Protein AF-A0A8H4VKR5-F1 (afdb_monomer)

Nearest PDB structures (foldseek):
  6ej5-assembly1_A  TM=6.603E-01  e=3.470E-23  Homo sapiens
  4b3g-assembly1_A  TM=6.548E-01  e=4.517E-21  Homo sapiens
  8ro2-assembly1_Q  TM=4.724E-01  e=8.525E-13  Homo sapiens

Sequence (1206 aa):
MDVHNTFGESHVYVLEVGKDEDSYPSRGYDHQWTFRREFHVSPFNDRSGFYKISVKRPTHSPSQIADRYEVPRPSVRVHLYTASADNTIGQLKLTALLRPSKSTPLTTSSLLWAILKAPSALLLTMPRILYVAWILHYKKRLDVYLRPEPLPASHAKPTPGGVKWLEETLLERFARQRVVSFLQKRAVQIGMKIVLAPADPIMPRTIFAPDRISSSAELTISYLSPRFFTILFLAPSAEHVLLLGSDTEHLFDASSRESFLRVFSRIGDKTSGGCWLQDLRASGISEQITIPIAPNHFLDDNEACLSGIIILIHRFLDGLEKWVFTITRARIVKGQEPWKQWERASNTAFTEWHAFACPPGLTGTQMNNEHFNQYSPFPQYFHVHPTPPMAQNQYNSYLGPPTATFPNTHAPPQTYPHYQHGAMLNQPVPPYPMTPIGTSQWYQVSQGIGGKVPAPQENSTSTYLMPPPGLATPVNVATASTAADDAAPYVDTMKIHDFWMGRLAPLPGYRSRQILLPKTDRKQTAPTSPQSQKSANQAENGAESFVPQYLWNIQKQLHPLKPLPAVHPFPSLSWIQSFLPTQMIEVASDSTDLSLLSAPPIFEQEILPPLSPHTYYSHWSAILRHELDAITNEKEEIIIWKIAAKVVSWKDSEFELSVPGIRENYPYLEIGDLVHLREVHELGRGRRGALEGRVSALRKREGYVHITSPPMKEHVQAFTPITSERVKVEDGFVAFSTGDVIPFTFNISFMTNARPMCSMERAVSTVAGFMNDKTTGVNVGRQWLFPEVDDFDRVLPVPLTNDQISEEQWADPGLNAEQRVAVSAVALYQSPTPHLISGPPGTGKTRTVVESVLQIFRTQPEACILLCAPSNPATDTLALRLQKHLLQREMLRLNDPNRTFAEVPDILRPYCFVENDKFSIPPWKELMRYRVIVCSCLDAGILARAHCTNAKLMALEEDIASSLHPHRTRNYVAQPHWTHLLIDEAAQGSEPELLIPISVVLPPVYEPKTESTRFMPQLTLCGDINQLGPHVVSEQARTAEFEVSLLERLFERPLYKQRSASELNYRSHPVILMPPSAIFYNDTLQPYAVNGVIPWKGLANPALPLKFIGTDAQEKSTDERASWFNPGQIDIVVDVIKSLLSDPRASNPPLRPEQIGVMAPWRKQVWTLRKRLRNEGLAAVDVGTVEVNMRCYFMVGDSIAYELLV

Structure (mmCIF, N/CA/C/O backbone):
data_AF-A0A8H4VKR5-F1
#
_entry.id   AF-A0A8H4VKR5-F1
#
loop_
_atom_site.group_PDB
_atom_site.id
_atom_site.type_symbol
_atom_site.label_atom_id
_atom_site.label_alt_id
_atom_site.label_comp_id
_atom_site.label_asym_id
_atom_site.label_entity_id
_atom_site.label_seq_id
_atom_site.pdbx_PDB_ins_code
_atom_site.Cartn_x
_atom_site.Cartn_y
_atom_site.Cartn_z
_atom_site.occupancy
_atom_site.B_iso_or_equiv
_atom_site.auth_seq_id
_atom_site.auth_comp_id
_atom_site.auth_asym_id
_atom_site.auth_atom_id
_atom_site.pdbx_PDB_model_num
ATOM 1 N N . MET A 1 1 ? 31.842 8.217 15.281 1.00 68.31 1 MET A N 1
ATOM 2 C CA . MET A 1 1 ? 31.969 7.165 14.253 1.00 68.31 1 MET A CA 1
ATOM 3 C C . MET A 1 1 ? 33.392 7.205 13.732 1.00 68.31 1 MET A C 1
ATOM 5 O O . MET A 1 1 ? 33.817 8.279 13.337 1.00 68.31 1 MET A O 1
ATOM 9 N N . ASP A 1 2 ? 34.117 6.088 13.745 1.00 69.62 2 ASP A N 1
ATOM 10 C CA . ASP A 1 2 ? 35.375 5.969 12.994 1.00 69.62 2 ASP A CA 1
ATOM 11 C C . ASP A 1 2 ? 35.067 5.369 11.615 1.00 69.62 2 ASP A C 1
ATOM 13 O O . ASP A 1 2 ? 34.227 4.469 11.498 1.00 69.62 2 ASP A O 1
ATOM 17 N N . VAL A 1 3 ? 35.695 5.905 10.575 1.00 69.31 3 VAL A N 1
ATOM 18 C CA . VAL A 1 3 ? 35.558 5.462 9.190 1.00 69.31 3 VAL A CA 1
ATOM 19 C C . VAL A 1 3 ? 36.952 5.232 8.629 1.00 69.31 3 VAL A C 1
ATOM 21 O O . VAL A 1 3 ? 37.714 6.173 8.419 1.00 69.31 3 VAL A O 1
ATOM 24 N N . HIS A 1 4 ? 37.268 3.971 8.350 1.00 66.12 4 HIS A N 1
ATOM 25 C CA . HIS A 1 4 ? 38.504 3.583 7.677 1.00 66.12 4 HIS A CA 1
ATOM 26 C C . HIS A 1 4 ? 38.310 3.514 6.161 1.00 66.12 4 HIS A C 1
ATOM 28 O O . HIS A 1 4 ? 37.216 3.194 5.686 1.00 66.12 4 HIS A O 1
ATOM 34 N N . ASN A 1 5 ? 39.383 3.724 5.398 1.00 67.44 5 ASN A N 1
ATOM 35 C CA . ASN A 1 5 ? 39.394 3.457 3.962 1.00 67.44 5 ASN A CA 1
ATOM 36 C C . ASN A 1 5 ? 40.413 2.395 3.530 1.00 67.44 5 ASN A C 1
ATOM 38 O O . ASN A 1 5 ? 41.280 1.948 4.280 1.00 67.44 5 ASN A O 1
ATOM 42 N N . THR A 1 6 ? 40.322 2.020 2.257 1.00 64.25 6 THR A N 1
ATOM 43 C CA . THR A 1 6 ? 41.229 1.083 1.575 1.00 64.25 6 THR A CA 1
ATOM 44 C C . THR A 1 6 ? 42.676 1.572 1.438 1.00 64.25 6 THR A C 1
ATOM 46 O O . THR A 1 6 ? 43.517 0.803 0.984 1.00 64.25 6 THR A O 1
ATOM 49 N N . PHE A 1 7 ? 42.972 2.826 1.792 1.00 61.66 7 PHE A N 1
ATOM 50 C CA . PHE A 1 7 ? 44.301 3.441 1.704 1.00 61.66 7 PHE A CA 1
ATOM 51 C C . PHE A 1 7 ? 44.999 3.574 3.073 1.00 61.66 7 PHE A C 1
ATOM 53 O O . PHE A 1 7 ? 46.100 4.113 3.142 1.00 61.66 7 PHE A O 1
ATOM 60 N N . GLY A 1 8 ? 44.395 3.060 4.154 1.00 58.38 8 GLY A N 1
ATOM 61 C CA . GLY A 1 8 ? 44.965 3.116 5.507 1.00 58.38 8 GLY A CA 1
ATOM 62 C C . GLY A 1 8 ? 44.722 4.440 6.241 1.00 58.38 8 GLY A C 1
ATOM 63 O O . GLY A 1 8 ? 45.431 4.751 7.197 1.00 58.38 8 GLY A O 1
ATOM 64 N N . GLU A 1 9 ? 43.738 5.219 5.795 1.00 64.94 9 GLU A N 1
ATOM 65 C CA . GLU A 1 9 ? 43.280 6.450 6.442 1.00 64.94 9 GLU A CA 1
ATOM 66 C C . GLU A 1 9 ? 42.086 6.154 7.359 1.00 64.94 9 GLU A C 1
ATOM 68 O O . GLU A 1 9 ? 41.293 5.245 7.095 1.00 64.94 9 GLU A O 1
ATOM 73 N N . SER A 1 10 ? 41.953 6.940 8.426 1.00 62.22 10 SER A N 1
ATOM 74 C CA . SER A 1 10 ? 40.893 6.847 9.435 1.00 62.22 10 SER A CA 1
ATOM 75 C C . SER A 1 10 ? 40.401 8.246 9.792 1.00 62.22 10 SER A C 1
ATOM 77 O O . SER A 1 10 ? 41.224 9.109 10.104 1.00 62.22 10 SER A O 1
ATOM 79 N N . HIS A 1 11 ? 39.088 8.463 9.786 1.00 64.69 11 HIS A N 1
ATOM 80 C CA . HIS A 1 11 ? 38.468 9.723 10.198 1.00 64.69 11 HIS A CA 1
ATOM 81 C C . HIS A 1 11 ? 37.470 9.475 11.329 1.00 64.69 11 HIS A C 1
ATOM 83 O O . HIS A 1 11 ? 36.552 8.664 11.185 1.00 64.69 11 HIS A O 1
ATOM 89 N N . VAL A 1 12 ? 37.598 10.230 12.423 1.00 68.75 12 VAL A N 1
ATOM 90 C CA . VAL A 1 12 ? 36.699 10.136 13.579 1.00 68.75 12 VAL A CA 1
ATOM 91 C C . VAL A 1 12 ? 35.693 11.284 13.559 1.00 68.75 12 VAL A C 1
ATOM 93 O O . VAL A 1 12 ? 35.942 12.366 14.084 1.00 68.75 12 VAL A O 1
ATOM 96 N N . TYR A 1 13 ? 34.514 11.016 12.999 1.00 72.38 13 TYR A N 1
ATOM 97 C CA . TYR A 1 13 ? 33.358 11.902 13.097 1.00 72.38 13 TYR A CA 1
ATOM 98 C C . TYR A 1 13 ? 32.828 11.855 14.534 1.00 72.38 13 TYR A C 1
ATOM 100 O O . TYR A 1 13 ? 32.184 10.875 14.934 1.00 72.38 13 TYR A O 1
ATOM 108 N N . VAL A 1 14 ? 33.139 12.868 15.342 1.00 79.31 14 VAL A N 1
ATOM 109 C CA . VAL A 1 14 ? 32.641 12.978 16.721 1.00 79.31 14 VAL A CA 1
ATOM 110 C C . VAL A 1 14 ? 31.184 13.440 16.668 1.00 79.31 14 VAL A C 1
ATOM 112 O O . VAL A 1 14 ? 30.892 14.506 16.140 1.00 79.31 14 VAL A O 1
ATOM 115 N N . LEU A 1 15 ? 30.268 12.608 17.167 1.00 81.88 15 LEU A N 1
ATOM 116 C CA . LEU A 1 15 ? 28.828 12.870 17.141 1.00 81.88 15 LEU A CA 1
ATOM 117 C C . LEU A 1 15 ? 28.412 13.401 18.517 1.00 81.88 15 LEU A C 1
ATOM 119 O O . LEU A 1 15 ? 28.188 12.621 19.445 1.00 81.88 15 LEU A O 1
ATOM 123 N N . GLU A 1 16 ? 28.401 14.724 18.664 1.00 80.75 16 GLU A N 1
ATOM 124 C CA . GLU A 1 16 ? 28.031 15.413 19.904 1.00 80.75 16 GLU A CA 1
ATOM 125 C C . GLU A 1 16 ? 26.546 15.798 19.856 1.00 80.75 16 GLU A C 1
ATOM 127 O O . GLU A 1 16 ? 26.070 16.373 18.881 1.00 80.75 16 GLU A O 1
ATOM 132 N N . VAL A 1 17 ? 25.793 15.444 20.901 1.00 79.50 17 VAL A N 1
ATOM 133 C CA . VAL A 1 17 ? 24.359 15.763 21.001 1.00 79.50 17 VAL A CA 1
ATOM 134 C C . VAL A 1 17 ? 24.185 17.260 21.265 1.00 79.50 17 VAL A C 1
ATOM 136 O O . VAL A 1 17 ? 24.850 17.815 22.139 1.00 79.50 17 VAL A O 1
ATOM 139 N N . GLY A 1 18 ? 23.280 17.904 20.529 1.00 75.69 18 GLY A N 1
ATOM 140 C CA . GLY A 1 18 ? 23.009 19.341 20.596 1.00 75.69 18 GLY A CA 1
ATOM 141 C C . GLY A 1 18 ? 24.006 20.223 19.837 1.00 75.69 18 GLY A C 1
ATOM 142 O O . GLY A 1 18 ? 23.974 21.442 20.003 1.00 75.69 18 GLY A O 1
ATOM 143 N N . LYS A 1 19 ? 24.893 19.643 19.017 1.00 77.50 19 LYS A N 1
ATOM 144 C CA . LYS A 1 19 ? 25.909 20.369 18.244 1.00 77.50 19 LYS A CA 1
ATOM 145 C C . LYS A 1 19 ? 26.087 19.733 16.870 1.00 77.50 19 LYS A C 1
ATOM 147 O O . LYS A 1 19 ? 26.353 18.539 16.771 1.00 77.50 19 LYS A O 1
ATOM 152 N N . ASP A 1 20 ? 25.937 20.549 15.827 1.00 75.94 20 ASP A N 1
ATOM 153 C CA . ASP A 1 20 ? 25.956 20.121 14.419 1.00 75.94 20 ASP A CA 1
ATOM 154 C C . ASP A 1 20 ? 24.985 18.943 14.132 1.00 75.94 20 ASP A C 1
ATOM 156 O O . ASP A 1 20 ? 25.179 18.161 13.203 1.00 75.94 20 ASP A O 1
ATOM 160 N N . GLU A 1 21 ? 23.943 18.815 14.964 1.00 84.75 21 GLU A N 1
ATOM 161 C CA . GLU A 1 21 ? 22.910 17.777 14.928 1.00 84.75 21 GLU A CA 1
ATOM 162 C C . GLU A 1 21 ? 21.735 18.237 14.046 1.00 84.75 21 GLU A C 1
ATOM 164 O O . GLU A 1 21 ? 21.304 19.392 14.114 1.00 84.75 21 GLU A O 1
ATOM 169 N N . ASP A 1 22 ? 21.210 17.337 13.214 1.00 83.19 22 ASP A N 1
ATOM 170 C CA . ASP A 1 22 ? 20.060 17.595 12.350 1.00 83.19 22 ASP A CA 1
ATOM 171 C C . ASP A 1 22 ? 18.830 17.898 13.218 1.00 83.19 22 ASP A C 1
ATOM 173 O O . ASP A 1 22 ? 18.424 17.075 14.038 1.00 83.19 22 ASP A O 1
ATOM 177 N N . SER A 1 23 ? 18.171 19.038 12.986 1.00 78.56 23 SER A N 1
ATOM 178 C CA . SER A 1 23 ? 17.025 19.490 13.797 1.00 78.56 23 SER A CA 1
ATOM 179 C C . SER A 1 23 ? 15.824 18.530 13.805 1.00 78.56 23 SER A C 1
ATOM 181 O O . SER A 1 23 ? 14.963 18.645 14.673 1.00 78.56 23 SER A O 1
ATOM 183 N N . TYR A 1 24 ? 15.772 17.588 12.855 1.00 76.25 24 TYR A N 1
ATOM 184 C CA . TYR A 1 24 ? 14.729 16.572 12.719 1.00 76.25 24 TYR A CA 1
ATOM 185 C C . TYR A 1 24 ? 15.362 15.193 12.413 1.00 76.25 24 TYR A C 1
ATOM 187 O O . TYR A 1 24 ? 15.788 14.944 11.276 1.00 76.25 24 TYR A O 1
ATOM 195 N N . PRO A 1 25 ? 15.464 14.280 13.400 1.00 78.62 25 PRO A N 1
ATOM 196 C CA . PRO A 1 25 ? 15.970 12.928 13.180 1.00 78.62 25 PRO A CA 1
ATOM 197 C C . PRO A 1 25 ? 14.936 12.030 12.476 1.00 78.62 25 PRO A C 1
ATOM 199 O O . PRO A 1 25 ? 13.732 12.145 12.687 1.00 78.62 25 PRO A O 1
ATOM 202 N N . SER A 1 26 ? 15.416 11.094 11.651 1.00 68.69 26 SER A N 1
ATOM 203 C CA . SER A 1 26 ? 14.572 10.099 10.965 1.00 68.69 26 SER A CA 1
ATOM 204 C C . SER A 1 26 ? 13.862 9.170 11.964 1.00 68.69 26 SER A C 1
ATOM 206 O O . SER A 1 26 ? 14.459 8.787 12.975 1.00 68.69 26 SER A O 1
ATOM 208 N N . ARG A 1 27 ? 12.626 8.739 11.656 1.00 50.44 27 ARG A N 1
ATOM 209 C CA . ARG A 1 27 ? 11.766 7.950 12.564 1.00 50.44 27 ARG A CA 1
ATOM 210 C C . ARG A 1 27 ? 12.484 6.761 13.199 1.00 50.44 27 ARG A C 1
ATOM 212 O O . ARG A 1 27 ? 13.158 5.967 12.538 1.00 50.44 27 ARG A O 1
ATOM 219 N N . GLY A 1 28 ? 12.290 6.618 14.507 1.00 68.81 28 GLY A N 1
ATOM 220 C CA . GLY A 1 28 ? 12.807 5.500 15.289 1.00 68.81 28 GLY A CA 1
ATOM 221 C C . GLY A 1 28 ? 14.251 5.659 15.771 1.00 68.81 28 GLY A C 1
ATOM 222 O O . GLY A 1 28 ? 14.743 4.725 16.407 1.00 68.81 28 GLY A O 1
ATOM 223 N N . TYR A 1 29 ? 14.889 6.809 15.538 1.00 77.94 29 TYR A N 1
ATOM 224 C CA . TYR A 1 29 ? 16.204 7.190 16.058 1.00 77.94 29 TYR A CA 1
ATOM 225 C C . TYR A 1 29 ? 16.066 8.501 16.840 1.00 77.94 29 TYR A C 1
ATOM 227 O O . TYR A 1 29 ? 15.297 9.373 16.452 1.00 77.94 29 TYR A O 1
ATOM 235 N N . ASP A 1 30 ? 16.791 8.625 17.946 1.00 83.38 30 ASP A N 1
ATOM 236 C CA . ASP A 1 30 ? 16.665 9.743 18.889 1.00 83.38 30 ASP A CA 1
ATOM 237 C C . ASP A 1 30 ? 17.600 10.912 18.542 1.00 83.38 30 ASP A C 1
ATOM 239 O O . ASP A 1 30 ? 17.403 12.019 19.031 1.00 83.38 30 ASP A O 1
ATOM 243 N N . HIS A 1 31 ? 18.619 10.647 17.716 1.00 86.94 31 HIS A N 1
ATOM 244 C CA . HIS A 1 31 ? 19.667 11.588 17.318 1.00 86.94 31 HIS A CA 1
ATOM 245 C C . HIS A 1 31 ? 20.043 11.405 15.846 1.00 86.94 31 HIS A C 1
ATOM 247 O O . HIS A 1 31 ? 20.022 10.272 15.343 1.00 86.94 31 HIS A O 1
ATOM 253 N N . GLN A 1 32 ? 20.431 12.481 15.155 1.00 89.00 32 GLN A N 1
ATOM 254 C CA . GLN A 1 32 ? 20.885 12.404 13.763 1.00 89.00 32 GLN A CA 1
ATOM 255 C C . GLN A 1 32 ? 21.881 13.503 13.383 1.00 89.00 32 GLN A C 1
ATOM 257 O O . GLN A 1 32 ? 21.697 14.649 13.754 1.00 89.00 32 GLN A O 1
ATOM 262 N N . TRP A 1 33 ? 22.883 13.177 12.566 1.00 91.19 33 TRP A N 1
ATOM 263 C CA . TRP A 1 33 ? 23.844 14.147 12.024 1.00 91.19 33 TRP A CA 1
ATOM 264 C C . TRP A 1 33 ? 24.053 13.924 10.524 1.00 91.19 33 TRP A C 1
ATOM 266 O O . TRP A 1 33 ? 24.308 12.789 10.104 1.00 91.19 33 TRP A O 1
ATOM 276 N N . THR A 1 34 ? 24.007 14.992 9.726 1.00 87.56 34 THR A N 1
ATOM 277 C CA . THR A 1 34 ? 24.356 14.993 8.299 1.00 87.56 34 THR A CA 1
ATOM 278 C C . THR A 1 34 ? 25.606 15.824 8.038 1.00 87.56 34 THR A C 1
ATOM 280 O O . THR A 1 34 ? 25.645 17.021 8.301 1.00 87.56 34 THR A O 1
ATOM 283 N N . PHE A 1 35 ? 26.631 15.205 7.454 1.00 84.19 35 PHE A N 1
ATOM 284 C CA . PHE A 1 35 ? 27.912 15.850 7.169 1.00 84.19 35 PHE A CA 1
ATOM 285 C C . PHE A 1 35 ? 28.494 15.419 5.820 1.00 84.19 35 PHE A C 1
ATOM 287 O O . PHE A 1 35 ? 28.183 14.359 5.271 1.00 84.19 35 PHE A O 1
ATOM 294 N N . ARG A 1 36 ? 29.336 16.281 5.243 1.00 79.38 36 ARG A N 1
ATOM 295 C CA . ARG A 1 36 ? 29.937 16.059 3.921 1.00 79.38 36 ARG A CA 1
ATOM 296 C C . ARG A 1 36 ? 30.964 14.925 3.976 1.00 79.38 36 ARG A C 1
ATOM 298 O O . ARG A 1 36 ? 31.638 14.716 4.983 1.00 79.38 36 ARG A O 1
ATOM 305 N N . ARG A 1 37 ? 31.111 14.194 2.872 1.00 78.31 37 ARG A N 1
ATOM 306 C CA . ARG A 1 37 ? 32.157 13.176 2.725 1.00 78.31 37 ARG A CA 1
ATOM 307 C C . ARG A 1 37 ? 33.511 13.869 2.542 1.00 78.31 37 ARG A C 1
ATOM 309 O O . ARG A 1 37 ? 33.728 14.538 1.539 1.00 78.31 37 ARG A O 1
ATOM 316 N N . GLU A 1 38 ? 34.417 13.727 3.511 1.00 65.62 38 GLU A N 1
ATOM 317 C CA . GLU A 1 38 ? 35.709 14.445 3.488 1.00 65.62 38 GLU A CA 1
ATOM 318 C C . GLU A 1 38 ? 36.820 13.686 2.737 1.00 65.62 38 GLU A C 1
ATOM 320 O O . GLU A 1 38 ? 37.781 14.290 2.268 1.00 65.62 38 GLU A O 1
ATOM 325 N N . PHE A 1 39 ? 36.685 12.365 2.573 1.00 63.94 39 PHE A N 1
ATOM 326 C CA . PHE A 1 39 ? 37.716 11.494 1.998 1.00 63.94 39 PHE A CA 1
ATOM 327 C C . PHE A 1 39 ? 37.120 10.270 1.275 1.00 63.94 39 PHE A C 1
ATOM 329 O O . PHE A 1 39 ? 35.952 9.899 1.453 1.00 63.94 39 PHE A O 1
ATOM 336 N N . HIS A 1 40 ? 37.927 9.631 0.422 1.00 62.59 40 HIS A N 1
ATOM 337 C CA . HIS A 1 40 ? 37.527 8.430 -0.316 1.00 62.59 40 HIS A CA 1
ATOM 338 C C . HIS A 1 40 ? 37.531 7.209 0.608 1.00 62.59 40 HIS A C 1
ATOM 340 O O . HIS A 1 40 ? 38.586 6.819 1.090 1.00 62.59 40 HIS A O 1
ATOM 346 N N . VAL A 1 41 ? 36.390 6.541 0.794 1.00 63.22 41 VAL A N 1
ATOM 347 C CA . VAL A 1 41 ? 36.319 5.269 1.553 1.00 63.22 41 VAL A CA 1
ATOM 348 C C . VAL A 1 41 ? 36.775 4.066 0.710 1.00 63.22 41 VAL A C 1
ATOM 350 O O . VAL A 1 41 ? 37.211 3.048 1.244 1.00 63.22 41 VAL A O 1
ATOM 353 N N . SER A 1 42 ? 36.702 4.176 -0.619 1.00 69.00 42 SER A N 1
ATOM 354 C CA . SER A 1 42 ? 37.046 3.113 -1.566 1.00 69.00 42 SER A CA 1
ATOM 355 C C . SER A 1 42 ? 37.414 3.704 -2.933 1.00 69.00 42 SER A C 1
ATOM 357 O O . SER A 1 42 ? 36.780 4.686 -3.318 1.00 69.00 42 SER A O 1
ATOM 359 N N . PRO A 1 43 ? 38.330 3.100 -3.719 1.00 70.00 43 PRO A N 1
ATOM 360 C CA . PRO A 1 43 ? 38.619 3.506 -5.099 1.00 70.00 43 PRO A CA 1
ATOM 361 C C . PRO A 1 43 ? 37.435 3.375 -6.071 1.00 70.00 43 PRO A C 1
ATOM 363 O O . PRO A 1 43 ? 37.550 3.835 -7.197 1.00 70.00 43 PRO A O 1
ATOM 366 N N . PHE A 1 44 ? 36.308 2.769 -5.677 1.00 73.62 44 PHE A N 1
ATOM 367 C CA . PHE A 1 44 ? 35.084 2.699 -6.498 1.00 73.62 44 PHE A CA 1
ATOM 368 C C . PHE A 1 44 ? 34.053 3.788 -6.157 1.00 73.62 44 PHE A C 1
ATOM 370 O O . PHE A 1 44 ? 32.955 3.796 -6.710 1.00 73.62 44 PHE A O 1
ATOM 377 N N . ASN A 1 45 ? 34.377 4.685 -5.221 1.00 70.56 45 ASN A N 1
ATOM 378 C CA . ASN A 1 45 ? 33.580 5.861 -4.896 1.00 70.56 45 ASN A CA 1
ATOM 379 C C . ASN A 1 45 ? 34.467 7.107 -4.928 1.00 70.56 45 ASN A C 1
ATOM 381 O O . ASN A 1 45 ? 35.573 7.135 -4.391 1.00 70.56 45 ASN A O 1
ATOM 385 N N . ASP A 1 46 ? 33.927 8.163 -5.508 1.00 68.25 46 ASP A N 1
ATOM 386 C CA . ASP A 1 46 ? 34.466 9.512 -5.486 1.00 68.25 46 ASP A CA 1
ATOM 387 C C . ASP A 1 46 ? 34.344 10.157 -4.086 1.00 68.25 46 ASP A C 1
ATOM 389 O O . ASP A 1 46 ? 33.795 9.560 -3.150 1.00 68.25 46 ASP A O 1
ATOM 393 N N . ARG A 1 47 ? 34.838 11.393 -3.930 1.00 68.31 47 ARG A N 1
ATOM 394 C CA . ARG A 1 47 ? 34.735 12.174 -2.680 1.00 68.31 47 ARG A CA 1
ATOM 395 C C . ARG A 1 47 ? 33.439 12.986 -2.518 1.00 68.31 47 ARG A C 1
ATOM 397 O O . ARG A 1 47 ? 33.268 13.587 -1.468 1.00 68.31 47 ARG A O 1
ATOM 404 N N . SER A 1 48 ? 32.543 13.050 -3.508 1.00 71.44 48 SER A N 1
ATOM 405 C CA . SER A 1 48 ? 31.343 13.899 -3.415 1.00 71.44 48 SER A CA 1
ATOM 406 C C . SER A 1 48 ? 30.242 13.302 -2.530 1.00 71.44 48 SER A C 1
ATOM 408 O O . SER A 1 48 ? 30.229 12.106 -2.223 1.00 71.44 48 SER A O 1
ATOM 410 N N . GLY A 1 49 ? 29.291 14.148 -2.135 1.00 80.19 49 GLY A N 1
ATOM 411 C CA . GLY A 1 49 ? 28.100 13.751 -1.392 1.00 80.19 49 GLY A CA 1
ATOM 412 C C . GLY A 1 49 ? 28.254 13.776 0.127 1.00 80.19 49 GLY A C 1
ATOM 413 O O . GLY A 1 49 ? 29.163 14.405 0.676 1.00 80.19 49 GLY A O 1
ATOM 414 N N . PHE A 1 50 ? 27.323 13.104 0.807 1.00 85.31 50 PHE A N 1
ATOM 415 C CA . PHE A 1 50 ? 27.071 13.273 2.242 1.00 85.31 50 PHE A CA 1
ATOM 416 C C . PHE A 1 50 ? 26.866 11.934 2.955 1.00 85.31 50 PHE A C 1
ATOM 418 O O . PHE A 1 50 ? 26.314 10.992 2.381 1.00 85.31 50 PHE A O 1
ATOM 425 N N . TYR A 1 51 ? 27.274 11.872 4.222 1.00 85.81 51 TYR A N 1
ATOM 426 C CA . TYR A 1 51 ? 26.823 10.865 5.179 1.00 85.81 51 TYR A CA 1
ATOM 427 C C . TYR A 1 51 ? 25.703 11.467 6.034 1.00 85.81 51 TYR A C 1
ATOM 429 O O . TYR A 1 51 ? 25.846 12.582 6.524 1.00 85.81 51 TYR A O 1
ATOM 437 N N . LYS A 1 52 ? 24.618 10.721 6.251 1.00 88.88 52 LYS A N 1
ATOM 438 C CA . LYS A 1 52 ? 23.602 11.006 7.279 1.00 88.88 52 LYS A CA 1
ATOM 439 C C . LYS A 1 52 ? 23.552 9.819 8.226 1.00 88.88 52 LYS A C 1
ATOM 441 O O . LYS A 1 52 ? 23.390 8.685 7.772 1.00 88.88 52 LYS A O 1
ATOM 446 N N . ILE A 1 53 ? 23.710 10.060 9.521 1.00 88.75 53 ILE A N 1
ATOM 447 C CA . ILE A 1 53 ? 23.773 9.013 10.543 1.00 88.75 53 ILE A CA 1
ATOM 448 C C . ILE A 1 53 ? 22.668 9.239 11.554 1.00 88.75 53 ILE A C 1
ATOM 450 O O . ILE A 1 53 ? 22.683 10.257 12.232 1.00 88.75 53 ILE A O 1
ATOM 454 N N . SER A 1 54 ? 21.767 8.271 11.694 1.00 89.12 54 SER A N 1
ATOM 455 C CA . SER A 1 54 ? 20.701 8.270 12.700 1.00 89.12 54 SER A CA 1
ATOM 456 C C . SER A 1 54 ? 21.022 7.224 13.777 1.00 89.12 54 SER A C 1
ATOM 458 O O . SER A 1 54 ? 21.370 6.082 13.457 1.00 89.12 54 SER A O 1
ATOM 460 N N . VAL A 1 55 ? 20.922 7.589 15.057 1.00 86.81 55 VAL A N 1
ATOM 461 C CA . VAL A 1 55 ? 21.286 6.743 16.209 1.00 86.81 55 VAL A CA 1
ATOM 462 C C . VAL A 1 55 ? 20.112 6.623 17.178 1.00 86.81 55 VAL A C 1
ATOM 464 O O . VAL A 1 55 ? 19.569 7.627 17.630 1.00 86.81 55 VAL A O 1
ATOM 467 N N . LYS A 1 56 ? 19.736 5.385 17.526 1.00 83.62 56 LYS A N 1
ATOM 468 C CA . LYS A 1 56 ? 18.728 5.109 18.556 1.00 83.62 56 LYS A CA 1
ATOM 469 C C . LYS A 1 56 ? 19.393 4.905 19.916 1.00 83.62 56 LYS A C 1
ATOM 471 O O . LYS A 1 56 ? 20.315 4.092 20.042 1.00 83.62 56 LYS A O 1
ATOM 476 N N . ARG A 1 57 ? 18.907 5.622 20.924 1.00 70.44 57 ARG A N 1
ATOM 477 C CA . ARG A 1 57 ? 19.325 5.549 22.324 1.00 70.44 57 ARG A CA 1
ATOM 478 C C . ARG A 1 57 ? 18.899 4.196 22.931 1.00 70.44 57 ARG A C 1
ATOM 480 O O . ARG A 1 57 ? 17.823 3.691 22.605 1.00 70.44 57 ARG A O 1
ATOM 487 N N . PRO A 1 58 ? 19.710 3.572 23.807 1.00 64.06 58 PRO A N 1
ATOM 488 C CA . PRO A 1 58 ? 19.260 2.424 24.597 1.00 64.06 58 PRO A CA 1
ATOM 489 C C . PRO A 1 58 ? 18.067 2.801 25.493 1.00 64.06 58 PRO A C 1
ATOM 491 O O . PRO A 1 58 ? 18.034 3.893 26.054 1.00 64.06 58 PRO A O 1
ATOM 494 N N . THR A 1 59 ? 17.102 1.890 25.657 1.00 58.62 59 THR A N 1
ATOM 495 C CA . THR A 1 59 ? 15.822 2.166 26.344 1.00 58.62 59 THR A CA 1
ATOM 496 C C . THR A 1 59 ? 15.930 2.366 27.859 1.00 58.62 59 THR A C 1
ATOM 498 O O . THR A 1 59 ? 15.016 2.928 28.456 1.00 58.62 59 THR A O 1
ATOM 501 N N . HIS A 1 60 ? 17.026 1.928 28.487 1.00 55.72 60 HIS A N 1
ATOM 502 C CA . HIS A 1 60 ? 17.262 2.034 29.932 1.00 55.72 60 HIS A CA 1
ATOM 503 C C . HIS A 1 60 ? 18.725 2.385 30.230 1.00 55.72 60 HIS A C 1
ATOM 505 O O . HIS A 1 60 ? 19.612 2.143 29.405 1.00 55.72 60 HIS A O 1
ATOM 511 N N . SER A 1 61 ? 18.987 2.928 31.423 1.00 50.34 61 SER A N 1
ATOM 512 C CA . SER A 1 61 ? 20.351 3.229 31.868 1.00 50.34 61 SER A CA 1
ATOM 513 C C . SER A 1 61 ? 21.151 1.942 32.132 1.00 50.34 61 SER A C 1
ATOM 515 O O . SER A 1 61 ? 20.628 1.042 32.796 1.00 50.34 61 SER A O 1
ATOM 517 N N . PRO A 1 62 ? 22.440 1.860 31.738 1.00 50.94 62 PRO A N 1
ATOM 518 C CA . PRO A 1 62 ? 23.315 0.741 32.101 1.00 50.94 62 PRO A CA 1
ATOM 519 C C . PRO A 1 62 ? 23.416 0.486 33.614 1.00 50.94 62 PRO A C 1
ATOM 521 O O . PRO A 1 62 ? 23.701 -0.632 34.026 1.00 50.94 62 PRO A O 1
ATOM 524 N N . SER A 1 63 ? 23.165 1.504 34.446 1.00 52.19 63 SER A N 1
ATOM 525 C CA . SER A 1 63 ? 23.231 1.419 35.912 1.00 52.19 63 SER A CA 1
ATOM 526 C C . SER A 1 63 ? 22.023 0.753 36.589 1.00 52.19 63 SER A C 1
ATOM 528 O O . SER A 1 63 ? 22.025 0.624 37.810 1.00 52.19 63 SER A O 1
ATOM 530 N N . GLN A 1 64 ? 20.989 0.350 35.840 1.00 50.41 64 GLN A N 1
ATOM 531 C CA . GLN A 1 64 ? 19.737 -0.201 36.392 1.00 50.41 64 GLN A CA 1
ATOM 532 C C . GLN A 1 64 ? 19.550 -1.710 36.143 1.00 50.41 64 GLN A C 1
ATOM 534 O O . GLN A 1 64 ? 18.512 -2.265 36.498 1.00 50.41 64 GLN A O 1
ATOM 539 N N . ILE A 1 65 ? 20.527 -2.385 35.530 1.00 50.78 65 ILE A N 1
ATOM 540 C CA . ILE A 1 65 ? 20.383 -3.770 35.059 1.00 50.78 65 ILE A CA 1
ATOM 541 C C . ILE A 1 65 ? 21.124 -4.731 35.995 1.00 50.78 65 ILE A C 1
ATOM 543 O O . ILE A 1 65 ? 22.346 -4.837 35.951 1.00 50.78 65 ILE A O 1
ATOM 547 N N . ALA A 1 66 ? 20.366 -5.462 36.815 1.00 46.72 66 ALA A N 1
ATOM 548 C CA . ALA A 1 66 ? 20.843 -6.680 37.472 1.00 46.72 66 ALA A CA 1
ATOM 549 C C . ALA A 1 66 ? 20.910 -7.853 36.468 1.00 46.72 66 ALA A C 1
ATOM 551 O O . ALA A 1 66 ? 20.204 -7.838 35.457 1.00 46.72 66 ALA A O 1
ATOM 552 N N . ASP A 1 67 ? 21.707 -8.888 36.770 1.00 49.47 67 ASP A N 1
ATOM 553 C CA . ASP A 1 67 ? 22.212 -9.945 35.859 1.00 49.47 67 ASP A CA 1
ATOM 554 C C . ASP A 1 67 ? 21.184 -10.878 35.158 1.00 49.47 67 ASP A C 1
ATOM 556 O O . ASP A 1 67 ? 21.530 -11.983 34.739 1.00 49.47 67 ASP A O 1
ATOM 560 N N . ARG A 1 68 ? 19.906 -10.496 35.036 1.00 47.59 68 ARG A N 1
ATOM 561 C CA . ARG A 1 68 ? 18.832 -11.325 34.449 1.00 47.59 68 ARG A CA 1
ATOM 562 C C . ARG A 1 68 ? 18.097 -10.719 33.248 1.00 47.59 68 ARG A C 1
ATOM 564 O O . ARG A 1 68 ? 17.252 -11.407 32.682 1.00 47.59 68 ARG A O 1
ATOM 571 N N . TYR A 1 69 ? 18.409 -9.490 32.837 1.00 48.03 69 TYR A N 1
ATOM 572 C CA . TYR A 1 69 ? 17.765 -8.835 31.689 1.00 48.03 69 TYR A CA 1
ATOM 573 C C . TYR A 1 69 ? 18.752 -8.532 30.558 1.00 48.03 69 TYR A C 1
ATOM 575 O O . TYR A 1 69 ? 19.941 -8.316 30.791 1.00 48.03 69 TYR A O 1
ATOM 583 N N . GLU A 1 70 ? 18.263 -8.527 29.313 1.00 52.72 70 GLU A N 1
ATOM 584 C CA . GLU A 1 70 ? 19.100 -8.199 28.159 1.00 52.72 70 GLU A CA 1
ATOM 585 C C . GLU A 1 70 ? 19.559 -6.735 28.191 1.00 52.72 70 GLU A C 1
ATOM 587 O O . GLU A 1 70 ? 18.761 -5.815 28.376 1.00 52.72 70 GLU A O 1
ATOM 592 N N . VAL A 1 71 ? 20.852 -6.517 27.942 1.00 54.34 71 VAL A N 1
ATOM 593 C CA . VAL A 1 71 ? 21.432 -5.175 27.812 1.00 54.34 71 VAL A CA 1
ATOM 594 C C . VAL A 1 71 ? 20.805 -4.463 26.598 1.00 54.34 71 VAL A C 1
ATOM 596 O O . VAL A 1 71 ? 20.762 -5.050 25.511 1.00 54.34 71 VAL A O 1
ATOM 599 N N . PRO A 1 72 ? 20.325 -3.210 26.737 1.00 56.09 72 PRO A N 1
ATOM 600 C CA . PRO A 1 72 ? 19.625 -2.507 25.671 1.00 56.09 72 PRO A CA 1
ATOM 601 C C . PRO A 1 72 ? 20.538 -2.245 24.469 1.00 56.09 72 PRO A C 1
ATOM 603 O O . PRO A 1 72 ? 21.705 -1.871 24.598 1.00 56.09 72 PRO A O 1
ATOM 606 N N . ARG A 1 73 ? 19.981 -2.456 23.275 1.00 66.06 73 ARG A N 1
ATOM 607 C CA . ARG A 1 73 ? 20.732 -2.599 22.025 1.00 66.06 73 ARG A CA 1
ATOM 608 C C . ARG A 1 73 ? 20.593 -1.336 21.159 1.00 66.06 73 ARG A C 1
ATOM 610 O O . ARG A 1 73 ? 19.531 -1.152 20.566 1.00 66.06 73 ARG A O 1
ATOM 617 N N . PRO A 1 74 ? 21.618 -0.468 21.052 1.00 71.38 74 PRO A N 1
ATOM 618 C CA . PRO A 1 74 ? 21.544 0.708 20.188 1.00 71.38 74 PRO A CA 1
ATOM 619 C C . PRO A 1 74 ? 21.522 0.288 18.714 1.00 71.38 74 PRO A C 1
ATOM 621 O O . PRO A 1 74 ? 22.246 -0.624 18.313 1.00 71.38 74 PRO A O 1
ATOM 624 N N . SER A 1 75 ? 20.722 0.969 17.894 1.00 78.50 75 SER A N 1
ATOM 625 C CA . SER A 1 75 ? 20.705 0.772 16.43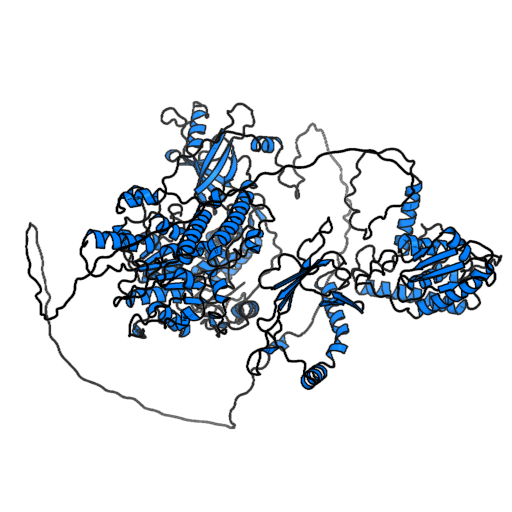9 1.00 78.50 75 SER A CA 1
ATOM 626 C C . SER A 1 75 ? 21.221 2.010 15.722 1.00 78.50 75 SER A C 1
ATOM 628 O O . SER A 1 75 ? 20.755 3.116 16.000 1.00 78.50 75 SER A O 1
ATOM 630 N N . VAL A 1 76 ? 22.131 1.820 14.765 1.00 83.69 76 VAL A N 1
ATOM 631 C CA . VAL A 1 76 ? 22.713 2.905 13.961 1.00 83.69 76 VAL A CA 1
ATOM 632 C C . VAL A 1 76 ? 22.340 2.705 12.495 1.00 83.69 76 VAL A C 1
ATOM 634 O O . VAL A 1 76 ? 22.533 1.623 11.944 1.00 83.69 76 VAL A O 1
ATOM 637 N N . ARG A 1 77 ? 21.808 3.747 11.859 1.00 86.62 77 ARG A N 1
ATOM 638 C CA . ARG A 1 77 ? 21.494 3.812 10.427 1.00 86.62 77 ARG A CA 1
ATOM 639 C C . ARG A 1 77 ? 22.458 4.799 9.776 1.00 86.62 77 ARG A C 1
ATOM 641 O O . ARG A 1 77 ? 22.649 5.889 10.300 1.00 86.62 77 ARG A O 1
ATOM 648 N N . VAL A 1 78 ? 23.065 4.422 8.655 1.00 86.19 78 VAL A N 1
ATOM 649 C CA . VAL A 1 78 ? 23.992 5.265 7.886 1.00 86.19 78 VAL A CA 1
ATOM 650 C C . VAL A 1 78 ? 23.495 5.331 6.447 1.00 86.19 78 VAL A C 1
ATOM 652 O O . VAL A 1 78 ? 23.492 4.321 5.747 1.00 86.19 78 VAL A O 1
ATOM 655 N N . HIS A 1 79 ? 23.058 6.508 6.014 1.00 85.50 79 HIS A N 1
ATOM 656 C CA . HIS A 1 79 ? 22.724 6.813 4.624 1.00 85.50 79 HIS A CA 1
ATOM 657 C C . HIS A 1 79 ? 23.908 7.522 3.958 1.00 85.50 79 HIS A C 1
ATOM 659 O O . HIS A 1 79 ? 24.601 8.327 4.584 1.00 85.50 79 HIS A O 1
ATOM 665 N N . LEU A 1 80 ? 24.126 7.228 2.680 1.00 82.75 80 LEU A N 1
ATOM 666 C CA . LEU A 1 80 ? 25.186 7.787 1.849 1.00 82.75 80 LEU A CA 1
ATOM 667 C C . LEU A 1 80 ? 24.537 8.361 0.586 1.00 82.75 80 LEU A C 1
ATOM 669 O O . LEU A 1 80 ? 24.013 7.607 -0.232 1.00 82.75 80 LEU A O 1
ATOM 673 N N . TYR A 1 81 ? 24.563 9.684 0.441 1.00 82.06 81 TYR A N 1
ATOM 674 C CA . TYR A 1 81 ? 23.967 10.418 -0.682 1.00 82.06 81 TYR A CA 1
ATOM 675 C C . TYR A 1 81 ? 25.041 10.866 -1.679 1.00 82.06 81 TYR A C 1
ATOM 677 O O . TYR A 1 81 ? 26.196 11.067 -1.293 1.00 82.06 81 TYR A O 1
ATOM 685 N N . THR A 1 82 ? 24.673 11.064 -2.947 1.00 81.62 82 THR A N 1
ATOM 686 C CA . THR A 1 82 ? 25.507 11.803 -3.912 1.00 81.62 82 THR A CA 1
ATOM 687 C C . THR A 1 82 ? 25.511 13.304 -3.594 1.00 81.62 82 THR A C 1
ATOM 689 O O . THR A 1 82 ? 24.763 13.775 -2.735 1.00 81.62 82 THR A O 1
ATOM 692 N N . ALA A 1 83 ? 26.359 14.077 -4.275 1.00 77.75 83 ALA A N 1
ATOM 693 C CA . ALA A 1 83 ? 26.145 15.518 -4.395 1.00 77.75 83 ALA A CA 1
ATOM 694 C C . ALA A 1 83 ? 25.145 15.806 -5.528 1.00 77.75 83 ALA A C 1
ATOM 696 O O . ALA A 1 83 ? 25.142 15.098 -6.539 1.00 77.75 83 ALA A O 1
ATOM 697 N N . SER A 1 84 ? 24.321 16.839 -5.359 1.00 74.69 84 SER A N 1
ATOM 698 C CA . SER A 1 84 ? 23.611 17.502 -6.459 1.00 74.69 84 SER A CA 1
ATOM 699 C C . SER A 1 84 ? 24.547 18.464 -7.213 1.00 74.69 84 SER A C 1
ATOM 701 O O . SER A 1 84 ? 25.673 18.708 -6.770 1.00 74.69 84 SER A O 1
ATOM 703 N N . ALA A 1 85 ? 24.083 19.040 -8.327 1.00 68.31 85 ALA A N 1
ATOM 704 C CA . ALA A 1 85 ? 24.824 20.039 -9.106 1.00 68.31 85 ALA A CA 1
ATOM 705 C C . ALA A 1 85 ? 25.232 21.254 -8.248 1.00 68.31 85 ALA A C 1
ATOM 707 O O . ALA A 1 85 ? 26.391 21.663 -8.269 1.00 68.31 85 ALA A O 1
ATOM 708 N N . ASP A 1 86 ? 24.324 21.731 -7.392 1.00 69.00 86 ASP A N 1
ATOM 709 C CA . ASP A 1 86 ? 24.556 22.837 -6.448 1.00 69.00 86 ASP A CA 1
ATOM 710 C C . ASP A 1 86 ? 25.332 22.409 -5.185 1.00 69.00 86 ASP A C 1
ATOM 712 O O . ASP A 1 86 ? 25.361 23.114 -4.176 1.00 69.00 86 ASP A O 1
ATOM 716 N N . ASN A 1 87 ? 25.952 21.221 -5.206 1.00 67.06 87 ASN A N 1
ATOM 717 C CA . ASN A 1 87 ? 26.692 20.619 -4.092 1.00 67.06 87 ASN A CA 1
ATOM 718 C C . ASN A 1 87 ? 25.849 20.409 -2.804 1.00 67.06 87 ASN A C 1
ATOM 720 O O . ASN A 1 87 ? 26.389 20.205 -1.715 1.00 67.06 87 ASN A O 1
ATOM 724 N N . THR A 1 88 ? 24.522 20.393 -2.935 1.00 77.06 88 THR A N 1
ATOM 725 C CA . THR A 1 88 ? 23.549 19.980 -1.910 1.00 77.06 88 THR A CA 1
ATOM 726 C C . THR A 1 88 ? 23.388 18.451 -1.861 1.00 77.06 88 THR A C 1
ATOM 728 O O . THR A 1 88 ? 24.028 17.719 -2.625 1.00 77.06 88 THR A O 1
ATOM 731 N N . ILE A 1 89 ? 22.565 17.944 -0.935 1.00 78.81 89 ILE A N 1
ATOM 732 C CA . ILE A 1 89 ? 22.262 16.510 -0.800 1.00 78.81 89 ILE A CA 1
ATOM 733 C C . ILE A 1 89 ? 21.554 16.025 -2.075 1.00 78.81 89 ILE A C 1
ATOM 735 O O . ILE A 1 89 ? 20.467 16.494 -2.394 1.00 78.81 89 ILE A O 1
ATOM 739 N N . GLY A 1 90 ? 22.185 15.102 -2.803 1.00 76.62 90 GLY A N 1
ATOM 740 C CA . GLY A 1 90 ? 21.621 14.464 -3.992 1.00 76.62 90 GLY A CA 1
ATOM 741 C C . GLY A 1 90 ? 20.906 13.145 -3.681 1.00 76.62 90 GLY A C 1
ATOM 742 O O . GLY A 1 90 ? 20.445 12.904 -2.568 1.00 76.62 90 GLY A O 1
ATOM 743 N N . GLN A 1 91 ? 20.844 12.255 -4.672 1.00 80.44 91 GLN A N 1
ATOM 744 C CA . GLN A 1 91 ? 20.160 10.964 -4.575 1.00 80.44 91 GLN A CA 1
ATOM 745 C C . GLN A 1 91 ? 20.790 10.041 -3.514 1.00 80.44 91 GLN A C 1
ATOM 747 O O . GLN A 1 91 ? 22.015 9.977 -3.359 1.00 80.44 91 GLN A O 1
ATOM 752 N N . LEU A 1 92 ? 19.955 9.271 -2.807 1.00 79.88 92 LEU A N 1
ATOM 753 C CA . LEU A 1 92 ? 20.405 8.216 -1.897 1.00 79.88 92 LEU A CA 1
ATOM 754 C C . LEU A 1 92 ? 21.112 7.099 -2.685 1.00 79.88 92 LEU A C 1
ATOM 756 O O . LEU A 1 92 ? 20.506 6.437 -3.523 1.00 79.88 92 LEU A O 1
ATOM 760 N N . LYS A 1 93 ? 22.401 6.880 -2.404 1.00 74.06 93 LYS A N 1
ATOM 761 C CA . LYS A 1 93 ? 23.265 5.911 -3.100 1.00 74.06 93 LYS A CA 1
ATOM 762 C C . LYS A 1 93 ? 23.382 4.579 -2.354 1.00 74.06 93 LYS A C 1
ATOM 764 O O . LYS A 1 93 ? 23.552 3.540 -2.987 1.00 74.06 93 LYS A O 1
ATOM 769 N N . LEU A 1 94 ? 23.347 4.602 -1.017 1.00 76.62 94 LEU A N 1
ATOM 770 C CA . LEU A 1 94 ? 23.427 3.407 -0.167 1.00 76.62 94 LEU A CA 1
ATOM 771 C C . LEU A 1 94 ? 22.877 3.673 1.242 1.00 76.62 94 LEU A C 1
ATOM 773 O O . LEU A 1 94 ? 23.163 4.714 1.829 1.00 76.62 94 LEU A O 1
ATOM 777 N N . THR A 1 95 ? 22.199 2.677 1.816 1.00 78.75 95 THR A N 1
ATOM 778 C CA . THR A 1 95 ? 21.847 2.618 3.244 1.00 78.75 95 THR A CA 1
ATOM 779 C C . THR A 1 95 ? 22.495 1.399 3.894 1.00 78.75 95 THR A C 1
ATOM 781 O O . THR A 1 95 ? 22.404 0.286 3.379 1.00 78.75 95 THR A O 1
ATOM 784 N N . ALA A 1 96 ? 23.131 1.600 5.047 1.00 78.12 96 ALA A N 1
ATOM 785 C CA . ALA A 1 96 ? 23.634 0.548 5.923 1.00 78.12 96 ALA A CA 1
ATOM 786 C C . ALA A 1 96 ? 22.937 0.626 7.289 1.00 78.12 96 ALA A C 1
ATOM 788 O O . ALA A 1 96 ? 22.802 1.705 7.868 1.00 78.12 96 ALA A O 1
ATOM 789 N N . LEU A 1 97 ? 22.506 -0.522 7.816 1.00 80.19 97 LEU A N 1
ATOM 790 C CA . LEU A 1 97 ? 21.785 -0.617 9.084 1.00 80.19 97 LEU A CA 1
ATOM 791 C C . LEU A 1 97 ? 22.507 -1.574 10.037 1.00 80.19 97 LEU A C 1
ATOM 793 O O . LEU A 1 97 ? 22.627 -2.768 9.775 1.00 80.19 97 LEU A O 1
ATOM 797 N N . LEU A 1 98 ? 22.974 -1.038 11.160 1.00 77.88 98 LEU A N 1
ATOM 798 C CA . LEU A 1 98 ? 23.706 -1.758 12.193 1.00 77.88 98 LEU A CA 1
ATOM 799 C C . LEU A 1 98 ? 22.763 -2.049 13.368 1.00 77.88 98 LEU A C 1
ATOM 801 O O . LEU A 1 98 ? 22.445 -1.167 14.168 1.00 77.88 98 LEU A O 1
ATOM 805 N N . ARG A 1 99 ? 22.314 -3.306 13.459 1.00 74.38 99 ARG A N 1
ATOM 806 C CA . ARG A 1 99 ? 21.549 -3.866 14.586 1.00 74.38 99 ARG A CA 1
ATOM 807 C C . ARG A 1 99 ? 22.428 -4.912 15.298 1.00 74.38 99 ARG A C 1
ATOM 809 O O . ARG A 1 99 ? 22.701 -5.949 14.694 1.00 74.38 99 ARG A O 1
ATOM 816 N N . PRO A 1 100 ? 22.905 -4.687 16.538 1.00 66.81 100 PRO A N 1
ATOM 817 C CA . PRO A 1 100 ? 23.754 -5.658 17.224 1.00 66.81 100 PRO A CA 1
ATOM 818 C C . PRO A 1 100 ? 22.944 -6.885 17.677 1.00 66.81 100 PRO A C 1
ATOM 820 O O . PRO A 1 100 ? 21.955 -6.784 18.405 1.00 66.81 100 PRO A O 1
ATOM 823 N N . SER A 1 101 ? 23.377 -8.073 17.253 1.00 59.31 101 SER A N 1
ATOM 824 C CA . SER A 1 101 ? 22.698 -9.347 17.536 1.00 59.31 101 SER A CA 1
ATOM 825 C C . SER A 1 101 ? 23.030 -9.938 18.911 1.00 59.31 101 SER A C 1
ATOM 827 O O . SER A 1 101 ? 22.229 -10.703 19.448 1.00 59.31 101 SER A O 1
ATOM 829 N N . LYS A 1 102 ? 24.177 -9.568 19.496 1.00 62.44 102 LYS A N 1
ATOM 830 C CA . LYS A 1 102 ? 24.588 -9.868 20.878 1.00 62.44 102 LYS A CA 1
ATOM 831 C C . LYS A 1 102 ? 25.419 -8.708 21.430 1.00 62.44 102 LYS A C 1
ATOM 833 O O . LYS A 1 102 ? 26.152 -8.069 20.679 1.00 62.44 102 LYS A O 1
ATOM 838 N N . SER A 1 103 ? 25.341 -8.485 22.736 1.00 64.56 103 SER A N 1
ATOM 839 C CA . SER A 1 103 ? 26.133 -7.500 23.479 1.00 64.56 103 SER A CA 1
ATOM 840 C C . SER A 1 103 ? 26.723 -8.157 24.724 1.00 64.56 103 SER A C 1
ATOM 842 O O . SER A 1 103 ? 25.995 -8.780 25.492 1.00 64.56 103 SER A O 1
ATOM 844 N N . THR A 1 104 ? 28.030 -8.016 24.929 1.00 65.75 104 THR A N 1
ATOM 845 C CA . THR A 1 104 ? 28.748 -8.521 26.109 1.00 65.75 104 THR A CA 1
ATOM 846 C C . THR A 1 104 ? 29.360 -7.350 26.879 1.00 65.75 104 THR A C 1
ATOM 848 O O . THR A 1 104 ? 29.945 -6.478 26.232 1.00 65.75 104 THR A O 1
ATOM 851 N N . PRO A 1 105 ? 29.271 -7.306 28.221 1.00 68.38 105 PRO A N 1
ATOM 852 C CA . PRO A 1 105 ? 29.933 -6.267 29.008 1.00 68.38 105 PRO A CA 1
ATOM 853 C C . PRO A 1 105 ? 31.454 -6.361 28.831 1.00 68.38 105 PRO A C 1
ATOM 855 O O . PRO A 1 105 ? 31.996 -7.463 28.802 1.00 68.38 105 PRO A O 1
ATOM 858 N N . LEU A 1 106 ? 32.141 -5.219 28.728 1.00 62.84 106 LEU A N 1
ATOM 859 C CA . LEU A 1 106 ? 33.595 -5.134 28.525 1.00 62.84 106 LEU A CA 1
ATOM 860 C C . LEU A 1 106 ? 34.371 -5.448 29.817 1.00 62.84 106 LEU A C 1
ATOM 862 O O . LEU A 1 106 ? 34.946 -4.577 30.464 1.00 62.84 106 LEU A O 1
ATOM 866 N N . THR A 1 107 ? 34.371 -6.723 30.198 1.00 80.31 107 THR A N 1
ATOM 867 C CA . THR A 1 107 ? 35.176 -7.265 31.300 1.00 80.31 107 THR A CA 1
ATOM 868 C C . THR A 1 107 ? 36.530 -7.764 30.796 1.00 80.31 107 THR A C 1
ATOM 870 O O . THR A 1 107 ? 36.666 -8.177 29.645 1.00 80.31 107 THR A O 1
ATOM 873 N N . THR A 1 108 ? 37.541 -7.814 31.666 1.00 84.62 108 THR A N 1
ATOM 874 C CA . THR A 1 108 ? 38.890 -8.295 31.310 1.00 84.62 108 THR A CA 1
ATOM 875 C C . THR A 1 108 ? 38.875 -9.713 30.726 1.00 84.62 108 THR A C 1
ATOM 877 O O . THR A 1 108 ? 39.613 -10.010 29.790 1.00 84.62 108 THR A O 1
ATOM 880 N N . SER A 1 109 ? 37.997 -10.584 31.237 1.00 78.50 109 SER A N 1
ATOM 881 C CA . SER A 1 109 ? 37.830 -11.964 30.768 1.00 78.50 109 SER A CA 1
ATOM 882 C C . SER A 1 109 ? 37.139 -12.061 29.405 1.00 78.50 109 SER A C 1
ATOM 884 O O . SER A 1 109 ? 37.585 -12.827 28.553 1.00 78.50 109 SER A O 1
ATOM 886 N N . SER A 1 110 ? 36.084 -11.277 29.160 1.00 78.31 110 SER A N 1
ATOM 887 C CA . SER A 1 110 ? 35.381 -11.274 27.867 1.00 78.31 110 SER A CA 1
ATOM 888 C C . SER A 1 110 ? 36.200 -10.608 26.759 1.00 78.31 110 SER A C 1
ATOM 890 O O . SER A 1 110 ? 36.205 -11.108 25.635 1.00 78.31 110 SER A O 1
ATOM 892 N N . LEU A 1 111 ? 36.959 -9.553 27.079 1.00 77.94 111 LEU A N 1
ATOM 893 C CA . LEU A 1 111 ? 37.917 -8.926 26.168 1.00 77.94 111 LEU A CA 1
ATOM 894 C C . LEU A 1 111 ? 39.007 -9.922 25.744 1.00 77.94 111 LEU A C 1
ATOM 896 O O . LEU A 1 111 ? 39.251 -10.092 24.549 1.00 77.94 111 LEU A O 1
ATOM 900 N N . LEU A 1 112 ? 39.605 -10.639 26.704 1.00 80.50 112 LEU A N 1
ATOM 901 C CA . LEU A 1 112 ? 40.589 -11.687 26.418 1.00 80.50 112 LEU A CA 1
ATOM 902 C C . LEU A 1 112 ? 39.988 -12.793 25.533 1.00 80.50 112 LEU A C 1
ATOM 904 O O . LEU A 1 112 ? 40.611 -13.213 24.560 1.00 80.50 112 LEU A O 1
ATOM 908 N N . TRP A 1 113 ? 38.757 -13.226 25.820 1.00 78.81 113 TRP A N 1
ATOM 909 C CA . TRP A 1 113 ? 38.070 -14.258 25.037 1.00 78.81 113 TRP A CA 1
ATOM 910 C C . TRP A 1 113 ? 37.716 -13.794 23.614 1.00 78.81 113 TRP A C 1
ATOM 912 O O . TRP A 1 113 ? 37.819 -14.575 22.670 1.00 78.81 113 TRP A O 1
ATOM 922 N N . ALA A 1 114 ? 37.358 -12.520 23.428 1.00 71.69 114 ALA A N 1
ATOM 923 C CA . ALA A 1 114 ? 37.124 -11.932 22.110 1.00 71.69 114 ALA A CA 1
ATOM 924 C C . ALA A 1 114 ? 38.410 -11.884 21.264 1.00 71.69 114 ALA A C 1
ATOM 926 O O . ALA A 1 114 ? 38.384 -12.266 20.093 1.00 71.69 114 ALA A O 1
ATOM 927 N N . ILE A 1 115 ? 39.539 -11.496 21.871 1.00 74.19 115 ILE A N 1
ATOM 928 C CA . ILE A 1 115 ? 40.866 -11.502 21.232 1.00 74.19 115 ILE A CA 1
ATOM 929 C C . ILE A 1 115 ? 41.266 -12.934 20.839 1.00 74.19 115 ILE A C 1
ATOM 931 O O . ILE A 1 115 ? 41.627 -13.179 19.688 1.00 74.19 115 ILE A O 1
ATOM 935 N N . LEU A 1 116 ? 41.122 -13.899 21.756 1.00 75.81 116 LEU A N 1
ATOM 936 C CA . LEU A 1 116 ? 41.422 -15.319 21.516 1.00 75.81 116 LEU A CA 1
ATOM 937 C C . LEU A 1 116 ? 40.531 -15.964 20.441 1.00 75.81 116 LEU A C 1
ATOM 939 O O . LEU A 1 116 ? 40.957 -16.910 19.781 1.00 75.81 116 LEU A O 1
ATOM 943 N N . LYS A 1 117 ? 39.309 -15.459 20.235 1.00 71.12 117 LYS A N 1
ATOM 944 C CA . LYS A 1 117 ? 38.367 -15.982 19.235 1.00 71.12 117 LYS A CA 1
ATOM 945 C C . LYS A 1 117 ? 38.619 -15.468 17.813 1.00 71.12 117 LYS A C 1
ATOM 947 O O . LYS A 1 117 ? 38.186 -16.114 16.860 1.00 71.12 117 LYS A O 1
ATOM 952 N N . ALA A 1 118 ? 39.290 -14.326 17.651 1.00 65.06 118 ALA A N 1
ATOM 953 C CA . ALA A 1 118 ? 39.468 -13.662 16.356 1.00 65.06 118 ALA A CA 1
ATOM 954 C C . ALA A 1 118 ? 40.932 -13.345 15.938 1.00 65.06 118 ALA A C 1
ATOM 956 O O . ALA A 1 118 ? 41.128 -12.381 15.192 1.00 65.06 118 ALA A O 1
ATOM 957 N N . PRO A 1 119 ? 41.973 -14.120 16.320 1.00 59.88 119 PRO A N 1
ATOM 958 C CA . PRO A 1 119 ? 43.373 -13.737 16.084 1.00 59.88 119 PRO A CA 1
ATOM 959 C C . PRO A 1 119 ? 43.732 -13.619 14.592 1.00 59.88 119 PRO A C 1
ATOM 961 O O . PRO A 1 119 ? 44.530 -12.770 14.203 1.00 59.88 119 PRO A O 1
ATOM 964 N N . SER A 1 120 ? 43.108 -14.427 13.731 1.00 62.47 120 SER A N 1
ATOM 965 C CA . SER A 1 120 ? 43.300 -14.388 12.276 1.00 62.47 120 SER A CA 1
ATOM 966 C C . SER A 1 120 ? 42.432 -13.349 11.556 1.00 62.47 120 SER A C 1
ATOM 968 O O . SER A 1 120 ? 42.683 -13.069 10.385 1.00 62.47 120 SER A O 1
ATOM 970 N N . ALA A 1 121 ? 41.438 -12.745 12.219 1.00 58.47 121 ALA A N 1
ATOM 971 C CA . ALA A 1 121 ? 40.537 -11.784 11.578 1.00 58.47 121 ALA A CA 1
ATOM 972 C C . ALA A 1 121 ? 41.285 -10.517 11.132 1.00 58.47 121 ALA A C 1
ATOM 974 O O . ALA A 1 121 ? 41.069 -10.045 10.018 1.00 58.47 121 ALA A O 1
ATOM 975 N N . LEU A 1 122 ? 42.223 -10.035 11.958 1.00 57.69 122 LEU A N 1
ATOM 976 C CA . LEU A 1 122 ? 43.128 -8.931 11.622 1.00 57.69 122 LEU A CA 1
ATOM 977 C C . LEU A 1 122 ? 43.989 -9.262 10.391 1.00 57.69 122 LEU A C 1
ATOM 979 O O . LEU A 1 122 ? 44.005 -8.488 9.433 1.00 57.69 122 LEU A O 1
ATOM 983 N N . LEU A 1 123 ? 44.622 -10.440 10.369 1.00 61.69 123 LEU A N 1
ATOM 984 C CA . LEU A 1 123 ? 45.473 -10.905 9.262 1.00 61.69 123 LEU A CA 1
ATOM 985 C C . LEU A 1 123 ? 44.706 -11.068 7.935 1.00 61.69 123 LEU A C 1
ATOM 987 O O . LEU A 1 123 ? 45.248 -10.798 6.865 1.00 61.69 123 LEU A O 1
ATOM 991 N N . LEU A 1 124 ? 43.433 -11.469 7.990 1.00 65.06 124 LEU A N 1
ATOM 992 C CA . LEU A 1 124 ? 42.587 -11.676 6.808 1.00 65.06 124 LEU A CA 1
ATOM 993 C C . LEU A 1 124 ? 41.929 -10.389 6.272 1.00 65.06 124 LEU A C 1
ATOM 995 O O . LEU A 1 124 ? 41.256 -10.440 5.240 1.00 65.06 124 LEU A O 1
ATOM 999 N N . THR A 1 125 ? 42.145 -9.233 6.912 1.00 67.12 125 THR A N 1
ATOM 1000 C CA . THR A 1 125 ? 41.528 -7.949 6.527 1.00 67.12 125 THR A CA 1
ATOM 1001 C C . THR A 1 125 ? 41.869 -7.547 5.089 1.00 67.12 125 THR A C 1
ATOM 1003 O O . THR A 1 125 ? 40.964 -7.350 4.278 1.00 67.12 125 THR A O 1
ATOM 1006 N N . MET A 1 126 ? 43.158 -7.483 4.733 1.00 69.06 126 MET A N 1
ATOM 1007 C CA . MET A 1 126 ? 43.584 -7.092 3.380 1.00 69.06 126 MET A CA 1
ATOM 1008 C C . MET A 1 126 ? 43.181 -8.109 2.294 1.00 69.06 126 MET A C 1
ATOM 1010 O O . MET A 1 126 ? 42.585 -7.683 1.303 1.00 69.06 126 MET A O 1
ATOM 1014 N N . PRO A 1 127 ? 43.383 -9.436 2.460 1.00 74.62 127 PRO A N 1
ATOM 1015 C CA . PRO A 1 127 ? 42.848 -10.434 1.527 1.00 74.62 127 PRO A CA 1
ATOM 1016 C C . PRO A 1 127 ? 41.336 -10.300 1.281 1.00 74.62 127 PRO A C 1
ATOM 1018 O O . PRO A 1 127 ? 40.882 -10.390 0.140 1.00 74.62 127 PRO A O 1
ATOM 1021 N N . ARG A 1 128 ? 40.550 -10.017 2.331 1.00 72.62 128 ARG A N 1
ATOM 1022 C CA . ARG A 1 128 ? 39.100 -9.791 2.224 1.00 72.62 128 ARG A CA 1
ATOM 1023 C C . ARG A 1 128 ? 38.766 -8.509 1.456 1.00 72.62 128 ARG A C 1
ATOM 1025 O O . ARG A 1 128 ? 37.867 -8.538 0.617 1.00 72.62 128 ARG A O 1
ATOM 1032 N N . ILE A 1 129 ? 39.480 -7.410 1.709 1.00 73.81 129 ILE A N 1
ATOM 1033 C CA . ILE A 1 129 ? 39.318 -6.143 0.974 1.00 73.81 129 ILE A CA 1
ATOM 1034 C C . ILE A 1 129 ? 39.619 -6.345 -0.516 1.00 73.81 129 ILE A C 1
ATOM 1036 O O . ILE A 1 129 ? 38.809 -5.957 -1.356 1.00 73.81 129 ILE A O 1
ATOM 1040 N N . LEU A 1 130 ? 40.729 -7.010 -0.850 1.00 74.81 130 LEU A N 1
ATOM 1041 C CA . LEU A 1 130 ? 41.128 -7.292 -2.234 1.00 74.81 130 LEU A CA 1
ATOM 1042 C C . LEU A 1 130 ? 40.112 -8.188 -2.961 1.00 74.81 130 LEU A C 1
ATOM 1044 O O . LEU A 1 130 ? 39.760 -7.910 -4.107 1.00 74.81 130 LEU A O 1
ATOM 1048 N N . TYR A 1 131 ? 39.575 -9.212 -2.292 1.00 78.94 131 TYR A N 1
ATOM 1049 C CA . TYR A 1 131 ? 38.518 -10.064 -2.847 1.00 78.94 131 TYR A CA 1
ATOM 1050 C C . TYR A 1 131 ? 37.221 -9.285 -3.137 1.00 78.94 131 TYR A C 1
ATOM 1052 O O . TYR A 1 131 ? 36.638 -9.421 -4.214 1.00 78.94 131 TYR A O 1
ATOM 1060 N N . VAL A 1 132 ? 36.787 -8.413 -2.220 1.00 77.06 132 VAL A N 1
ATOM 1061 C CA . VAL A 1 132 ? 35.608 -7.554 -2.439 1.00 77.06 132 VAL A CA 1
ATOM 1062 C C . VAL A 1 132 ? 35.864 -6.535 -3.555 1.00 77.06 132 VAL A C 1
ATOM 1064 O O . VAL A 1 132 ? 34.998 -6.343 -4.408 1.00 77.06 132 VAL A O 1
ATOM 1067 N N . ALA A 1 133 ? 37.058 -5.939 -3.616 1.00 76.00 133 ALA A N 1
ATOM 1068 C CA . ALA A 1 133 ? 37.448 -5.030 -4.692 1.00 76.00 133 ALA A CA 1
ATOM 1069 C C . ALA A 1 133 ? 37.439 -5.719 -6.068 1.00 76.00 133 ALA A C 1
ATOM 1071 O O . ALA A 1 133 ? 36.935 -5.151 -7.036 1.00 76.00 133 ALA A O 1
ATOM 1072 N N . TRP A 1 134 ? 37.902 -6.970 -6.150 1.00 81.44 134 TRP A N 1
ATOM 1073 C CA . TRP A 1 134 ? 37.820 -7.786 -7.364 1.00 81.44 134 TRP A CA 1
ATOM 1074 C C . TRP A 1 134 ? 36.362 -8.019 -7.805 1.00 81.44 134 TRP A C 1
ATOM 1076 O O . TRP A 1 134 ? 36.038 -7.843 -8.982 1.00 81.44 134 TRP A O 1
ATOM 1086 N N . ILE A 1 135 ? 35.446 -8.323 -6.874 1.00 79.31 135 ILE A N 1
ATOM 1087 C CA . ILE A 1 135 ? 34.008 -8.450 -7.181 1.00 79.31 135 ILE A CA 1
ATOM 1088 C C . ILE A 1 135 ? 33.435 -7.121 -7.699 1.00 79.31 135 ILE A C 1
ATOM 1090 O O . ILE A 1 135 ? 32.745 -7.109 -8.723 1.00 79.31 135 ILE A O 1
ATOM 1094 N N . LEU A 1 136 ? 33.709 -6.003 -7.022 1.00 77.94 136 LEU A N 1
ATOM 1095 C CA . LEU A 1 136 ? 33.200 -4.685 -7.417 1.00 77.94 136 LEU A CA 1
ATOM 1096 C C . LEU A 1 136 ? 33.704 -4.278 -8.809 1.00 77.94 136 LEU A C 1
ATOM 1098 O O . LEU A 1 136 ? 32.915 -3.861 -9.662 1.00 77.94 136 LEU A O 1
ATOM 1102 N N . HIS A 1 137 ? 34.992 -4.484 -9.074 1.00 79.94 137 HIS A N 1
ATOM 1103 C CA . HIS A 1 137 ? 35.589 -4.096 -10.339 1.00 79.94 137 HIS A CA 1
ATOM 1104 C C . HIS A 1 137 ? 35.159 -4.992 -11.507 1.00 79.94 137 HIS A C 1
ATOM 1106 O O . HIS A 1 137 ? 34.713 -4.492 -12.539 1.00 79.94 137 HIS A O 1
ATOM 1112 N N . TYR A 1 138 ? 35.247 -6.320 -11.363 1.00 82.00 138 TYR A N 1
ATOM 1113 C CA . TYR A 1 138 ? 35.026 -7.247 -12.479 1.00 82.00 138 TYR A CA 1
ATOM 1114 C C . TYR A 1 138 ? 33.571 -7.709 -12.610 1.00 82.00 138 TYR A C 1
ATOM 1116 O O . TYR A 1 138 ? 33.051 -7.736 -13.727 1.00 82.00 138 TYR A O 1
ATOM 1124 N N . LYS A 1 139 ? 32.884 -8.017 -11.498 1.00 78.81 139 LYS A N 1
ATOM 1125 C CA . LYS A 1 139 ? 31.488 -8.501 -11.513 1.00 78.81 139 LYS A CA 1
ATOM 1126 C C . LYS A 1 139 ? 30.467 -7.359 -11.558 1.00 78.81 139 LYS A C 1
ATOM 1128 O O . LYS A 1 139 ? 29.454 -7.499 -12.236 1.00 78.81 139 LYS A O 1
ATOM 1133 N N . LYS A 1 140 ? 30.717 -6.239 -10.866 1.00 73.50 140 LYS A N 1
ATOM 1134 C CA . LYS A 1 140 ? 29.821 -5.057 -10.856 1.00 73.50 140 LYS A CA 1
ATOM 1135 C C . LYS A 1 140 ? 30.226 -3.936 -11.824 1.00 73.50 140 LYS A C 1
ATOM 1137 O O . LYS A 1 140 ? 29.457 -3.000 -11.992 1.00 73.50 140 LYS A O 1
ATOM 1142 N N . ARG A 1 141 ? 31.364 -4.073 -12.518 1.00 81.38 141 ARG A N 1
ATOM 1143 C CA . ARG A 1 141 ? 31.860 -3.152 -13.561 1.00 81.38 141 ARG A CA 1
ATOM 1144 C C . ARG A 1 141 ? 32.097 -1.699 -13.112 1.00 81.38 141 ARG A C 1
ATOM 1146 O O . ARG A 1 141 ? 32.026 -0.806 -13.946 1.00 81.38 141 ARG A O 1
ATOM 1153 N N . LEU A 1 142 ? 32.412 -1.467 -11.838 1.00 77.75 142 LEU A N 1
ATOM 1154 C CA . LEU A 1 142 ? 32.756 -0.128 -11.343 1.00 77.75 142 LEU A CA 1
ATOM 1155 C C . LEU A 1 142 ? 34.181 0.270 -11.750 1.00 77.75 142 LEU A C 1
ATOM 1157 O O . LEU A 1 142 ? 35.089 -0.560 -11.669 1.00 77.75 142 LEU A O 1
ATOM 1161 N N . ASP A 1 143 ? 34.380 1.526 -12.142 1.00 81.38 143 ASP A N 1
ATOM 1162 C CA . ASP A 1 143 ? 35.692 2.078 -12.500 1.00 81.38 143 ASP A CA 1
ATOM 1163 C C . ASP A 1 143 ? 36.519 2.449 -11.256 1.00 81.38 143 ASP A C 1
ATOM 1165 O O . ASP A 1 143 ? 35.980 2.687 -10.174 1.00 81.38 143 ASP A O 1
ATOM 1169 N N . VAL A 1 144 ? 37.844 2.470 -11.414 1.00 80.81 144 VAL A N 1
ATOM 1170 C CA . VAL A 1 144 ? 38.818 2.811 -10.369 1.00 80.81 144 VAL A CA 1
ATOM 1171 C C . VAL A 1 144 ? 39.190 4.290 -10.458 1.00 80.81 144 VAL A C 1
ATOM 1173 O O . VAL A 1 144 ? 39.767 4.733 -11.453 1.00 80.81 144 VAL A O 1
ATOM 1176 N N . TYR A 1 145 ? 38.907 5.031 -9.390 1.00 76.38 145 TYR A N 1
ATOM 1177 C CA . TYR A 1 145 ? 39.487 6.341 -9.102 1.00 76.38 145 TYR A CA 1
ATOM 1178 C C . TYR A 1 145 ? 40.868 6.164 -8.458 1.00 76.38 145 TYR A C 1
ATOM 1180 O O . TYR A 1 145 ? 41.051 5.288 -7.604 1.00 76.38 145 TYR A O 1
ATOM 1188 N N . LEU A 1 146 ? 41.831 7.014 -8.821 1.00 72.88 146 LEU A N 1
ATOM 1189 C CA . LEU A 1 146 ? 43.098 7.093 -8.089 1.00 72.88 146 LEU A CA 1
ATOM 1190 C C . LEU A 1 146 ? 42.909 7.783 -6.727 1.00 72.88 146 LEU A C 1
ATOM 1192 O O . LEU A 1 146 ? 41.973 8.559 -6.524 1.00 72.88 146 LEU A O 1
ATOM 1196 N N . ARG A 1 147 ? 43.826 7.516 -5.790 1.00 72.38 147 ARG A N 1
ATOM 1197 C CA . ARG A 1 147 ? 43.906 8.246 -4.519 1.00 72.38 147 ARG A CA 1
ATOM 1198 C C . ARG A 1 147 ? 44.324 9.702 -4.801 1.00 72.38 147 ARG A C 1
ATOM 1200 O O . ARG A 1 147 ? 45.346 9.886 -5.461 1.00 72.38 147 ARG A O 1
ATOM 1207 N N . PRO A 1 148 ? 43.585 10.721 -4.323 1.00 68.12 148 PRO A N 1
ATOM 1208 C CA . PRO A 1 148 ? 44.018 12.111 -4.425 1.00 68.12 148 PRO A CA 1
ATOM 1209 C C . PRO A 1 148 ? 45.155 12.410 -3.440 1.00 68.12 148 PRO A C 1
ATOM 1211 O O . PRO A 1 148 ? 45.257 11.779 -2.389 1.00 68.12 148 PRO A O 1
ATOM 1214 N N . GLU A 1 149 ? 45.971 13.406 -3.770 1.00 70.81 149 GLU A N 1
ATOM 1215 C CA . GLU A 1 149 ? 47.039 13.931 -2.909 1.00 70.81 149 GLU A CA 1
ATOM 1216 C C . GLU A 1 149 ? 46.469 14.914 -1.854 1.00 70.81 149 GLU A C 1
ATOM 1218 O O . GLU A 1 149 ? 45.355 15.430 -2.033 1.00 70.81 149 GLU A O 1
ATOM 1223 N N . PRO A 1 150 ? 47.168 15.165 -0.727 1.00 65.19 150 PRO A N 1
ATOM 1224 C CA . PRO A 1 150 ? 46.671 16.032 0.344 1.00 65.19 150 PRO A CA 1
ATOM 1225 C C . PRO A 1 150 ? 46.626 17.514 -0.051 1.00 65.19 150 PRO A C 1
ATOM 1227 O O . PRO A 1 150 ? 47.410 17.987 -0.867 1.00 65.19 150 PRO A O 1
ATOM 1230 N N . LEU A 1 151 ? 45.707 18.268 0.560 1.00 57.75 151 LEU A N 1
ATOM 1231 C CA . LEU A 1 151 ? 45.561 19.708 0.319 1.00 57.75 151 LEU A CA 1
ATOM 1232 C C . LEU A 1 151 ? 46.644 20.530 1.053 1.00 57.75 151 LEU A C 1
ATOM 1234 O O . LEU A 1 151 ? 47.069 20.132 2.139 1.00 57.75 151 LEU A O 1
ATOM 1238 N N . PRO A 1 152 ? 47.054 21.703 0.526 1.00 55.84 152 PRO A N 1
ATOM 1239 C CA . PRO A 1 152 ? 48.031 22.560 1.191 1.00 55.84 152 PRO A CA 1
ATOM 1240 C C . PRO A 1 152 ? 47.524 23.101 2.536 1.00 55.84 152 PRO A C 1
ATOM 1242 O O . PRO A 1 152 ? 46.396 23.595 2.643 1.00 55.84 152 PRO A O 1
ATOM 1245 N N . ALA A 1 153 ? 48.404 23.129 3.540 1.00 48.34 153 ALA A N 1
ATOM 1246 C CA . ALA A 1 153 ? 48.108 23.640 4.882 1.00 48.34 153 ALA A CA 1
ATOM 1247 C C . ALA A 1 153 ? 47.681 25.128 4.935 1.00 48.34 153 ALA A C 1
ATOM 1249 O O . ALA A 1 153 ? 47.151 25.569 5.949 1.00 48.34 153 ALA A O 1
ATOM 1250 N N . SER A 1 154 ? 47.867 25.907 3.861 1.00 45.81 154 SER A N 1
ATOM 1251 C CA . SER A 1 154 ? 47.358 27.284 3.736 1.00 45.81 154 SER A CA 1
ATOM 1252 C C . SER A 1 154 ? 45.836 27.377 3.563 1.00 45.81 154 SER A C 1
ATOM 1254 O O . SER A 1 154 ? 45.262 28.425 3.850 1.00 45.81 154 SER A O 1
ATOM 1256 N N . HIS A 1 155 ? 45.179 26.305 3.105 1.00 43.25 155 HIS A N 1
ATOM 1257 C CA . HIS A 1 155 ? 43.726 26.260 2.877 1.00 43.25 155 HIS A CA 1
ATOM 1258 C C . HIS A 1 155 ? 42.991 25.325 3.846 1.00 43.25 155 HIS A C 1
ATOM 1260 O O . HIS A 1 155 ? 41.761 25.351 3.924 1.00 43.25 155 HIS A O 1
ATOM 1266 N N . ALA A 1 156 ? 43.727 24.522 4.616 1.00 41.72 156 ALA A N 1
ATOM 1267 C CA . ALA A 1 156 ? 43.164 23.675 5.653 1.00 41.72 156 ALA A CA 1
ATOM 1268 C C . ALA A 1 156 ? 42.801 24.499 6.903 1.00 41.72 156 ALA A C 1
ATOM 1270 O O . ALA A 1 156 ? 43.661 24.856 7.709 1.00 41.72 156 ALA A O 1
ATOM 1271 N N . LYS A 1 157 ? 41.498 24.709 7.138 1.00 42.47 157 LYS A N 1
ATOM 1272 C CA . LYS A 1 157 ? 41.017 24.724 8.529 1.00 42.47 157 LYS A CA 1
ATOM 1273 C C . LYS A 1 157 ? 41.360 23.358 9.150 1.00 42.47 157 LYS A C 1
ATOM 1275 O O . LYS A 1 157 ? 41.276 22.363 8.432 1.00 42.47 157 LYS A O 1
ATOM 1280 N N . PRO A 1 158 ? 41.694 23.272 10.448 1.00 43.16 158 PRO A N 1
ATOM 1281 C CA . PRO A 1 158 ? 41.959 21.996 11.108 1.00 43.16 158 PRO A CA 1
ATOM 1282 C C . PRO A 1 158 ? 40.652 21.218 11.354 1.00 43.16 158 PRO A C 1
ATOM 1284 O O . PRO A 1 158 ? 40.183 21.106 12.485 1.00 43.16 158 PRO A O 1
ATOM 1287 N N . THR A 1 159 ? 40.045 20.688 10.289 1.00 45.88 159 THR A N 1
ATOM 1288 C CA . THR A 1 159 ? 39.084 19.584 10.397 1.00 45.88 159 THR A CA 1
ATOM 1289 C C . THR A 1 159 ? 39.845 18.295 10.740 1.00 45.88 159 THR A C 1
ATOM 1291 O O . THR A 1 159 ? 41.007 18.146 10.349 1.00 45.88 159 THR A O 1
ATOM 1294 N N . PRO A 1 160 ? 39.241 17.337 11.467 1.00 42.34 160 PRO A N 1
ATOM 1295 C CA . PRO A 1 160 ? 39.909 16.103 11.896 1.00 42.34 160 PRO A CA 1
ATOM 1296 C C . PRO A 1 160 ? 40.048 15.063 10.758 1.00 42.34 160 PRO A C 1
ATOM 1298 O O . PRO A 1 160 ? 39.876 13.865 10.973 1.00 42.34 160 PRO A O 1
ATOM 1301 N N . GLY A 1 161 ? 40.338 15.515 9.531 1.00 47.34 161 GLY A N 1
ATOM 1302 C CA . GLY A 1 161 ? 40.236 14.733 8.298 1.00 47.34 161 GLY A CA 1
ATOM 1303 C C . GLY A 1 161 ? 41.147 15.210 7.172 1.00 47.34 161 GLY A C 1
ATOM 1304 O O . GLY A 1 161 ? 40.692 15.863 6.239 1.00 47.34 161 GLY A O 1
ATOM 1305 N N . GLY A 1 162 ? 42.426 14.839 7.228 1.00 53.06 162 GLY A N 1
ATOM 1306 C CA . GLY A 1 162 ? 43.360 14.996 6.110 1.00 53.06 162 GLY A CA 1
ATOM 1307 C C . GLY A 1 162 ? 43.600 13.678 5.370 1.00 53.06 162 GLY A C 1
ATOM 1308 O O . GLY A 1 162 ? 43.627 12.613 5.988 1.00 53.06 162 GLY A O 1
ATOM 1309 N N . VAL A 1 163 ? 43.850 13.754 4.057 1.00 55.81 163 VAL A N 1
ATOM 1310 C CA . VAL A 1 163 ? 44.536 12.674 3.326 1.00 55.81 163 VAL A CA 1
ATOM 1311 C C . VAL A 1 163 ? 45.894 12.463 3.996 1.00 55.81 163 VAL A C 1
ATOM 1313 O O . VAL A 1 163 ? 46.655 13.416 4.167 1.00 55.81 163 VAL A O 1
ATOM 1316 N N . LYS A 1 164 ? 46.202 11.235 4.418 1.00 59.28 164 LYS A N 1
ATOM 1317 C CA . LYS A 1 164 ? 47.414 10.962 5.202 1.00 59.28 164 LYS A CA 1
ATOM 1318 C C . LYS A 1 164 ? 48.657 11.081 4.316 1.00 59.28 164 LYS A C 1
ATOM 1320 O O . LYS A 1 164 ? 48.704 10.462 3.251 1.00 59.28 164 LYS A O 1
ATOM 1325 N N . TRP A 1 165 ? 49.684 11.803 4.764 1.00 67.69 165 TRP A N 1
ATOM 1326 C CA . TRP A 1 165 ? 50.967 11.864 4.057 1.00 67.69 165 TRP A CA 1
ATOM 1327 C C . TRP A 1 165 ? 51.497 10.449 3.768 1.00 67.69 165 TRP A C 1
ATOM 1329 O O . TRP A 1 165 ? 51.490 9.580 4.647 1.00 67.69 165 TRP A O 1
ATOM 1339 N N . LEU A 1 166 ? 51.892 10.190 2.518 1.00 67.88 166 LEU A N 1
ATOM 1340 C CA . LEU A 1 166 ? 52.388 8.876 2.110 1.00 67.88 166 LEU A CA 1
ATOM 1341 C C . LEU A 1 166 ? 53.813 8.677 2.644 1.00 67.88 166 LEU A C 1
ATOM 1343 O O . LEU A 1 166 ? 54.662 9.557 2.509 1.00 67.88 166 LEU A O 1
ATOM 1347 N N . GLU A 1 167 ? 54.095 7.513 3.232 1.00 71.94 167 GLU A N 1
ATOM 1348 C CA . GLU A 1 167 ? 55.466 7.169 3.607 1.00 71.94 167 GLU A CA 1
ATOM 1349 C C . GLU A 1 167 ? 56.347 7.031 2.364 1.00 71.94 167 GLU A C 1
ATOM 1351 O O . GLU A 1 167 ? 56.008 6.317 1.422 1.00 71.94 167 GLU A O 1
ATOM 1356 N N . GLU A 1 168 ? 57.506 7.688 2.388 1.00 79.25 168 GLU A N 1
ATOM 1357 C CA . GLU A 1 168 ? 58.436 7.714 1.260 1.00 79.25 168 GLU A CA 1
ATOM 1358 C C . GLU A 1 168 ? 58.862 6.294 0.866 1.00 79.25 168 GLU A C 1
ATOM 1360 O O . GLU A 1 168 ? 59.376 5.534 1.696 1.00 79.25 168 GLU A O 1
ATOM 1365 N N . THR A 1 169 ? 58.722 5.945 -0.409 1.00 82.12 169 THR A N 1
ATOM 1366 C CA . THR A 1 169 ? 59.303 4.727 -0.987 1.00 82.12 169 THR A CA 1
ATOM 1367 C C . THR A 1 169 ? 60.833 4.803 -1.020 1.00 82.12 169 THR A C 1
ATOM 1369 O O . THR A 1 169 ? 61.432 5.866 -0.853 1.00 82.12 169 THR A O 1
ATOM 1372 N N . LEU A 1 170 ? 61.511 3.677 -1.274 1.00 79.94 170 LEU A N 1
ATOM 1373 C CA . LEU A 1 170 ? 62.976 3.658 -1.409 1.00 79.94 170 LEU A CA 1
ATOM 1374 C C . LEU A 1 170 ? 63.481 4.585 -2.536 1.00 79.94 170 LEU A C 1
ATOM 1376 O O . LEU A 1 170 ? 64.538 5.197 -2.390 1.00 79.94 170 LEU A O 1
ATOM 1380 N N . LEU A 1 171 ? 62.703 4.729 -3.617 1.00 82.56 171 LEU A N 1
ATOM 1381 C CA . LEU A 1 171 ? 62.990 5.644 -4.725 1.00 82.56 171 LEU A CA 1
ATOM 1382 C C . LEU A 1 171 ? 62.885 7.112 -4.285 1.00 82.56 171 LEU A C 1
ATOM 1384 O O . LEU A 1 171 ? 63.810 7.886 -4.516 1.00 82.56 171 LEU A O 1
ATOM 1388 N N . GLU A 1 172 ? 61.802 7.481 -3.598 1.00 85.12 172 GLU A N 1
ATOM 1389 C CA . GLU A 1 172 ? 61.587 8.851 -3.110 1.00 85.12 172 GLU A CA 1
ATOM 1390 C C . GLU A 1 172 ? 62.600 9.237 -2.027 1.00 85.12 172 GLU A C 1
ATOM 1392 O O . GLU A 1 172 ? 63.112 10.354 -2.050 1.00 85.12 172 GLU A O 1
ATOM 1397 N N . ARG A 1 173 ? 62.978 8.308 -1.133 1.00 85.31 173 ARG A N 1
ATOM 1398 C CA . ARG A 1 173 ? 64.059 8.516 -0.147 1.00 85.31 173 ARG A CA 1
ATOM 1399 C C . ARG A 1 173 ? 65.387 8.833 -0.836 1.00 85.31 173 ARG A C 1
ATOM 1401 O O . ARG A 1 173 ? 66.057 9.791 -0.451 1.00 85.31 173 ARG A O 1
ATOM 1408 N N . PHE A 1 174 ? 65.755 8.064 -1.864 1.00 84.88 174 PHE A N 1
ATOM 1409 C CA . PHE A 1 174 ? 66.974 8.297 -2.645 1.00 84.88 174 PHE A CA 1
ATOM 1410 C C . PHE A 1 174 ? 66.923 9.631 -3.403 1.00 84.88 174 PHE A C 1
ATOM 1412 O O . PHE A 1 174 ? 67.858 10.432 -3.322 1.00 84.88 174 PHE A O 1
ATOM 1419 N N . ALA A 1 175 ? 65.814 9.907 -4.096 1.00 85.50 175 ALA A N 1
ATOM 1420 C CA . ALA A 1 175 ? 65.622 11.150 -4.834 1.00 85.50 175 ALA A CA 1
ATOM 1421 C C . ALA A 1 175 ? 65.666 12.370 -3.898 1.00 85.50 175 ALA A C 1
ATOM 1423 O O . ALA A 1 175 ? 66.394 13.327 -4.167 1.00 85.50 175 ALA A O 1
ATOM 1424 N N . ARG A 1 176 ? 64.994 12.316 -2.739 1.00 88.06 176 ARG A N 1
ATOM 1425 C CA . ARG A 1 176 ? 65.054 13.375 -1.724 1.00 88.06 176 ARG A CA 1
ATOM 1426 C C . ARG A 1 176 ? 66.470 13.579 -1.197 1.00 88.06 176 ARG A C 1
ATOM 1428 O O . ARG A 1 176 ? 66.893 14.724 -1.086 1.00 88.06 176 ARG A O 1
ATOM 1435 N N . GLN A 1 177 ? 67.226 12.518 -0.906 1.00 86.31 177 GLN A N 1
ATOM 1436 C CA . GLN A 1 177 ? 68.626 12.644 -0.472 1.00 86.31 177 GLN A CA 1
ATOM 1437 C C . GLN A 1 177 ? 69.486 13.381 -1.516 1.00 86.31 177 GLN A C 1
ATOM 1439 O O . GLN A 1 177 ? 70.251 14.276 -1.149 1.00 86.31 177 GLN A O 1
ATOM 1444 N N . ARG A 1 178 ? 69.310 13.081 -2.814 1.00 84.62 178 ARG A N 1
ATOM 1445 C CA . ARG A 1 178 ? 69.969 13.807 -3.918 1.00 84.62 178 ARG A CA 1
ATOM 1446 C C . ARG A 1 178 ? 69.560 15.277 -3.963 1.00 84.62 178 ARG A C 1
ATOM 1448 O O . ARG A 1 178 ? 70.430 16.144 -3.976 1.00 84.62 178 ARG A O 1
ATOM 1455 N N . VAL A 1 179 ? 68.258 15.563 -3.944 1.00 86.94 179 VAL A N 1
ATOM 1456 C CA . VAL A 1 179 ? 67.722 16.933 -4.026 1.00 86.94 179 VAL A CA 1
ATOM 1457 C C . VAL A 1 179 ? 68.141 17.775 -2.819 1.00 86.94 179 VAL A C 1
ATOM 1459 O O . VAL A 1 179 ? 68.574 18.907 -2.997 1.00 86.94 179 VAL A O 1
ATOM 1462 N N . VAL A 1 180 ? 68.096 17.224 -1.604 1.00 87.12 180 VAL A N 1
ATOM 1463 C CA . VAL A 1 180 ? 68.553 17.895 -0.373 1.00 87.12 180 VAL A CA 1
ATOM 1464 C C . VAL A 1 180 ? 70.051 18.206 -0.437 1.00 87.12 180 VAL A C 1
ATOM 1466 O O . VAL A 1 180 ? 70.445 19.339 -0.163 1.00 87.12 180 VAL A O 1
ATOM 1469 N N . SER A 1 181 ? 70.887 17.248 -0.858 1.00 85.06 181 SER A N 1
ATOM 1470 C CA . SER A 1 181 ? 72.334 17.470 -1.005 1.00 85.06 181 SER A CA 1
ATOM 1471 C C . SER A 1 181 ? 72.655 18.516 -2.081 1.00 85.06 181 SER A C 1
ATOM 1473 O O . SER A 1 181 ? 73.491 19.395 -1.861 1.00 85.06 181 SER A O 1
ATOM 1475 N N . PHE A 1 182 ? 71.951 18.480 -3.218 1.00 86.50 182 PHE A N 1
ATOM 1476 C CA . PHE A 1 182 ? 72.053 19.498 -4.264 1.00 86.50 182 PHE A CA 1
ATOM 1477 C C . PHE A 1 182 ? 71.658 20.882 -3.736 1.00 86.50 182 PHE A C 1
ATOM 1479 O O . PHE A 1 182 ? 72.452 21.815 -3.833 1.00 86.50 182 PHE A O 1
ATOM 1486 N N . LEU A 1 183 ? 70.476 21.024 -3.127 1.00 87.38 183 LEU A N 1
ATOM 1487 C CA . LEU A 1 183 ? 69.965 22.304 -2.626 1.00 87.38 183 LEU A CA 1
ATOM 1488 C C . LEU A 1 183 ? 70.859 22.916 -1.544 1.00 87.38 183 LEU A C 1
ATOM 1490 O O . LEU A 1 183 ? 71.071 24.128 -1.556 1.00 87.38 183 LEU A O 1
ATOM 1494 N N . GLN A 1 184 ? 71.451 22.097 -0.670 1.00 85.06 184 GLN A N 1
ATOM 1495 C CA . GLN A 1 184 ? 72.407 22.563 0.333 1.00 85.06 184 GLN A CA 1
ATOM 1496 C C . GLN A 1 184 ? 73.664 23.177 -0.310 1.00 85.06 184 GLN A C 1
ATOM 1498 O O . GLN A 1 184 ? 74.081 24.262 0.093 1.00 85.06 184 GLN A O 1
ATOM 1503 N N . LYS A 1 185 ? 74.227 22.556 -1.361 1.00 82.44 185 LYS A N 1
ATOM 1504 C CA . LYS A 1 185 ? 75.307 23.168 -2.165 1.00 82.44 185 LYS A CA 1
ATOM 1505 C C . LYS A 1 185 ? 74.816 24.430 -2.893 1.00 82.44 185 LYS A C 1
ATOM 1507 O O . LYS A 1 185 ? 75.523 25.435 -2.964 1.00 82.44 185 LYS A O 1
ATOM 1512 N N . ARG A 1 186 ? 73.606 24.377 -3.462 1.00 82.44 186 ARG A N 1
ATOM 1513 C CA . ARG A 1 186 ? 73.069 25.381 -4.394 1.00 82.44 186 ARG A CA 1
ATOM 1514 C C . ARG A 1 186 ? 72.675 26.694 -3.715 1.00 82.44 186 ARG A C 1
ATOM 1516 O O . ARG A 1 186 ? 72.949 27.754 -4.273 1.00 82.44 186 ARG A O 1
ATOM 1523 N N . ALA A 1 187 ? 72.109 26.640 -2.508 1.00 82.31 187 ALA A N 1
ATOM 1524 C CA . ALA A 1 187 ? 71.780 27.823 -1.707 1.00 82.31 187 ALA A CA 1
ATOM 1525 C C . ALA A 1 187 ? 73.026 28.685 -1.428 1.00 82.31 187 ALA A C 1
ATOM 1527 O O . ALA A 1 187 ? 72.991 29.906 -1.599 1.00 82.31 187 ALA A O 1
ATOM 1528 N N . VAL A 1 188 ? 74.153 28.038 -1.099 1.00 80.88 188 VAL A N 1
ATOM 1529 C CA . VAL A 1 188 ? 75.454 28.698 -0.891 1.00 80.88 188 VAL A CA 1
ATOM 1530 C C . VAL A 1 188 ? 76.007 29.275 -2.200 1.00 80.88 188 VAL A C 1
ATOM 1532 O O . VAL A 1 188 ? 76.446 30.420 -2.216 1.00 80.88 188 VAL A O 1
ATOM 1535 N N . GLN A 1 189 ? 75.941 28.529 -3.310 1.00 78.94 189 GLN A N 1
ATOM 1536 C CA . GLN A 1 189 ? 76.429 28.990 -4.622 1.00 78.94 189 GLN A CA 1
ATOM 1537 C C . GLN A 1 189 ? 75.663 30.194 -5.194 1.00 78.94 189 GLN A C 1
ATOM 1539 O O . GLN A 1 189 ? 76.257 31.011 -5.893 1.00 78.94 189 GLN A O 1
ATOM 1544 N N . ILE A 1 190 ? 74.349 30.283 -4.962 1.00 78.50 190 ILE A N 1
ATOM 1545 C CA . ILE A 1 190 ? 73.495 31.349 -5.518 1.00 78.50 190 ILE A CA 1
ATOM 1546 C C . ILE A 1 190 ? 73.348 32.533 -4.545 1.00 78.50 190 ILE A C 1
ATOM 1548 O O . ILE A 1 190 ? 73.030 33.639 -4.982 1.00 78.50 190 ILE A O 1
ATOM 1552 N N . GLY A 1 191 ? 73.583 32.330 -3.243 1.00 76.44 191 GLY A N 1
ATOM 1553 C CA . GLY A 1 191 ? 73.357 33.349 -2.212 1.00 76.44 191 GLY A CA 1
ATOM 1554 C C . GLY A 1 191 ? 71.869 33.595 -1.925 1.00 76.44 191 GLY A C 1
ATOM 1555 O O . GLY A 1 191 ? 71.474 34.722 -1.622 1.00 76.44 191 GLY A O 1
ATOM 1556 N N . MET A 1 192 ? 71.042 32.553 -2.069 1.00 82.12 192 MET A N 1
ATOM 1557 C CA . MET A 1 192 ? 69.577 32.588 -1.967 1.00 82.12 192 MET A CA 1
ATOM 1558 C C . MET A 1 192 ? 69.102 31.672 -0.834 1.00 82.12 192 MET A C 1
ATOM 1560 O O . MET A 1 192 ? 69.622 30.567 -0.669 1.00 82.12 192 MET A O 1
ATOM 1564 N N . LYS A 1 193 ? 68.088 32.107 -0.079 1.00 84.94 193 LYS A N 1
ATOM 1565 C CA . LYS A 1 193 ? 67.404 31.267 0.913 1.00 84.94 193 LYS A CA 1
ATOM 1566 C C . LYS A 1 193 ? 66.400 30.358 0.200 1.00 84.94 193 LYS A C 1
ATOM 1568 O O . LYS A 1 193 ? 65.567 30.845 -0.560 1.00 84.94 193 LYS A O 1
ATOM 1573 N N . ILE A 1 194 ? 66.462 29.053 0.452 1.00 87.94 194 ILE A N 1
ATOM 1574 C CA . ILE A 1 194 ? 65.562 28.059 -0.148 1.00 87.94 194 ILE A CA 1
ATOM 1575 C C . ILE A 1 194 ? 64.833 27.316 0.972 1.00 87.94 194 ILE A C 1
ATOM 1577 O O . ILE A 1 194 ? 65.467 26.800 1.892 1.00 87.94 194 ILE A O 1
ATOM 1581 N N . VAL A 1 195 ? 63.506 27.248 0.897 1.00 87.25 195 VAL A N 1
ATOM 1582 C CA . VAL A 1 195 ? 62.648 26.583 1.886 1.00 87.25 195 VAL A CA 1
ATOM 1583 C C . VAL A 1 195 ? 61.827 25.497 1.202 1.00 87.25 195 VAL A C 1
ATOM 1585 O O . VAL A 1 195 ? 61.063 25.781 0.283 1.00 87.25 195 VAL A O 1
ATOM 1588 N N . LEU A 1 196 ? 61.949 24.256 1.674 1.00 87.56 196 LEU A N 1
ATOM 1589 C CA . LEU A 1 196 ? 61.037 23.168 1.329 1.00 87.56 196 LEU A CA 1
ATOM 1590 C C . LEU A 1 196 ? 59.960 23.062 2.412 1.00 87.56 196 LEU A C 1
ATOM 1592 O O . LEU A 1 196 ? 60.264 22.751 3.568 1.00 87.56 196 LEU A O 1
ATOM 1596 N N . ALA A 1 197 ? 58.709 23.303 2.034 1.00 84.06 197 ALA A N 1
ATOM 1597 C CA . ALA A 1 197 ? 57.544 23.184 2.898 1.00 84.06 197 ALA A CA 1
ATOM 1598 C C . ALA A 1 197 ? 56.700 21.962 2.477 1.00 84.06 197 ALA A C 1
ATOM 1600 O O . ALA A 1 197 ? 56.071 22.005 1.420 1.00 84.06 197 ALA A O 1
ATOM 1601 N N . PRO A 1 198 ? 56.677 20.867 3.258 1.00 83.38 198 PRO A N 1
ATOM 1602 C CA . PRO A 1 198 ? 55.705 19.799 3.039 1.00 83.38 198 PRO A CA 1
ATOM 1603 C C . PRO A 1 198 ? 54.288 20.305 3.353 1.00 83.38 198 PRO A C 1
ATOM 1605 O O . PRO A 1 198 ? 54.112 21.213 4.169 1.00 83.38 198 PRO A O 1
ATOM 1608 N N . ALA A 1 199 ? 53.274 19.707 2.726 1.00 73.38 199 ALA A N 1
ATOM 1609 C CA . ALA A 1 199 ? 51.874 19.969 3.068 1.00 73.38 199 ALA A CA 1
ATOM 1610 C C . ALA A 1 199 ? 51.447 19.347 4.413 1.00 73.38 199 ALA A C 1
ATOM 1612 O O . ALA A 1 199 ? 50.485 19.824 5.012 1.00 73.38 199 ALA A O 1
ATOM 1613 N N . ASP A 1 200 ? 52.158 18.322 4.902 1.00 72.44 200 ASP A N 1
ATOM 1614 C CA . ASP A 1 200 ? 51.940 17.745 6.235 1.00 72.44 200 ASP A CA 1
ATOM 1615 C C . ASP A 1 200 ? 52.354 18.746 7.341 1.00 72.44 200 ASP A C 1
ATOM 1617 O O . ASP A 1 200 ? 53.541 19.071 7.446 1.00 72.44 200 ASP A O 1
ATOM 1621 N N . PRO A 1 201 ? 51.423 19.222 8.195 1.00 62.88 201 PRO A N 1
ATOM 1622 C CA . PRO A 1 201 ? 51.730 20.171 9.266 1.00 62.88 201 PRO A CA 1
ATOM 1623 C C . PRO A 1 201 ? 52.578 19.578 10.406 1.00 62.88 201 PRO A C 1
ATOM 1625 O O . PRO A 1 201 ? 53.083 20.336 11.233 1.00 62.88 201 PRO A O 1
ATOM 1628 N N . ILE A 1 202 ? 52.737 18.251 10.474 1.00 68.94 202 ILE A N 1
ATOM 1629 C CA . ILE A 1 202 ? 53.587 17.559 11.454 1.00 68.94 202 ILE A CA 1
ATOM 1630 C C . ILE A 1 202 ? 55.059 17.584 11.004 1.00 68.94 202 ILE A C 1
ATOM 1632 O O . ILE A 1 202 ? 55.969 17.562 11.836 1.00 68.94 202 ILE A O 1
ATOM 1636 N N . MET A 1 203 ? 55.321 17.650 9.693 1.00 71.25 203 MET A N 1
ATOM 1637 C CA . MET A 1 203 ? 56.672 17.567 9.141 1.00 71.25 203 MET A CA 1
ATOM 1638 C C . MET A 1 203 ? 57.345 18.957 9.087 1.00 71.25 203 MET A C 1
ATOM 1640 O O . MET A 1 203 ? 56.813 19.888 8.479 1.00 71.25 203 MET A O 1
ATOM 1644 N N . PRO A 1 204 ? 58.536 19.146 9.691 1.00 75.62 204 PRO A N 1
ATOM 1645 C CA . PRO A 1 204 ? 59.170 20.460 9.761 1.00 75.62 204 PRO A CA 1
ATOM 1646 C C . PRO A 1 204 ? 59.662 20.947 8.390 1.00 75.62 204 PRO A C 1
ATOM 1648 O O . PRO A 1 204 ? 60.245 20.196 7.603 1.00 75.62 204 PRO A O 1
ATOM 1651 N N . ARG A 1 205 ? 59.492 22.250 8.130 1.00 82.69 205 ARG A N 1
ATOM 1652 C CA . ARG A 1 205 ? 60.025 22.914 6.929 1.00 82.69 205 ARG A CA 1
ATOM 1653 C C . ARG A 1 205 ? 61.551 22.834 6.919 1.00 82.69 205 ARG A C 1
ATOM 1655 O O . ARG A 1 205 ? 62.198 23.210 7.895 1.00 82.69 205 ARG A O 1
ATOM 1662 N N . THR A 1 206 ? 62.131 22.388 5.809 1.00 85.62 206 THR A N 1
ATOM 1663 C CA . THR A 1 206 ? 63.592 22.302 5.652 1.00 85.62 206 THR A CA 1
ATOM 1664 C C . THR A 1 206 ? 64.112 23.592 5.025 1.00 85.62 206 THR A C 1
ATOM 1666 O O . THR A 1 206 ? 63.626 23.998 3.971 1.00 85.62 206 THR A O 1
ATOM 1669 N N . ILE A 1 207 ? 65.083 24.245 5.666 1.00 85.69 207 ILE A N 1
ATOM 1670 C CA . ILE A 1 207 ? 65.617 25.551 5.253 1.00 85.69 207 ILE A CA 1
ATOM 1671 C C . ILE A 1 207 ? 67.091 25.401 4.869 1.00 85.69 207 ILE A C 1
ATOM 1673 O O . ILE A 1 207 ? 67.888 24.884 5.648 1.00 85.69 207 ILE A O 1
ATOM 1677 N N . PHE A 1 208 ? 67.454 25.909 3.693 1.00 85.75 208 PHE A N 1
ATOM 1678 C CA . PHE A 1 208 ? 68.826 26.028 3.207 1.00 85.75 208 PHE A CA 1
ATOM 1679 C C . PHE A 1 208 ? 69.163 27.514 3.046 1.00 85.75 208 PHE A C 1
ATOM 1681 O O . PHE A 1 208 ? 68.435 28.250 2.379 1.00 85.75 208 PHE A O 1
ATOM 1688 N N . ALA A 1 209 ? 70.254 27.968 3.659 1.00 76.56 209 ALA A N 1
ATOM 1689 C CA . ALA A 1 209 ? 70.685 29.364 3.626 1.00 76.56 209 ALA A CA 1
ATOM 1690 C C . ALA A 1 209 ? 72.224 29.463 3.631 1.00 76.56 209 ALA A C 1
ATOM 1692 O O . ALA A 1 209 ? 72.875 28.575 4.182 1.00 76.56 209 ALA A O 1
ATOM 1693 N N . PRO A 1 210 ? 72.814 30.513 3.032 1.00 73.25 210 PRO A N 1
ATOM 1694 C CA . PRO A 1 210 ? 74.248 30.784 3.120 1.00 73.25 210 PRO A CA 1
ATOM 1695 C C . PRO A 1 210 ? 74.646 31.359 4.492 1.00 73.25 210 PRO A C 1
ATOM 1697 O O . PRO A 1 210 ? 73.919 32.174 5.057 1.00 73.25 210 PRO A O 1
ATOM 1700 N N . ASP A 1 211 ? 75.852 31.032 4.973 1.00 63.16 211 ASP A N 1
ATOM 1701 C CA . ASP A 1 211 ? 76.397 31.490 6.273 1.00 63.16 211 ASP A CA 1
ATOM 1702 C C . ASP A 1 211 ? 76.595 33.017 6.390 1.00 63.16 211 ASP A C 1
ATOM 1704 O O . ASP A 1 211 ? 76.899 33.543 7.462 1.00 63.16 211 ASP A O 1
ATOM 1708 N N . ARG A 1 212 ? 76.448 33.755 5.283 1.00 59.19 212 ARG A N 1
ATOM 1709 C CA . ARG A 1 212 ? 76.419 35.221 5.252 1.00 59.19 212 ARG A CA 1
ATOM 1710 C C . ARG A 1 212 ? 75.195 35.682 4.472 1.00 59.19 212 ARG A C 1
ATOM 1712 O O . ARG A 1 212 ? 75.059 35.397 3.284 1.00 59.19 212 ARG A O 1
ATOM 1719 N N . ILE A 1 213 ? 74.310 36.409 5.150 1.00 57.00 213 ILE A N 1
ATOM 1720 C CA . ILE A 1 213 ? 73.056 36.910 4.581 1.00 57.00 213 ILE A CA 1
ATOM 1721 C C . ILE A 1 213 ? 73.362 38.123 3.697 1.00 57.00 213 ILE A C 1
ATOM 1723 O O . ILE A 1 213 ? 73.589 39.222 4.200 1.00 57.00 213 ILE A O 1
ATOM 1727 N N . SER A 1 214 ? 73.375 37.927 2.376 1.00 51.00 214 SER A N 1
ATOM 1728 C CA . SER A 1 214 ? 73.637 39.001 1.408 1.00 51.00 214 SER A CA 1
ATOM 1729 C C . SER A 1 214 ? 72.806 38.908 0.118 1.00 51.00 214 SER A C 1
ATOM 1731 O O . SER A 1 214 ? 73.328 39.128 -0.972 1.00 51.00 214 SER A O 1
ATOM 1733 N N . SER A 1 215 ? 71.511 38.597 0.225 1.00 50.50 215 SER A N 1
ATOM 1734 C CA . SER A 1 215 ? 70.481 39.070 -0.716 1.00 50.50 215 SER A CA 1
ATOM 1735 C C . SER A 1 215 ? 69.083 38.913 -0.101 1.00 50.50 215 SER A C 1
ATOM 1737 O O . SER A 1 215 ? 68.901 38.135 0.835 1.00 50.50 215 SER A O 1
ATOM 1739 N N . SER A 1 216 ? 68.091 39.642 -0.615 1.00 57.12 216 SER A N 1
ATOM 1740 C CA . SER A 1 216 ? 66.681 39.554 -0.198 1.00 57.12 216 SER A CA 1
ATOM 1741 C C . SER A 1 216 ? 65.880 38.469 -0.941 1.00 57.12 216 SER A C 1
ATOM 1743 O O . SER A 1 216 ? 64.652 38.478 -0.903 1.00 57.12 216 SER A O 1
ATOM 1745 N N . ALA A 1 217 ? 66.550 37.547 -1.642 1.00 70.12 217 ALA A N 1
ATOM 1746 C CA . ALA A 1 217 ? 65.896 36.522 -2.450 1.00 70.12 217 ALA A CA 1
ATOM 1747 C C . ALA A 1 217 ? 65.587 35.253 -1.635 1.00 70.12 217 ALA A C 1
ATOM 1749 O O . ALA A 1 217 ? 66.494 34.564 -1.155 1.00 70.12 217 ALA A O 1
ATOM 1750 N N . GLU A 1 218 ? 64.299 34.914 -1.545 1.00 84.12 218 GLU A N 1
ATOM 1751 C CA . GLU A 1 218 ? 63.795 33.677 -0.948 1.00 84.12 218 GLU A CA 1
ATOM 1752 C C . GLU A 1 218 ? 62.931 32.899 -1.951 1.00 84.12 218 GLU A C 1
ATOM 1754 O O . GLU A 1 218 ? 62.039 33.459 -2.590 1.00 84.12 218 GLU A O 1
ATOM 1759 N N . LEU A 1 219 ? 63.192 31.597 -2.073 1.00 86.81 219 LEU A N 1
ATOM 1760 C CA . LEU A 1 219 ? 62.356 30.642 -2.796 1.00 86.81 219 LEU A CA 1
ATOM 1761 C C . LEU A 1 219 ? 61.727 29.676 -1.790 1.00 86.81 219 LEU A C 1
ATOM 1763 O O . LEU A 1 219 ? 62.437 28.903 -1.150 1.00 86.81 219 LEU A O 1
ATOM 1767 N N . THR A 1 220 ? 60.400 29.679 -1.686 1.00 85.56 220 THR A N 1
ATOM 1768 C CA . THR A 1 220 ? 59.647 28.633 -0.983 1.00 85.56 220 THR A CA 1
ATOM 1769 C C . THR A 1 220 ? 59.025 27.689 -2.005 1.00 85.56 220 THR A C 1
ATOM 1771 O O . THR A 1 220 ? 58.349 28.139 -2.927 1.00 85.56 220 THR A O 1
ATOM 1774 N N . ILE A 1 221 ? 59.249 26.388 -1.833 1.00 88.56 221 ILE A N 1
ATOM 1775 C CA . ILE A 1 221 ? 58.619 25.318 -2.611 1.00 88.56 221 ILE A CA 1
ATOM 1776 C C . ILE A 1 221 ? 57.693 24.556 -1.664 1.00 88.56 221 ILE A C 1
ATOM 1778 O O . ILE A 1 221 ? 58.158 23.944 -0.698 1.00 88.56 221 ILE A O 1
ATOM 1782 N N . SER A 1 222 ? 56.393 24.609 -1.939 1.00 86.00 222 SER A N 1
ATOM 1783 C CA . SER A 1 222 ? 55.349 23.925 -1.175 1.00 86.00 222 SER A CA 1
ATOM 1784 C C . SER A 1 222 ? 54.958 22.650 -1.914 1.00 86.00 222 SER A C 1
ATOM 1786 O O . SER A 1 222 ? 54.486 22.738 -3.042 1.00 86.00 222 SER A O 1
ATOM 1788 N N . TYR A 1 223 ? 55.160 21.469 -1.328 1.00 86.81 223 TYR A N 1
ATOM 1789 C CA . TYR A 1 223 ? 54.953 20.190 -2.023 1.00 86.81 223 TYR A CA 1
ATOM 1790 C C . TYR A 1 223 ? 53.977 19.270 -1.280 1.00 86.81 223 TYR A C 1
ATOM 1792 O O . TYR A 1 223 ? 54.036 19.124 -0.057 1.00 86.81 223 TYR A O 1
ATOM 1800 N N . LEU A 1 224 ? 53.062 18.655 -2.034 1.00 80.62 224 LEU A N 1
ATOM 1801 C CA . LEU A 1 224 ? 51.956 17.851 -1.500 1.00 80.62 224 LEU A CA 1
ATOM 1802 C C . LEU A 1 224 ? 52.345 16.390 -1.244 1.00 80.62 224 LEU A C 1
ATOM 1804 O O . LEU A 1 224 ? 51.680 15.704 -0.478 1.00 80.62 224 LEU A O 1
ATOM 1808 N N . SER A 1 225 ? 53.394 15.903 -1.908 1.00 82.06 225 SER A N 1
ATOM 1809 C CA . SER A 1 225 ? 53.701 14.473 -1.993 1.00 82.06 225 SER A CA 1
ATOM 1810 C C . SER A 1 225 ? 55.202 14.235 -2.205 1.00 82.06 225 SER A C 1
ATOM 1812 O O . SER A 1 225 ? 55.817 14.972 -2.987 1.00 82.06 225 SER A O 1
ATOM 1814 N N . PRO A 1 226 ? 55.822 13.202 -1.592 1.00 84.56 226 PRO A N 1
ATOM 1815 C CA . PRO A 1 226 ? 57.224 12.836 -1.840 1.00 84.56 226 PRO A CA 1
ATOM 1816 C C . PRO A 1 226 ? 57.557 12.588 -3.321 1.00 84.56 226 PRO A C 1
ATOM 1818 O O . PRO A 1 226 ? 58.708 12.765 -3.731 1.00 84.56 226 PRO A O 1
ATOM 1821 N N . ARG A 1 227 ? 56.543 12.284 -4.145 1.00 85.00 227 ARG A N 1
ATOM 1822 C CA . ARG A 1 227 ? 56.636 12.161 -5.609 1.00 85.00 227 ARG A CA 1
ATOM 1823 C C . ARG A 1 227 ? 57.248 13.390 -6.289 1.00 85.00 227 ARG A C 1
ATOM 1825 O O . ARG A 1 227 ? 57.856 13.234 -7.346 1.00 85.00 227 ARG A O 1
ATOM 1832 N N . PHE A 1 228 ? 57.171 14.573 -5.669 1.00 88.50 228 PHE A N 1
ATOM 1833 C CA . PHE A 1 228 ? 57.903 15.779 -6.079 1.00 88.50 228 PHE A CA 1
ATOM 1834 C C . PHE A 1 228 ? 59.396 15.504 -6.319 1.00 88.50 228 PHE A C 1
ATOM 1836 O O . PHE A 1 228 ? 59.921 15.837 -7.381 1.00 88.50 228 PHE A O 1
ATOM 1843 N N . PHE A 1 229 ? 60.077 14.843 -5.375 1.00 88.88 229 PHE A N 1
ATOM 1844 C CA . PHE A 1 229 ? 61.509 14.551 -5.495 1.00 88.88 229 PHE A CA 1
ATOM 1845 C C . PHE A 1 229 ? 61.799 13.577 -6.639 1.00 88.88 229 PHE A C 1
ATOM 1847 O O . PHE A 1 229 ? 62.791 13.733 -7.347 1.00 88.88 229 PHE A O 1
ATOM 1854 N N . THR A 1 230 ? 60.913 12.602 -6.845 1.00 87.75 230 THR A N 1
ATOM 1855 C CA . THR A 1 230 ? 61.007 11.620 -7.930 1.00 87.75 230 THR A CA 1
ATOM 1856 C C . THR A 1 230 ? 60.808 12.281 -9.298 1.00 87.75 230 THR A C 1
ATOM 1858 O O . THR A 1 230 ? 61.632 12.073 -10.184 1.00 87.75 230 THR A O 1
ATOM 1861 N N . ILE A 1 231 ? 59.823 13.173 -9.468 1.00 87.75 231 ILE A N 1
ATOM 1862 C CA . ILE A 1 231 ? 59.673 13.979 -10.698 1.00 87.75 231 ILE A CA 1
ATOM 1863 C C . ILE A 1 231 ? 60.921 14.836 -10.943 1.00 87.75 231 ILE A C 1
ATOM 1865 O O . ILE A 1 231 ? 61.464 14.825 -12.048 1.00 87.75 231 ILE A O 1
ATOM 1869 N N . LEU A 1 232 ? 61.431 15.506 -9.906 1.00 87.81 232 LEU A N 1
ATOM 1870 C CA . LEU A 1 232 ? 62.621 16.364 -9.972 1.00 87.81 232 LEU A CA 1
ATOM 1871 C C . LEU A 1 232 ? 63.934 15.579 -10.218 1.00 87.81 232 LEU A C 1
ATOM 1873 O O . LEU A 1 232 ? 64.965 16.174 -10.518 1.00 87.81 232 LEU A O 1
ATOM 1877 N N . PHE A 1 233 ? 63.896 14.243 -10.141 1.00 86.75 233 PHE A N 1
ATOM 1878 C CA . PHE A 1 233 ? 64.991 13.334 -10.494 1.00 86.75 233 PHE A CA 1
ATOM 1879 C C . PHE A 1 233 ? 64.844 12.683 -11.886 1.00 86.75 233 PHE A C 1
ATOM 1881 O O . PHE A 1 233 ? 65.843 12.226 -12.452 1.00 86.75 233 PHE A O 1
ATOM 1888 N N . LEU A 1 234 ? 63.628 12.637 -12.444 1.00 85.50 234 LEU A N 1
ATOM 1889 C CA . LEU A 1 234 ? 63.286 11.899 -13.670 1.00 85.50 234 LEU A CA 1
ATOM 1890 C C . LEU A 1 234 ? 62.974 12.777 -14.884 1.00 85.50 234 LEU A C 1
ATOM 1892 O O . LEU A 1 234 ? 63.228 12.348 -16.008 1.00 85.50 234 LEU A O 1
ATOM 1896 N N . ALA A 1 235 ? 62.415 13.973 -14.689 1.00 86.38 235 ALA A N 1
ATOM 1897 C CA . ALA A 1 235 ? 62.194 14.917 -15.781 1.00 86.38 235 ALA A CA 1
ATOM 1898 C C . ALA A 1 235 ? 63.541 15.483 -16.283 1.00 86.38 235 ALA A C 1
ATOM 1900 O O . ALA A 1 235 ? 64.446 15.714 -15.484 1.00 86.38 235 ALA A O 1
ATOM 1901 N N . PRO A 1 236 ? 63.717 15.722 -17.596 1.00 84.31 236 PRO A N 1
ATOM 1902 C CA . PRO A 1 236 ? 65.036 16.026 -18.158 1.00 84.31 236 PRO A CA 1
ATOM 1903 C C . PRO A 1 236 ? 65.518 17.473 -17.935 1.00 84.31 236 PRO A C 1
ATOM 1905 O O . PRO A 1 236 ? 66.711 17.738 -18.106 1.00 84.31 236 PRO A O 1
ATOM 1908 N N . SER A 1 237 ? 64.641 18.416 -17.566 1.00 85.75 237 SER A N 1
ATOM 1909 C CA . SER A 1 237 ? 65.011 19.794 -17.195 1.00 85.75 237 SER A CA 1
ATOM 1910 C C . SER A 1 237 ? 64.028 20.411 -16.188 1.00 85.75 237 SER A C 1
ATOM 1912 O O . SER A 1 237 ? 62.915 19.921 -16.011 1.00 85.75 237 SER A O 1
ATOM 1914 N N . ALA A 1 238 ? 64.421 21.509 -15.534 1.00 84.81 238 ALA A N 1
ATOM 1915 C CA . ALA A 1 238 ? 63.589 22.195 -14.539 1.00 84.81 238 ALA A CA 1
ATOM 1916 C C . ALA A 1 238 ? 62.270 22.765 -15.112 1.00 84.81 238 ALA A C 1
ATOM 1918 O O . ALA A 1 238 ? 61.276 22.852 -14.396 1.00 84.81 238 ALA A O 1
ATOM 1919 N N . GLU A 1 239 ? 62.237 23.098 -16.404 1.00 85.25 239 GLU A N 1
ATOM 1920 C CA . GLU A 1 239 ? 61.020 23.532 -17.108 1.00 85.25 239 GLU A CA 1
ATOM 1921 C C . GLU A 1 239 ? 60.039 22.364 -17.295 1.00 85.25 239 GLU A C 1
ATOM 1923 O O . GLU A 1 239 ? 58.843 22.518 -17.057 1.00 85.25 239 GLU A O 1
ATOM 1928 N N . HIS A 1 240 ? 60.548 21.163 -17.598 1.00 87.50 240 HIS A N 1
ATOM 1929 C CA . HIS A 1 240 ? 59.744 19.938 -17.609 1.00 87.50 240 HIS A CA 1
ATOM 1930 C C . HIS A 1 240 ? 59.214 19.574 -16.210 1.00 87.50 240 HIS A C 1
ATOM 1932 O O . HIS A 1 240 ? 58.104 19.059 -16.098 1.00 87.50 240 HIS A O 1
ATOM 1938 N N . VAL A 1 241 ? 59.978 19.846 -15.141 1.00 88.06 241 VAL A N 1
ATOM 1939 C CA . VAL A 1 241 ? 59.528 19.640 -13.749 1.00 88.06 241 VAL A CA 1
ATOM 1940 C C . VAL A 1 241 ? 58.359 20.563 -13.399 1.00 88.06 241 VAL A C 1
ATOM 1942 O O . VAL A 1 241 ? 57.422 20.112 -12.745 1.00 88.06 241 VAL A O 1
ATOM 1945 N N . LEU A 1 242 ? 58.379 21.821 -13.850 1.00 88.00 242 LEU A N 1
ATOM 1946 C CA . LEU A 1 242 ? 57.258 22.751 -13.671 1.00 88.00 242 LEU A CA 1
ATOM 1947 C C . LEU A 1 242 ? 56.028 22.299 -14.468 1.00 88.00 242 LEU A C 1
ATOM 1949 O O . LEU A 1 242 ? 54.977 22.090 -13.865 1.00 88.00 242 LEU A O 1
ATOM 1953 N N . LEU A 1 243 ? 56.175 22.035 -15.773 1.00 87.69 243 LEU A N 1
ATOM 1954 C CA . LEU A 1 243 ? 55.059 21.595 -16.618 1.00 87.69 243 LEU A CA 1
ATOM 1955 C C . LEU A 1 243 ? 54.394 20.318 -16.075 1.00 87.69 243 LEU A C 1
ATOM 1957 O O . LEU A 1 243 ? 53.172 20.254 -15.967 1.00 87.69 243 LEU A O 1
ATOM 1961 N N . LEU A 1 244 ? 55.185 19.304 -15.706 1.00 87.06 244 LEU A N 1
ATOM 1962 C CA . LEU A 1 244 ? 54.662 18.020 -15.232 1.00 87.06 244 LEU A CA 1
ATOM 1963 C C . LEU A 1 244 ? 54.170 18.073 -13.775 1.00 87.06 244 LEU A C 1
ATOM 1965 O O . LEU A 1 244 ? 53.149 17.484 -13.438 1.00 87.06 244 LEU A O 1
ATOM 1969 N N . GLY A 1 245 ? 54.917 18.734 -12.889 1.00 85.12 245 GLY A N 1
ATOM 1970 C CA . GLY A 1 245 ? 54.688 18.666 -11.445 1.00 85.12 245 GLY A CA 1
ATOM 1971 C C . GLY A 1 245 ? 53.846 19.801 -10.866 1.00 85.12 245 GLY A C 1
ATOM 1972 O O . GLY A 1 245 ? 53.101 19.553 -9.925 1.00 85.12 245 GLY A O 1
ATOM 1973 N N . SER A 1 246 ? 53.941 21.014 -11.411 1.00 85.56 246 SER A N 1
ATOM 1974 C CA . SER A 1 246 ? 53.165 22.189 -10.981 1.00 85.56 246 SER A CA 1
ATOM 1975 C C . SER A 1 246 ? 51.934 22.364 -11.864 1.00 85.56 246 SER A C 1
ATOM 1977 O O . SER A 1 246 ? 50.804 22.362 -11.378 1.00 85.56 246 SER A O 1
ATOM 1979 N N . ASP A 1 247 ? 52.139 22.435 -13.178 1.00 84.06 247 ASP A N 1
ATOM 1980 C CA . ASP A 1 247 ? 51.139 23.002 -14.086 1.00 84.06 247 ASP A CA 1
ATOM 1981 C C . ASP A 1 247 ? 50.081 21.971 -14.534 1.00 84.06 247 ASP A C 1
ATOM 1983 O O . ASP A 1 247 ? 49.001 22.352 -14.981 1.00 84.06 247 ASP A O 1
ATOM 1987 N N . THR A 1 248 ? 50.361 20.665 -14.394 1.00 83.81 248 THR A N 1
ATOM 1988 C CA . THR A 1 248 ? 49.466 19.576 -14.849 1.00 83.81 248 THR A CA 1
ATOM 1989 C C . THR A 1 248 ? 49.048 18.577 -13.769 1.00 83.81 248 THR A C 1
ATOM 1991 O O . THR A 1 248 ? 47.861 18.282 -13.661 1.00 83.81 248 THR A O 1
ATOM 1994 N N . GLU A 1 249 ? 49.973 18.051 -12.957 1.00 83.19 249 GLU A N 1
ATOM 1995 C CA . GLU A 1 249 ? 49.630 17.120 -11.862 1.00 83.19 249 GLU A CA 1
ATOM 1996 C C . GLU A 1 249 ? 49.429 17.831 -10.501 1.00 83.19 249 GLU A C 1
ATOM 1998 O O . GLU A 1 249 ? 48.991 17.195 -9.544 1.00 83.19 249 GLU A O 1
ATOM 2003 N N . HIS A 1 250 ? 49.730 19.137 -10.406 1.00 83.94 250 HIS A N 1
ATOM 2004 C CA . HIS A 1 250 ? 49.551 20.000 -9.220 1.00 83.94 250 HIS A CA 1
ATOM 2005 C C . HIS A 1 250 ? 50.164 19.460 -7.905 1.00 83.94 250 HIS A C 1
ATOM 2007 O O . HIS A 1 250 ? 49.634 19.667 -6.815 1.00 83.94 250 HIS A O 1
ATOM 2013 N N . LEU A 1 251 ? 51.300 18.764 -7.997 1.00 81.38 251 LEU A N 1
ATOM 2014 C CA . LEU A 1 251 ? 52.007 18.103 -6.891 1.00 81.38 251 LEU A CA 1
ATOM 2015 C C . LEU A 1 251 ? 52.882 19.051 -6.055 1.00 81.38 251 LEU A C 1
ATOM 2017 O O . LEU A 1 251 ? 53.235 18.716 -4.919 1.00 81.38 251 LEU A O 1
ATOM 2021 N N . PHE A 1 252 ? 53.257 20.209 -6.602 1.00 87.31 252 PHE A N 1
ATOM 2022 C CA . PHE A 1 252 ? 53.958 21.268 -5.878 1.00 87.31 252 PHE A CA 1
ATOM 2023 C C . PHE A 1 252 ? 53.653 22.655 -6.458 1.00 87.31 252 PHE A C 1
ATOM 2025 O O . PHE A 1 252 ? 53.277 22.778 -7.618 1.00 87.31 252 PHE A O 1
ATOM 2032 N N . ASP A 1 253 ? 53.885 23.685 -5.649 1.00 84.31 253 ASP A N 1
ATOM 2033 C CA . ASP A 1 253 ? 53.856 25.103 -6.015 1.00 84.31 253 ASP A CA 1
ATOM 2034 C C . ASP A 1 253 ? 55.175 25.777 -5.578 1.00 84.31 253 ASP A C 1
ATOM 2036 O O . ASP A 1 253 ? 55.842 25.325 -4.638 1.00 84.31 253 ASP A O 1
ATOM 2040 N N . ALA A 1 254 ? 55.588 26.842 -6.264 1.00 84.88 254 ALA A N 1
ATOM 2041 C CA . ALA A 1 254 ? 56.859 27.528 -6.049 1.00 84.88 254 ALA A CA 1
ATOM 2042 C C . ALA A 1 254 ? 56.687 29.054 -6.075 1.00 84.88 254 ALA A C 1
ATOM 2044 O O . ALA A 1 254 ? 56.258 29.626 -7.073 1.00 84.88 254 ALA A O 1
ATOM 2045 N N . SER A 1 255 ? 57.137 29.733 -5.012 1.00 84.88 255 SER A N 1
ATOM 2046 C CA . SER A 1 255 ? 56.890 31.169 -4.773 1.00 84.88 255 SER A CA 1
ATOM 2047 C C . SER A 1 255 ? 57.432 32.130 -5.843 1.00 84.88 255 SER A C 1
ATOM 2049 O O . SER A 1 255 ? 57.120 33.318 -5.816 1.00 84.88 255 SER A O 1
ATOM 2051 N N . SER A 1 256 ? 58.269 31.646 -6.764 1.00 85.94 256 SER A N 1
ATOM 2052 C CA . SER A 1 256 ? 58.535 32.282 -8.055 1.00 85.94 256 SER A CA 1
ATOM 2053 C C . SER A 1 256 ? 59.066 31.245 -9.047 1.00 85.94 256 SER A C 1
ATOM 2055 O O . SER A 1 256 ? 60.057 30.559 -8.772 1.00 85.94 256 SER A O 1
ATOM 2057 N N . ARG A 1 257 ? 58.437 31.177 -10.229 1.00 86.50 257 ARG A N 1
ATOM 2058 C CA . ARG A 1 257 ? 58.847 30.321 -11.357 1.00 86.50 257 ARG A CA 1
ATOM 2059 C C . ARG A 1 257 ? 60.269 30.655 -11.827 1.00 86.50 257 ARG A C 1
ATOM 2061 O O . ARG A 1 257 ? 61.070 29.754 -12.062 1.00 86.50 257 ARG A O 1
ATOM 2068 N N . GLU A 1 258 ? 60.619 31.941 -11.869 1.00 84.25 258 GLU A N 1
ATOM 2069 C CA . GLU A 1 258 ? 61.967 32.413 -12.217 1.00 84.25 258 GLU A CA 1
ATOM 2070 C C . GLU A 1 258 ? 63.010 31.998 -11.172 1.00 84.25 258 GLU A C 1
ATOM 2072 O O . GLU A 1 258 ? 64.084 31.508 -11.524 1.00 84.25 258 GLU A O 1
ATOM 2077 N N . SER A 1 259 ? 62.697 32.141 -9.879 1.00 83.62 259 SER A N 1
ATOM 2078 C CA . SER A 1 259 ? 63.599 31.720 -8.799 1.00 83.62 259 SER A CA 1
ATOM 2079 C C . SER A 1 259 ? 63.817 30.205 -8.802 1.00 83.62 259 SER A C 1
ATOM 2081 O O . SER A 1 259 ? 64.945 29.753 -8.605 1.00 83.62 259 SER A O 1
ATOM 2083 N N . PHE A 1 260 ? 62.775 29.417 -9.089 1.00 88.50 260 PHE A N 1
ATOM 2084 C CA . PHE A 1 260 ? 62.870 27.964 -9.256 1.00 88.50 260 PHE A CA 1
ATOM 2085 C C . PHE A 1 260 ? 63.812 27.588 -10.412 1.00 88.50 260 PHE A C 1
ATOM 2087 O O . PHE A 1 260 ? 64.768 26.831 -10.215 1.00 88.50 260 PHE A O 1
ATOM 2094 N N . LEU A 1 261 ? 63.621 28.181 -11.596 1.00 86.94 261 LEU A N 1
ATOM 2095 C CA . LEU A 1 261 ? 64.504 27.964 -12.748 1.00 86.94 261 LEU A CA 1
ATOM 2096 C C . LEU A 1 261 ? 65.942 28.437 -12.481 1.00 86.94 261 LEU A C 1
ATOM 2098 O O . LEU A 1 261 ? 66.898 27.770 -12.882 1.00 86.94 261 LEU A O 1
ATOM 2102 N N . ARG A 1 262 ? 66.138 29.532 -11.739 1.00 83.19 262 ARG A N 1
ATOM 2103 C CA . ARG A 1 262 ? 67.470 30.013 -11.334 1.00 83.19 262 ARG A CA 1
ATOM 2104 C C . ARG A 1 262 ? 68.185 29.054 -10.374 1.00 83.19 262 ARG A C 1
ATOM 2106 O O . ARG A 1 262 ? 69.407 28.944 -10.442 1.00 83.19 262 ARG A O 1
ATOM 2113 N N . VAL A 1 263 ? 67.453 28.348 -9.510 1.00 83.75 263 VAL A N 1
ATOM 2114 C CA . VAL A 1 263 ? 68.015 27.327 -8.610 1.00 83.75 263 VAL A CA 1
ATOM 2115 C C . VAL A 1 263 ? 68.424 26.065 -9.375 1.00 83.75 263 VAL A C 1
ATOM 2117 O O . VAL A 1 263 ? 69.564 25.615 -9.232 1.00 83.75 263 VAL A O 1
ATOM 2120 N N . PHE A 1 264 ? 67.534 25.516 -10.206 1.00 84.25 264 PHE A N 1
ATOM 2121 C CA . PHE A 1 264 ? 67.738 24.215 -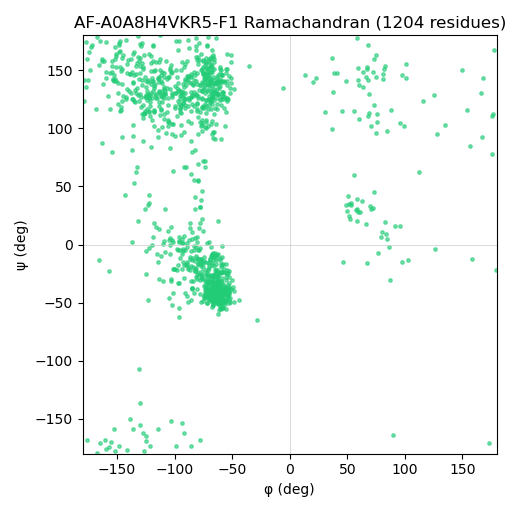10.864 1.00 84.25 264 PHE A CA 1
ATOM 2122 C C . PHE A 1 264 ? 68.412 24.275 -12.250 1.00 84.25 264 PHE A C 1
ATOM 2124 O O . PHE A 1 264 ? 68.770 23.238 -12.806 1.00 84.25 264 PHE A O 1
ATOM 2131 N N . SER A 1 265 ? 68.669 25.465 -12.801 1.00 77.62 265 SER A N 1
ATOM 2132 C CA . SER A 1 265 ? 69.596 25.639 -13.932 1.00 77.62 265 SER A CA 1
ATOM 2133 C C . SER A 1 265 ? 71.058 25.454 -13.500 1.00 77.62 265 SER A C 1
ATOM 2135 O O . SER A 1 265 ? 71.430 25.713 -12.352 1.00 77.62 265 SER A O 1
ATOM 2137 N N . ARG A 1 266 ? 71.919 25.011 -14.427 1.00 66.12 266 ARG A N 1
ATOM 2138 C CA . ARG A 1 266 ? 73.358 24.791 -14.194 1.00 66.12 266 ARG A CA 1
ATOM 2139 C C . ARG A 1 266 ? 74.159 26.046 -14.553 1.00 66.12 266 ARG A C 1
ATOM 2141 O O . ARG A 1 266 ? 74.097 26.517 -15.683 1.00 66.12 266 ARG A O 1
ATOM 2148 N N . ILE A 1 267 ? 74.950 26.560 -13.609 1.00 56.19 267 ILE A N 1
ATOM 2149 C CA . ILE A 1 267 ? 75.892 27.666 -13.853 1.00 56.19 267 ILE A CA 1
ATOM 2150 C C . ILE A 1 267 ? 77.269 27.062 -14.138 1.00 56.19 267 ILE A C 1
ATOM 2152 O O . ILE A 1 267 ? 77.856 26.467 -13.242 1.00 56.19 267 ILE A O 1
ATOM 2156 N N . GLY A 1 268 ? 77.763 27.237 -15.367 1.00 55.53 268 GLY A N 1
ATOM 2157 C CA . GLY A 1 268 ? 79.112 26.840 -15.784 1.00 55.53 268 GLY A CA 1
ATOM 2158 C C . GLY A 1 268 ? 79.314 25.333 -15.990 1.00 55.53 268 GLY A C 1
ATOM 2159 O O . GLY A 1 268 ? 79.600 24.609 -15.047 1.00 55.53 268 GLY A O 1
ATOM 2160 N N . ASP A 1 269 ? 79.187 24.861 -17.236 1.00 43.31 269 ASP A N 1
ATOM 2161 C CA . ASP A 1 269 ? 80.296 24.187 -17.943 1.00 43.31 269 ASP A CA 1
ATOM 2162 C C . ASP A 1 269 ? 79.903 23.772 -19.368 1.00 43.31 269 ASP A C 1
ATOM 2164 O O . ASP A 1 269 ? 78.796 23.287 -19.604 1.00 43.31 269 ASP A O 1
ATOM 2168 N N . LYS A 1 270 ? 80.830 23.898 -20.327 1.00 45.84 270 LYS A N 1
ATOM 2169 C CA . LYS A 1 270 ? 80.644 23.422 -21.713 1.00 45.84 270 LYS A CA 1
ATOM 2170 C C . LYS A 1 270 ? 81.115 21.971 -21.873 1.00 45.84 270 LYS A C 1
ATOM 2172 O O . LYS A 1 270 ? 82.071 21.696 -22.592 1.00 45.84 270 LYS A O 1
ATOM 2177 N N . THR A 1 271 ? 80.431 21.029 -21.229 1.00 49.22 271 THR A N 1
ATOM 2178 C CA . THR A 1 271 ? 80.649 19.589 -21.456 1.00 49.22 271 THR A CA 1
ATOM 2179 C C . THR A 1 271 ? 79.819 19.101 -22.646 1.00 49.22 271 THR A C 1
ATOM 2181 O O . THR A 1 271 ? 78.673 18.681 -22.509 1.00 49.22 271 THR A O 1
ATOM 2184 N N . SER A 1 272 ? 80.397 19.185 -23.848 1.00 47.50 272 SER A N 1
ATOM 2185 C CA . SER A 1 272 ? 79.761 18.778 -25.109 1.00 47.50 272 SER A CA 1
ATOM 2186 C C . SER A 1 272 ? 79.816 17.259 -25.324 1.00 47.50 272 SER A C 1
ATOM 2188 O O . SER A 1 272 ? 80.532 16.767 -26.194 1.00 47.50 272 SER A O 1
ATOM 2190 N N . GLY A 1 273 ? 79.060 16.520 -24.513 1.00 54.50 273 GLY A N 1
ATOM 2191 C CA . GLY A 1 273 ? 78.833 15.084 -24.660 1.00 54.50 273 GLY A CA 1
ATOM 2192 C C . GLY A 1 273 ? 77.416 14.736 -24.215 1.00 54.50 273 GLY A C 1
ATOM 2193 O O . GLY A 1 273 ? 77.036 15.062 -23.092 1.00 54.50 273 GLY A O 1
ATOM 2194 N N . GLY A 1 274 ? 76.633 14.116 -25.101 1.00 56.22 274 GLY A N 1
ATOM 2195 C CA . GLY A 1 274 ? 75.290 13.634 -24.777 1.00 56.22 274 GLY A CA 1
ATOM 2196 C C . GLY A 1 274 ? 75.367 12.468 -23.798 1.00 56.22 274 GLY A C 1
ATOM 2197 O O . GLY A 1 274 ? 76.068 11.488 -24.050 1.00 56.22 274 GLY A O 1
ATOM 2198 N N . CYS A 1 275 ? 74.681 12.585 -22.665 1.00 68.44 275 CYS A N 1
ATOM 2199 C CA . CYS A 1 275 ? 74.653 11.535 -21.663 1.00 68.44 275 CYS A CA 1
ATOM 2200 C C . CYS A 1 275 ? 73.454 10.610 -21.907 1.00 68.44 275 CYS A C 1
ATOM 2202 O O . CYS A 1 275 ? 72.316 11.065 -21.837 1.00 68.44 275 CYS A O 1
ATOM 2204 N N . TRP A 1 276 ? 73.695 9.309 -22.109 1.00 73.69 276 TRP A N 1
ATOM 2205 C CA . TRP A 1 276 ? 72.657 8.281 -22.339 1.00 73.69 276 TRP A CA 1
ATOM 2206 C C . TRP A 1 276 ? 71.550 8.255 -21.263 1.00 73.69 276 TRP A C 1
ATOM 2208 O O . TRP A 1 276 ? 70.425 7.820 -21.502 1.00 73.69 276 TRP A O 1
ATOM 2218 N N . LEU A 1 277 ? 71.861 8.765 -20.069 1.00 74.88 277 LEU A N 1
ATOM 2219 C CA . LEU A 1 277 ? 70.927 8.998 -18.968 1.00 74.88 277 LEU A CA 1
ATOM 2220 C C . LEU A 1 277 ? 69.842 10.034 -19.304 1.00 74.88 277 LEU A C 1
ATOM 2222 O O . LEU A 1 277 ? 68.695 9.864 -18.896 1.00 74.88 277 LEU A O 1
ATOM 2226 N N . GLN A 1 278 ? 70.179 11.090 -20.051 1.00 79.25 278 GLN A N 1
ATOM 2227 C CA . GLN A 1 278 ? 69.209 12.080 -20.525 1.00 79.25 278 GLN A CA 1
ATOM 2228 C C . GLN A 1 278 ? 68.340 11.528 -21.652 1.00 79.25 278 GLN A C 1
ATOM 2230 O O . GLN A 1 278 ? 67.146 11.807 -21.646 1.00 79.25 278 GLN A O 1
ATOM 2235 N N . ASP A 1 279 ? 68.871 10.680 -22.535 1.00 76.69 279 ASP A N 1
ATOM 2236 C CA . ASP A 1 279 ? 68.061 10.002 -23.559 1.00 76.69 279 ASP A CA 1
ATOM 2237 C C . ASP A 1 279 ? 67.000 9.089 -22.907 1.00 76.69 279 ASP A C 1
ATOM 2239 O O . ASP A 1 279 ? 65.833 9.076 -23.304 1.00 76.69 279 ASP A O 1
ATOM 2243 N N . LEU A 1 280 ? 67.363 8.395 -21.818 1.00 78.06 280 LEU A N 1
ATOM 2244 C CA . LEU A 1 280 ? 66.417 7.620 -21.006 1.00 78.06 280 LEU A CA 1
ATOM 2245 C C . LEU A 1 280 ? 65.395 8.497 -20.259 1.00 78.06 280 LEU A C 1
ATOM 2247 O O . LEU A 1 280 ? 64.227 8.109 -20.167 1.00 78.06 280 LEU A O 1
ATOM 2251 N N . ARG A 1 281 ? 65.775 9.679 -19.752 1.00 82.75 281 ARG A N 1
ATOM 2252 C CA . ARG A 1 281 ? 64.814 10.637 -19.163 1.00 82.75 281 ARG A CA 1
ATOM 2253 C C . ARG A 1 281 ? 63.870 11.228 -20.218 1.00 82.75 281 ARG A C 1
ATOM 2255 O O . ARG A 1 281 ? 62.672 11.301 -19.966 1.00 82.75 281 ARG A O 1
ATOM 2262 N N . ALA A 1 282 ? 64.377 11.557 -21.405 1.00 80.12 282 ALA A N 1
ATOM 2263 C CA . ALA A 1 282 ? 63.608 12.078 -22.536 1.00 80.12 282 ALA A CA 1
ATOM 2264 C C . ALA A 1 282 ? 62.641 11.046 -23.147 1.00 80.12 282 ALA A C 1
ATOM 2266 O O . ALA A 1 282 ? 61.614 11.416 -23.715 1.00 80.12 282 ALA A O 1
ATOM 2267 N N . SER A 1 283 ? 62.944 9.747 -23.029 1.00 74.50 283 SER A N 1
ATOM 2268 C CA . SER A 1 283 ? 62.119 8.687 -23.616 1.00 74.50 283 SER A CA 1
ATOM 2269 C C . SER A 1 283 ? 60.650 8.754 -23.152 1.00 74.50 283 SER A C 1
ATOM 2271 O O . SER A 1 283 ? 60.341 8.754 -21.958 1.00 74.50 283 SER A O 1
ATOM 2273 N N . GLY A 1 284 ? 59.713 8.815 -24.102 1.00 71.44 284 GLY A N 1
ATOM 2274 C CA . GLY A 1 284 ? 58.273 8.881 -23.819 1.00 71.44 284 GLY A CA 1
ATOM 2275 C C . GLY A 1 284 ? 57.702 10.272 -23.505 1.00 71.44 284 GLY A C 1
ATOM 2276 O O . GLY A 1 284 ? 56.533 10.351 -23.131 1.00 71.44 284 GLY A O 1
ATOM 2277 N N . ILE A 1 285 ? 58.473 11.351 -23.674 1.00 81.38 285 ILE A N 1
ATOM 2278 C CA . ILE A 1 285 ? 57.922 12.711 -23.796 1.00 81.38 285 ILE A CA 1
ATOM 2279 C C . ILE A 1 285 ? 57.270 12.855 -25.185 1.00 81.38 285 ILE A C 1
ATOM 2281 O O . ILE A 1 285 ? 57.765 12.296 -26.164 1.00 81.38 285 ILE A O 1
ATOM 2285 N N . SER A 1 286 ? 56.141 13.567 -25.274 1.00 77.69 286 SER A N 1
ATOM 2286 C CA . SER A 1 286 ? 55.444 13.823 -26.545 1.00 77.69 286 SER A CA 1
ATOM 2287 C C . SER A 1 286 ? 56.227 14.809 -27.420 1.00 77.69 286 SER A C 1
ATOM 2289 O O . SER A 1 286 ? 56.678 15.838 -26.922 1.00 77.69 286 SER A O 1
ATOM 2291 N N . GLU A 1 287 ? 56.306 14.556 -28.732 1.00 71.19 287 GLU A N 1
ATOM 2292 C CA . GLU A 1 287 ? 56.938 15.450 -29.727 1.00 71.19 287 GLU A CA 1
ATOM 2293 C C . GLU A 1 287 ? 56.319 16.864 -29.759 1.00 71.19 287 GLU A C 1
ATOM 2295 O O . GLU A 1 287 ? 56.922 17.804 -30.270 1.00 71.19 287 GLU A O 1
ATOM 2300 N N . GLN A 1 288 ? 55.124 17.030 -29.182 1.00 71.81 288 GLN A N 1
ATOM 2301 C CA . GLN A 1 288 ? 54.431 18.311 -29.030 1.00 71.81 288 GLN A CA 1
ATOM 2302 C C . GLN A 1 288 ? 55.040 19.222 -27.943 1.00 71.81 288 GLN A C 1
ATOM 2304 O O . GLN A 1 288 ? 54.722 20.408 -27.903 1.00 71.81 288 GLN A O 1
ATOM 2309 N N . ILE A 1 289 ? 55.889 18.699 -27.048 1.00 79.44 289 ILE A N 1
ATOM 2310 C CA . ILE A 1 289 ? 56.491 19.462 -25.943 1.00 79.44 289 ILE A CA 1
ATOM 2311 C C . ILE A 1 289 ? 57.861 19.991 -26.387 1.00 79.44 289 ILE A C 1
ATOM 2313 O O . ILE A 1 289 ? 58.881 19.315 -26.278 1.00 79.44 289 ILE A O 1
ATOM 2317 N N . THR A 1 290 ? 57.900 21.229 -26.883 1.00 76.38 290 THR A N 1
ATOM 2318 C CA . THR A 1 290 ? 59.094 21.845 -27.497 1.00 76.38 290 THR A CA 1
ATOM 2319 C C . THR A 1 290 ? 60.095 22.438 -26.488 1.00 76.38 290 THR A C 1
ATOM 2321 O O . THR A 1 290 ? 60.751 23.439 -26.780 1.00 76.38 290 THR A O 1
ATOM 2324 N N . ILE A 1 291 ? 60.192 21.876 -25.279 1.00 81.06 291 ILE A N 1
ATOM 2325 C CA . ILE A 1 291 ? 61.047 22.394 -24.197 1.00 81.06 291 ILE A CA 1
ATOM 2326 C C . ILE A 1 291 ? 62.493 21.890 -24.386 1.00 81.06 291 ILE A C 1
ATOM 2328 O O . ILE A 1 291 ? 62.700 20.688 -24.570 1.00 81.06 291 ILE A O 1
ATOM 2332 N N . PRO A 1 292 ? 63.525 22.755 -24.314 1.00 76.38 292 PRO A N 1
ATOM 2333 C CA . PRO A 1 292 ? 64.908 22.339 -24.528 1.00 76.38 292 PRO A CA 1
ATOM 2334 C C . PRO A 1 292 ? 65.413 21.385 -23.431 1.00 76.38 292 PRO A C 1
ATOM 2336 O O . PRO A 1 292 ? 65.308 21.645 -22.228 1.00 76.38 292 PRO A O 1
ATOM 2339 N N . ILE A 1 293 ? 66.025 20.279 -23.859 1.00 77.56 293 ILE A N 1
ATOM 2340 C CA . ILE A 1 293 ? 66.655 19.286 -22.982 1.00 77.56 293 ILE A CA 1
ATOM 2341 C C . ILE A 1 293 ? 68.155 19.579 -22.868 1.00 77.56 293 ILE A C 1
ATOM 2343 O O . ILE A 1 293 ? 68.871 19.659 -23.865 1.00 77.56 293 ILE A O 1
ATOM 2347 N N . ALA A 1 294 ? 68.646 19.729 -21.636 1.00 71.81 294 ALA A N 1
ATOM 2348 C CA . ALA A 1 294 ? 70.072 19.902 -21.367 1.00 71.81 294 ALA A CA 1
ATOM 2349 C C . ALA A 1 294 ? 70.829 18.566 -21.545 1.00 71.81 294 ALA A C 1
ATOM 2351 O O . ALA A 1 294 ? 70.309 17.528 -21.137 1.00 71.81 294 ALA A O 1
ATOM 2352 N N . PRO A 1 295 ? 72.074 18.552 -22.064 1.00 67.75 295 PRO A N 1
ATOM 2353 C CA . PRO A 1 295 ? 72.813 17.309 -22.339 1.00 67.75 295 PRO A CA 1
ATOM 2354 C C . PRO A 1 295 ? 73.213 16.519 -21.080 1.00 67.75 295 PRO A C 1
ATOM 2356 O O . PRO A 1 295 ? 73.550 15.341 -21.176 1.00 67.75 295 PRO A O 1
ATOM 2359 N N . ASN A 1 296 ? 73.159 17.154 -19.904 1.00 72.56 296 ASN A N 1
ATOM 2360 C CA . ASN A 1 296 ? 73.390 16.552 -18.592 1.00 72.56 296 ASN A CA 1
ATOM 2361 C C . ASN A 1 296 ? 72.329 17.056 -17.601 1.00 72.56 296 ASN A C 1
ATOM 2363 O O . ASN A 1 296 ? 72.019 18.249 -17.587 1.00 72.56 296 ASN A O 1
ATOM 2367 N N . HIS A 1 297 ? 71.807 16.167 -16.754 1.00 80.44 297 HIS A N 1
ATOM 2368 C CA . HIS A 1 297 ? 70.819 16.512 -15.728 1.00 80.44 297 HIS A CA 1
ATOM 2369 C C . HIS A 1 297 ? 71.466 17.235 -14.533 1.00 80.44 297 HIS A C 1
ATOM 2371 O O . HIS A 1 297 ? 72.630 17.002 -14.207 1.00 80.44 297 HIS A O 1
ATOM 2377 N N . PHE A 1 298 ? 70.717 18.102 -13.848 1.00 79.31 298 PHE A N 1
ATOM 2378 C CA . PHE A 1 298 ? 71.259 18.967 -12.789 1.00 79.31 298 PHE A CA 1
ATOM 2379 C C . PHE A 1 298 ? 71.503 18.254 -11.442 1.00 79.31 298 PHE A C 1
ATOM 2381 O O . PHE A 1 298 ? 72.206 18.806 -10.602 1.00 79.31 298 PHE A O 1
ATOM 2388 N N . LEU A 1 299 ? 70.985 17.032 -11.240 1.00 78.44 299 LEU A N 1
ATOM 2389 C CA . LEU A 1 299 ? 71.282 16.194 -10.059 1.00 78.44 299 LEU A CA 1
ATOM 2390 C C . LEU A 1 299 ? 72.388 15.139 -10.277 1.00 78.44 299 LEU A C 1
ATOM 2392 O O . LEU A 1 299 ? 72.742 14.436 -9.328 1.00 78.44 299 LEU A O 1
ATOM 2396 N N . ASP A 1 300 ? 72.917 14.986 -11.495 1.00 73.38 300 ASP A N 1
ATOM 2397 C CA . ASP A 1 300 ? 73.831 13.884 -11.845 1.00 73.38 300 ASP A CA 1
ATOM 2398 C C . ASP A 1 300 ? 75.308 14.210 -11.508 1.00 73.38 300 ASP A C 1
ATOM 2400 O O . ASP A 1 300 ? 76.184 14.223 -12.372 1.00 73.38 300 ASP A O 1
ATOM 2404 N N . ASP A 1 301 ? 75.589 14.453 -10.222 1.00 66.19 301 ASP A N 1
ATOM 2405 C CA . ASP A 1 301 ? 76.947 14.519 -9.650 1.00 66.19 301 ASP A CA 1
ATOM 2406 C C . ASP A 1 301 ? 77.543 13.102 -9.472 1.00 66.19 301 ASP A C 1
ATOM 2408 O O . ASP A 1 301 ? 76.949 12.282 -8.770 1.00 66.19 301 ASP A O 1
ATOM 2412 N N . ASN A 1 302 ? 78.741 12.860 -10.033 1.00 57.47 302 ASN A N 1
ATOM 2413 C CA . ASN A 1 302 ? 79.729 11.771 -9.809 1.00 57.47 302 ASN A CA 1
ATOM 2414 C C . ASN A 1 302 ? 79.302 10.280 -9.731 1.00 57.47 302 ASN A C 1
ATOM 2416 O O . ASN A 1 302 ? 80.162 9.415 -9.868 1.00 57.47 302 ASN A O 1
ATOM 2420 N N . GLU A 1 303 ? 78.028 9.935 -9.561 1.00 63.94 303 GLU A N 1
ATOM 2421 C CA . GLU A 1 303 ? 77.532 8.559 -9.371 1.00 63.94 303 GLU A CA 1
ATOM 2422 C C . GLU A 1 303 ? 76.505 8.167 -10.449 1.00 63.94 303 GLU A C 1
ATOM 2424 O O . GLU A 1 303 ? 75.542 7.436 -10.204 1.00 63.94 303 GLU A O 1
ATOM 2429 N N . ALA A 1 304 ? 76.721 8.662 -11.670 1.00 65.44 304 ALA A N 1
ATOM 2430 C CA . ALA A 1 304 ? 75.823 8.539 -12.820 1.00 65.44 304 ALA A CA 1
ATOM 2431 C C . ALA A 1 304 ? 75.320 7.099 -13.080 1.00 65.44 304 ALA A C 1
ATOM 2433 O O . ALA A 1 304 ? 74.151 6.898 -13.412 1.00 65.44 304 ALA A O 1
ATOM 2434 N N . CYS A 1 305 ? 76.163 6.083 -12.863 1.00 69.00 305 CYS A N 1
ATOM 2435 C CA . CYS A 1 305 ? 75.791 4.673 -13.022 1.00 69.00 305 CYS A CA 1
ATOM 2436 C C . CYS A 1 305 ? 74.675 4.226 -12.061 1.00 69.00 305 CYS A C 1
ATOM 2438 O O . CYS A 1 305 ? 73.792 3.469 -12.464 1.00 69.00 305 CYS A O 1
ATOM 2440 N N . LEU A 1 306 ? 74.683 4.703 -10.809 1.00 75.19 306 LEU A N 1
ATOM 2441 C CA . LEU A 1 306 ? 73.657 4.358 -9.822 1.00 75.19 306 LEU A CA 1
ATOM 2442 C C . LEU A 1 306 ? 72.320 5.015 -10.189 1.00 75.19 306 LEU A C 1
ATOM 2444 O O . LEU A 1 306 ? 71.287 4.345 -10.188 1.00 75.19 306 LEU A O 1
ATOM 2448 N N . SER A 1 307 ? 72.352 6.292 -10.592 1.00 77.50 307 SER A N 1
ATOM 2449 C CA . SER A 1 307 ? 71.176 6.988 -11.129 1.00 77.50 307 SER A CA 1
ATOM 2450 C C . SER A 1 307 ? 70.574 6.242 -12.324 1.00 77.50 307 SER A C 1
ATOM 2452 O O . SER A 1 307 ? 69.360 6.068 -12.382 1.00 77.50 307 SER A O 1
ATOM 2454 N N . GLY A 1 308 ? 71.405 5.739 -13.243 1.00 77.69 308 GLY A N 1
ATOM 2455 C CA . GLY A 1 308 ? 70.952 4.996 -14.423 1.00 77.69 308 GLY A CA 1
ATOM 2456 C C . GLY A 1 308 ? 70.252 3.683 -14.113 1.00 77.69 308 GLY A C 1
ATOM 2457 O O . GLY A 1 308 ? 69.190 3.415 -14.670 1.00 77.69 308 GLY A O 1
ATOM 2458 N N . ILE A 1 309 ? 70.796 2.895 -13.182 1.00 80.81 309 ILE A N 1
ATOM 2459 C CA . ILE A 1 309 ? 70.148 1.664 -12.707 1.00 80.81 309 ILE A CA 1
ATOM 2460 C C . ILE A 1 309 ? 68.768 1.989 -12.115 1.00 80.81 309 ILE A C 1
ATOM 2462 O O . ILE A 1 309 ? 67.792 1.307 -12.416 1.00 80.81 309 ILE A O 1
ATOM 2466 N N . ILE A 1 310 ? 68.662 3.064 -11.330 1.00 82.00 310 ILE A N 1
ATOM 2467 C CA . ILE A 1 310 ? 67.410 3.481 -10.685 1.00 82.00 310 ILE A CA 1
ATOM 2468 C C . ILE A 1 310 ? 66.378 3.987 -11.712 1.00 82.00 310 ILE A C 1
ATOM 2470 O O . ILE A 1 310 ? 65.209 3.611 -11.628 1.00 82.00 310 ILE A O 1
ATOM 2474 N N . ILE A 1 311 ? 66.796 4.762 -12.721 1.00 82.75 311 ILE A N 1
ATOM 2475 C CA . ILE A 1 311 ? 65.928 5.207 -13.828 1.00 82.75 311 ILE A CA 1
ATOM 2476 C C . ILE A 1 311 ? 65.420 4.004 -14.637 1.00 82.75 311 ILE A C 1
ATOM 2478 O O . ILE A 1 311 ? 64.227 3.922 -14.927 1.00 82.75 311 ILE A O 1
ATOM 2482 N N . LEU A 1 312 ? 66.292 3.043 -14.961 1.00 83.25 312 LEU A N 1
ATOM 2483 C CA . LEU A 1 312 ? 65.916 1.822 -15.683 1.00 83.25 312 LEU A CA 1
ATOM 2484 C C . LEU A 1 312 ? 64.941 0.948 -14.881 1.00 83.25 312 LEU A C 1
ATOM 2486 O O . LEU A 1 312 ? 63.961 0.465 -15.445 1.00 83.25 312 LEU A O 1
ATOM 2490 N N . ILE A 1 313 ? 65.162 0.787 -13.571 1.00 83.94 313 ILE A N 1
ATOM 2491 C CA . ILE A 1 313 ? 64.231 0.082 -12.677 1.00 83.94 313 ILE A CA 1
ATOM 2492 C C . ILE A 1 313 ? 62.872 0.785 -12.652 1.00 83.94 313 ILE A C 1
ATOM 2494 O O . ILE A 1 313 ? 61.849 0.115 -12.764 1.00 83.94 313 ILE A O 1
ATOM 2498 N N . HIS A 1 314 ? 62.835 2.116 -12.554 1.00 84.25 314 HIS A N 1
ATOM 2499 C CA . HIS A 1 314 ? 61.571 2.848 -12.544 1.00 84.25 314 HIS A CA 1
ATOM 2500 C C . HIS A 1 314 ? 60.802 2.693 -13.865 1.00 84.25 314 HIS A C 1
ATOM 2502 O O . HIS A 1 314 ? 59.649 2.275 -13.834 1.00 84.25 314 HIS A O 1
ATOM 2508 N N . ARG A 1 315 ? 61.454 2.882 -15.022 1.00 82.00 315 ARG A N 1
ATOM 2509 C CA . ARG A 1 315 ? 60.815 2.672 -16.336 1.00 82.00 315 ARG A CA 1
ATOM 2510 C C . ARG A 1 315 ? 60.353 1.226 -16.552 1.00 82.00 315 ARG A C 1
ATOM 2512 O O . ARG A 1 315 ? 59.332 1.001 -17.201 1.00 82.00 315 ARG A O 1
ATOM 2519 N N . PHE A 1 316 ? 61.075 0.245 -16.004 1.00 84.06 316 PHE A N 1
ATOM 2520 C CA . PHE A 1 316 ? 60.628 -1.149 -15.986 1.00 84.06 316 PHE A CA 1
ATOM 2521 C C . PHE A 1 316 ? 59.374 -1.335 -15.120 1.00 84.06 316 PHE A C 1
ATOM 2523 O O . PHE A 1 316 ? 58.456 -2.033 -15.543 1.00 84.06 316 PHE A O 1
ATOM 2530 N N . LEU A 1 317 ? 59.300 -0.693 -13.949 1.00 82.62 317 LEU A N 1
ATOM 2531 C CA . LEU A 1 317 ? 58.125 -0.735 -13.076 1.00 82.62 317 LEU A CA 1
ATOM 2532 C C . LEU A 1 317 ? 56.905 -0.045 -13.708 1.00 82.62 317 LEU A C 1
ATOM 2534 O O . LEU A 1 317 ? 55.832 -0.637 -13.682 1.00 82.62 317 LEU A O 1
ATOM 2538 N N . ASP A 1 318 ? 57.063 1.114 -14.356 1.00 80.00 318 ASP A N 1
ATOM 2539 C CA . ASP A 1 318 ? 55.976 1.790 -15.090 1.00 80.00 318 ASP A CA 1
ATOM 2540 C C . ASP A 1 318 ? 55.445 0.912 -16.239 1.00 80.00 318 ASP A C 1
ATOM 2542 O O . ASP A 1 318 ? 54.238 0.781 -16.464 1.00 80.00 318 ASP A O 1
ATOM 2546 N N . GLY A 1 319 ? 56.366 0.279 -16.976 1.00 82.38 319 GLY A N 1
ATOM 2547 C CA . GLY A 1 319 ? 56.045 -0.658 -18.050 1.00 82.38 319 GLY A CA 1
ATOM 2548 C C . GLY A 1 319 ? 55.335 -1.911 -17.536 1.00 82.38 319 GLY A C 1
ATOM 2549 O O . GLY A 1 319 ? 54.356 -2.353 -18.140 1.00 82.38 319 GLY A O 1
ATOM 2550 N N . LEU A 1 320 ? 55.787 -2.452 -16.401 1.00 83.38 320 LEU A N 1
ATOM 2551 C CA . LEU A 1 320 ? 55.177 -3.591 -15.719 1.00 83.38 320 LEU A CA 1
ATOM 2552 C C . LEU A 1 320 ? 53.785 -3.244 -15.178 1.00 83.38 320 LEU A C 1
ATOM 2554 O O . LEU A 1 320 ? 52.865 -4.037 -15.358 1.00 83.38 320 LEU A O 1
ATOM 2558 N N . GLU A 1 321 ? 53.597 -2.066 -14.580 1.00 81.94 321 GLU A N 1
ATOM 2559 C CA . GLU A 1 321 ? 52.292 -1.579 -14.124 1.00 81.94 321 GLU A CA 1
ATOM 2560 C C . GLU A 1 321 ? 51.324 -1.489 -15.308 1.00 81.94 321 GLU A C 1
ATOM 2562 O O . GLU A 1 321 ? 50.289 -2.161 -15.318 1.00 81.94 321 GLU A O 1
ATOM 2567 N N . LYS A 1 322 ? 51.695 -0.758 -16.366 1.00 83.06 322 LYS A N 1
ATOM 2568 C CA . LYS A 1 322 ? 50.889 -0.638 -17.590 1.00 83.06 322 LYS A CA 1
ATOM 2569 C C . LYS A 1 322 ? 50.548 -2.005 -18.194 1.00 83.06 322 LYS A C 1
ATOM 2571 O O . LYS A 1 322 ? 49.418 -2.218 -18.639 1.00 83.06 322 LYS A O 1
ATOM 2576 N N . TRP A 1 323 ? 51.489 -2.951 -18.184 1.00 83.75 323 TRP A N 1
ATOM 2577 C CA . TRP A 1 323 ? 51.290 -4.325 -18.655 1.00 83.75 323 TRP A CA 1
ATOM 2578 C C . TRP A 1 323 ? 50.308 -5.112 -17.771 1.00 83.75 323 TRP A C 1
ATOM 2580 O O . TRP A 1 323 ? 49.373 -5.719 -18.299 1.00 83.75 323 TRP A O 1
ATOM 2590 N N . VAL A 1 324 ? 50.439 -5.040 -16.440 1.00 81.44 324 VAL A N 1
ATOM 2591 C CA . VAL A 1 324 ? 49.519 -5.673 -15.476 1.00 81.44 324 VAL A CA 1
ATOM 2592 C C . VAL A 1 324 ? 48.104 -5.105 -15.609 1.00 81.44 324 VAL A C 1
ATOM 2594 O O . VAL A 1 324 ? 47.154 -5.880 -15.748 1.00 81.44 324 VAL A O 1
ATOM 2597 N N . PHE A 1 325 ? 47.935 -3.780 -15.632 1.00 80.31 325 PHE A N 1
ATOM 2598 C CA . PHE A 1 325 ? 46.624 -3.139 -15.812 1.00 80.31 325 PHE A CA 1
ATOM 2599 C C . PHE A 1 325 ? 45.992 -3.495 -17.173 1.00 80.31 325 PHE A C 1
ATOM 2601 O O . PHE A 1 325 ? 44.792 -3.769 -17.246 1.00 80.31 325 PHE A O 1
ATOM 2608 N N . THR A 1 326 ? 46.797 -3.596 -18.239 1.00 80.25 326 THR A N 1
ATOM 2609 C CA . THR A 1 326 ? 46.324 -4.006 -19.576 1.00 80.25 326 THR A CA 1
ATOM 2610 C C . THR A 1 326 ? 45.882 -5.473 -19.615 1.00 80.25 326 THR A C 1
ATOM 2612 O O . THR A 1 326 ? 44.805 -5.773 -20.132 1.00 80.25 326 THR A O 1
ATOM 2615 N N . ILE A 1 327 ? 46.669 -6.398 -19.050 1.00 81.75 327 ILE A N 1
ATOM 2616 C CA . ILE A 1 327 ? 46.336 -7.835 -19.021 1.00 81.75 327 ILE A CA 1
ATOM 2617 C C . ILE A 1 327 ? 45.112 -8.104 -18.149 1.00 81.75 327 ILE A C 1
ATOM 2619 O O . ILE A 1 327 ? 44.217 -8.848 -18.553 1.00 81.75 327 ILE A O 1
ATOM 2623 N N . THR A 1 328 ? 45.043 -7.473 -16.976 1.00 78.81 328 THR A N 1
ATOM 2624 C CA . THR A 1 328 ? 43.887 -7.597 -16.077 1.00 78.81 328 THR A CA 1
ATOM 2625 C C . THR A 1 328 ? 42.636 -6.902 -16.623 1.00 78.81 328 THR A C 1
ATOM 2627 O O . THR A 1 328 ? 41.534 -7.219 -16.185 1.00 78.81 328 THR A O 1
ATOM 2630 N N . ARG A 1 329 ? 42.777 -6.028 -17.635 1.00 80.56 329 ARG A N 1
ATOM 2631 C CA . ARG A 1 329 ? 41.713 -5.186 -18.216 1.00 80.56 329 ARG A CA 1
ATOM 2632 C C . ARG A 1 329 ? 41.062 -4.267 -17.181 1.00 80.56 329 ARG A C 1
ATOM 2634 O O . ARG A 1 329 ? 39.844 -4.070 -17.193 1.00 80.56 329 ARG A O 1
ATOM 2641 N N . ALA A 1 330 ? 41.878 -3.726 -16.284 1.00 78.75 330 ALA A N 1
ATOM 2642 C CA . ALA A 1 330 ? 41.416 -2.836 -15.236 1.00 78.75 330 ALA A CA 1
ATOM 2643 C C . ALA A 1 330 ? 40.927 -1.498 -15.827 1.00 78.75 330 ALA A C 1
ATOM 2645 O O . ALA A 1 330 ? 41.654 -0.821 -16.555 1.00 78.75 330 ALA A O 1
ATOM 2646 N N . ARG A 1 331 ? 39.685 -1.110 -15.516 1.00 82.25 331 ARG A N 1
ATOM 2647 C CA . ARG A 1 331 ? 39.112 0.193 -15.896 1.00 82.25 331 ARG A CA 1
ATOM 2648 C C . ARG A 1 331 ? 39.486 1.255 -14.865 1.00 82.25 331 ARG A C 1
ATOM 2650 O O . ARG A 1 331 ? 38.907 1.302 -13.782 1.00 82.25 331 ARG A O 1
ATOM 2657 N N . ILE A 1 332 ? 40.430 2.117 -15.214 1.00 81.31 332 ILE A N 1
ATOM 2658 C CA . ILE A 1 332 ? 40.654 3.386 -14.513 1.00 81.31 332 ILE A CA 1
ATOM 2659 C C . ILE A 1 332 ? 39.704 4.429 -15.117 1.00 81.31 332 ILE A C 1
ATOM 2661 O O . ILE A 1 332 ? 39.416 4.377 -16.316 1.00 81.31 332 ILE A O 1
ATOM 2665 N N . VAL A 1 333 ? 39.218 5.373 -14.308 1.00 80.88 333 VAL A N 1
ATOM 2666 C CA . VAL A 1 333 ? 38.454 6.530 -14.803 1.00 80.88 333 VAL A CA 1
ATOM 2667 C C . VAL A 1 333 ? 39.269 7.249 -15.885 1.00 80.88 333 VAL A C 1
ATOM 2669 O O . VAL A 1 333 ? 40.425 7.615 -15.660 1.00 80.88 333 VAL A O 1
ATOM 2672 N N . LYS A 1 334 ? 38.680 7.438 -17.077 1.00 74.00 334 LYS A N 1
ATOM 2673 C CA . LYS A 1 334 ? 39.375 8.034 -18.235 1.00 74.00 334 LYS A CA 1
ATOM 2674 C C . LYS A 1 334 ? 40.044 9.356 -17.844 1.00 74.00 334 LYS A C 1
ATOM 2676 O O . LYS A 1 334 ? 39.471 10.147 -17.100 1.00 74.00 334 LYS A O 1
ATOM 2681 N N . GLY A 1 335 ? 41.256 9.582 -18.342 1.00 72.00 335 GLY A N 1
ATOM 2682 C CA . GLY A 1 335 ? 42.078 10.741 -17.984 1.00 72.00 335 GLY A CA 1
ATOM 2683 C C . GLY A 1 335 ? 42.947 10.535 -16.737 1.00 72.00 335 GLY A C 1
ATOM 2684 O O . GLY A 1 335 ? 44.062 11.045 -16.721 1.00 72.00 335 GLY A O 1
ATOM 2685 N N . GLN A 1 336 ? 42.532 9.720 -15.756 1.00 74.81 336 GLN A N 1
ATOM 2686 C CA . GLN A 1 336 ? 43.316 9.420 -14.540 1.00 74.81 336 GLN A CA 1
ATOM 2687 C C . GLN A 1 336 ? 44.309 8.247 -14.703 1.00 74.81 336 GLN A C 1
ATOM 2689 O O . GLN A 1 336 ? 44.757 7.667 -13.722 1.00 74.81 336 GLN A O 1
ATOM 2694 N N . GLU A 1 337 ? 44.674 7.861 -15.928 1.00 82.75 337 GLU A N 1
ATOM 2695 C CA . GLU A 1 337 ? 45.642 6.777 -16.169 1.00 82.75 337 GLU A CA 1
ATOM 2696 C C . GLU A 1 337 ? 47.066 7.180 -15.702 1.00 82.75 337 GLU A C 1
ATOM 2698 O O . GLU A 1 337 ? 47.564 8.218 -16.157 1.00 82.75 337 GLU A O 1
ATOM 2703 N N . PRO A 1 338 ? 47.763 6.395 -14.848 1.00 76.44 338 PRO A N 1
ATOM 2704 C CA . PRO A 1 338 ? 49.103 6.741 -14.350 1.00 76.44 338 PRO A CA 1
ATOM 2705 C C . PRO A 1 338 ? 50.139 6.944 -15.463 1.00 76.44 338 PRO A C 1
ATOM 2707 O O . PRO A 1 338 ? 50.846 7.944 -15.493 1.00 76.44 338 PRO A O 1
ATOM 2710 N N . TRP A 1 339 ? 50.163 6.051 -16.454 1.00 77.94 339 TRP A N 1
ATOM 2711 C CA . TRP A 1 339 ? 51.110 6.064 -17.579 1.00 77.94 339 TRP A CA 1
ATOM 2712 C C . TRP A 1 339 ? 50.828 7.137 -18.654 1.00 77.94 339 TRP A C 1
ATOM 2714 O O . TRP A 1 339 ? 51.403 7.062 -19.742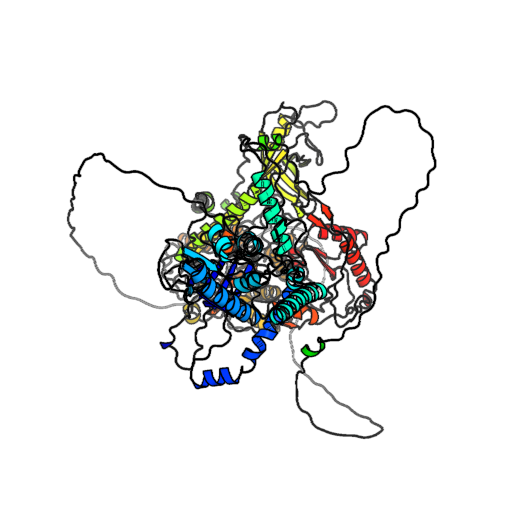 1.00 77.94 339 TRP A O 1
ATOM 2724 N N . LYS A 1 340 ? 49.927 8.098 -18.397 1.00 82.00 340 LYS A N 1
ATOM 2725 C CA . LYS A 1 340 ? 49.545 9.184 -19.325 1.00 82.00 340 LYS A CA 1
ATOM 2726 C C . LYS A 1 340 ? 49.943 10.590 -18.865 1.00 82.00 340 LYS A C 1
ATOM 2728 O O . LYS A 1 340 ? 49.493 11.568 -19.453 1.00 82.00 340 LYS A O 1
ATOM 2733 N N . GLN A 1 341 ? 50.806 10.718 -17.858 1.00 83.19 341 GLN A N 1
ATOM 2734 C CA . GLN A 1 341 ? 51.256 12.024 -17.350 1.00 83.19 341 GLN A CA 1
ATOM 2735 C C . GLN A 1 341 ? 51.793 12.953 -18.460 1.00 83.19 341 GLN A C 1
ATOM 2737 O O . GLN A 1 341 ? 51.352 14.092 -18.566 1.00 83.19 341 GLN A O 1
ATOM 2742 N N . TRP A 1 342 ? 52.640 12.454 -19.369 1.00 84.00 342 TRP A N 1
ATOM 2743 C CA . TRP A 1 342 ? 53.144 13.252 -20.500 1.00 84.00 342 TRP A CA 1
ATOM 2744 C C . TRP A 1 342 ? 52.095 13.567 -21.584 1.00 84.00 342 TRP A C 1
ATOM 2746 O O . TRP A 1 342 ? 52.221 14.585 -22.256 1.00 84.00 342 TRP A O 1
ATOM 2756 N N . GLU A 1 343 ? 51.052 12.741 -21.730 1.00 83.06 343 GLU A N 1
ATOM 2757 C CA . GLU A 1 343 ? 49.915 12.976 -22.643 1.00 83.06 343 GLU A CA 1
ATOM 2758 C C . GLU A 1 343 ? 48.986 14.072 -22.083 1.00 83.06 343 GLU A C 1
ATOM 2760 O O . GLU A 1 343 ? 48.483 14.912 -22.826 1.00 83.06 343 GLU A O 1
ATOM 2765 N N . ARG A 1 344 ? 48.819 14.131 -20.751 1.00 85.62 344 ARG A N 1
ATOM 2766 C CA . ARG A 1 344 ? 48.188 15.273 -20.066 1.00 85.62 344 ARG A CA 1
ATOM 2767 C C . ARG A 1 344 ? 49.040 16.538 -20.193 1.00 85.62 344 ARG A C 1
ATOM 2769 O O . ARG A 1 344 ? 48.505 17.580 -20.561 1.00 85.62 344 ARG A O 1
ATOM 2776 N N . ALA A 1 345 ? 50.354 16.436 -19.980 1.00 82.50 345 ALA A N 1
ATOM 2777 C CA . ALA A 1 345 ? 51.280 17.563 -20.093 1.00 82.50 345 ALA A CA 1
ATOM 2778 C C . ALA A 1 345 ? 51.289 18.208 -21.490 1.00 82.50 345 ALA A C 1
ATOM 2780 O O . ALA A 1 345 ? 51.269 19.435 -21.590 1.00 82.50 345 ALA A O 1
ATOM 2781 N N . SER A 1 346 ? 51.256 17.412 -22.568 1.00 81.19 346 SER A N 1
ATOM 2782 C CA . SER A 1 346 ? 51.160 17.956 -23.928 1.00 81.19 346 SER A CA 1
ATOM 2783 C C . SER A 1 346 ? 49.819 18.640 -24.195 1.00 81.19 346 SER A C 1
ATOM 2785 O O . SER A 1 346 ? 49.798 19.675 -24.855 1.00 81.19 346 SER A O 1
ATOM 2787 N N . ASN A 1 347 ? 48.714 18.122 -23.646 1.00 81.38 347 ASN A N 1
ATOM 2788 C CA . ASN A 1 347 ? 47.400 18.753 -23.789 1.00 81.38 347 ASN A CA 1
ATOM 2789 C C . ASN A 1 347 ? 47.337 20.120 -23.085 1.00 81.38 347 ASN A C 1
ATOM 2791 O O . ASN A 1 347 ? 46.882 21.082 -23.701 1.00 81.38 347 ASN A O 1
ATOM 2795 N N . THR A 1 348 ? 47.839 20.239 -21.847 1.00 79.31 348 THR A N 1
ATOM 2796 C CA . THR A 1 348 ? 47.869 21.530 -21.132 1.00 79.31 348 THR A CA 1
ATOM 2797 C C . THR A 1 348 ? 48.738 22.556 -21.861 1.00 79.31 348 THR A C 1
ATOM 2799 O O . THR A 1 348 ? 48.269 23.664 -22.130 1.00 79.31 348 THR A O 1
ATOM 2802 N N . ALA A 1 349 ? 49.953 22.172 -22.273 1.00 71.31 349 ALA A N 1
ATOM 2803 C CA . ALA A 1 349 ? 50.843 23.045 -23.040 1.00 71.31 349 ALA A CA 1
ATOM 2804 C C . ALA A 1 349 ? 50.200 23.522 -24.359 1.00 71.31 349 ALA A C 1
ATOM 2806 O O . ALA A 1 349 ? 50.328 24.688 -24.732 1.00 71.31 349 ALA A O 1
ATOM 2807 N N . PHE A 1 350 ? 49.449 22.649 -25.041 1.00 65.00 350 PHE A N 1
ATOM 2808 C CA . PHE A 1 350 ? 48.712 22.994 -26.258 1.00 65.00 350 PHE A CA 1
ATOM 2809 C C . PHE A 1 350 ? 47.576 24.001 -25.996 1.00 65.00 350 PHE A C 1
ATOM 2811 O O . PHE A 1 350 ? 47.401 24.944 -26.771 1.00 65.00 350 PHE A O 1
ATOM 2818 N N . THR A 1 351 ? 46.831 23.863 -24.889 1.00 64.19 351 THR A N 1
ATOM 2819 C CA . THR A 1 351 ? 45.802 24.849 -24.507 1.00 64.19 351 THR A CA 1
ATOM 2820 C C . THR A 1 351 ? 46.378 26.210 -24.121 1.00 64.19 351 THR A C 1
ATOM 2822 O O . THR A 1 351 ? 45.817 27.224 -24.534 1.00 64.19 351 THR A O 1
ATOM 2825 N N . GLU A 1 352 ? 47.502 26.268 -23.398 1.00 58.34 352 GLU A N 1
ATOM 2826 C CA . GLU A 1 352 ? 48.158 27.546 -23.078 1.00 58.34 352 GLU A CA 1
ATOM 2827 C C . GLU A 1 352 ? 48.644 28.257 -24.348 1.00 58.34 352 GLU A C 1
ATOM 2829 O O . GLU A 1 352 ? 48.393 29.450 -24.529 1.00 58.34 352 GLU A O 1
ATOM 2834 N N . TRP A 1 353 ? 49.264 27.520 -25.276 1.00 49.69 353 TRP A N 1
ATOM 2835 C CA . TRP A 1 353 ? 49.766 28.079 -26.535 1.00 49.69 353 TRP A CA 1
ATOM 2836 C C . TRP A 1 353 ? 48.647 28.692 -27.393 1.00 49.69 353 TRP A C 1
ATOM 2838 O O . TRP A 1 353 ? 48.819 29.765 -27.971 1.00 49.69 353 TRP A O 1
ATOM 2848 N N . HIS A 1 354 ? 47.466 28.064 -27.415 1.00 47.16 354 HIS A N 1
ATOM 2849 C CA . HIS A 1 354 ? 46.285 28.620 -28.080 1.00 47.16 354 HIS A CA 1
ATOM 2850 C C . HIS A 1 354 ? 45.639 29.796 -27.327 1.00 47.16 354 HIS A C 1
ATOM 2852 O O . HIS A 1 354 ? 45.116 30.704 -27.977 1.00 47.16 354 HIS A O 1
ATOM 2858 N N . ALA A 1 355 ? 45.701 29.833 -25.991 1.00 46.03 355 ALA A N 1
ATOM 2859 C CA . ALA A 1 355 ? 45.177 30.947 -25.197 1.00 46.03 355 ALA A CA 1
ATOM 2860 C C . ALA A 1 355 ? 45.943 32.261 -25.450 1.00 46.03 355 ALA A C 1
ATOM 2862 O O . ALA A 1 355 ? 45.328 33.324 -25.529 1.00 46.03 355 ALA A O 1
ATOM 2863 N N . PHE A 1 356 ? 47.262 32.193 -25.664 1.00 42.91 356 PHE A N 1
ATOM 2864 C CA . PHE A 1 356 ? 48.083 33.356 -26.035 1.00 42.91 356 PHE A CA 1
ATOM 2865 C C . PHE A 1 356 ? 47.916 33.817 -27.498 1.00 42.91 356 PHE A C 1
ATOM 2867 O O . PHE A 1 356 ? 48.394 34.894 -27.852 1.00 42.91 356 PHE A O 1
ATOM 2874 N N . ALA A 1 357 ? 47.244 33.040 -28.355 1.00 36.81 357 ALA A N 1
ATOM 2875 C CA . ALA A 1 357 ? 47.155 33.303 -29.795 1.00 36.81 357 ALA A CA 1
ATOM 2876 C C . ALA A 1 357 ? 45.928 34.135 -30.235 1.00 36.81 357 ALA A C 1
ATOM 2878 O O . ALA A 1 357 ? 45.812 34.460 -31.418 1.00 36.81 357 ALA A O 1
ATOM 2879 N N . CYS A 1 358 ? 45.009 34.483 -29.325 1.00 31.94 358 CYS A N 1
ATOM 2880 C CA . CYS A 1 358 ? 43.778 35.218 -29.649 1.00 31.94 358 CYS A CA 1
ATOM 2881 C C . CYS A 1 358 ? 43.811 36.677 -29.143 1.00 31.94 358 CYS A C 1
ATOM 2883 O O . CYS A 1 358 ? 44.056 36.898 -27.956 1.00 31.94 358 CYS A O 1
ATOM 2885 N N . PRO A 1 359 ? 43.515 37.690 -29.985 1.00 32.72 359 PRO A N 1
ATOM 2886 C CA . PRO A 1 359 ? 43.415 39.078 -29.538 1.00 32.72 359 PRO A CA 1
ATOM 2887 C C . PRO A 1 359 ? 42.119 39.326 -28.734 1.00 32.72 359 PRO A C 1
ATOM 2889 O O . PRO A 1 359 ? 41.078 38.738 -29.041 1.00 32.72 359 PRO A O 1
ATOM 2892 N N . PRO A 1 360 ? 42.134 40.221 -27.728 1.00 37.84 360 PRO A N 1
ATOM 2893 C CA . PRO A 1 360 ? 40.990 40.435 -26.845 1.00 37.84 360 PRO A CA 1
ATOM 2894 C C . PRO A 1 360 ? 39.921 41.329 -27.492 1.00 37.84 360 PRO A C 1
ATOM 2896 O O . PRO A 1 360 ? 39.978 42.554 -27.391 1.00 37.84 360 PRO A O 1
ATOM 2899 N N . GLY A 1 361 ? 38.908 40.726 -28.119 1.00 33.12 361 GLY A N 1
ATOM 2900 C CA . GLY A 1 361 ? 37.720 41.471 -28.540 1.00 33.12 361 GLY A CA 1
ATOM 2901 C C . GLY A 1 361 ? 36.784 40.749 -29.504 1.00 33.12 361 GLY A C 1
ATOM 2902 O O . GLY A 1 361 ? 36.949 40.886 -30.709 1.00 33.12 361 GLY A O 1
ATOM 2903 N N . LEU A 1 362 ? 35.776 40.053 -28.959 1.00 31.17 362 LEU A N 1
ATOM 2904 C CA . LEU A 1 362 ? 34.383 39.988 -29.447 1.00 31.17 362 LEU A CA 1
ATOM 2905 C C . LEU A 1 362 ? 33.585 38.995 -28.585 1.00 31.17 362 LEU A C 1
ATOM 2907 O O . LEU A 1 362 ? 33.805 37.787 -28.636 1.00 31.17 362 LEU A O 1
ATOM 2911 N N . THR A 1 363 ? 32.645 39.497 -27.785 1.00 37.28 363 THR A N 1
ATOM 2912 C CA . THR A 1 363 ? 31.676 38.674 -27.048 1.00 37.28 363 THR A CA 1
ATOM 2913 C C . THR A 1 363 ? 30.409 38.465 -27.879 1.00 37.28 363 THR A C 1
ATOM 2915 O O . THR A 1 363 ? 29.916 39.403 -28.499 1.00 37.28 363 THR A O 1
ATOM 2918 N N . GLY A 1 364 ? 29.836 37.254 -27.838 1.00 35.25 364 GLY A N 1
ATOM 2919 C CA . GLY A 1 364 ? 28.447 37.026 -28.263 1.00 35.25 364 GLY A CA 1
ATOM 2920 C C . GLY A 1 364 ? 28.212 36.185 -29.523 1.00 35.25 364 GLY A C 1
ATOM 2921 O O . GLY A 1 364 ? 27.560 36.651 -30.446 1.00 35.25 364 GLY A O 1
ATOM 2922 N N . THR A 1 365 ? 28.615 34.910 -29.515 1.00 30.05 365 THR A N 1
ATOM 2923 C CA . THR A 1 365 ? 27.826 33.837 -30.165 1.00 30.05 365 THR A CA 1
ATOM 2924 C C . THR A 1 365 ? 28.093 32.505 -29.464 1.00 30.05 365 THR A C 1
ATOM 2926 O O . THR A 1 365 ? 29.223 32.240 -29.064 1.00 30.05 365 THR A O 1
ATOM 2929 N N . GLN A 1 366 ? 27.063 31.676 -29.282 1.00 31.70 366 GLN A N 1
ATOM 2930 C CA . GLN A 1 366 ? 27.201 30.370 -28.629 1.00 31.70 366 GLN A CA 1
ATOM 2931 C C . GLN A 1 366 ? 27.763 29.332 -29.611 1.00 31.70 366 GLN A C 1
ATOM 2933 O O . GLN A 1 366 ? 27.180 29.100 -30.667 1.00 31.70 366 GLN A O 1
ATOM 2938 N N . MET A 1 367 ? 28.856 28.664 -29.235 1.00 26.39 367 MET A N 1
ATOM 2939 C CA . MET A 1 367 ? 29.186 27.330 -29.746 1.00 26.39 367 MET A CA 1
ATOM 2940 C C . MET A 1 367 ? 28.760 26.287 -28.710 1.00 26.39 367 MET A C 1
ATOM 2942 O O . MET A 1 367 ? 28.995 26.468 -27.514 1.00 26.39 367 MET A O 1
ATOM 2946 N N . ASN A 1 368 ? 28.134 25.201 -29.166 1.00 27.75 368 ASN A N 1
ATOM 2947 C CA . ASN A 1 368 ? 27.637 24.142 -28.289 1.00 27.75 368 ASN A CA 1
ATOM 2948 C C . ASN A 1 368 ? 28.804 23.406 -27.624 1.00 27.75 368 ASN A C 1
ATOM 2950 O O . ASN A 1 368 ? 29.627 22.803 -28.309 1.00 27.75 368 ASN A O 1
ATOM 2954 N N . ASN A 1 369 ? 28.840 23.419 -26.290 1.00 27.02 369 ASN A N 1
ATOM 2955 C CA . ASN A 1 369 ? 29.908 22.805 -25.493 1.00 27.02 369 ASN A CA 1
ATOM 2956 C C . ASN A 1 369 ? 29.442 21.530 -24.756 1.00 27.02 369 ASN A C 1
ATOM 2958 O O . ASN A 1 369 ? 29.937 21.181 -23.681 1.00 27.02 369 ASN A O 1
ATOM 2962 N N . GLU A 1 370 ? 28.483 20.814 -25.349 1.00 28.88 370 GLU A N 1
ATOM 2963 C CA . GLU A 1 370 ? 27.966 19.528 -24.867 1.00 28.88 370 GLU A CA 1
ATOM 2964 C C . GLU A 1 370 ? 28.961 18.381 -25.113 1.00 28.88 370 GLU A C 1
ATOM 2966 O O . GLU A 1 370 ? 28.701 17.480 -25.900 1.00 28.88 370 GLU A O 1
ATOM 2971 N N . HIS A 1 371 ? 30.116 18.414 -24.436 1.00 27.28 371 HIS A N 1
ATOM 2972 C CA . HIS A 1 371 ? 30.882 17.197 -24.114 1.00 27.28 371 HIS A CA 1
ATOM 2973 C C . HIS A 1 371 ? 31.991 17.368 -23.056 1.00 27.28 371 HIS A C 1
ATOM 2975 O O . HIS A 1 371 ? 32.475 16.357 -22.547 1.00 27.28 371 HIS A O 1
ATOM 2981 N N . PHE A 1 372 ? 32.397 18.592 -22.684 1.00 24.73 372 PHE A N 1
ATOM 2982 C CA . PHE A 1 372 ? 33.595 18.805 -21.845 1.00 24.73 372 PHE A CA 1
ATOM 2983 C C . PHE A 1 372 ? 33.366 18.943 -20.324 1.00 24.73 372 PHE A C 1
ATOM 2985 O O . PHE A 1 372 ? 34.316 18.815 -19.553 1.00 24.73 372 PHE A O 1
ATOM 2992 N N . ASN A 1 373 ? 32.125 19.105 -19.852 1.00 25.08 373 ASN A N 1
ATOM 2993 C CA . ASN A 1 373 ? 31.813 19.377 -18.434 1.00 25.08 373 ASN A CA 1
ATOM 2994 C C . ASN A 1 373 ? 31.899 18.167 -17.464 1.00 25.08 373 ASN A C 1
ATOM 2996 O O . ASN A 1 373 ? 31.309 18.202 -16.388 1.00 25.08 373 ASN A O 1
ATOM 3000 N N . GLN A 1 374 ? 32.633 17.098 -17.801 1.00 28.00 374 GLN A N 1
ATOM 3001 C CA . GLN A 1 374 ? 32.836 15.933 -16.912 1.00 28.00 374 GLN A CA 1
ATOM 3002 C C . GLN A 1 374 ? 34.263 15.784 -16.348 1.00 28.00 374 GLN A C 1
ATOM 3004 O O . GLN A 1 374 ? 34.508 14.858 -15.576 1.00 28.00 374 GLN A O 1
ATOM 3009 N N . TYR A 1 375 ? 35.194 16.692 -16.672 1.00 28.19 375 TYR A N 1
ATOM 3010 C CA . TYR A 1 375 ? 36.601 16.587 -16.251 1.00 28.19 375 TYR A CA 1
ATOM 3011 C C . TYR A 1 375 ? 37.187 17.884 -15.666 1.00 28.19 375 TYR A C 1
ATOM 3013 O O . TYR A 1 375 ? 38.131 18.451 -16.205 1.00 28.19 375 TYR A O 1
ATOM 3021 N N . SER A 1 376 ? 36.682 18.310 -14.502 1.00 23.67 376 SER A N 1
ATOM 3022 C CA . SER A 1 376 ? 37.439 19.172 -13.576 1.00 23.67 376 SER A CA 1
ATOM 3023 C C . SER A 1 376 ? 37.050 18.907 -12.110 1.00 23.67 376 SER A C 1
ATOM 3025 O O . SER A 1 376 ? 35.878 19.052 -11.765 1.00 23.67 376 SER A O 1
ATOM 3027 N N . PRO A 1 377 ? 37.994 18.513 -11.228 1.00 27.39 377 PRO A N 1
ATOM 3028 C CA . PRO A 1 377 ? 37.728 18.264 -9.810 1.00 27.39 377 PRO A CA 1
ATOM 3029 C C . PRO A 1 377 ? 38.209 19.389 -8.866 1.00 27.39 377 PRO A C 1
ATOM 3031 O O . PRO A 1 377 ? 38.293 19.149 -7.654 1.00 27.39 377 PRO A O 1
ATOM 3034 N N . PHE A 1 378 ? 38.524 20.585 -9.386 1.00 24.81 378 PHE A N 1
ATOM 3035 C CA . PHE A 1 378 ? 38.967 21.750 -8.605 1.00 24.81 378 PHE A CA 1
ATOM 3036 C C . PHE A 1 378 ? 38.227 23.042 -9.010 1.00 24.81 378 PHE A C 1
ATOM 3038 O O . PHE A 1 378 ? 38.105 23.318 -10.204 1.00 24.81 378 PHE A O 1
ATOM 3045 N N . PRO A 1 379 ? 37.747 23.853 -8.044 1.00 27.56 379 PRO A N 1
ATOM 3046 C CA . PRO A 1 379 ? 37.209 25.180 -8.327 1.00 27.56 379 PRO A CA 1
ATOM 3047 C C . PRO A 1 379 ? 38.338 26.172 -8.638 1.00 27.56 379 PRO A C 1
ATOM 3049 O O . PRO A 1 379 ? 39.414 26.112 -8.041 1.00 27.56 379 PRO A O 1
ATOM 3052 N N . GLN A 1 380 ? 38.074 27.118 -9.539 1.00 24.38 380 GLN A N 1
ATOM 3053 C CA . GLN A 1 380 ? 38.970 28.245 -9.799 1.00 24.38 380 GLN A CA 1
ATOM 3054 C C . GLN A 1 380 ? 38.968 29.199 -8.595 1.00 24.38 380 GLN A C 1
ATOM 3056 O O . GLN A 1 380 ? 37.912 29.681 -8.184 1.00 24.38 380 GLN A O 1
ATOM 3061 N N . TYR A 1 381 ? 40.146 29.493 -8.042 1.00 28.11 381 TYR A N 1
ATOM 3062 C CA . TYR A 1 381 ? 40.311 30.512 -7.004 1.00 28.11 381 TYR A CA 1
ATOM 3063 C C . TYR A 1 381 ? 40.710 31.848 -7.643 1.00 28.11 381 TYR A C 1
ATOM 3065 O O . TYR A 1 381 ? 41.594 31.900 -8.495 1.00 28.11 381 TYR A O 1
ATOM 3073 N N . PHE A 1 382 ? 40.041 32.931 -7.244 1.00 27.75 382 PHE A N 1
ATOM 3074 C CA . PHE A 1 382 ? 40.251 34.262 -7.818 1.00 27.75 382 PHE A CA 1
ATOM 3075 C C . PHE A 1 382 ? 41.614 34.860 -7.436 1.00 27.75 382 PHE A C 1
ATOM 3077 O O . PHE A 1 382 ? 42.007 34.841 -6.269 1.00 27.75 382 PHE A O 1
ATOM 3084 N N . HIS A 1 383 ? 42.281 35.490 -8.407 1.00 23.16 383 HIS A N 1
ATOM 3085 C CA . HIS A 1 383 ? 43.380 36.419 -8.139 1.00 23.16 383 HIS A CA 1
ATOM 3086 C C . HIS A 1 383 ? 42.879 37.638 -7.349 1.00 23.16 383 HIS A C 1
ATOM 3088 O O . HIS A 1 383 ? 41.815 38.184 -7.641 1.00 23.16 383 HIS A O 1
ATOM 3094 N N . VAL A 1 384 ? 43.688 38.108 -6.396 1.00 23.58 384 VAL A N 1
ATOM 3095 C CA . VAL A 1 384 ? 43.440 39.342 -5.637 1.00 23.58 384 VAL A CA 1
ATOM 3096 C C . VAL A 1 384 ? 44.420 40.428 -6.078 1.00 23.58 384 VAL A C 1
ATOM 3098 O O . VAL A 1 384 ? 45.631 40.217 -6.074 1.00 23.58 384 VAL A O 1
ATOM 3101 N N . HIS A 1 385 ? 43.893 41.609 -6.395 1.00 23.73 385 HIS A N 1
ATOM 3102 C CA . HIS A 1 385 ? 44.644 42.856 -6.577 1.00 23.73 385 HIS A CA 1
ATOM 3103 C C . HIS A 1 385 ? 43.906 44.022 -5.863 1.00 23.73 385 HIS A C 1
ATOM 3105 O O . HIS A 1 385 ? 42.808 43.800 -5.350 1.00 23.73 385 HIS A O 1
ATOM 3111 N N . PRO A 1 386 ? 44.548 45.188 -5.641 1.00 28.70 386 PRO A N 1
ATOM 3112 C CA . PRO A 1 386 ? 44.620 45.740 -4.280 1.00 28.70 386 PRO A CA 1
ATOM 3113 C C . PRO A 1 386 ? 43.612 46.849 -3.906 1.00 28.70 386 PRO A C 1
ATOM 3115 O O . PRO A 1 386 ? 42.858 47.366 -4.723 1.00 28.70 386 PRO A O 1
ATOM 3118 N N . THR A 1 387 ? 43.680 47.225 -2.622 1.00 29.20 387 THR A N 1
ATOM 3119 C CA . THR A 1 387 ? 43.176 48.459 -1.973 1.00 29.20 387 THR A CA 1
ATOM 3120 C C . THR A 1 387 ? 43.640 49.746 -2.693 1.00 29.20 387 THR A C 1
ATOM 3122 O O . THR A 1 387 ? 44.615 49.654 -3.446 1.00 29.20 387 THR A O 1
ATOM 3125 N N . PRO A 1 388 ? 43.045 50.957 -2.484 1.00 35.34 388 PRO A N 1
ATOM 3126 C CA . PRO A 1 388 ? 42.449 51.534 -1.246 1.00 35.34 388 PRO A CA 1
ATOM 3127 C C . PRO A 1 388 ? 41.104 52.299 -1.542 1.00 35.34 388 PRO A C 1
ATOM 3129 O O . PRO A 1 388 ? 40.460 51.883 -2.504 1.00 35.34 388 PRO A O 1
ATOM 3132 N N . PRO A 1 389 ? 40.612 53.369 -0.840 1.00 32.50 389 PRO A N 1
ATOM 3133 C CA . PRO A 1 389 ? 41.082 54.093 0.356 1.00 32.50 389 PRO A CA 1
ATOM 3134 C C . PRO A 1 389 ? 39.998 54.452 1.420 1.00 32.50 389 PRO A C 1
ATOM 3136 O O . PRO A 1 389 ? 38.961 53.813 1.548 1.00 32.50 389 PRO A O 1
ATOM 3139 N N . MET A 1 390 ? 40.321 55.455 2.247 1.00 23.98 390 MET A N 1
ATOM 3140 C CA . MET A 1 390 ? 39.704 55.870 3.515 1.00 23.98 390 MET A CA 1
ATOM 3141 C C . MET A 1 390 ? 38.426 56.744 3.405 1.00 23.98 390 MET A C 1
ATOM 3143 O O . MET A 1 390 ? 38.291 57.523 2.469 1.00 23.98 390 MET A O 1
ATOM 3147 N N . ALA A 1 391 ? 37.679 56.774 4.524 1.00 24.55 391 ALA A N 1
ATOM 3148 C CA . ALA A 1 391 ? 37.179 57.974 5.237 1.00 24.55 391 ALA A CA 1
ATOM 3149 C C . ALA A 1 391 ? 35.713 58.485 5.104 1.00 24.55 391 ALA A C 1
ATOM 3151 O O . ALA A 1 391 ? 35.133 58.574 4.034 1.00 24.55 391 ALA A O 1
ATOM 3152 N N . GLN A 1 392 ? 35.241 58.969 6.272 1.00 23.34 392 GLN A N 1
ATOM 3153 C CA . GLN A 1 392 ? 34.243 60.022 6.565 1.00 23.34 392 GLN A CA 1
ATOM 3154 C C . GLN A 1 392 ? 32.718 59.780 6.408 1.00 23.34 392 GLN A C 1
ATOM 3156 O O . GLN A 1 392 ? 32.143 59.866 5.335 1.00 23.34 392 GLN A O 1
ATOM 3161 N N . ASN A 1 393 ? 32.073 59.639 7.579 1.00 25.34 393 ASN A N 1
ATOM 3162 C CA . ASN A 1 393 ? 30.990 60.482 8.132 1.00 25.34 393 ASN A CA 1
ATOM 3163 C C . ASN A 1 393 ? 29.896 61.058 7.192 1.00 25.34 393 ASN A C 1
ATOM 3165 O O . ASN A 1 393 ? 30.207 61.898 6.356 1.00 25.34 393 ASN A O 1
ATOM 3169 N N . GLN A 1 394 ? 28.608 60.910 7.559 1.00 24.70 394 GLN A N 1
ATOM 3170 C CA . GLN A 1 394 ? 27.920 61.880 8.449 1.00 24.70 394 GLN A CA 1
ATOM 3171 C C . GLN A 1 394 ? 26.452 61.522 8.827 1.00 24.70 394 GLN A C 1
ATOM 3173 O O . GLN A 1 394 ? 25.633 61.221 7.974 1.00 24.70 394 GLN A O 1
ATOM 3178 N N . TYR A 1 395 ? 26.153 61.695 10.126 1.00 26.45 395 TYR A N 1
ATOM 3179 C CA . TYR A 1 395 ? 24.932 62.238 10.767 1.00 26.45 395 TYR A CA 1
ATOM 3180 C C . TYR A 1 395 ? 23.489 61.669 10.645 1.00 26.45 395 TYR A C 1
ATOM 3182 O O . TYR A 1 395 ? 22.914 61.547 9.574 1.00 26.45 395 TYR A O 1
ATOM 3190 N N . ASN A 1 396 ? 22.859 61.673 11.840 1.00 26.61 396 ASN A N 1
ATOM 3191 C CA . ASN A 1 396 ? 21.472 62.060 12.190 1.00 26.61 396 ASN A CA 1
ATOM 3192 C C . ASN A 1 396 ? 20.285 61.085 11.981 1.00 26.61 396 ASN A C 1
ATOM 3194 O O . ASN A 1 396 ? 20.240 60.363 10.997 1.00 26.61 396 ASN A O 1
ATOM 3198 N N . SER A 1 397 ? 19.241 61.096 12.836 1.00 26.14 397 SER A N 1
ATOM 3199 C CA . SER A 1 397 ? 19.095 61.548 14.253 1.00 26.14 397 SER A CA 1
ATOM 3200 C C . SER A 1 397 ? 17.692 61.213 14.818 1.00 26.14 397 SER A C 1
ATOM 3202 O O . SER A 1 397 ? 16.784 60.995 14.029 1.00 26.14 397 SER A O 1
ATOM 3204 N N . TYR A 1 398 ? 17.524 61.284 16.158 1.00 28.39 398 TYR A N 1
ATOM 3205 C CA . TYR A 1 398 ? 16.259 61.464 16.926 1.00 28.39 398 TYR A CA 1
ATOM 3206 C C . TYR A 1 398 ? 15.133 60.397 16.742 1.00 28.39 398 TYR A C 1
ATOM 3208 O O . TYR A 1 398 ? 14.902 59.897 15.656 1.00 28.39 398 TYR A O 1
ATOM 3216 N N . LEU A 1 399 ? 14.352 59.960 17.743 1.00 28.39 399 LEU A N 1
ATOM 3217 C CA . LEU A 1 399 ? 13.859 60.584 18.987 1.00 28.39 399 LEU A CA 1
ATOM 3218 C C . LEU A 1 399 ? 13.425 59.495 20.021 1.00 28.39 399 LEU A C 1
ATOM 3220 O O . LEU A 1 399 ? 13.611 58.306 19.778 1.00 28.39 399 LEU A O 1
ATOM 3224 N N . GLY A 1 400 ? 12.876 59.892 21.180 1.00 24.39 400 GLY A N 1
ATOM 3225 C CA . GLY A 1 400 ? 12.495 59.003 22.302 1.00 24.39 400 GLY A CA 1
ATOM 3226 C C . GLY A 1 400 ? 11.000 58.600 22.397 1.00 24.39 400 GLY A C 1
ATOM 3227 O O . GLY A 1 400 ? 10.226 58.913 21.495 1.00 24.39 400 GLY A O 1
ATOM 3228 N N . PRO A 1 401 ? 10.591 57.904 23.485 1.00 51.06 401 PRO A N 1
ATOM 3229 C CA . PRO A 1 401 ? 9.262 57.284 23.663 1.00 51.06 401 PRO A CA 1
ATOM 3230 C C . PRO A 1 401 ? 8.199 58.217 24.285 1.00 51.06 401 PRO A C 1
ATOM 3232 O O . PRO A 1 401 ? 8.529 59.316 24.734 1.00 51.06 401 PRO A O 1
ATOM 3235 N N . PRO A 1 402 ? 6.935 57.752 24.403 1.00 36.75 402 PRO A N 1
ATOM 3236 C CA . PRO A 1 402 ? 6.264 57.821 25.717 1.00 36.75 402 PRO A CA 1
ATOM 3237 C C . PRO A 1 402 ? 5.376 56.600 26.091 1.00 36.75 402 PRO A C 1
ATOM 3239 O O . PRO A 1 402 ? 5.313 55.597 25.384 1.00 36.75 402 PRO A O 1
ATOM 3242 N N . THR A 1 403 ? 4.722 56.693 27.257 1.00 27.34 403 THR A N 1
ATOM 3243 C CA . THR A 1 403 ? 4.057 55.639 28.058 1.00 27.34 403 THR A CA 1
ATOM 3244 C C . THR A 1 403 ? 2.519 55.751 28.153 1.00 27.34 403 THR A C 1
ATOM 3246 O O . THR A 1 403 ? 1.982 56.848 28.050 1.00 27.34 403 THR A O 1
ATOM 3249 N N . ALA A 1 404 ? 1.834 54.637 28.481 1.00 26.98 404 ALA A N 1
ATOM 3250 C CA . ALA A 1 404 ? 0.543 54.546 29.214 1.00 26.98 404 ALA A CA 1
ATOM 3251 C C . ALA A 1 404 ? 0.292 53.057 29.606 1.00 26.98 404 ALA A C 1
ATOM 3253 O O . ALA A 1 404 ? 0.372 52.212 28.723 1.00 26.98 404 ALA A O 1
ATOM 3254 N N . THR A 1 405 ? 0.211 52.558 30.855 1.00 26.98 405 THR A N 1
ATOM 3255 C CA . THR A 1 405 ? -0.616 52.817 32.071 1.00 26.98 405 THR A CA 1
ATOM 3256 C C . THR A 1 405 ? -1.988 52.109 32.137 1.00 26.98 405 THR A C 1
ATOM 3258 O O . THR A 1 405 ? -2.966 52.616 31.603 1.00 26.98 405 THR A O 1
ATOM 3261 N N . PHE A 1 406 ? -2.016 50.965 32.850 1.00 29.17 406 PHE A N 1
ATOM 3262 C CA . PHE A 1 406 ? -2.975 50.472 33.879 1.00 29.17 406 PHE A CA 1
ATOM 3263 C C . PHE A 1 406 ? -4.354 51.161 34.078 1.00 29.17 406 PHE A C 1
ATOM 3265 O O . PHE A 1 406 ? -4.419 52.389 34.044 1.00 29.17 406 PHE A O 1
ATOM 3272 N N . PRO A 1 407 ? -5.432 50.405 34.434 1.00 40.78 407 PRO A N 1
ATOM 3273 C CA . PRO A 1 407 ? -5.599 49.946 35.836 1.00 40.78 407 PRO A CA 1
ATOM 3274 C C . PRO A 1 407 ? -6.276 48.574 36.103 1.00 40.78 407 PRO A C 1
ATOM 3276 O O . PRO A 1 407 ? -6.943 47.991 35.255 1.00 40.78 407 PRO A O 1
ATOM 3279 N N . ASN A 1 408 ? -6.135 48.108 37.355 1.00 28.12 408 ASN A N 1
ATOM 3280 C CA . ASN A 1 408 ? -6.881 46.994 37.974 1.00 28.12 408 ASN A CA 1
ATOM 3281 C C . ASN A 1 408 ? -8.274 47.431 38.485 1.00 28.12 408 ASN A C 1
ATOM 3283 O O . ASN A 1 408 ? -8.504 48.614 38.730 1.00 28.12 408 ASN A O 1
ATOM 3287 N N . THR A 1 409 ? -9.142 46.469 38.824 1.00 27.91 409 THR A N 1
ATOM 3288 C CA . THR A 1 409 ? -10.194 46.629 39.859 1.00 27.91 409 THR A CA 1
ATOM 3289 C C . THR A 1 409 ? -10.429 45.315 40.632 1.00 27.91 409 THR A C 1
ATOM 3291 O O . THR A 1 409 ? -9.952 44.261 40.217 1.00 27.91 409 THR A O 1
ATOM 3294 N N . HIS A 1 410 ? -11.075 45.383 41.805 1.00 28.45 410 HIS A N 1
ATOM 3295 C CA . HIS A 1 410 ? -11.039 44.344 42.854 1.00 28.45 410 HIS A CA 1
ATOM 3296 C C . HIS A 1 410 ? -12.378 43.611 43.118 1.00 28.45 410 HIS A C 1
ATOM 3298 O O . HIS A 1 410 ? -13.409 44.259 43.234 1.00 28.45 410 HIS A O 1
ATOM 3304 N N . ALA A 1 411 ? -12.256 42.305 43.417 1.00 25.72 411 ALA A N 1
ATOM 3305 C CA . ALA A 1 411 ? -12.953 41.506 44.455 1.00 25.72 411 ALA A CA 1
ATOM 3306 C C . ALA A 1 411 ? -14.494 41.213 44.416 1.00 25.72 411 ALA A C 1
ATOM 3308 O O . ALA A 1 411 ? -15.290 42.081 44.072 1.00 25.72 411 ALA A O 1
ATOM 3309 N N . PRO A 1 412 ? -14.931 40.001 44.859 1.00 57.56 412 PRO A N 1
ATOM 3310 C CA . PRO A 1 412 ? -16.323 39.634 45.205 1.00 57.56 412 PRO A CA 1
ATOM 3311 C C . PRO A 1 412 ? -16.607 39.757 46.726 1.00 57.56 412 PRO A C 1
ATOM 3313 O O . PRO A 1 412 ? -15.666 39.997 47.491 1.00 57.56 412 PRO A O 1
ATOM 3316 N N . PRO A 1 413 ? -17.861 39.560 47.210 1.00 47.97 413 PRO A N 1
ATOM 3317 C CA . PRO A 1 413 ? -18.177 38.328 47.982 1.00 47.97 413 PRO A CA 1
ATOM 3318 C C . PRO A 1 413 ? -19.679 37.876 47.981 1.00 47.97 413 PRO A C 1
ATOM 3320 O O . PRO A 1 413 ? -20.503 38.465 47.295 1.00 47.97 413 PRO A O 1
ATOM 3323 N N . GLN A 1 414 ? -20.016 36.892 48.846 1.00 25.53 414 GLN A N 1
ATOM 3324 C CA . GLN A 1 414 ? -21.354 36.516 49.401 1.00 25.53 414 GLN A CA 1
ATOM 3325 C C . GLN A 1 414 ? -22.321 35.605 48.586 1.00 25.53 414 GLN A C 1
ATOM 3327 O O . GLN A 1 414 ? -22.342 35.671 47.365 1.00 25.53 414 GLN A O 1
ATOM 3332 N N . THR A 1 415 ? -23.254 34.824 49.186 1.00 25.14 415 THR A N 1
ATOM 3333 C CA . THR A 1 415 ? -23.155 33.699 50.179 1.00 25.14 415 THR A CA 1
ATOM 3334 C C . THR A 1 415 ? -24.544 33.106 50.544 1.00 25.14 415 THR A C 1
ATOM 3336 O O . THR A 1 415 ? -25.326 33.830 51.150 1.00 25.14 415 THR A O 1
ATOM 3339 N N . TYR A 1 416 ? -24.758 31.781 50.367 1.00 25.69 416 TYR A N 1
ATOM 3340 C CA . TYR A 1 416 ? -25.749 30.912 51.083 1.00 25.69 416 TYR A CA 1
ATOM 3341 C C . TYR A 1 416 ? -27.270 31.283 50.998 1.00 25.69 416 TYR A C 1
ATOM 3343 O O . TYR A 1 416 ? -27.582 32.294 50.375 1.00 25.69 416 TYR A O 1
ATOM 3351 N N . PRO A 1 417 ? -28.250 30.519 51.576 1.00 44.88 417 PRO A N 1
ATOM 3352 C CA . PRO A 1 417 ? -28.217 29.206 52.270 1.00 44.88 417 PRO A CA 1
ATOM 3353 C C . PRO A 1 417 ? -29.241 28.113 51.807 1.00 44.88 417 PRO A C 1
ATOM 3355 O O . PRO A 1 417 ? -30.166 28.369 51.052 1.00 44.88 417 PRO A O 1
ATOM 3358 N N . HIS A 1 418 ? -29.054 26.897 52.355 1.00 26.91 418 HIS A N 1
ATOM 3359 C CA . HIS A 1 418 ? -30.000 25.805 52.729 1.00 26.91 418 HIS A CA 1
ATOM 3360 C C . HIS A 1 418 ? -31.412 25.618 52.113 1.00 26.91 418 HIS A C 1
ATOM 3362 O O . HIS A 1 418 ? -32.231 26.526 52.123 1.00 26.91 418 HIS A O 1
ATOM 3368 N N . TYR A 1 419 ? -31.788 24.337 51.925 1.00 27.25 419 TYR A N 1
ATOM 3369 C CA . TYR A 1 419 ? -32.842 23.677 52.739 1.00 27.25 419 TYR A CA 1
ATOM 3370 C C . TYR A 1 419 ? -32.564 22.160 52.918 1.00 27.25 419 TYR A C 1
ATOM 3372 O O . TYR A 1 419 ? -31.598 21.649 52.352 1.00 27.25 419 TYR A O 1
ATOM 3380 N N . GLN A 1 420 ? -33.330 21.454 53.767 1.00 26.88 420 GLN A N 1
ATOM 3381 C CA . GLN A 1 420 ? -33.059 20.077 54.240 1.00 26.88 420 GLN A CA 1
ATOM 3382 C C . GLN A 1 420 ? -34.257 19.104 54.098 1.00 26.88 420 GLN A C 1
ATOM 3384 O O . GLN A 1 420 ? -35.397 19.536 53.971 1.00 26.88 420 GLN A O 1
ATOM 3389 N N . HIS A 1 421 ? -33.961 17.814 54.336 1.00 29.30 421 HIS A N 1
ATOM 3390 C CA . HIS A 1 421 ? -34.834 16.725 54.826 1.00 29.30 421 HIS A CA 1
ATOM 3391 C C . HIS A 1 421 ? -35.782 15.975 53.863 1.00 29.30 421 HIS A C 1
ATOM 3393 O O . HIS A 1 421 ? -36.423 16.535 52.984 1.00 29.30 421 HIS A O 1
ATOM 3399 N N . GLY A 1 422 ? -35.890 14.663 54.125 1.00 25.30 422 GLY A N 1
ATOM 3400 C CA . GLY A 1 422 ? -36.786 13.682 53.495 1.00 25.30 422 GLY A CA 1
ATOM 3401 C C . GLY A 1 422 ? -36.172 12.275 53.585 1.00 25.30 422 GLY A C 1
ATOM 3402 O O . GLY A 1 422 ? -35.081 12.068 53.063 1.00 25.30 422 GLY A O 1
ATOM 3403 N N . ALA A 1 423 ? -36.793 11.325 54.297 1.00 26.38 423 ALA A N 1
ATOM 3404 C CA . ALA A 1 423 ? -36.186 10.015 54.588 1.00 26.38 423 ALA A CA 1
ATOM 3405 C C . ALA A 1 423 ? -37.213 8.875 54.776 1.00 26.38 423 ALA A C 1
ATOM 3407 O O . ALA A 1 423 ? -38.392 9.137 54.985 1.00 26.38 423 ALA A O 1
ATOM 3408 N N . MET A 1 424 ? -36.684 7.641 54.826 1.00 27.84 424 MET A N 1
ATOM 3409 C CA . MET A 1 424 ? -37.276 6.371 55.306 1.00 27.84 424 MET A CA 1
ATOM 3410 C C . MET A 1 424 ? -38.096 5.466 54.350 1.00 27.84 424 MET A C 1
ATOM 3412 O O . MET A 1 424 ? -39.209 5.774 53.952 1.00 27.84 424 MET A O 1
ATOM 3416 N N . LEU A 1 425 ? -37.529 4.263 54.144 1.00 27.83 425 LEU A N 1
ATOM 3417 C CA . LEU A 1 425 ? -38.121 2.921 54.350 1.00 27.83 425 LEU A CA 1
ATOM 3418 C C . LEU A 1 425 ? -39.448 2.528 53.653 1.00 27.83 425 LEU A C 1
ATOM 3420 O O . LEU A 1 425 ? -40.524 2.902 54.106 1.00 27.83 425 LEU A O 1
ATOM 3424 N N . ASN A 1 426 ? -39.386 1.542 52.739 1.00 26.44 426 ASN A N 1
ATOM 3425 C CA . ASN A 1 426 ? -39.668 0.129 53.090 1.00 26.44 426 ASN A CA 1
ATOM 3426 C C . ASN A 1 426 ? -39.457 -0.877 51.926 1.00 26.44 426 ASN A C 1
ATOM 3428 O O . ASN A 1 426 ? -39.478 -0.522 50.752 1.00 26.44 426 ASN A O 1
ATOM 3432 N N . GLN A 1 427 ? -39.281 -2.152 52.291 1.00 26.94 427 GLN A N 1
ATOM 3433 C CA . GLN A 1 427 ? -39.446 -3.375 51.473 1.00 26.94 427 GLN A CA 1
ATOM 3434 C C . GLN A 1 427 ? -40.520 -4.265 52.171 1.00 26.94 427 GLN A C 1
ATOM 3436 O O . GLN A 1 427 ? -41.009 -3.827 53.217 1.00 26.94 427 GLN A O 1
ATOM 3441 N N . PRO A 1 428 ? -40.826 -5.528 51.772 1.00 53.62 428 PRO A N 1
ATOM 3442 C CA . PRO A 1 428 ? -40.628 -6.276 50.507 1.00 53.62 428 PRO A CA 1
ATOM 3443 C C . PRO A 1 428 ? -41.957 -6.917 49.977 1.00 53.62 428 PRO A C 1
ATOM 3445 O O . PRO A 1 428 ? -43.029 -6.584 50.467 1.00 53.62 428 PRO A O 1
ATOM 3448 N N . VAL A 1 429 ? -41.846 -7.908 49.061 1.00 28.05 429 VAL A N 1
ATOM 3449 C CA . VAL A 1 429 ? -42.661 -9.162 48.902 1.00 28.05 429 VAL A CA 1
ATOM 3450 C C . VAL A 1 429 ? -43.303 -9.397 47.491 1.00 28.05 429 VAL A C 1
ATOM 3452 O O . VAL A 1 429 ? -43.944 -8.493 46.963 1.00 28.05 429 VAL A O 1
ATOM 3455 N N . PRO A 1 430 ? -43.117 -10.593 46.861 1.00 54.06 430 PRO A N 1
ATOM 3456 C CA . PRO A 1 430 ? -43.687 -11.032 45.549 1.00 54.06 430 PRO A CA 1
ATOM 3457 C C . PRO A 1 430 ? -45.059 -11.789 45.731 1.00 54.06 430 PRO A C 1
ATOM 3459 O O . PRO A 1 430 ? -45.590 -11.641 46.832 1.00 54.06 430 PRO A O 1
ATOM 3462 N N . PRO A 1 431 ? -45.676 -12.607 44.808 1.00 42.69 431 PRO A N 1
ATOM 3463 C CA . PRO A 1 431 ? -45.146 -13.233 43.570 1.00 42.69 431 PRO A CA 1
ATOM 3464 C C . PRO A 1 431 ? -46.090 -13.569 42.362 1.00 42.69 431 PRO A C 1
ATOM 3466 O O . PRO A 1 431 ? -47.308 -13.449 42.418 1.00 42.69 431 PRO A O 1
ATOM 3469 N N . TYR A 1 432 ? -45.464 -14.178 41.335 1.00 27.48 432 TYR A N 1
ATOM 3470 C CA . TYR A 1 432 ? -45.989 -15.209 40.400 1.00 27.48 432 TYR A CA 1
ATOM 3471 C C . TYR A 1 432 ? -46.988 -14.825 39.262 1.00 27.48 432 TYR A C 1
ATOM 3473 O O . TYR A 1 432 ? -47.469 -13.696 39.230 1.00 27.48 432 TYR A O 1
ATOM 3481 N N . PRO A 1 433 ? -47.177 -15.688 38.220 1.00 57.00 433 PRO A N 1
ATOM 3482 C CA . PRO A 1 433 ? -47.417 -15.226 36.840 1.00 57.00 433 PRO A CA 1
ATOM 3483 C C . PRO A 1 433 ? -48.650 -15.841 36.139 1.00 57.00 433 PRO A C 1
ATOM 3485 O O . PRO A 1 433 ? -49.206 -16.834 36.601 1.00 57.00 433 PRO A O 1
ATOM 3488 N N . MET A 1 434 ? -48.988 -15.349 34.937 1.00 23.70 434 MET A N 1
ATOM 3489 C CA . MET A 1 434 ? -49.749 -16.112 33.929 1.00 23.70 434 MET A CA 1
ATOM 3490 C C . MET A 1 434 ? -49.357 -15.756 32.485 1.00 23.70 434 MET A C 1
ATOM 3492 O O . MET A 1 434 ? -48.930 -14.641 32.194 1.00 23.70 434 MET A O 1
ATOM 3496 N N . THR A 1 435 ? -49.541 -16.727 31.587 1.00 25.25 435 THR A N 1
ATOM 3497 C CA . THR A 1 435 ? -49.483 -16.605 30.116 1.00 25.25 435 THR A CA 1
ATOM 3498 C C . THR A 1 435 ? -50.822 -17.149 29.523 1.00 25.25 435 THR A C 1
ATOM 3500 O O . THR A 1 435 ? -51.793 -17.204 30.279 1.00 25.25 435 THR A O 1
ATOM 3503 N N . PRO A 1 436 ? -51.032 -17.381 28.206 1.00 63.97 436 PRO A N 1
ATOM 3504 C CA . PRO A 1 436 ? -51.875 -16.443 27.457 1.00 63.97 436 PRO A CA 1
ATOM 3505 C C . PRO A 1 436 ? -53.039 -17.057 26.642 1.00 63.97 436 PRO A C 1
ATOM 3507 O O . PRO A 1 436 ? -52.979 -18.184 26.158 1.00 63.97 436 PRO A O 1
ATOM 3510 N N . ILE A 1 437 ? -54.064 -16.239 26.384 1.00 24.45 437 ILE A N 1
ATOM 3511 C CA . ILE A 1 437 ? -55.144 -16.424 25.388 1.00 24.45 437 ILE A CA 1
ATOM 3512 C C . ILE A 1 437 ? -55.357 -15.012 24.789 1.00 24.45 437 ILE A C 1
ATOM 3514 O O . ILE A 1 437 ? -55.314 -14.047 25.544 1.00 24.45 437 ILE A O 1
ATOM 3518 N N . GLY A 1 438 ? -55.433 -14.744 23.478 1.00 26.31 438 GLY A N 1
ATOM 3519 C CA . GLY A 1 438 ? -56.232 -15.380 22.416 1.00 26.31 438 GLY A CA 1
ATOM 3520 C C . GLY A 1 438 ? -57.513 -14.537 22.195 1.00 26.31 438 GLY A C 1
ATOM 3521 O O . GLY A 1 438 ? -58.026 -13.974 23.150 1.00 26.31 438 GLY A O 1
ATOM 3522 N N . THR A 1 439 ? -58.109 -14.366 21.009 1.00 26.61 439 THR A N 1
ATOM 3523 C CA . THR A 1 439 ? -58.059 -15.123 19.740 1.00 26.61 439 THR A CA 1
ATOM 3524 C C . THR A 1 439 ? -58.708 -14.309 18.584 1.00 26.61 439 THR A C 1
ATOM 3526 O O . THR A 1 439 ? -59.335 -13.286 18.850 1.00 26.61 439 THR A O 1
ATOM 3529 N N . SER A 1 440 ? -58.712 -14.863 17.352 1.00 30.47 440 SER A N 1
ATOM 3530 C CA . SER A 1 440 ? -59.821 -14.749 16.357 1.00 30.47 440 SER A CA 1
ATOM 3531 C C . SER A 1 440 ? -59.909 -13.463 15.470 1.00 30.47 440 SER A C 1
ATOM 3533 O O . SER A 1 440 ? -59.481 -12.404 15.908 1.00 30.47 440 SER A O 1
ATOM 3535 N N . GLN A 1 441 ? -60.438 -13.457 14.222 1.00 30.16 441 GLN A N 1
ATOM 3536 C CA . GLN A 1 441 ? -60.855 -14.546 13.296 1.00 30.16 441 GLN A CA 1
ATOM 3537 C C . GLN A 1 441 ? -61.252 -14.060 11.863 1.00 30.16 441 GLN A C 1
ATOM 3539 O O . GLN A 1 441 ? -61.534 -12.880 11.691 1.00 30.16 441 GLN A O 1
ATOM 3544 N N . TRP A 1 442 ? -61.428 -15.021 10.920 1.00 29.08 442 TRP A N 1
ATOM 3545 C CA . TRP A 1 442 ? -62.216 -14.967 9.646 1.00 29.08 442 TRP A CA 1
ATOM 3546 C C . TRP A 1 442 ? -61.718 -14.016 8.517 1.00 29.08 442 TRP A C 1
ATOM 3548 O O . TRP A 1 442 ? -61.119 -12.992 8.808 1.00 29.08 442 TRP A O 1
ATOM 3558 N N . TYR A 1 443 ? -61.917 -14.222 7.196 1.00 29.31 443 TYR A N 1
ATOM 3559 C CA . TYR A 1 443 ? -62.428 -15.303 6.295 1.00 29.31 443 TYR A CA 1
ATOM 3560 C C . TYR A 1 443 ? -61.992 -14.943 4.821 1.00 29.31 443 TYR A C 1
ATOM 3562 O O . TYR A 1 443 ? -61.217 -14.001 4.701 1.00 29.31 443 TYR A O 1
ATOM 3570 N N . GLN A 1 444 ? -62.338 -15.497 3.631 1.00 28.50 444 GLN A N 1
ATOM 3571 C CA . GLN A 1 444 ? -63.138 -16.585 2.974 1.00 28.50 444 GLN A CA 1
ATOM 3572 C C . GLN A 1 444 ? -62.603 -16.690 1.485 1.00 28.50 444 GLN A C 1
ATOM 3574 O O . GLN A 1 444 ? -61.811 -15.829 1.119 1.00 28.50 444 GLN A O 1
ATOM 3579 N N . VAL A 1 445 ? -62.936 -17.573 0.510 1.00 29.78 445 VAL A N 1
ATOM 3580 C CA . VAL A 1 445 ? -63.642 -18.879 0.355 1.00 29.78 445 VAL A CA 1
ATOM 3581 C C . VAL A 1 445 ? -63.337 -19.487 -1.050 1.00 29.78 445 VAL A C 1
ATOM 3583 O O . VAL A 1 445 ? -63.168 -18.722 -1.992 1.00 29.78 445 VAL A O 1
ATOM 3586 N N . SER A 1 446 ? -63.422 -20.825 -1.227 1.00 30.59 446 SER A N 1
ATOM 3587 C CA . SER A 1 446 ? -63.654 -21.559 -2.517 1.00 30.59 446 SER A CA 1
ATOM 3588 C C . SER A 1 446 ? -62.527 -21.534 -3.600 1.00 30.59 446 SER A C 1
ATOM 3590 O O . SER A 1 446 ? -61.916 -20.496 -3.793 1.00 30.59 446 SER A O 1
ATOM 3592 N N . GLN A 1 447 ? -62.159 -22.566 -4.392 1.00 30.16 447 GLN A N 1
ATOM 3593 C CA . GLN A 1 447 ? -62.364 -24.042 -4.507 1.00 30.16 447 GLN A CA 1
ATOM 3594 C C . GLN A 1 447 ? -61.055 -24.656 -5.112 1.00 30.16 447 GLN A C 1
ATOM 3596 O O . GLN A 1 447 ? -60.187 -23.890 -5.515 1.00 30.16 447 GLN A O 1
ATOM 3601 N N . GLY A 1 448 ? -60.799 -25.967 -5.283 1.00 26.91 448 GLY A N 1
ATOM 3602 C CA . GLY A 1 448 ? -61.479 -27.219 -4.894 1.00 26.91 448 GLY A CA 1
ATOM 3603 C C . GLY A 1 448 ? -61.238 -28.371 -5.910 1.00 26.91 448 GLY A C 1
ATOM 3604 O O . GLY A 1 448 ? -61.127 -28.106 -7.099 1.00 26.91 448 GLY A O 1
ATOM 3605 N N . ILE A 1 449 ? -61.233 -29.637 -5.440 1.00 30.48 449 ILE A N 1
ATOM 3606 C CA . ILE A 1 449 ? -61.087 -30.921 -6.198 1.00 30.48 449 ILE A CA 1
ATOM 3607 C C . ILE A 1 449 ? -59.683 -31.181 -6.823 1.00 30.48 449 ILE A C 1
ATOM 3609 O O . ILE A 1 449 ? -59.165 -30.349 -7.550 1.00 30.48 449 ILE A O 1
ATOM 3613 N N . GLY A 1 450 ? -59.018 -32.339 -6.640 1.00 26.25 450 GLY A N 1
ATOM 3614 C CA . GLY A 1 450 ? -59.288 -33.474 -5.735 1.00 26.25 450 GLY A CA 1
ATOM 3615 C C . GLY A 1 450 ? -58.457 -34.751 -6.032 1.00 26.25 450 GLY A C 1
ATOM 3616 O O . GLY A 1 450 ? -58.249 -35.089 -7.190 1.00 26.25 450 GLY A O 1
ATOM 3617 N N . GLY A 1 451 ? -58.045 -35.487 -4.981 1.00 25.05 451 GLY A N 1
ATOM 3618 C CA . GLY A 1 451 ? -57.336 -36.792 -5.036 1.00 25.05 451 GLY A CA 1
ATOM 3619 C C . GLY A 1 451 ? -56.042 -36.803 -4.192 1.00 25.05 451 GLY A C 1
ATOM 3620 O O . GLY A 1 451 ? -55.070 -36.183 -4.593 1.00 25.05 451 GLY A O 1
ATOM 3621 N N . LYS A 1 452 ? -56.017 -37.267 -2.926 1.00 28.48 452 LYS A N 1
ATOM 3622 C CA . LYS A 1 452 ? -56.002 -38.670 -2.411 1.00 28.48 452 LYS A CA 1
ATOM 3623 C C . LYS A 1 452 ? -54.743 -39.472 -2.816 1.00 28.48 452 LYS A C 1
ATOM 3625 O O . LYS A 1 452 ? -54.454 -39.500 -4.000 1.00 28.48 452 LYS A O 1
ATOM 3630 N N . VAL A 1 453 ? -54.046 -40.258 -1.972 1.00 27.78 453 VAL A N 1
ATOM 3631 C CA . VAL A 1 453 ? -53.950 -40.532 -0.495 1.00 27.78 453 VAL A CA 1
ATOM 3632 C C . VAL A 1 453 ? -52.885 -41.677 -0.337 1.00 27.78 453 VAL A C 1
ATOM 3634 O O . VAL A 1 453 ? -52.619 -42.282 -1.378 1.00 27.78 453 VAL A O 1
ATOM 3637 N N . PRO A 1 454 ? -52.298 -42.092 0.826 1.00 39.78 454 PRO A N 1
ATOM 3638 C CA . PRO A 1 454 ? -52.326 -41.612 2.226 1.00 39.78 454 PRO A CA 1
ATOM 3639 C C . PRO A 1 454 ? -50.928 -41.355 2.877 1.00 39.78 454 PRO A C 1
ATOM 3641 O O . PRO A 1 454 ? -49.884 -41.592 2.282 1.00 39.78 454 PRO A O 1
ATOM 3644 N N . ALA A 1 455 ? -50.935 -40.972 4.162 1.00 29.25 455 ALA A N 1
ATOM 3645 C CA . ALA A 1 455 ? -49.984 -41.425 5.201 1.00 29.25 455 ALA A CA 1
ATOM 3646 C C . ALA A 1 455 ? -50.810 -42.118 6.319 1.00 29.25 455 ALA A C 1
ATOM 3648 O O . ALA A 1 455 ? -52.033 -41.914 6.315 1.00 29.25 455 ALA A O 1
ATOM 3649 N N . PRO A 1 456 ? -50.243 -42.942 7.237 1.00 46.78 456 PRO A N 1
ATOM 3650 C CA . PRO A 1 456 ? -49.830 -42.394 8.554 1.00 46.78 456 PRO A CA 1
ATOM 3651 C C . PRO A 1 456 ? -48.788 -43.240 9.363 1.00 46.78 456 PRO A C 1
ATOM 3653 O O . PRO A 1 456 ? -48.276 -44.234 8.860 1.00 46.78 456 PRO A O 1
ATOM 3656 N N . GLN A 1 457 ? -48.603 -42.880 10.653 1.00 27.02 457 GLN A N 1
ATOM 3657 C CA . GLN A 1 457 ? -48.119 -43.705 11.796 1.00 27.02 457 GLN A CA 1
ATOM 3658 C C . GLN A 1 457 ? -46.618 -44.087 11.879 1.00 27.02 457 GLN A C 1
ATOM 3660 O O . GLN A 1 457 ? -45.937 -44.135 10.864 1.00 27.02 457 GLN A O 1
ATOM 3665 N N . GLU A 1 458 ? -46.036 -44.459 13.038 1.00 27.42 458 GLU A N 1
ATOM 3666 C CA . GLU A 1 458 ? -46.125 -44.036 14.469 1.00 27.42 458 GLU A CA 1
ATOM 3667 C C . GLU A 1 458 ? -45.085 -44.865 15.293 1.00 27.42 458 GLU A C 1
ATOM 3669 O O . GLU A 1 458 ? -44.511 -45.811 14.764 1.00 27.42 458 GLU A O 1
ATOM 3674 N N . ASN A 1 459 ? -44.905 -44.568 16.592 1.00 26.97 459 ASN A N 1
ATOM 3675 C CA . ASN A 1 459 ? -44.354 -45.456 17.651 1.00 26.97 459 ASN A CA 1
ATOM 3676 C C . ASN A 1 459 ? -42.848 -45.857 17.685 1.00 26.97 459 ASN A C 1
ATOM 3678 O O . ASN A 1 459 ? -42.405 -46.807 17.055 1.00 26.97 459 ASN A O 1
ATOM 3682 N N . SER A 1 460 ? -42.118 -45.177 18.585 1.00 25.41 460 SER A N 1
ATOM 3683 C CA . SER A 1 460 ? -41.345 -45.700 19.747 1.00 25.41 460 SER A CA 1
ATOM 3684 C C . SER A 1 460 ? -40.532 -47.023 19.728 1.00 25.41 460 SER A C 1
ATOM 3686 O O . SER A 1 460 ? -41.024 -48.066 19.314 1.00 25.41 460 SER A O 1
ATOM 3688 N N . THR A 1 461 ? -39.422 -47.009 20.501 1.00 25.20 461 THR A N 1
ATOM 3689 C CA . THR A 1 461 ? -38.693 -48.151 21.149 1.00 25.20 461 THR A CA 1
ATOM 3690 C C . THR A 1 461 ? -37.963 -49.180 20.249 1.00 25.20 461 THR A C 1
ATOM 3692 O O . THR A 1 461 ? -38.387 -49.415 19.131 1.00 25.20 461 THR A O 1
ATOM 3695 N N . SER A 1 462 ? -36.883 -49.884 20.655 1.00 24.06 462 SER A N 1
ATOM 3696 C CA . SER A 1 462 ? -35.854 -49.664 21.709 1.00 24.06 462 SER A CA 1
ATOM 3697 C C . SER A 1 462 ? -34.733 -50.742 21.691 1.00 24.06 462 SER A C 1
ATOM 3699 O O . SER A 1 462 ? -35.056 -51.927 21.644 1.00 24.06 462 SER A O 1
ATOM 3701 N N . THR A 1 463 ? -33.472 -50.346 21.938 1.00 24.25 463 THR A N 1
ATOM 3702 C CA . THR A 1 463 ? -32.369 -51.172 22.523 1.00 24.25 463 THR A CA 1
ATOM 3703 C C . THR A 1 463 ? -31.782 -52.354 21.700 1.00 24.25 463 THR A C 1
ATOM 3705 O O . THR A 1 463 ? -32.310 -52.739 20.666 1.00 24.25 463 THR A O 1
ATOM 3708 N N . TYR A 1 464 ? -30.686 -52.934 22.230 1.00 26.55 464 TYR A N 1
ATOM 3709 C CA . TYR A 1 464 ? -29.857 -54.080 21.778 1.00 26.55 464 TYR A CA 1
ATOM 3710 C C . TYR A 1 464 ? -28.900 -53.777 20.598 1.00 26.55 464 TYR A C 1
ATOM 3712 O O . TYR A 1 464 ? -29.345 -53.366 19.537 1.00 26.55 464 TYR A O 1
ATOM 3720 N N . LEU A 1 465 ? -27.559 -53.770 20.726 1.00 23.70 465 LEU A N 1
ATOM 3721 C CA . LEU A 1 465 ? -26.532 -54.686 21.298 1.00 23.70 465 LEU A CA 1
ATOM 3722 C C . LEU A 1 465 ? -25.887 -55.616 20.239 1.00 23.70 465 LEU A C 1
ATOM 3724 O O . LEU A 1 465 ? -26.504 -56.586 19.825 1.00 23.70 465 LEU A O 1
ATOM 3728 N N . MET A 1 466 ? -24.639 -55.287 19.849 1.00 24.39 466 MET A N 1
ATOM 3729 C CA . MET A 1 466 ? -23.379 -56.070 19.996 1.00 24.39 466 MET A CA 1
ATOM 3730 C C . MET A 1 466 ? -23.350 -57.629 19.848 1.00 24.39 466 MET A C 1
ATOM 3732 O O . MET A 1 466 ? -24.328 -58.273 20.211 1.00 24.39 466 MET A O 1
ATOM 3736 N N . PRO A 1 467 ? -22.177 -58.288 19.585 1.00 39.62 467 PRO A N 1
ATOM 3737 C CA . PRO A 1 467 ? -20.856 -57.760 19.179 1.00 39.62 467 PRO A CA 1
ATOM 3738 C C . PRO A 1 467 ? -20.167 -58.461 17.931 1.00 39.62 467 PRO A C 1
ATOM 3740 O O . PRO A 1 467 ? -20.590 -58.106 16.836 1.00 39.62 467 PRO A O 1
ATOM 3743 N N . PRO A 1 468 ? -19.090 -59.313 17.975 1.00 51.34 468 PRO A N 1
ATOM 3744 C CA . PRO A 1 468 ? -17.939 -59.273 17.024 1.00 51.34 468 PRO A CA 1
ATOM 3745 C C . PRO A 1 468 ? -17.627 -60.698 16.426 1.00 51.34 468 PRO A C 1
ATOM 3747 O O . PRO A 1 468 ? -18.609 -61.394 16.171 1.00 51.34 468 PRO A O 1
ATOM 3750 N N . PRO A 1 469 ? -16.385 -61.262 16.274 1.00 44.47 469 PRO A N 1
ATOM 3751 C CA . PRO A 1 469 ? -14.999 -60.735 16.177 1.00 44.47 469 PRO A CA 1
ATOM 3752 C C . PRO A 1 469 ? -14.059 -61.342 15.085 1.00 44.47 469 PRO A C 1
ATOM 3754 O O . PRO A 1 469 ? -14.258 -62.440 14.588 1.00 44.47 469 PRO A O 1
ATOM 3757 N N . GLY A 1 470 ? -12.958 -60.622 14.817 1.00 24.91 470 GLY A N 1
ATOM 3758 C CA . GLY A 1 470 ? -11.530 -61.025 14.918 1.00 24.91 470 GLY A CA 1
ATOM 3759 C C . GLY A 1 470 ? -10.929 -62.391 14.487 1.00 24.91 470 GLY A C 1
ATOM 3760 O O . GLY A 1 470 ? -11.452 -63.457 14.775 1.00 24.91 470 GLY A O 1
ATOM 3761 N N . LEU A 1 471 ? -9.666 -62.284 14.025 1.00 28.84 471 LEU A N 1
ATOM 3762 C CA . LEU A 1 471 ? -8.526 -63.234 14.128 1.00 28.84 471 LEU A CA 1
ATOM 3763 C C . LEU A 1 471 ? -8.526 -64.577 13.356 1.00 28.84 471 LEU A C 1
ATOM 3765 O O . LEU A 1 471 ? -9.157 -65.542 13.771 1.00 28.84 471 LEU A O 1
ATOM 3769 N N . ALA A 1 472 ? -7.601 -64.696 12.385 1.00 24.94 472 ALA A N 1
ATOM 3770 C CA . ALA A 1 472 ? -6.816 -65.918 12.125 1.00 24.94 472 ALA A CA 1
ATOM 3771 C C . ALA A 1 472 ? -5.517 -65.636 11.323 1.00 24.94 472 ALA A C 1
ATOM 3773 O O . ALA A 1 472 ? -5.470 -64.741 10.482 1.00 24.94 472 ALA A O 1
ATOM 3774 N N . THR A 1 473 ? -4.477 -66.437 11.571 1.00 24.64 473 THR A N 1
ATOM 3775 C CA . THR A 1 473 ? -3.242 -66.633 10.765 1.00 24.64 473 THR A CA 1
ATOM 3776 C C . THR A 1 473 ? -3.128 -68.157 10.473 1.00 24.64 473 THR A C 1
ATOM 3778 O O . THR A 1 473 ? -4.117 -68.845 10.746 1.00 24.64 473 THR A O 1
ATOM 3781 N N . PRO A 1 474 ? -2.011 -68.788 10.020 1.00 50.09 474 PRO A N 1
ATOM 3782 C CA . PRO A 1 474 ? -0.767 -68.346 9.357 1.00 50.09 474 PRO A CA 1
ATOM 3783 C C . PRO A 1 474 ? -0.451 -69.198 8.079 1.00 50.09 474 PRO A C 1
ATOM 3785 O O . PRO A 1 474 ? -1.358 -69.804 7.522 1.00 50.09 474 PRO A O 1
ATOM 3788 N N . VAL A 1 475 ? 0.841 -69.269 7.676 1.00 26.22 475 VAL A N 1
ATOM 3789 C CA . VAL A 1 475 ? 1.602 -70.290 6.873 1.00 26.22 475 VAL A CA 1
ATOM 3790 C C . VAL A 1 475 ? 2.475 -69.571 5.818 1.00 26.22 475 VAL A C 1
ATOM 3792 O O . VAL A 1 475 ? 1.934 -68.947 4.916 1.00 26.22 475 VAL A O 1
ATOM 3795 N N . ASN A 1 476 ? 3.800 -69.401 5.970 1.00 26.61 476 ASN A N 1
ATOM 3796 C CA . ASN A 1 476 ? 4.957 -70.333 6.046 1.00 26.61 476 ASN A CA 1
ATOM 3797 C C . ASN A 1 476 ? 5.372 -71.002 4.715 1.00 26.61 476 ASN A C 1
ATOM 3799 O O . ASN A 1 476 ? 4.619 -71.814 4.191 1.00 26.61 476 ASN A O 1
ATOM 3803 N N . VAL A 1 477 ? 6.624 -70.770 4.267 1.00 27.39 477 VAL A N 1
ATOM 3804 C CA . VAL A 1 477 ? 7.749 -71.754 4.198 1.00 27.39 477 VAL A CA 1
ATOM 3805 C C . VAL A 1 477 ? 8.923 -71.233 3.319 1.00 27.39 477 VAL A C 1
ATOM 3807 O O . VAL A 1 477 ? 8.702 -70.885 2.168 1.00 27.39 477 VAL A O 1
ATOM 3810 N N . ALA A 1 478 ? 10.161 -71.307 3.852 1.00 26.66 478 ALA A N 1
ATOM 3811 C CA . ALA A 1 478 ? 11.481 -71.371 3.165 1.00 26.66 478 ALA A CA 1
ATOM 3812 C C . ALA A 1 478 ? 11.999 -70.194 2.284 1.00 26.66 478 ALA A C 1
ATOM 3814 O O . ALA A 1 478 ? 11.232 -69.527 1.605 1.00 26.66 478 ALA A O 1
ATOM 3815 N N . THR A 1 479 ? 13.313 -69.909 2.178 1.00 25.55 479 THR A N 1
ATOM 3816 C CA . THR A 1 479 ? 14.500 -70.244 3.021 1.00 25.55 479 THR A CA 1
ATOM 3817 C C . THR A 1 479 ? 15.682 -69.313 2.695 1.00 25.55 479 THR A C 1
ATOM 3819 O O . THR A 1 479 ? 16.005 -69.197 1.522 1.00 25.55 479 THR A O 1
ATOM 3822 N N . ALA A 1 480 ? 16.394 -68.856 3.741 1.00 26.81 480 ALA A N 1
ATOM 3823 C CA . ALA A 1 480 ? 17.857 -68.631 3.835 1.00 26.81 480 ALA A CA 1
ATOM 3824 C C . ALA A 1 480 ? 18.563 -67.645 2.848 1.00 26.81 480 ALA A C 1
ATOM 3826 O O . ALA A 1 480 ? 18.125 -67.434 1.729 1.00 26.81 480 ALA A O 1
ATOM 3827 N N . SER A 1 481 ? 19.683 -66.991 3.193 1.00 25.03 481 SER A N 1
ATOM 3828 C CA . SER A 1 481 ? 20.569 -67.116 4.370 1.00 25.03 481 SER A CA 1
ATOM 3829 C C . SER A 1 481 ? 21.248 -65.782 4.748 1.00 25.03 481 SER A C 1
ATOM 3831 O O . SER A 1 481 ? 21.770 -65.133 3.851 1.00 25.03 481 SER A O 1
ATOM 3833 N N . THR A 1 482 ? 21.342 -65.487 6.060 1.00 26.19 482 THR A N 1
ATOM 3834 C CA . THR A 1 482 ? 22.460 -64.804 6.790 1.00 26.19 482 THR A CA 1
ATOM 3835 C C . THR A 1 482 ? 23.069 -63.485 6.261 1.00 26.19 482 THR A C 1
ATOM 3837 O O . THR A 1 482 ? 23.440 -63.407 5.100 1.00 26.19 482 THR A O 1
ATOM 3840 N N . ALA A 1 483 ? 23.437 -62.473 7.057 1.00 27.03 483 ALA A N 1
ATOM 3841 C CA . ALA A 1 483 ? 23.215 -62.059 8.460 1.00 27.03 483 ALA A CA 1
ATOM 3842 C C . ALA A 1 483 ? 23.823 -60.618 8.590 1.00 27.03 483 ALA A C 1
ATOM 3844 O O . ALA A 1 483 ? 24.486 -60.182 7.650 1.00 27.03 483 ALA A O 1
ATOM 3845 N N . ALA A 1 484 ? 23.695 -59.816 9.654 1.00 26.52 484 ALA A N 1
ATOM 3846 C CA . ALA A 1 484 ? 23.067 -59.974 10.970 1.00 26.52 484 ALA A CA 1
ATOM 3847 C C . ALA A 1 484 ? 22.609 -58.587 11.518 1.00 26.52 484 ALA A C 1
ATOM 3849 O O . ALA A 1 484 ? 22.436 -57.639 10.755 1.00 26.52 484 ALA A O 1
ATOM 3850 N N . ASP A 1 485 ? 22.445 -58.526 12.840 1.00 26.91 485 ASP A N 1
ATOM 3851 C CA . ASP A 1 485 ? 22.388 -57.394 13.790 1.00 26.91 485 ASP A CA 1
ATOM 3852 C C . ASP A 1 485 ? 23.332 -56.201 13.443 1.00 26.91 485 ASP A C 1
ATOM 3854 O O . ASP A 1 485 ? 24.357 -56.384 12.788 1.00 26.91 485 ASP A O 1
ATOM 3858 N N . ASP A 1 486 ? 23.070 -54.941 13.829 1.00 27.22 486 ASP A N 1
ATOM 3859 C CA . ASP A 1 486 ? 22.806 -54.503 15.215 1.00 27.22 486 ASP A CA 1
ATOM 3860 C C . ASP A 1 486 ? 22.008 -53.165 15.353 1.00 27.22 486 ASP A C 1
ATOM 3862 O O . ASP A 1 486 ? 21.510 -52.598 14.381 1.00 27.22 486 ASP A O 1
ATOM 3866 N N . ALA A 1 487 ? 21.864 -52.691 16.597 1.00 26.41 487 ALA A N 1
ATOM 3867 C CA . ALA A 1 487 ? 20.985 -51.632 17.114 1.00 26.41 487 ALA A CA 1
ATOM 3868 C C . ALA A 1 487 ? 20.956 -50.237 16.429 1.00 26.41 487 ALA A C 1
ATOM 3870 O O . ALA A 1 487 ? 21.923 -49.745 15.851 1.00 26.41 487 ALA A O 1
ATOM 3871 N N . ALA A 1 488 ? 19.836 -49.528 16.643 1.00 31.89 488 ALA A N 1
ATOM 3872 C CA . ALA A 1 488 ? 19.693 -48.081 16.419 1.00 31.89 488 ALA A CA 1
ATOM 3873 C C . ALA A 1 488 ? 20.511 -47.263 17.453 1.00 31.89 488 ALA A C 1
ATOM 3875 O O . ALA A 1 488 ? 20.679 -47.732 18.584 1.00 31.89 488 ALA A O 1
ATOM 3876 N N . PRO A 1 489 ? 20.974 -46.031 17.131 1.00 41.72 489 PRO A N 1
ATOM 3877 C CA . PRO A 1 489 ? 20.072 -44.868 17.192 1.00 41.72 489 PRO A CA 1
ATOM 3878 C C . PRO A 1 489 ? 20.362 -43.736 16.164 1.00 41.72 489 PRO A C 1
ATOM 3880 O O . PRO A 1 489 ? 21.200 -43.860 15.279 1.00 41.72 489 PRO A O 1
ATOM 3883 N N . TYR A 1 490 ? 19.628 -42.623 16.319 1.00 31.78 490 TYR A N 1
ATOM 3884 C CA . TYR A 1 490 ? 19.941 -41.221 15.951 1.00 31.78 490 TYR A CA 1
ATOM 3885 C C . TYR A 1 490 ? 21.360 -40.900 15.417 1.00 31.78 490 TYR A C 1
ATOM 3887 O O . TYR A 1 490 ? 22.322 -41.190 16.124 1.00 31.78 490 TYR A O 1
ATOM 3895 N N . VAL A 1 491 ? 21.468 -40.115 14.321 1.00 28.20 491 VAL A N 1
ATOM 3896 C CA . VAL A 1 491 ? 22.399 -38.954 14.188 1.00 28.20 491 VAL A CA 1
ATOM 3897 C C . VAL A 1 491 ? 22.200 -38.131 12.886 1.00 28.20 491 VAL A C 1
ATOM 3899 O O . VAL A 1 491 ? 21.785 -38.658 11.861 1.00 28.20 491 VAL A O 1
ATOM 3902 N N . ASP A 1 492 ? 22.502 -36.829 12.988 1.00 26.45 492 ASP A N 1
ATOM 3903 C CA . ASP A 1 492 ? 22.770 -35.770 11.989 1.00 26.45 492 ASP A CA 1
ATOM 3904 C C . ASP A 1 492 ? 21.916 -35.537 10.721 1.00 26.45 492 ASP A C 1
ATOM 3906 O O . ASP A 1 492 ? 22.010 -36.199 9.687 1.00 26.45 492 ASP A O 1
ATOM 3910 N N . THR A 1 493 ? 21.284 -34.358 10.727 1.00 33.94 493 THR A N 1
ATOM 3911 C CA . THR A 1 493 ? 20.974 -33.536 9.550 1.00 33.94 493 THR A CA 1
ATOM 3912 C C . THR A 1 493 ? 22.256 -33.022 8.870 1.00 33.94 493 THR A C 1
ATOM 3914 O O . THR A 1 493 ? 22.783 -31.952 9.189 1.00 33.94 493 THR A O 1
ATOM 3917 N N . MET A 1 494 ? 22.779 -33.776 7.900 1.00 26.67 494 MET A N 1
ATOM 3918 C CA . MET A 1 494 ? 24.009 -33.406 7.187 1.00 26.67 494 MET A CA 1
ATOM 3919 C C . MET A 1 494 ? 23.822 -32.198 6.239 1.00 26.67 494 MET A C 1
ATOM 3921 O O . MET A 1 494 ? 22.774 -32.005 5.623 1.00 26.67 494 MET A O 1
ATOM 3925 N N . LYS A 1 495 ? 24.859 -31.357 6.116 1.00 35.12 495 LYS A N 1
ATOM 3926 C CA . LYS A 1 495 ? 24.810 -30.054 5.422 1.00 35.12 495 LYS A CA 1
ATOM 3927 C C . LYS A 1 495 ? 24.697 -30.185 3.897 1.00 35.12 495 LYS A C 1
ATOM 3929 O O . LYS A 1 495 ? 25.648 -30.584 3.235 1.00 35.12 495 LYS A O 1
ATOM 3934 N N . ILE A 1 496 ? 23.590 -29.710 3.327 1.00 30.03 496 ILE A N 1
ATOM 3935 C CA . ILE A 1 496 ? 23.381 -29.635 1.864 1.00 30.03 496 ILE A CA 1
ATOM 3936 C C . ILE A 1 496 ? 24.081 -28.411 1.224 1.00 30.03 496 ILE A C 1
ATOM 3938 O O . ILE A 1 496 ? 24.331 -28.387 0.019 1.00 30.03 496 ILE A O 1
ATOM 3942 N N . HIS A 1 497 ? 24.467 -27.410 2.026 1.00 30.23 497 HIS A N 1
ATOM 3943 C CA . HIS A 1 497 ? 25.069 -26.149 1.561 1.00 30.23 497 HIS A CA 1
ATOM 3944 C C . HIS A 1 497 ? 26.372 -26.326 0.749 1.00 30.23 497 HIS A C 1
ATOM 3946 O O . HIS A 1 497 ? 26.666 -25.525 -0.138 1.00 30.23 497 HIS A O 1
ATOM 3952 N N . ASP A 1 498 ? 27.146 -27.383 1.007 1.00 31.00 498 ASP A N 1
ATOM 3953 C CA . ASP A 1 498 ? 28.491 -27.537 0.439 1.00 31.00 498 ASP A CA 1
ATOM 3954 C C . ASP A 1 498 ? 28.506 -28.132 -0.989 1.00 31.00 498 ASP A C 1
ATOM 3956 O O . ASP A 1 498 ? 29.553 -28.167 -1.636 1.00 31.00 498 ASP A O 1
ATOM 3960 N N . PHE A 1 499 ? 27.350 -28.535 -1.540 1.00 28.38 499 PHE A N 1
ATOM 3961 C CA . PHE A 1 499 ? 27.268 -29.163 -2.872 1.00 28.38 499 PHE A CA 1
ATOM 3962 C C . PHE A 1 499 ? 27.346 -28.175 -4.057 1.00 28.38 499 PHE A C 1
ATOM 3964 O O . PHE A 1 499 ? 27.559 -28.587 -5.195 1.00 28.38 499 PHE A O 1
ATOM 3971 N N . TRP A 1 500 ? 27.206 -26.864 -3.820 1.00 28.66 500 TRP A N 1
ATOM 3972 C CA . TRP A 1 500 ? 27.196 -25.843 -4.885 1.00 28.66 500 TRP A CA 1
ATOM 3973 C C . TRP A 1 500 ? 28.560 -25.199 -5.194 1.00 28.66 500 TRP A C 1
ATOM 3975 O O . TRP A 1 500 ? 28.648 -24.320 -6.053 1.00 28.66 500 TRP A O 1
ATOM 3985 N N . MET A 1 501 ? 29.647 -25.660 -4.563 1.00 29.25 501 MET A N 1
ATOM 3986 C CA . MET A 1 501 ? 31.005 -25.138 -4.781 1.00 29.25 501 MET A CA 1
ATOM 3987 C C . MET A 1 501 ? 31.874 -26.028 -5.686 1.00 29.25 501 MET A C 1
ATOM 3989 O O . MET A 1 501 ? 32.958 -26.471 -5.316 1.00 29.25 501 MET A O 1
ATOM 3993 N N . GLY A 1 502 ? 31.438 -26.159 -6.943 1.00 24.91 502 GLY A N 1
ATOM 3994 C CA . GLY A 1 502 ? 32.360 -26.181 -8.081 1.00 24.91 502 GLY A CA 1
ATOM 3995 C C . GLY A 1 502 ? 32.460 -27.460 -8.918 1.00 24.91 502 GLY A C 1
ATOM 3996 O O . GLY A 1 502 ? 32.965 -28.487 -8.474 1.00 24.91 502 GLY A O 1
ATOM 3997 N N . ARG A 1 503 ? 32.219 -27.296 -10.226 1.00 25.00 503 ARG A N 1
ATOM 3998 C CA . ARG A 1 503 ? 33.246 -27.582 -11.246 1.00 25.00 503 ARG A CA 1
ATOM 3999 C C . ARG A 1 503 ? 33.036 -26.752 -12.514 1.00 25.00 503 ARG A C 1
ATOM 4001 O O . ARG A 1 503 ? 31.914 -26.512 -12.940 1.00 25.00 503 ARG A O 1
ATOM 4008 N N . LEU A 1 504 ? 34.149 -26.316 -13.101 1.00 28.62 504 LEU A N 1
ATOM 4009 C CA . LEU A 1 504 ? 34.219 -25.659 -14.407 1.00 28.62 504 LEU A CA 1
ATOM 4010 C C . LEU A 1 504 ? 34.394 -26.707 -15.515 1.00 28.62 504 LEU A C 1
ATOM 4012 O O . LEU A 1 504 ? 35.166 -27.648 -15.340 1.00 28.62 504 LEU A O 1
ATOM 4016 N N . ALA A 1 505 ? 33.800 -26.461 -16.683 1.00 25.62 505 ALA A N 1
ATOM 4017 C CA . ALA A 1 505 ? 34.280 -26.961 -17.975 1.00 25.62 505 ALA A CA 1
ATOM 4018 C C . ALA A 1 505 ? 33.898 -25.944 -19.084 1.00 25.62 505 ALA A C 1
ATOM 4020 O O . ALA A 1 505 ? 32.751 -25.496 -19.086 1.00 25.62 505 ALA A O 1
ATOM 4021 N N . PRO A 1 506 ? 34.819 -25.517 -19.976 1.00 42.59 506 PRO A N 1
ATOM 4022 C CA . PRO A 1 506 ? 34.549 -24.496 -21.002 1.00 42.59 506 PRO A CA 1
ATOM 4023 C C . PRO A 1 506 ? 34.617 -25.059 -22.446 1.00 42.59 506 PRO A C 1
ATOM 4025 O O . PRO A 1 506 ? 34.592 -26.272 -22.626 1.00 42.59 506 PRO A O 1
ATOM 4028 N N . LEU A 1 507 ? 34.827 -24.158 -23.431 1.00 25.73 507 LEU A N 1
ATOM 4029 C CA . LEU A 1 507 ? 35.147 -24.346 -24.872 1.00 25.73 507 LEU A CA 1
ATOM 4030 C C . LEU A 1 507 ? 33.955 -24.176 -25.853 1.00 25.73 507 LEU A C 1
ATOM 4032 O O . LEU A 1 507 ? 32.812 -24.393 -25.469 1.00 25.73 507 LEU A O 1
ATOM 4036 N N . PRO A 1 508 ? 34.206 -23.832 -27.138 1.00 31.88 508 PRO A N 1
ATOM 4037 C CA . PRO A 1 508 ? 35.082 -22.736 -27.583 1.00 31.88 508 PRO A CA 1
ATOM 4038 C C . PRO A 1 508 ? 34.434 -21.836 -28.669 1.00 31.88 508 PRO A C 1
ATOM 4040 O O . PRO A 1 508 ? 33.551 -22.255 -29.409 1.00 31.88 508 PRO A O 1
ATOM 4043 N N . GLY A 1 509 ? 34.891 -20.583 -28.786 1.00 23.98 509 GLY A N 1
ATOM 4044 C CA . GLY A 1 509 ? 34.275 -19.577 -29.673 1.00 23.98 509 GLY A CA 1
ATOM 4045 C C . GLY A 1 509 ? 34.591 -19.690 -31.172 1.00 23.98 509 GLY A C 1
ATOM 4046 O O . GLY A 1 509 ? 35.239 -20.630 -31.617 1.00 23.98 509 GLY A O 1
ATOM 4047 N N . TYR A 1 510 ? 34.235 -18.649 -31.937 1.00 23.48 510 TYR A N 1
ATOM 4048 C CA . TYR A 1 510 ? 34.955 -18.290 -33.166 1.00 23.48 510 TYR A CA 1
ATOM 4049 C C . TYR A 1 510 ? 34.990 -16.770 -33.397 1.00 23.48 510 TYR A C 1
ATOM 4051 O O . TYR A 1 510 ? 34.225 -16.015 -32.799 1.00 23.48 510 TYR A O 1
ATOM 4059 N N . ARG A 1 511 ? 35.935 -16.309 -34.227 1.00 24.72 511 ARG A N 1
ATOM 4060 C CA . ARG A 1 511 ? 36.178 -14.882 -34.513 1.00 24.72 511 ARG A CA 1
ATOM 4061 C C . ARG A 1 511 ? 35.322 -14.373 -35.673 1.00 24.72 511 ARG A C 1
ATOM 4063 O O . ARG A 1 511 ? 35.176 -15.061 -36.681 1.00 24.72 511 ARG A O 1
ATOM 4070 N N . SER A 1 512 ? 34.897 -13.115 -35.591 1.00 23.45 512 SER A N 1
ATOM 4071 C CA . SER A 1 512 ? 34.401 -12.350 -36.739 1.00 23.45 512 SER A CA 1
ATOM 4072 C C . SER A 1 512 ? 35.480 -12.225 -37.825 1.00 23.45 512 SER A C 1
ATOM 4074 O O . SER A 1 512 ? 36.585 -11.753 -37.546 1.00 23.45 512 SER A O 1
ATOM 4076 N N . ARG A 1 513 ? 35.151 -12.586 -39.070 1.00 24.19 513 ARG A N 1
ATOM 4077 C CA . ARG A 1 513 ? 35.922 -12.199 -40.262 1.00 24.19 513 ARG A CA 1
ATOM 4078 C C . ARG A 1 513 ? 35.248 -11.007 -40.933 1.00 24.19 513 ARG A C 1
ATOM 4080 O O . ARG A 1 513 ? 34.057 -11.059 -41.217 1.00 24.19 513 ARG A O 1
ATOM 4087 N N . GLN A 1 514 ? 36.027 -9.974 -41.240 1.00 28.58 514 GLN A N 1
ATOM 4088 C CA . GLN A 1 514 ? 35.649 -9.000 -42.262 1.00 28.58 514 GLN A CA 1
ATOM 4089 C C . GLN A 1 514 ? 35.618 -9.709 -43.623 1.00 28.58 514 GLN A C 1
ATOM 4091 O O . GLN A 1 514 ? 36.509 -10.505 -43.922 1.00 28.58 514 GLN A O 1
ATOM 4096 N N . ILE A 1 515 ? 34.617 -9.409 -44.450 1.00 24.78 515 ILE A N 1
ATOM 4097 C CA . ILE A 1 515 ? 34.561 -9.820 -45.857 1.00 24.78 515 ILE A CA 1
ATOM 4098 C C . ILE A 1 515 ? 34.224 -8.571 -46.671 1.00 24.78 515 ILE A C 1
ATOM 4100 O O . ILE A 1 515 ? 33.229 -7.903 -46.395 1.00 24.78 515 ILE A O 1
ATOM 4104 N N . LEU A 1 516 ? 35.073 -8.237 -47.646 1.00 24.80 516 LEU A N 1
ATOM 4105 C CA . LEU A 1 516 ? 34.816 -7.135 -48.570 1.00 24.80 516 LEU A CA 1
ATOM 4106 C C . LEU A 1 516 ? 33.760 -7.549 -49.601 1.00 24.80 516 LEU A C 1
ATOM 4108 O O . LEU A 1 516 ? 33.817 -8.654 -50.140 1.00 24.80 516 LEU A O 1
ATOM 4112 N N . LEU A 1 517 ? 32.844 -6.637 -49.924 1.00 26.20 517 LEU A N 1
ATOM 4113 C CA . LEU A 1 517 ? 31.929 -6.793 -51.055 1.00 26.20 517 LEU A CA 1
ATOM 4114 C C . LEU A 1 517 ? 32.638 -6.387 -52.364 1.00 26.20 517 LEU A C 1
ATOM 4116 O O . LEU A 1 517 ? 33.225 -5.302 -52.418 1.00 26.20 517 LEU A O 1
ATOM 4120 N N . PRO A 1 518 ? 32.603 -7.217 -53.425 1.00 26.81 518 PRO A N 1
ATOM 4121 C CA . PRO A 1 518 ? 33.212 -6.887 -54.710 1.00 26.81 518 PRO A CA 1
ATOM 4122 C C . PRO A 1 518 ? 32.323 -5.959 -55.554 1.00 26.81 518 PRO A C 1
ATOM 4124 O O . PRO A 1 518 ? 31.098 -6.066 -55.551 1.00 26.81 518 PRO A O 1
ATOM 4127 N N . LYS A 1 519 ? 32.953 -5.083 -56.346 1.00 26.52 519 LYS A N 1
ATOM 4128 C CA . LYS A 1 519 ? 32.271 -4.288 -57.382 1.00 26.52 519 LYS A CA 1
ATOM 4129 C C . LYS A 1 519 ? 31.853 -5.173 -58.560 1.00 26.52 519 LYS A C 1
ATOM 4131 O O . LYS A 1 519 ? 32.664 -5.970 -59.023 1.00 26.52 519 LYS A O 1
ATOM 4136 N N . THR A 1 520 ? 30.676 -4.928 -59.135 1.00 26.72 520 THR A N 1
ATOM 4137 C CA . THR A 1 520 ? 30.395 -5.220 -60.554 1.00 26.72 520 THR A CA 1
ATOM 4138 C C . THR A 1 520 ? 29.509 -4.128 -61.159 1.00 26.72 520 THR A C 1
ATOM 4140 O O . THR A 1 520 ? 28.455 -3.802 -60.622 1.00 26.72 520 THR A O 1
ATOM 4143 N N . ASP A 1 521 ? 29.944 -3.556 -62.283 1.00 24.95 521 ASP A N 1
ATOM 4144 C CA . ASP A 1 521 ? 29.185 -2.584 -63.078 1.00 24.95 521 ASP A CA 1
ATOM 4145 C C . ASP A 1 521 ? 28.354 -3.278 -64.166 1.00 24.95 521 ASP A C 1
ATOM 4147 O O . ASP A 1 521 ? 28.879 -4.162 -64.849 1.00 24.95 521 ASP A O 1
ATOM 4151 N N . ARG A 1 522 ? 27.133 -2.785 -64.448 1.00 26.59 522 ARG A N 1
ATOM 4152 C CA . ARG A 1 522 ? 26.564 -2.772 -65.819 1.00 26.59 522 ARG A CA 1
ATOM 4153 C C . ARG A 1 522 ? 25.364 -1.821 -66.015 1.00 26.59 522 ARG A C 1
ATOM 4155 O O . ARG A 1 522 ? 24.211 -2.201 -65.899 1.00 26.59 522 ARG A O 1
ATOM 4162 N N . LYS A 1 523 ? 25.718 -0.573 -66.345 1.00 25.89 523 LYS A N 1
ATOM 4163 C CA . LYS A 1 523 ? 25.115 0.383 -67.309 1.00 25.89 523 LYS A CA 1
ATOM 4164 C C . LYS A 1 523 ? 23.652 0.231 -67.801 1.00 25.89 523 LYS A C 1
ATOM 4166 O O . LYS A 1 523 ? 23.300 -0.793 -68.368 1.00 25.89 523 LYS A O 1
ATOM 4171 N N . GLN A 1 524 ? 23.014 1.415 -67.900 1.00 26.17 524 GLN A N 1
ATOM 4172 C CA . GLN A 1 524 ? 21.995 1.849 -68.895 1.00 26.17 524 GLN A CA 1
ATOM 4173 C C . GLN A 1 524 ? 20.566 1.267 -68.734 1.00 26.17 524 GLN A C 1
ATOM 4175 O O . GLN A 1 524 ? 20.411 0.130 -68.318 1.00 26.17 524 GLN A O 1
ATOM 4180 N N . THR A 1 525 ? 19.466 1.993 -69.009 1.00 27.36 525 THR A N 1
ATOM 4181 C CA . THR A 1 525 ? 19.244 3.330 -69.633 1.00 27.36 525 THR A CA 1
ATOM 4182 C C . THR A 1 525 ? 18.291 4.236 -68.821 1.00 27.36 525 THR A C 1
ATOM 4184 O O . THR A 1 525 ? 17.428 3.735 -68.110 1.00 27.36 525 THR A O 1
ATOM 4187 N N . ALA A 1 526 ? 18.370 5.563 -69.008 1.00 23.39 526 ALA A N 1
ATOM 4188 C CA . ALA A 1 526 ? 17.318 6.534 -68.633 1.00 23.39 526 ALA A CA 1
ATOM 4189 C C . ALA A 1 526 ? 16.435 6.882 -69.865 1.00 23.39 526 ALA A C 1
ATOM 4191 O O . ALA A 1 526 ? 16.844 6.530 -70.976 1.00 23.39 526 ALA A O 1
ATOM 4192 N N . PRO A 1 527 ? 15.262 7.549 -69.719 1.00 32.06 527 PRO A N 1
ATOM 4193 C CA . PRO A 1 527 ? 15.266 9.021 -69.597 1.00 32.06 527 PRO A CA 1
ATOM 4194 C C . PRO A 1 527 ? 14.150 9.669 -68.725 1.00 32.06 527 PRO A C 1
ATOM 4196 O O . PRO A 1 527 ? 13.181 9.032 -68.330 1.00 32.06 527 PRO A O 1
ATOM 4199 N N . THR A 1 528 ? 14.289 10.992 -68.529 1.00 26.09 528 THR A N 1
ATOM 4200 C CA . THR A 1 528 ? 13.255 12.014 -68.195 1.00 26.09 528 THR A CA 1
ATOM 4201 C C . THR A 1 528 ? 12.420 11.914 -66.901 1.00 26.09 528 THR A C 1
ATOM 4203 O O . THR A 1 528 ? 11.447 11.174 -66.811 1.00 26.09 528 THR A O 1
ATOM 4206 N N . SER A 1 529 ? 12.725 12.819 -65.960 1.00 24.78 529 SER A N 1
ATOM 4207 C CA . SER A 1 529 ? 11.789 13.455 -65.002 1.00 24.78 529 SER A CA 1
ATOM 4208 C C . SER A 1 529 ? 11.171 14.729 -65.649 1.00 24.78 529 SER A C 1
ATOM 4210 O O . SER A 1 529 ? 11.637 15.074 -66.742 1.00 24.78 529 SER A O 1
ATOM 4212 N N . PRO A 1 530 ? 10.123 15.413 -65.109 1.00 34.62 530 PRO A N 1
ATOM 4213 C CA . PRO A 1 530 ? 9.986 15.993 -63.745 1.00 34.62 530 PRO A CA 1
ATOM 4214 C C . PRO A 1 530 ? 8.633 15.628 -63.050 1.00 34.62 530 PRO A C 1
ATOM 4216 O O . PRO A 1 530 ? 7.823 14.936 -63.652 1.00 34.62 530 PRO A O 1
ATOM 4219 N N . GLN A 1 531 ? 8.268 16.012 -61.811 1.00 25.45 5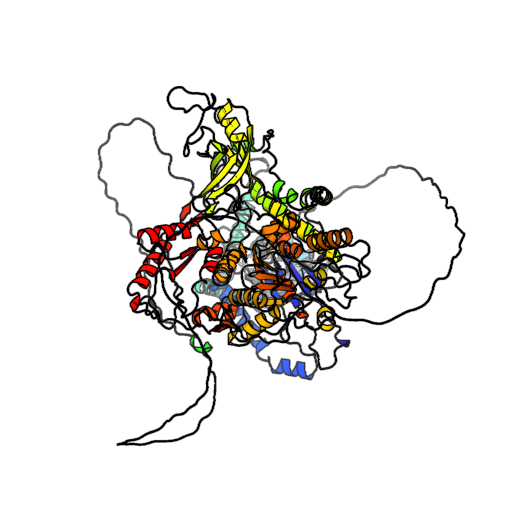31 GLN A N 1
ATOM 4220 C CA . GLN A 1 531 ? 8.950 16.657 -60.666 1.00 25.45 531 GLN A CA 1
ATOM 4221 C C . GLN A 1 531 ? 8.235 16.280 -59.337 1.00 25.45 531 GLN A C 1
ATOM 4223 O O . GLN A 1 531 ? 7.037 16.023 -59.326 1.00 25.45 531 GLN A O 1
ATOM 4228 N N . SER A 1 532 ? 8.981 16.296 -58.223 1.00 29.48 532 SER A N 1
ATOM 4229 C CA . SER A 1 532 ? 8.532 16.452 -56.817 1.00 29.48 532 SER A CA 1
ATOM 4230 C C . SER A 1 532 ? 7.207 15.818 -56.328 1.00 29.48 532 SER A C 1
ATOM 4232 O O . SER A 1 532 ? 6.163 16.468 -56.347 1.00 29.48 532 SER A O 1
ATOM 4234 N N . GLN A 1 533 ? 7.296 14.655 -55.668 1.00 30.16 533 GLN A N 1
ATOM 4235 C CA . GLN A 1 533 ? 6.623 14.387 -54.379 1.00 30.16 533 GLN A CA 1
ATOM 4236 C C . GLN A 1 533 ? 7.239 13.152 -53.688 1.00 30.16 533 GLN A C 1
ATOM 4238 O O . GLN A 1 533 ? 7.821 12.302 -54.361 1.00 30.16 533 GLN A O 1
ATOM 4243 N N . LYS A 1 534 ? 7.075 13.052 -52.354 1.00 30.05 534 LYS A N 1
ATOM 4244 C CA . LYS A 1 534 ? 7.881 12.239 -51.403 1.00 30.05 534 LYS A CA 1
ATOM 4245 C C . LYS A 1 534 ? 9.293 12.833 -51.187 1.00 30.05 534 LYS A C 1
ATOM 4247 O O . LYS A 1 534 ? 9.830 13.470 -52.082 1.00 30.05 534 LYS A O 1
ATOM 4252 N N . SER A 1 535 ? 9.914 12.699 -50.013 1.00 27.36 535 SER A N 1
ATOM 4253 C CA . SER A 1 535 ? 9.624 11.776 -48.900 1.00 27.36 535 SER A CA 1
ATOM 4254 C C . SER A 1 535 ? 9.507 12.447 -47.525 1.00 27.36 535 SER A C 1
ATOM 4256 O O . SER A 1 535 ? 10.463 13.053 -47.051 1.00 27.36 535 SER A O 1
ATOM 4258 N N . ALA A 1 536 ? 8.399 12.189 -46.828 1.00 33.84 536 ALA A N 1
ATOM 4259 C CA . ALA A 1 536 ? 8.405 12.073 -45.371 1.00 33.84 536 ALA A CA 1
ATOM 4260 C C . ALA A 1 536 ? 8.524 10.577 -45.033 1.00 33.84 536 ALA A C 1
ATOM 4262 O O . ALA A 1 536 ? 7.683 9.807 -45.496 1.00 33.84 536 ALA A O 1
ATOM 4263 N N . ASN A 1 537 ? 9.613 10.187 -44.351 1.00 40.19 537 ASN A N 1
ATOM 4264 C CA . ASN A 1 537 ? 9.846 8.932 -43.602 1.00 40.19 537 ASN A CA 1
ATOM 4265 C C . ASN A 1 537 ? 11.362 8.661 -43.479 1.00 40.19 537 ASN A C 1
ATOM 4267 O O . ASN A 1 537 ? 11.896 7.914 -44.296 1.00 40.19 537 ASN A O 1
ATOM 4271 N N . GLN A 1 538 ? 12.036 9.253 -42.479 1.00 34.31 538 GLN A N 1
ATOM 4272 C CA . GLN A 1 538 ? 13.212 8.697 -41.764 1.00 34.31 538 GLN A CA 1
ATOM 4273 C C . GLN A 1 538 ? 13.783 9.711 -40.747 1.00 34.31 538 GLN A C 1
ATOM 4275 O O . GLN A 1 538 ? 14.803 10.350 -40.988 1.00 34.31 538 GLN A O 1
ATOM 4280 N N . ALA A 1 539 ? 13.120 9.840 -39.595 1.00 35.03 539 ALA A N 1
ATOM 4281 C CA . ALA A 1 539 ? 13.649 10.450 -38.370 1.00 35.03 539 ALA A CA 1
ATOM 4282 C C . ALA A 1 539 ? 12.824 9.964 -37.153 1.00 35.03 539 ALA A C 1
ATOM 4284 O O . ALA A 1 539 ? 11.824 9.272 -37.332 1.00 35.03 539 ALA A O 1
ATOM 4285 N N . GLU A 1 540 ? 13.245 10.342 -35.941 1.00 30.50 540 GLU A N 1
ATOM 4286 C CA . GLU A 1 540 ? 12.436 10.321 -34.702 1.00 30.50 540 GLU A CA 1
ATOM 4287 C C . GLU A 1 540 ? 12.113 8.961 -34.044 1.00 30.50 540 GLU A C 1
ATOM 4289 O O . GLU A 1 540 ? 11.055 8.753 -33.457 1.00 30.50 540 GLU A O 1
ATOM 4294 N N . ASN A 1 541 ? 13.121 8.089 -33.939 1.00 37.78 541 ASN A N 1
ATOM 4295 C CA . ASN A 1 541 ? 13.261 7.270 -32.725 1.00 37.78 541 ASN A CA 1
ATOM 4296 C C . ASN A 1 541 ? 14.038 8.076 -31.666 1.00 37.78 541 ASN A C 1
ATOM 4298 O O . ASN A 1 541 ? 15.240 7.879 -31.511 1.00 37.78 541 ASN A O 1
ATOM 4302 N N . GLY A 1 542 ? 13.371 9.001 -30.964 1.00 37.38 542 GLY A N 1
ATOM 4303 C CA . GLY A 1 542 ? 14.007 9.735 -29.855 1.00 37.38 542 GLY A CA 1
ATOM 4304 C C . GLY A 1 542 ? 13.396 11.078 -29.446 1.00 37.38 542 GLY A C 1
ATOM 4305 O O . GLY A 1 542 ? 13.753 11.567 -28.382 1.00 37.38 542 GLY A O 1
ATOM 4306 N N . ALA A 1 543 ? 12.493 11.664 -30.236 1.00 27.50 543 ALA A N 1
ATOM 4307 C CA . ALA A 1 543 ? 11.822 12.906 -29.853 1.00 27.50 543 ALA A CA 1
ATOM 4308 C C . ALA A 1 543 ? 10.804 12.688 -28.718 1.00 27.50 543 ALA A C 1
ATOM 4310 O O . ALA A 1 543 ? 10.158 11.637 -28.637 1.00 27.50 543 ALA A O 1
ATOM 4311 N N . GLU A 1 544 ? 10.652 13.705 -27.870 1.00 32.75 544 GLU A N 1
ATOM 4312 C CA . GLU A 1 544 ? 9.479 13.884 -27.010 1.00 32.75 544 GLU A CA 1
ATOM 4313 C C . GLU A 1 544 ? 8.248 14.227 -27.868 1.00 32.75 544 GLU A C 1
ATOM 4315 O O . GLU A 1 544 ? 8.379 14.644 -29.022 1.00 32.75 544 GLU A O 1
ATOM 4320 N N . SER A 1 545 ? 7.038 14.053 -27.327 1.00 38.97 545 SER A N 1
ATOM 4321 C CA . SER A 1 545 ? 5.811 14.359 -28.073 1.00 38.97 545 SER A CA 1
ATOM 4322 C C . SER A 1 545 ? 5.692 15.871 -28.298 1.00 38.97 545 SER A C 1
ATOM 4324 O O . SER A 1 545 ? 5.375 16.624 -27.377 1.00 38.97 545 SER A O 1
ATOM 4326 N N . PHE A 1 546 ? 5.980 16.331 -29.519 1.00 45.78 546 PHE A N 1
ATOM 4327 C CA . PHE A 1 546 ? 5.947 17.751 -29.870 1.00 45.78 546 PHE A CA 1
ATOM 4328 C C . PHE A 1 546 ? 4.513 18.297 -29.811 1.00 45.78 546 PHE A C 1
ATOM 4330 O O . PHE A 1 546 ? 3.748 18.185 -30.771 1.00 45.78 546 PHE A O 1
ATOM 4337 N N . VAL A 1 547 ? 4.154 18.927 -28.689 1.00 58.38 547 VAL A N 1
ATOM 4338 C CA . VAL A 1 547 ? 2.904 19.682 -28.535 1.00 58.38 547 VAL A CA 1
ATOM 4339 C C . VAL A 1 547 ? 3.084 21.071 -29.163 1.00 58.38 547 VAL A C 1
ATOM 4341 O O . VAL A 1 547 ? 3.871 21.873 -28.656 1.00 58.38 547 VAL A O 1
ATOM 4344 N N . PRO A 1 548 ? 2.359 21.425 -30.242 1.00 65.69 548 PRO A N 1
ATOM 4345 C CA . PRO A 1 548 ? 2.494 22.739 -30.859 1.00 65.69 548 PRO A CA 1
ATOM 4346 C C . PRO A 1 548 ? 2.119 23.876 -29.901 1.00 65.69 548 PRO A C 1
ATOM 4348 O O . PRO A 1 548 ? 1.049 23.858 -29.288 1.00 65.69 548 PRO A O 1
ATOM 4351 N N . GLN A 1 549 ? 2.942 24.928 -29.859 1.00 65.88 549 GLN A N 1
ATOM 4352 C CA . GLN A 1 549 ? 2.777 26.089 -28.968 1.00 65.88 549 GLN A CA 1
ATOM 4353 C C . GLN A 1 549 ? 1.369 26.718 -28.999 1.00 65.88 549 GLN A C 1
ATOM 4355 O O . GLN A 1 549 ? 0.905 27.252 -27.994 1.00 65.88 549 GLN A O 1
ATOM 4360 N N . TYR A 1 550 ? 0.657 26.656 -30.131 1.00 66.81 550 TYR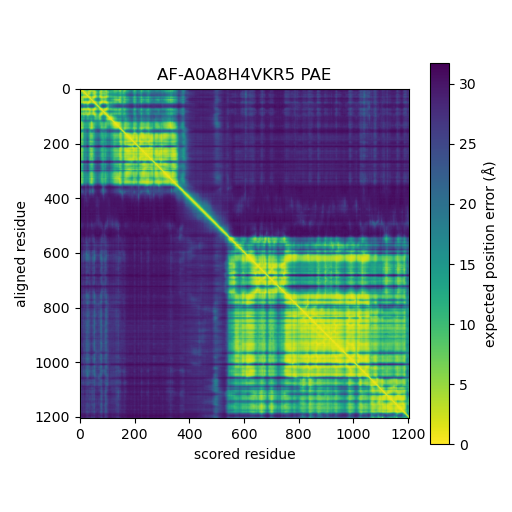 A N 1
ATOM 4361 C CA . TYR A 1 550 ? -0.704 27.193 -30.226 1.00 66.81 550 TYR A CA 1
ATOM 4362 C C . TYR A 1 550 ? -1.726 26.392 -29.399 1.00 66.81 550 TYR A C 1
ATOM 4364 O O . TYR A 1 550 ? -2.652 26.994 -28.861 1.00 66.81 550 TYR A O 1
ATOM 4372 N N . LEU A 1 551 ? -1.547 25.073 -29.241 1.00 64.62 551 LEU A N 1
ATOM 4373 C CA . LEU A 1 551 ? -2.385 24.244 -28.370 1.00 64.62 551 LEU A CA 1
ATOM 4374 C C . LEU A 1 551 ? -2.109 24.565 -26.896 1.00 64.62 551 LEU A C 1
ATOM 4376 O O . LEU A 1 551 ? -3.040 24.850 -26.143 1.00 64.62 551 LEU A O 1
ATOM 4380 N N . TRP A 1 552 ? -0.833 24.647 -26.510 1.00 67.56 552 TRP A N 1
ATOM 4381 C CA . TRP A 1 552 ? -0.411 25.090 -25.175 1.00 67.56 552 TRP A CA 1
ATOM 4382 C C . TRP A 1 552 ? -1.012 26.458 -24.804 1.00 67.56 552 TRP A C 1
ATOM 4384 O O . TRP A 1 552 ? -1.585 26.639 -23.727 1.00 67.56 552 TRP A O 1
ATOM 4394 N N . ASN A 1 553 ? -0.988 27.401 -25.750 1.00 68.44 553 ASN A N 1
ATOM 4395 C CA . ASN A 1 553 ? -1.583 28.728 -25.598 1.00 68.44 553 ASN A CA 1
ATOM 4396 C C . ASN A 1 553 ? -3.125 28.721 -25.572 1.00 68.44 553 ASN A C 1
ATOM 4398 O O . ASN A 1 553 ? -3.711 29.692 -25.095 1.00 68.44 553 ASN A O 1
ATOM 4402 N N . ILE A 1 554 ? -3.803 27.678 -26.069 1.00 68.12 554 ILE A N 1
ATOM 4403 C CA . ILE A 1 554 ? -5.252 27.482 -25.874 1.00 68.12 554 ILE A CA 1
ATOM 4404 C C . ILE A 1 554 ? -5.520 27.031 -24.436 1.00 68.12 554 ILE A C 1
ATOM 4406 O O . ILE A 1 554 ? -6.388 27.604 -23.780 1.00 68.12 554 ILE A O 1
ATOM 4410 N N . GLN A 1 555 ? -4.751 26.070 -23.917 1.00 68.44 555 GLN A N 1
ATOM 4411 C CA . GLN A 1 555 ? -4.967 25.522 -22.574 1.00 68.44 555 GLN A CA 1
ATOM 4412 C C . GLN A 1 555 ? -4.708 26.543 -21.454 1.00 68.44 555 GLN A C 1
ATOM 4414 O O . GLN A 1 555 ? -5.422 26.547 -20.455 1.00 68.44 555 GLN A O 1
ATOM 4419 N N . LYS A 1 556 ? -3.764 27.476 -21.639 1.00 68.25 556 LYS A N 1
ATOM 4420 C CA . LYS A 1 556 ? -3.468 28.536 -20.653 1.00 68.25 556 LYS A CA 1
ATOM 4421 C C . LYS A 1 556 ? -4.424 29.745 -20.670 1.00 68.25 556 LYS A C 1
ATOM 4423 O O . LYS A 1 556 ? -4.177 30.721 -19.968 1.00 68.25 556 LYS A O 1
ATOM 4428 N N . GLN A 1 557 ? -5.513 29.722 -21.444 1.00 67.69 557 GLN A N 1
ATOM 4429 C CA . GLN A 1 557 ? -6.533 30.783 -21.400 1.00 67.69 557 GLN A CA 1
ATOM 4430 C C . GLN A 1 557 ? -7.539 30.558 -20.261 1.00 67.69 557 GLN A C 1
ATOM 4432 O O . GLN A 1 557 ? -7.899 29.423 -19.957 1.00 67.69 557 GLN A O 1
ATOM 4437 N N . LEU A 1 558 ? -8.077 31.637 -19.692 1.00 64.19 558 LEU A N 1
ATOM 4438 C CA . LEU A 1 558 ? -9.230 31.574 -18.786 1.00 64.19 558 LEU A CA 1
ATOM 4439 C C . LEU A 1 558 ? -10.529 31.481 -19.600 1.00 64.19 558 LEU A C 1
ATOM 4441 O O . LEU A 1 558 ? -10.751 32.290 -20.505 1.00 64.19 558 LEU A O 1
ATOM 4445 N N . HIS A 1 559 ? -11.385 30.504 -19.294 1.00 65.38 559 HIS A N 1
ATOM 4446 C CA . HIS A 1 559 ? -12.733 30.347 -19.860 1.00 65.38 559 HIS A CA 1
ATOM 4447 C C . HIS A 1 559 ? -13.728 30.055 -18.727 1.00 65.38 559 HIS A C 1
ATOM 4449 O O . HIS A 1 559 ? -13.349 29.378 -17.771 1.00 65.38 559 HIS A O 1
ATOM 4455 N N . PRO A 1 560 ? -14.988 30.516 -18.818 1.00 69.06 560 PRO A N 1
ATOM 4456 C CA . PRO A 1 560 ? -16.027 30.081 -17.895 1.00 69.06 560 PRO A CA 1
ATOM 4457 C C . PRO A 1 560 ? -16.335 28.596 -18.130 1.00 69.06 560 PRO A C 1
ATOM 4459 O O . PRO A 1 560 ? -16.639 28.194 -19.256 1.00 69.06 560 PRO A O 1
ATOM 4462 N N . LEU A 1 561 ? -16.263 27.796 -17.067 1.00 68.56 561 LEU A N 1
ATOM 4463 C CA . LEU A 1 561 ? -16.801 26.437 -17.048 1.00 68.56 561 LEU A CA 1
ATOM 4464 C C . LEU A 1 561 ? -18.332 26.496 -17.000 1.00 68.56 561 LEU A C 1
ATOM 4466 O O . LEU A 1 561 ? -18.906 27.383 -16.363 1.00 68.56 561 LEU A O 1
ATOM 4470 N N . LYS A 1 562 ? -18.997 25.546 -17.663 1.00 69.81 562 LYS A N 1
ATOM 4471 C CA . LYS A 1 562 ? -20.427 25.281 -17.456 1.00 69.81 562 LYS A CA 1
ATOM 4472 C C . LYS A 1 562 ? -20.564 24.151 -16.423 1.00 69.81 562 LYS A C 1
ATOM 4474 O O . LYS A 1 562 ? -20.348 23.000 -16.814 1.00 69.81 562 LYS A O 1
ATOM 4479 N N . PRO A 1 563 ? -20.913 24.456 -15.157 1.00 65.75 563 PRO A N 1
ATOM 4480 C CA . PRO A 1 563 ? -20.897 23.473 -14.086 1.00 65.75 563 PRO A CA 1
ATOM 4481 C C . PRO A 1 563 ? -21.944 22.383 -14.285 1.00 65.75 563 PRO A C 1
ATOM 4483 O O . PRO A 1 563 ? -23.062 22.644 -14.743 1.00 65.75 563 PRO A O 1
ATOM 4486 N N . LEU A 1 564 ? -21.594 21.158 -13.901 1.00 68.44 564 LEU A N 1
ATOM 4487 C CA . LEU A 1 564 ? -22.559 20.068 -13.799 1.00 68.44 564 LEU A CA 1
ATOM 4488 C C . LEU A 1 564 ? -23.562 20.318 -12.659 1.00 68.44 564 LEU A C 1
ATOM 4490 O O . LEU A 1 564 ? -23.198 20.889 -11.628 1.00 68.44 564 LEU A O 1
ATOM 4494 N N . PRO A 1 565 ? -24.818 19.848 -12.793 1.00 55.66 565 PRO A N 1
ATOM 4495 C CA . PRO A 1 565 ? -25.778 19.902 -11.698 1.00 55.66 565 PRO A CA 1
ATOM 4496 C C . PRO A 1 565 ? -25.250 19.140 -10.475 1.00 55.66 565 PRO A C 1
ATOM 4498 O O . PRO A 1 565 ? -24.570 18.114 -10.601 1.00 55.66 565 PRO A O 1
ATOM 4501 N N . ALA A 1 566 ? -25.586 19.637 -9.284 1.00 51.16 566 ALA A N 1
ATOM 4502 C CA . ALA A 1 566 ? -25.235 18.983 -8.033 1.00 51.16 566 ALA A CA 1
ATOM 4503 C C . ALA A 1 566 ? -25.869 17.584 -7.975 1.00 51.16 566 ALA A C 1
ATOM 4505 O O . ALA A 1 566 ? -27.083 17.431 -8.112 1.00 51.16 566 ALA A O 1
ATOM 4506 N N . VAL A 1 567 ? -25.043 16.560 -7.768 1.00 53.19 567 VAL A N 1
ATOM 4507 C CA . VAL A 1 567 ? -25.527 15.203 -7.503 1.00 53.19 567 VAL A CA 1
ATOM 4508 C C . VAL A 1 567 ? -26.068 15.189 -6.076 1.00 53.19 567 VAL A C 1
ATOM 4510 O O . VAL A 1 567 ? -25.379 15.649 -5.165 1.00 53.19 567 VAL A O 1
ATOM 4513 N N . HIS A 1 568 ? -27.282 14.670 -5.866 1.00 46.88 568 HIS A N 1
ATOM 4514 C CA . HIS A 1 568 ? -27.806 14.489 -4.511 1.00 46.88 568 HIS A CA 1
ATOM 4515 C C . HIS A 1 568 ? -26.812 13.669 -3.669 1.00 46.88 568 HIS A C 1
ATOM 4517 O O . HIS A 1 568 ? -26.281 12.672 -4.174 1.00 46.88 568 HIS A O 1
ATOM 4523 N N . PRO A 1 569 ? -26.551 14.047 -2.403 1.00 56.94 569 PRO A N 1
ATOM 4524 C CA . PRO A 1 569 ? -25.724 13.228 -1.532 1.00 56.94 569 PRO A CA 1
ATOM 4525 C C . PRO A 1 569 ? -26.335 11.827 -1.427 1.00 56.94 569 PRO A C 1
ATOM 4527 O O . PRO A 1 569 ? -27.552 11.674 -1.361 1.00 56.94 569 PRO A O 1
ATOM 4530 N N . PHE A 1 570 ? -25.479 10.806 -1.445 1.00 58.03 570 PHE A N 1
ATOM 4531 C CA . PHE A 1 570 ? -25.867 9.424 -1.171 1.00 58.03 570 PHE A CA 1
ATOM 4532 C C . PHE A 1 570 ? -25.571 9.111 0.310 1.00 58.03 570 PHE A C 1
ATOM 4534 O O . PHE A 1 570 ? -24.449 9.416 0.747 1.00 58.03 570 PHE A O 1
ATOM 4541 N N . PRO A 1 571 ? -26.501 8.501 1.073 1.00 65.56 571 PRO A N 1
ATOM 4542 C CA . PRO A 1 571 ? -27.769 7.896 0.634 1.00 65.56 571 PRO A CA 1
ATOM 4543 C C . PRO A 1 571 ? -28.849 8.907 0.225 1.00 65.56 571 PRO A C 1
ATOM 4545 O O . PRO A 1 571 ? -28.833 10.056 0.651 1.00 65.56 571 PRO A O 1
ATOM 4548 N N . SER A 1 572 ? -29.787 8.459 -0.613 1.00 66.06 572 SER A N 1
ATOM 4549 C CA . SER A 1 572 ? -30.844 9.297 -1.189 1.00 66.06 572 SER A CA 1
ATOM 4550 C C . SER A 1 572 ? -31.761 9.926 -0.131 1.00 66.06 572 SER A C 1
ATOM 4552 O O . SER A 1 572 ? -31.990 9.369 0.944 1.00 66.06 572 SER A O 1
ATOM 4554 N N . LEU A 1 573 ? -32.355 11.079 -0.459 1.00 66.06 573 LEU A N 1
ATOM 4555 C CA . LEU A 1 573 ? -33.268 11.785 0.448 1.00 66.06 573 LEU A CA 1
ATOM 4556 C C . LEU A 1 573 ? -34.482 10.923 0.846 1.00 66.06 573 LEU A C 1
ATOM 4558 O O . LEU A 1 573 ? -34.907 10.964 1.996 1.00 66.06 573 LEU A O 1
ATOM 4562 N N . SER A 1 574 ? -34.990 10.095 -0.072 1.00 67.25 574 SER A N 1
ATOM 4563 C CA . SER A 1 574 ? -36.056 9.118 0.189 1.00 67.25 574 SER A CA 1
ATOM 4564 C C . SER A 1 574 ? -35.638 8.025 1.178 1.00 67.25 574 SER A C 1
ATOM 4566 O O . SER A 1 574 ? -36.458 7.586 1.983 1.00 67.25 574 SER A O 1
ATOM 4568 N N . TRP A 1 575 ? -34.370 7.604 1.158 1.00 73.50 575 TRP A N 1
ATOM 4569 C CA . TRP A 1 575 ? -33.824 6.659 2.129 1.00 73.50 575 TRP A CA 1
ATOM 4570 C C . TRP A 1 575 ? -33.703 7.302 3.518 1.00 73.50 575 TRP A C 1
ATOM 4572 O O . TRP A 1 575 ? -34.192 6.739 4.496 1.00 73.50 575 TRP A O 1
ATOM 4582 N N . ILE A 1 576 ? -33.153 8.519 3.594 1.00 68.75 576 ILE A N 1
ATOM 4583 C CA . ILE A 1 576 ? -33.034 9.322 4.827 1.00 68.75 576 ILE A CA 1
ATOM 4584 C C . ILE A 1 576 ? -34.414 9.530 5.478 1.00 68.75 576 ILE A C 1
ATOM 4586 O O . ILE A 1 576 ? -34.611 9.226 6.655 1.00 68.75 576 ILE A O 1
ATOM 4590 N N . GLN A 1 577 ? -35.402 9.960 4.688 1.00 68.38 577 GLN A N 1
ATOM 4591 C CA . GLN A 1 577 ? -36.786 10.181 5.125 1.00 68.38 577 GLN A CA 1
ATOM 4592 C C . GLN A 1 577 ? -37.538 8.897 5.525 1.00 68.38 577 GLN A C 1
ATOM 4594 O O . GLN A 1 577 ? -38.623 8.991 6.094 1.00 68.38 577 GLN A O 1
ATOM 4599 N N . SER A 1 578 ? -37.001 7.701 5.249 1.00 69.94 578 SER A N 1
ATOM 4600 C CA . SER A 1 578 ? -37.690 6.438 5.556 1.00 69.94 578 SER A CA 1
ATOM 4601 C C . SER A 1 578 ? -37.627 6.017 7.032 1.00 69.94 578 SER A C 1
ATOM 4603 O O . SER A 1 578 ? -38.357 5.103 7.423 1.00 69.94 578 SER A O 1
ATOM 4605 N N . PHE A 1 579 ? -36.778 6.657 7.851 1.00 70.31 579 PHE A N 1
ATOM 4606 C CA . PHE A 1 579 ? -36.617 6.311 9.273 1.00 70.31 579 PHE A CA 1
ATOM 4607 C C . PHE A 1 579 ? -36.057 7.424 10.184 1.00 70.31 579 PHE A C 1
ATOM 4609 O O . PHE A 1 579 ? -36.282 7.345 11.392 1.00 70.31 579 PHE A O 1
ATOM 4616 N N . LEU A 1 580 ? -35.335 8.434 9.673 1.00 65.44 580 LEU A N 1
ATOM 4617 C CA . LEU A 1 580 ? -34.743 9.469 10.535 1.00 65.44 580 LEU A CA 1
ATOM 4618 C C . LEU A 1 580 ? -35.786 10.519 10.965 1.00 65.44 580 LEU A C 1
ATOM 4620 O O . LEU A 1 580 ? -36.493 11.055 10.108 1.00 65.44 580 LEU A O 1
ATOM 4624 N N . PRO A 1 581 ? -35.862 10.880 12.263 1.00 65.88 581 PRO A N 1
ATOM 4625 C CA . PRO A 1 581 ? -36.624 12.044 12.712 1.00 65.88 581 PRO A CA 1
ATOM 4626 C C . PRO A 1 581 ? -36.104 13.329 12.057 1.00 65.88 581 PRO A C 1
ATOM 4628 O O . PRO A 1 581 ? -34.897 13.474 11.870 1.00 65.88 581 PRO A O 1
ATOM 4631 N N . THR A 1 582 ? -36.978 14.303 11.778 1.00 60.00 582 THR A N 1
ATOM 4632 C CA . THR A 1 582 ? -36.619 15.558 11.080 1.00 60.00 582 THR A CA 1
ATOM 4633 C C . THR A 1 582 ? -35.410 16.275 11.695 1.00 60.00 582 THR A C 1
ATOM 4635 O O . THR A 1 582 ? -34.537 16.736 10.970 1.00 60.00 582 THR A O 1
ATOM 4638 N N . GLN A 1 583 ? -35.299 16.270 13.026 1.00 58.34 583 GLN A N 1
ATOM 4639 C CA . GLN A 1 583 ? -34.171 16.846 13.772 1.00 58.34 583 GLN A CA 1
ATOM 4640 C C . GLN A 1 583 ? -32.825 16.169 13.447 1.00 58.34 583 GLN A C 1
ATOM 4642 O O . GLN A 1 583 ? -31.793 16.829 13.379 1.00 58.34 583 GLN A O 1
ATOM 4647 N N . MET A 1 584 ? -32.816 14.854 13.193 1.00 56.31 584 MET A N 1
ATOM 4648 C CA . MET A 1 584 ? -31.618 14.152 12.721 1.00 56.31 584 MET A CA 1
ATOM 4649 C C . MET A 1 584 ? -31.330 14.413 11.240 1.00 56.31 584 MET A C 1
ATOM 4651 O O . MET A 1 584 ? -30.173 14.328 10.845 1.00 56.31 584 MET A O 1
ATOM 4655 N N . ILE A 1 585 ? -32.340 14.741 10.426 1.00 57.44 585 ILE A N 1
ATOM 4656 C CA . ILE A 1 585 ? -32.152 15.125 9.016 1.00 57.44 585 ILE A CA 1
ATOM 4657 C C . ILE A 1 585 ? -31.487 16.508 8.922 1.00 57.44 585 ILE A C 1
ATOM 4659 O O . ILE A 1 585 ? -30.604 16.704 8.091 1.00 57.44 585 ILE A O 1
ATOM 4663 N N . GLU A 1 586 ? -31.844 17.438 9.809 1.00 52.38 586 GLU A N 1
ATOM 4664 C CA . GLU A 1 586 ? -31.179 18.742 9.932 1.00 52.38 586 GLU A CA 1
ATOM 4665 C C . GLU A 1 586 ? -29.706 18.566 10.352 1.00 52.38 586 GLU A C 1
ATOM 4667 O O . GLU A 1 586 ? -28.812 19.020 9.640 1.00 52.38 586 GLU A O 1
ATOM 4672 N N . VAL A 1 587 ? -29.426 17.771 11.394 1.00 50.22 587 VAL A N 1
ATOM 4673 C CA . VAL A 1 587 ? -28.048 17.431 11.822 1.00 50.22 587 VAL A CA 1
ATOM 4674 C C . VAL A 1 587 ? -27.274 16.599 10.778 1.00 50.22 587 VAL A C 1
ATOM 4676 O O . VAL A 1 587 ? -26.045 16.601 10.774 1.00 50.22 587 VAL A O 1
ATOM 4679 N N . ALA A 1 588 ? -27.956 15.898 9.868 1.00 47.62 588 ALA A N 1
ATOM 4680 C CA . ALA A 1 588 ? -27.333 15.230 8.720 1.00 47.62 588 ALA A CA 1
ATOM 4681 C C . ALA A 1 588 ? -26.963 16.201 7.582 1.00 47.62 588 ALA A C 1
ATOM 4683 O O . ALA A 1 588 ? -26.156 15.851 6.717 1.00 47.62 588 ALA A O 1
ATOM 4684 N N . SER A 1 589 ? -27.553 17.402 7.565 1.00 46.91 589 SER A N 1
ATOM 4685 C CA . SER A 1 589 ? -27.260 18.454 6.584 1.00 46.91 589 SER A CA 1
ATOM 4686 C C . SER A 1 589 ? -26.101 19.369 6.995 1.00 46.91 589 SER A C 1
ATOM 4688 O O . SER A 1 589 ? -25.473 19.961 6.117 1.00 46.91 589 SER A O 1
ATOM 4690 N N . ASP A 1 590 ? -25.751 19.403 8.287 1.00 45.91 590 ASP A N 1
ATOM 4691 C CA . ASP A 1 590 ? -24.519 20.020 8.786 1.00 45.91 590 ASP A CA 1
ATOM 4692 C C . ASP A 1 590 ? -23.290 19.240 8.288 1.00 45.91 590 ASP A C 1
ATOM 4694 O O . ASP A 1 590 ? -22.800 18.285 8.901 1.00 45.91 590 ASP A O 1
ATOM 4698 N N . SER A 1 591 ? -22.754 19.660 7.143 1.00 50.69 591 SER A N 1
ATOM 4699 C CA . SER A 1 591 ? -21.443 19.214 6.694 1.00 50.69 591 SER A CA 1
ATOM 4700 C C . SER A 1 591 ? -20.379 19.727 7.661 1.00 50.69 591 SER A C 1
ATOM 4702 O O . SER A 1 591 ? -20.102 20.923 7.686 1.00 50.69 591 SER A O 1
ATOM 4704 N N . THR A 1 592 ? -19.726 18.832 8.407 1.00 52.88 592 THR A N 1
ATOM 4705 C CA . THR A 1 592 ? -18.485 19.180 9.115 1.00 52.88 592 THR A CA 1
ATOM 4706 C C . THR A 1 592 ? -17.490 19.756 8.110 1.00 52.88 592 THR A C 1
ATOM 4708 O O . THR A 1 592 ? -17.174 19.059 7.138 1.00 52.88 592 THR A O 1
ATOM 4711 N N . ASP A 1 593 ? -17.005 20.976 8.348 1.00 54.75 593 ASP A N 1
ATOM 4712 C CA . ASP A 1 593 ? -16.017 21.649 7.501 1.00 54.75 593 ASP A CA 1
ATOM 4713 C C . ASP A 1 593 ? -14.762 20.779 7.351 1.00 54.75 593 ASP A C 1
ATOM 4715 O O . ASP A 1 593 ? -13.934 20.668 8.259 1.00 54.75 593 ASP A O 1
ATOM 4719 N N . LEU A 1 594 ? -14.646 20.114 6.199 1.00 64.00 594 LEU A N 1
ATOM 4720 C CA . LEU A 1 594 ? -13.538 19.217 5.892 1.00 64.00 594 LEU A CA 1
ATOM 4721 C C . LEU A 1 594 ? -12.291 20.053 5.624 1.00 64.00 594 LEU A C 1
ATOM 4723 O O . LEU A 1 594 ? -12.172 20.684 4.571 1.00 64.00 594 LEU A O 1
ATOM 4727 N N . SER A 1 595 ? -11.366 20.061 6.585 1.00 70.00 595 SER A N 1
ATOM 4728 C CA . SER A 1 595 ? -10.168 20.900 6.522 1.00 70.00 595 SER A CA 1
ATOM 4729 C C . SER A 1 595 ? -9.252 20.545 5.349 1.00 70.00 595 SER A C 1
ATOM 4731 O O . SER A 1 595 ? -8.512 21.399 4.874 1.00 70.00 595 SER A O 1
ATOM 4733 N N . LEU A 1 596 ? -9.364 19.323 4.823 1.00 78.88 596 LEU A N 1
ATOM 4734 C CA . LEU A 1 596 ? -8.757 18.872 3.572 1.00 78.88 596 LEU A CA 1
ATOM 4735 C C . LEU A 1 596 ? -9.130 19.742 2.353 1.00 78.88 596 LEU A C 1
ATOM 4737 O O . LEU A 1 596 ? -8.329 19.853 1.434 1.00 78.88 596 LEU A O 1
ATOM 4741 N N . LEU A 1 597 ? -10.327 20.345 2.327 1.00 73.75 597 LEU A N 1
ATOM 4742 C CA . LEU A 1 597 ? -10.838 21.128 1.187 1.00 73.75 597 LEU A CA 1
ATOM 4743 C C . LEU A 1 597 ? -10.788 22.652 1.397 1.00 73.75 597 LEU A C 1
ATOM 4745 O O . LEU A 1 597 ? -11.090 23.402 0.470 1.00 73.75 597 LEU A O 1
ATOM 4749 N N . SER A 1 598 ? -10.459 23.113 2.606 1.00 68.12 598 SER A N 1
ATOM 4750 C CA . SER A 1 598 ? -10.466 24.536 2.989 1.00 68.12 598 SER A CA 1
ATOM 4751 C C . SER A 1 598 ? -9.133 25.047 3.547 1.00 68.12 598 SER A C 1
ATOM 4753 O O . SER A 1 598 ? -8.990 26.249 3.782 1.00 68.12 598 SER A O 1
ATOM 4755 N N . ALA A 1 599 ? -8.148 24.167 3.748 1.00 66.38 599 ALA A N 1
ATOM 4756 C CA . ALA A 1 599 ? -6.795 24.554 4.129 1.00 66.38 599 ALA A CA 1
ATOM 4757 C C . ALA A 1 599 ? -6.069 25.328 3.005 1.00 66.38 599 ALA A C 1
ATOM 4759 O O . ALA A 1 599 ? -6.326 25.094 1.822 1.00 66.38 599 ALA A O 1
ATOM 4760 N N . PRO A 1 600 ? -5.131 26.231 3.351 1.00 66.75 600 PRO A N 1
ATOM 4761 C CA . PRO A 1 600 ? -4.181 26.769 2.382 1.00 66.75 600 PRO A CA 1
ATOM 4762 C C . PRO A 1 600 ? -3.234 25.663 1.869 1.00 66.75 600 PRO A C 1
ATOM 4764 O O . PRO A 1 600 ? -3.023 24.675 2.578 1.00 66.75 600 PRO A O 1
ATOM 4767 N N . PRO A 1 601 ? -2.627 25.832 0.676 1.00 63.53 601 PRO A N 1
ATOM 4768 C CA . PRO A 1 601 ? -1.640 24.889 0.151 1.00 63.53 601 PRO A CA 1
ATOM 4769 C C . PRO A 1 601 ? -0.427 24.779 1.083 1.00 63.53 601 PRO A C 1
ATOM 4771 O O . PRO A 1 601 ? 0.031 25.785 1.635 1.00 63.53 601 PRO A O 1
ATOM 4774 N N . ILE A 1 602 ? 0.092 23.561 1.250 1.00 61.59 602 ILE A N 1
ATOM 4775 C CA . ILE A 1 602 ? 1.159 23.274 2.216 1.00 61.59 602 ILE A CA 1
ATOM 4776 C C . ILE A 1 602 ? 2.507 23.822 1.730 1.00 61.59 602 ILE A C 1
ATOM 4778 O O . ILE A 1 602 ? 2.898 23.650 0.576 1.00 61.59 602 ILE A O 1
ATOM 4782 N N . PHE A 1 603 ? 3.260 24.437 2.643 1.00 58.00 603 PHE A N 1
ATOM 4783 C CA . PHE A 1 603 ? 4.650 24.829 2.410 1.00 58.00 603 PHE A CA 1
ATOM 4784 C C . PHE A 1 603 ? 5.602 23.678 2.772 1.00 58.00 603 PHE A C 1
ATOM 4786 O O . PHE A 1 603 ? 5.412 23.017 3.790 1.00 58.00 603 PHE A O 1
ATOM 4793 N N . GLU A 1 604 ? 6.688 23.492 2.012 1.00 52.31 604 GLU A N 1
ATOM 4794 C CA . GLU A 1 604 ? 7.665 22.384 2.150 1.00 52.31 604 GLU A CA 1
ATOM 4795 C C . GLU A 1 604 ? 8.375 22.262 3.523 1.00 52.31 604 GLU A C 1
ATOM 4797 O O . GLU A 1 604 ? 9.210 21.381 3.718 1.00 52.31 604 GLU A O 1
ATOM 4802 N N . GLN A 1 605 ? 8.086 23.160 4.468 1.00 54.75 605 GLN A N 1
ATOM 4803 C CA . GLN A 1 605 ? 8.701 23.247 5.796 1.00 54.75 605 GLN A CA 1
ATOM 4804 C C . GLN A 1 605 ? 7.690 23.070 6.945 1.00 54.75 605 GLN A C 1
ATOM 4806 O O . GLN A 1 605 ? 8.055 23.270 8.105 1.00 54.75 605 GLN A O 1
ATOM 4811 N N . GLU A 1 606 ? 6.426 22.733 6.663 1.00 60.53 606 GLU A N 1
ATOM 4812 C CA . GLU A 1 606 ? 5.417 22.550 7.712 1.00 60.53 606 GLU A CA 1
ATOM 4813 C C . GLU A 1 606 ? 5.713 21.297 8.560 1.00 60.53 606 GLU A C 1
ATOM 4815 O O . GLU A 1 606 ? 5.853 20.182 8.055 1.00 60.53 606 GLU A O 1
ATOM 4820 N N . ILE A 1 607 ? 5.853 21.487 9.876 1.00 66.75 607 ILE A N 1
ATOM 4821 C CA . ILE A 1 607 ? 6.243 20.418 10.801 1.00 66.75 607 ILE A CA 1
ATOM 4822 C C . ILE A 1 607 ? 5.025 19.538 11.083 1.00 66.75 607 ILE A C 1
ATOM 4824 O O . ILE A 1 607 ? 4.143 19.912 11.859 1.00 66.75 607 ILE A O 1
ATOM 4828 N N . LEU A 1 608 ? 5.006 18.343 10.492 1.00 78.00 608 LEU A N 1
ATOM 4829 C CA . LEU A 1 608 ? 3.979 17.341 10.762 1.00 78.00 608 LEU A CA 1
ATOM 4830 C C . LEU A 1 608 ? 3.914 17.022 12.270 1.00 78.00 608 LEU A C 1
ATOM 4832 O O . LEU A 1 608 ? 4.939 16.683 12.873 1.00 78.00 608 LEU A O 1
ATOM 4836 N N . PRO A 1 609 ? 2.731 17.108 12.908 1.00 82.62 609 PRO A N 1
ATOM 4837 C CA . PRO A 1 609 ? 2.606 16.818 14.329 1.00 82.62 609 PRO A CA 1
ATOM 4838 C C . PRO A 1 609 ? 2.826 15.315 14.584 1.00 82.62 609 PRO A C 1
ATOM 4840 O O . PRO A 1 609 ? 2.483 14.487 13.736 1.00 82.62 609 PRO A O 1
ATOM 4843 N N . PRO A 1 610 ? 3.378 14.925 15.747 1.00 86.75 610 PRO A N 1
ATOM 4844 C CA . PRO A 1 610 ? 3.670 13.525 16.048 1.00 86.75 610 PRO A CA 1
ATOM 4845 C C . PRO A 1 610 ? 2.387 12.694 16.169 1.00 86.75 610 PRO A C 1
ATOM 4847 O O . PRO A 1 610 ? 1.359 13.204 16.611 1.00 86.75 610 PRO A O 1
ATOM 4850 N N . LEU A 1 611 ? 2.442 11.398 15.858 1.00 90.25 611 LEU A N 1
ATOM 4851 C CA . LEU A 1 611 ? 1.304 10.490 16.028 1.00 90.25 611 LEU A CA 1
ATOM 4852 C C . LEU A 1 611 ? 1.060 10.176 17.519 1.00 90.25 611 LEU A C 1
ATOM 4854 O O . LEU A 1 611 ? 1.808 9.424 18.142 1.00 90.25 611 LEU A O 1
ATOM 4858 N N . SER A 1 612 ? -0.010 10.731 18.091 1.00 90.31 612 SER A N 1
ATOM 4859 C CA . SER A 1 612 ? -0.495 10.442 19.452 1.00 90.31 612 SER A CA 1
ATOM 4860 C C . SER A 1 612 ? -2.026 10.567 19.510 1.00 90.31 612 SER A C 1
ATOM 4862 O O . SER A 1 612 ? -2.591 11.180 18.604 1.00 90.31 612 SER A O 1
ATOM 4864 N N . PRO A 1 613 ? -2.722 10.074 20.555 1.00 88.62 613 PRO A N 1
ATOM 4865 C CA . PRO A 1 613 ? -4.180 10.206 20.668 1.00 88.62 613 PRO A CA 1
ATOM 4866 C C . PRO A 1 613 ? -4.691 11.653 20.548 1.00 88.62 613 PRO A C 1
ATOM 4868 O O . PRO A 1 613 ? -5.705 11.895 19.895 1.00 88.62 613 PRO A O 1
ATOM 4871 N N . HIS A 1 614 ? -3.967 12.626 21.114 1.00 88.00 614 HIS A N 1
ATOM 4872 C CA . HIS A 1 614 ? -4.362 14.043 21.122 1.00 88.00 614 HIS A CA 1
ATOM 4873 C C . HIS A 1 614 ? -4.059 14.785 19.813 1.00 88.00 614 HIS A C 1
ATOM 4875 O O . HIS A 1 614 ? -4.727 15.759 19.480 1.00 88.00 614 HIS A O 1
ATOM 4881 N N . THR A 1 615 ? -3.066 14.320 19.058 1.00 91.44 615 THR A N 1
ATOM 4882 C CA . THR A 1 615 ? -2.638 14.891 17.767 1.00 91.44 615 THR A CA 1
ATOM 4883 C C . THR A 1 615 ? -3.104 14.058 16.571 1.00 91.44 615 THR A C 1
ATOM 4885 O O . THR A 1 615 ? -2.752 14.353 15.434 1.00 91.44 615 THR A O 1
ATOM 4888 N N . TYR A 1 616 ? -3.910 13.020 16.806 1.00 92.69 616 TYR A N 1
ATOM 4889 C CA . TYR A 1 616 ? -4.287 12.022 15.806 1.00 92.69 616 TYR A CA 1
ATOM 4890 C C . TYR A 1 616 ? -4.975 12.625 14.576 1.00 92.69 616 TYR A C 1
ATOM 4892 O O . TYR A 1 616 ? -4.646 12.277 13.443 1.00 92.69 616 TYR A O 1
ATOM 4900 N N . TYR A 1 617 ? -5.895 13.571 14.799 1.00 92.31 617 TYR A N 1
ATOM 4901 C CA . TYR A 1 617 ? -6.591 14.265 13.716 1.00 92.31 617 TYR A CA 1
ATOM 4902 C C . TYR A 1 617 ? -5.656 15.156 12.893 1.00 92.31 617 TYR A C 1
ATOM 4904 O O . TYR A 1 617 ? -5.658 15.072 11.669 1.00 92.31 617 TYR A O 1
ATOM 4912 N N . SER A 1 618 ? -4.835 15.984 13.547 1.00 89.75 618 SER A N 1
ATOM 4913 C CA . SER A 1 618 ? -3.938 16.906 12.844 1.00 89.75 618 SER A CA 1
ATOM 4914 C C . SER A 1 618 ? -2.799 16.184 12.122 1.00 89.75 618 SER A C 1
ATOM 4916 O O . SER A 1 618 ? -2.400 16.629 11.052 1.00 89.75 618 SER A O 1
ATOM 4918 N N . HIS A 1 619 ? -2.331 15.050 12.651 1.00 91.31 619 HIS A N 1
ATOM 4919 C CA . HIS A 1 619 ? -1.355 14.180 11.995 1.00 91.31 619 HIS A CA 1
ATOM 4920 C C . HIS A 1 619 ? -1.906 13.620 10.678 1.00 91.31 619 HIS A C 1
ATOM 4922 O O . HIS A 1 619 ? -1.378 13.920 9.609 1.00 91.31 619 HIS A O 1
ATOM 4928 N N . TRP A 1 620 ? -3.015 12.875 10.729 1.00 93.12 620 TRP A N 1
ATOM 4929 C CA . TRP A 1 620 ? -3.556 12.252 9.522 1.00 93.12 620 TRP A CA 1
ATOM 4930 C C . TRP A 1 620 ? -4.186 13.261 8.548 1.00 93.12 620 TRP A C 1
ATOM 4932 O O . TRP A 1 620 ? -4.044 13.070 7.348 1.0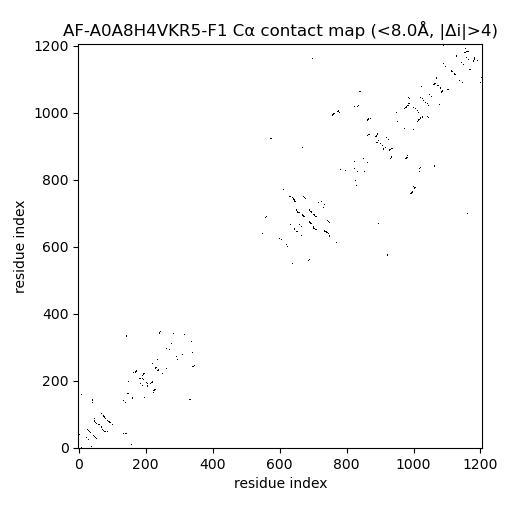0 93.12 620 TRP A O 1
ATOM 4942 N N . SER A 1 621 ? -4.811 14.357 9.006 1.00 90.00 621 SER A N 1
ATOM 4943 C CA . SER A 1 621 ? -5.332 15.403 8.101 1.00 90.00 621 SER A CA 1
ATOM 4944 C C . SER A 1 621 ? -4.208 16.085 7.305 1.00 90.00 621 SER A C 1
ATOM 4946 O O . SER A 1 621 ? -4.348 16.266 6.098 1.00 90.00 621 SER A O 1
ATOM 4948 N N . ALA A 1 622 ? -3.059 16.390 7.926 1.00 88.00 622 ALA A N 1
ATOM 4949 C CA . ALA A 1 622 ? -1.914 16.967 7.212 1.00 88.00 622 ALA A CA 1
ATOM 4950 C C . ALA A 1 622 ? -1.313 15.995 6.175 1.00 88.00 622 ALA A C 1
ATOM 4952 O O . ALA A 1 622 ? -1.001 16.393 5.054 1.00 88.00 622 ALA A O 1
ATOM 4953 N N . ILE A 1 623 ? -1.215 14.705 6.512 1.00 90.81 623 ILE A N 1
ATOM 4954 C CA . ILE A 1 623 ? -0.726 13.662 5.595 1.00 90.81 623 ILE A CA 1
ATOM 4955 C C . ILE A 1 623 ? -1.696 13.442 4.421 1.00 90.81 623 ILE A C 1
ATOM 4957 O O . ILE A 1 623 ? -1.262 13.365 3.273 1.00 90.81 623 ILE A O 1
ATOM 4961 N N . LEU A 1 624 ? -3.008 13.403 4.683 1.00 91.81 624 LEU A N 1
ATOM 4962 C CA . LEU A 1 624 ? -4.042 13.260 3.649 1.00 91.81 624 LEU A CA 1
ATOM 4963 C C . LEU A 1 624 ? -4.066 14.450 2.675 1.00 91.81 624 LEU A C 1
ATOM 4965 O O . LEU A 1 624 ? -4.361 14.250 1.498 1.00 91.81 624 LEU A O 1
ATOM 4969 N N . ARG A 1 625 ? -3.723 15.665 3.129 1.00 88.25 625 ARG A N 1
ATOM 4970 C CA . ARG A 1 625 ? -3.521 16.830 2.247 1.00 88.25 625 ARG A CA 1
ATOM 4971 C C . ARG A 1 625 ? -2.304 16.649 1.341 1.00 88.25 625 ARG A C 1
ATOM 4973 O O . ARG A 1 625 ? -2.462 16.759 0.135 1.00 88.25 625 ARG A O 1
ATOM 4980 N N . HIS A 1 626 ? -1.133 16.286 1.881 1.00 87.75 626 HIS A N 1
ATOM 4981 C CA . HIS A 1 626 ? 0.061 16.015 1.060 1.00 87.75 626 HIS A CA 1
ATOM 4982 C C . HIS A 1 626 ? -0.186 14.962 -0.033 1.00 87.75 626 HIS A C 1
ATOM 4984 O O . HIS A 1 626 ? 0.319 15.101 -1.147 1.00 87.75 626 HIS A O 1
ATOM 4990 N N . GLU A 1 627 ? -0.958 13.917 0.277 1.00 90.50 627 GLU A N 1
ATOM 4991 C CA . GLU A 1 627 ? -1.340 12.891 -0.695 1.00 90.50 627 GLU A CA 1
ATOM 4992 C C . GLU A 1 627 ? -2.357 13.416 -1.723 1.00 90.50 627 GLU A C 1
ATOM 4994 O O . GLU A 1 627 ? -2.179 13.202 -2.922 1.00 90.50 627 GLU A O 1
ATOM 4999 N N . LEU A 1 628 ? -3.392 14.152 -1.293 1.00 87.38 628 LEU A N 1
ATOM 5000 C CA . LEU A 1 628 ? -4.377 14.751 -2.201 1.00 87.38 628 LEU A CA 1
ATOM 5001 C C . LEU A 1 628 ? -3.742 15.778 -3.153 1.00 87.38 628 LEU A C 1
ATOM 5003 O O . LEU A 1 628 ? -4.063 15.776 -4.343 1.00 87.38 628 LEU A O 1
ATOM 5007 N N . ASP A 1 629 ? -2.834 16.615 -2.651 1.00 85.25 629 ASP A N 1
ATOM 5008 C CA . ASP A 1 629 ? -2.078 17.593 -3.436 1.00 85.25 629 ASP A CA 1
ATOM 5009 C C . ASP A 1 629 ? -1.199 16.879 -4.474 1.00 85.25 629 ASP A C 1
ATOM 5011 O O . ASP A 1 629 ? -1.217 17.240 -5.649 1.00 85.25 629 ASP A O 1
ATOM 5015 N N . ALA A 1 630 ? -0.479 15.819 -4.085 1.00 86.12 630 ALA A N 1
ATOM 5016 C CA . ALA A 1 630 ? 0.359 15.048 -5.006 1.00 86.12 630 ALA A CA 1
ATOM 5017 C C . ALA A 1 630 ? -0.456 14.346 -6.106 1.00 86.12 630 ALA A C 1
ATOM 5019 O O . ALA A 1 630 ? -0.118 14.476 -7.282 1.00 86.12 630 ALA A O 1
ATOM 5020 N N . ILE A 1 631 ? -1.560 13.676 -5.747 1.00 83.31 631 ILE A N 1
ATOM 5021 C CA . ILE A 1 631 ? -2.487 13.058 -6.713 1.00 83.31 631 ILE A CA 1
ATOM 5022 C C . ILE A 1 631 ? -3.065 14.118 -7.662 1.00 83.31 631 ILE A C 1
ATOM 5024 O O . ILE A 1 631 ? -3.238 13.860 -8.852 1.00 83.31 631 ILE A O 1
ATOM 5028 N N . THR A 1 632 ? -3.372 15.314 -7.157 1.00 81.31 632 THR A N 1
ATOM 5029 C CA . THR A 1 632 ? -3.967 16.384 -7.970 1.00 81.31 632 THR A CA 1
ATOM 5030 C C . THR A 1 632 ? -2.952 17.005 -8.919 1.00 81.31 632 THR A C 1
ATOM 5032 O O . THR A 1 632 ? -3.264 17.137 -10.098 1.00 81.31 632 THR A O 1
ATOM 5035 N N . ASN A 1 633 ? -1.724 17.268 -8.469 1.00 81.62 633 ASN A N 1
ATOM 5036 C CA . ASN A 1 633 ? -0.634 17.701 -9.344 1.00 81.62 633 ASN A CA 1
ATOM 5037 C C . ASN A 1 633 ? -0.362 16.661 -10.451 1.00 81.62 633 ASN A C 1
ATOM 5039 O O . ASN A 1 633 ? -0.309 17.021 -11.625 1.00 81.62 633 ASN A O 1
ATOM 5043 N N . GLU A 1 634 ? -0.296 15.365 -10.111 1.00 80.56 634 GLU A N 1
ATOM 5044 C CA . GLU A 1 634 ? -0.125 14.286 -11.097 1.00 80.56 634 GLU A CA 1
ATOM 5045 C C . GLU A 1 634 ? -1.282 14.238 -12.116 1.00 80.56 634 GLU A C 1
ATOM 5047 O O . GLU A 1 634 ? -1.041 14.082 -13.314 1.00 80.56 634 GLU A O 1
ATOM 5052 N N . LYS A 1 635 ? -2.544 14.413 -11.689 1.00 78.94 635 LYS A N 1
ATOM 5053 C CA . LYS A 1 635 ? -3.691 14.465 -12.618 1.00 78.94 635 LYS A CA 1
ATOM 5054 C C . LYS A 1 635 ? -3.726 15.740 -13.472 1.00 78.94 635 LYS A C 1
ATOM 5056 O O . LYS A 1 635 ? -4.134 15.656 -14.632 1.00 78.94 635 LYS A O 1
ATOM 5061 N N . GLU A 1 636 ? -3.322 16.894 -12.939 1.00 73.00 636 GLU A N 1
ATOM 5062 C CA . GLU A 1 636 ? -3.352 18.176 -13.660 1.00 73.00 636 GLU A CA 1
ATOM 5063 C C . GLU A 1 636 ? -2.241 18.311 -14.713 1.00 73.00 636 GLU A C 1
ATOM 5065 O O . GLU A 1 636 ? -2.466 18.938 -15.753 1.00 73.00 636 GLU A O 1
ATOM 5070 N N . GLU A 1 637 ? -1.080 17.677 -14.514 1.00 73.69 637 GLU A N 1
ATOM 5071 C CA . GLU A 1 637 ? -0.034 17.587 -15.545 1.00 73.69 637 GLU A CA 1
ATOM 5072 C C . GLU A 1 637 ? -0.472 16.738 -16.759 1.00 73.69 637 GLU A C 1
ATOM 5074 O O . GLU A 1 637 ? -0.038 16.988 -17.890 1.00 73.69 637 GLU A O 1
ATOM 5079 N N . ILE A 1 638 ? -1.381 15.773 -16.567 1.00 77.19 638 ILE A N 1
ATOM 5080 C CA . ILE A 1 638 ? -1.852 14.856 -17.618 1.00 77.19 638 ILE A CA 1
ATOM 5081 C C . ILE A 1 638 ? -2.954 15.516 -18.469 1.00 77.19 638 ILE A C 1
ATOM 5083 O O . ILE A 1 638 ? -4.156 15.274 -18.325 1.00 77.19 638 ILE A O 1
ATOM 5087 N N . ILE A 1 639 ? -2.516 16.344 -19.421 1.00 80.56 639 ILE A N 1
ATOM 5088 C CA . ILE A 1 639 ? -3.360 16.980 -20.443 1.00 80.56 639 ILE A CA 1
ATOM 5089 C C . ILE A 1 639 ? -3.242 16.210 -21.763 1.00 80.56 639 ILE A C 1
ATOM 5091 O O . ILE A 1 639 ? -2.170 16.158 -22.368 1.00 80.56 639 ILE A O 1
ATOM 5095 N N . ILE A 1 640 ? -4.359 15.667 -22.256 1.00 83.19 640 ILE A N 1
ATOM 5096 C CA . ILE A 1 640 ? -4.416 14.923 -23.522 1.00 83.19 640 ILE A CA 1
ATOM 5097 C C . ILE A 1 640 ? -5.050 15.797 -24.607 1.00 83.19 640 ILE A C 1
ATOM 5099 O O . ILE A 1 640 ? -6.079 16.441 -24.393 1.00 83.19 640 ILE A O 1
ATOM 5103 N N . TRP A 1 641 ? -4.441 15.824 -25.790 1.00 81.88 641 TRP A N 1
ATOM 5104 C CA . TRP A 1 641 ? -4.741 16.798 -26.841 1.00 81.88 641 TRP A CA 1
ATOM 5105 C C . TRP A 1 641 ? -5.559 16.190 -27.988 1.00 81.88 641 TRP A C 1
ATOM 5107 O O . TRP A 1 641 ? -5.333 15.049 -28.382 1.00 81.88 641 TRP A O 1
ATOM 5117 N N . LYS A 1 642 ? -6.474 16.978 -28.574 1.00 82.31 642 LYS A N 1
ATOM 5118 C CA . LYS A 1 642 ? -7.254 16.618 -29.782 1.00 82.31 642 LYS A CA 1
ATOM 5119 C C . LYS A 1 642 ? -8.023 15.277 -29.718 1.00 82.31 642 LYS A C 1
ATOM 5121 O O . LYS A 1 642 ? -8.188 14.605 -30.737 1.00 82.31 642 LYS A O 1
ATOM 5126 N N . ILE A 1 643 ? -8.564 14.895 -28.561 1.00 86.88 643 ILE A N 1
ATOM 5127 C CA . ILE A 1 643 ? -9.458 13.732 -28.454 1.00 86.88 643 ILE A CA 1
ATOM 5128 C C . ILE A 1 643 ? -10.774 14.016 -29.197 1.00 86.88 643 ILE A C 1
ATOM 5130 O O . ILE A 1 643 ? -11.441 15.020 -28.947 1.00 86.88 643 ILE A O 1
ATOM 5134 N N . ALA A 1 644 ? -11.176 13.102 -30.080 1.00 88.25 644 ALA A N 1
ATOM 5135 C CA . ALA A 1 644 ? -12.540 13.026 -30.601 1.00 88.25 644 ALA A CA 1
ATOM 5136 C C . ALA A 1 644 ? -13.395 12.125 -29.695 1.00 88.25 644 ALA A C 1
ATOM 5138 O O . ALA A 1 644 ? -12.916 11.090 -29.225 1.00 88.25 644 ALA A O 1
ATOM 5139 N N . ALA A 1 645 ? -14.659 12.494 -29.486 1.00 90.94 645 ALA A N 1
ATOM 5140 C CA . ALA A 1 645 ? -15.607 11.703 -28.705 1.00 90.94 645 ALA A CA 1
ATOM 5141 C C . ALA A 1 645 ? -16.611 10.962 -29.604 1.00 90.94 645 ALA A C 1
ATOM 5143 O O . ALA A 1 645 ? -16.963 11.439 -30.688 1.00 90.94 645 ALA A O 1
ATOM 5144 N N . LYS A 1 646 ? -17.111 9.817 -29.133 1.00 92.88 646 LYS A N 1
ATOM 5145 C CA . LYS A 1 646 ? -18.248 9.104 -29.746 1.00 92.88 646 LYS A CA 1
ATOM 5146 C C . LYS A 1 646 ? -19.453 9.117 -28.821 1.00 92.88 646 LYS A C 1
ATOM 5148 O O . LYS A 1 646 ? -19.289 9.217 -27.611 1.00 92.88 646 LYS A O 1
ATOM 5153 N N . VAL A 1 647 ? -20.648 8.945 -29.363 1.00 91.00 647 VAL A N 1
ATOM 5154 C CA . VAL A 1 647 ? -21.879 8.827 -28.573 1.00 91.00 647 VAL A CA 1
ATOM 5155 C C . VAL A 1 647 ? -22.083 7.385 -28.100 1.00 91.00 647 VAL A C 1
ATOM 5157 O O . VAL A 1 647 ? -22.072 6.459 -28.908 1.00 91.00 647 VAL A O 1
ATOM 5160 N N . VAL A 1 648 ? -22.299 7.195 -26.795 1.00 88.19 648 VAL A N 1
ATOM 5161 C CA . VAL A 1 648 ? -22.684 5.905 -26.191 1.00 88.19 648 VAL A CA 1
ATOM 5162 C C . VAL A 1 648 ? -24.204 5.867 -26.031 1.00 88.19 648 VAL A C 1
ATOM 5164 O O . VAL A 1 648 ? -24.871 5.090 -26.715 1.00 88.19 648 VAL A O 1
ATOM 5167 N N . SER A 1 649 ? -24.762 6.782 -25.233 1.00 88.00 649 SER A N 1
ATOM 5168 C CA . SER A 1 649 ? -26.203 7.050 -25.166 1.00 88.00 649 SER A CA 1
ATOM 5169 C C . SER A 1 649 ? -26.467 8.536 -25.374 1.00 88.00 649 SER A C 1
ATOM 5171 O O . SER A 1 649 ? -26.128 9.371 -24.534 1.00 88.00 649 SER A O 1
ATOM 5173 N N . TRP A 1 650 ? -27.118 8.879 -26.489 1.00 87.94 650 TRP A N 1
ATOM 5174 C CA . TRP A 1 650 ? -27.514 10.262 -26.761 1.00 87.94 650 TRP A CA 1
ATOM 5175 C C . TRP A 1 650 ? -28.571 10.764 -25.776 1.00 87.94 650 TRP A C 1
ATOM 5177 O O . TRP A 1 650 ? -28.553 11.931 -25.385 1.00 87.94 650 TRP A O 1
ATOM 5187 N N . LYS A 1 651 ? -29.482 9.887 -25.338 1.00 83.81 651 LYS A N 1
ATOM 5188 C CA . LYS A 1 651 ? -30.527 10.220 -24.366 1.00 83.81 651 LYS A CA 1
ATOM 5189 C C . LYS A 1 651 ? -29.900 10.683 -23.053 1.00 83.81 651 LYS A C 1
ATOM 5191 O O . LYS A 1 651 ? -30.159 11.803 -22.616 1.00 83.81 651 LYS A O 1
ATOM 5196 N N . ASP A 1 652 ? -29.021 9.851 -22.505 1.00 79.88 652 ASP A N 1
ATOM 5197 C CA . ASP A 1 652 ? -28.462 9.996 -21.158 1.00 79.88 652 ASP A CA 1
ATOM 5198 C C . ASP A 1 652 ? -27.201 10.886 -21.130 1.00 79.88 652 ASP A C 1
ATOM 5200 O O . ASP A 1 652 ? -26.624 11.131 -20.077 1.00 79.88 652 ASP A O 1
ATOM 5204 N N . SER A 1 653 ? -26.827 11.463 -22.282 1.00 89.31 653 SER A N 1
ATOM 5205 C CA . SER A 1 653 ? -25.661 12.343 -22.479 1.00 89.31 653 SER A CA 1
ATOM 5206 C C . SER A 1 653 ? -24.317 11.653 -22.217 1.00 89.31 653 SER A C 1
ATOM 5208 O O . SER A 1 653 ? -23.400 12.265 -21.665 1.00 89.31 653 SER A O 1
ATOM 5210 N N . GLU A 1 654 ? -24.205 10.379 -22.602 1.00 88.69 654 GLU A N 1
ATOM 5211 C CA . GLU A 1 654 ? -22.993 9.576 -22.432 1.00 88.69 654 GLU A CA 1
ATOM 5212 C C . GLU A 1 654 ? -22.123 9.525 -23.692 1.00 88.69 654 GLU A C 1
ATOM 5214 O O . GLU A 1 654 ? -22.600 9.212 -24.790 1.00 88.69 654 GLU A O 1
ATOM 5219 N N . PHE A 1 655 ? -20.823 9.755 -23.506 1.00 92.81 655 PHE A N 1
ATOM 5220 C CA . PHE A 1 655 ? -19.818 9.807 -24.562 1.00 92.81 655 PHE A CA 1
ATOM 5221 C C . PHE A 1 655 ? -18.600 8.931 -24.246 1.00 92.81 655 PHE A C 1
ATOM 5223 O O . PHE A 1 655 ? -18.199 8.786 -23.094 1.00 92.81 655 PHE A O 1
ATOM 5230 N N . GLU A 1 656 ? -17.980 8.376 -25.284 1.00 92.81 656 GLU A N 1
ATOM 5231 C CA . GLU A 1 656 ? -16.745 7.595 -25.218 1.00 92.81 656 GLU A CA 1
ATOM 5232 C C . GLU A 1 656 ? -15.535 8.445 -25.617 1.00 92.81 656 GLU A C 1
ATOM 5234 O O . GLU A 1 656 ? -15.529 9.065 -26.683 1.00 92.81 656 GLU A O 1
ATOM 5239 N N . LEU A 1 657 ? -14.495 8.411 -24.781 1.00 91.19 657 LEU A N 1
ATOM 5240 C CA . LEU A 1 657 ? -13.210 9.081 -24.966 1.00 91.19 657 LEU A CA 1
ATOM 5241 C C . LEU A 1 657 ? -12.071 8.059 -25.034 1.00 91.19 657 LEU A C 1
ATOM 5243 O O . LEU A 1 657 ? -12.042 7.097 -24.264 1.00 91.19 657 LEU A O 1
ATOM 5247 N N . SER A 1 658 ? -11.094 8.296 -25.912 1.00 87.06 658 SER A N 1
ATOM 5248 C CA . SER A 1 658 ? -9.849 7.520 -25.973 1.00 87.06 658 SER A CA 1
ATOM 5249 C C . SER A 1 658 ? -8.786 8.162 -25.090 1.00 87.06 658 SER A C 1
ATOM 5251 O O . SER A 1 658 ? -8.379 9.289 -25.352 1.00 87.06 658 SER A O 1
ATOM 5253 N N . VAL A 1 659 ? -8.329 7.442 -24.066 1.00 84.44 659 VAL A N 1
ATOM 5254 C CA . VAL A 1 659 ? -7.389 7.949 -23.054 1.00 84.44 659 VAL A CA 1
ATOM 5255 C C . VAL A 1 659 ? -6.139 7.060 -23.078 1.00 84.44 659 VAL A C 1
ATOM 5257 O O . VAL A 1 659 ? -6.242 5.884 -22.718 1.00 84.44 659 VAL A O 1
ATOM 5260 N N . PRO A 1 660 ? -4.969 7.555 -23.534 1.00 77.19 660 PRO A N 1
ATOM 5261 C CA . PRO A 1 660 ? -3.718 6.798 -23.481 1.00 77.19 660 PRO A CA 1
ATOM 5262 C C . PRO A 1 660 ? -3.403 6.331 -22.055 1.00 77.19 660 PRO A C 1
ATOM 5264 O O . PRO A 1 660 ? -3.838 6.946 -21.087 1.00 77.19 660 PRO A O 1
ATOM 5267 N N . GLY A 1 661 ? -2.700 5.203 -21.923 1.00 73.19 661 GLY A N 1
ATOM 5268 C CA . GLY A 1 661 ? -2.264 4.655 -20.630 1.00 73.19 661 GLY A CA 1
ATOM 5269 C C . GLY A 1 661 ? -3.354 4.144 -19.668 1.00 73.19 661 GLY A C 1
ATOM 5270 O O . GLY A 1 661 ? -3.034 3.342 -18.791 1.00 73.19 661 GLY A O 1
ATOM 5271 N N . ILE A 1 662 ? -4.644 4.474 -19.846 1.00 77.12 662 ILE A N 1
ATOM 5272 C CA . ILE A 1 662 ? -5.731 4.121 -18.897 1.00 77.12 662 ILE A CA 1
ATOM 5273 C C . ILE A 1 662 ? -5.861 2.613 -18.613 1.00 77.12 662 ILE A C 1
ATOM 5275 O O . ILE A 1 662 ? -6.389 2.195 -17.581 1.00 77.12 662 ILE A O 1
ATOM 5279 N N . ARG A 1 663 ? -5.330 1.782 -19.519 1.00 74.69 663 ARG A N 1
ATOM 5280 C CA . ARG A 1 663 ? -5.138 0.332 -19.353 1.00 74.69 663 ARG A CA 1
ATOM 5281 C C . ARG A 1 663 ? -4.371 -0.010 -18.077 1.00 74.69 663 ARG A C 1
ATOM 5283 O O . ARG A 1 663 ? -4.745 -0.935 -17.358 1.00 74.69 663 ARG A O 1
ATOM 5290 N N . GLU A 1 664 ? -3.324 0.752 -17.794 1.00 72.62 664 GLU A N 1
ATOM 5291 C CA . GLU A 1 664 ? -2.384 0.552 -16.693 1.00 72.62 664 GLU A CA 1
ATOM 5292 C C . GLU A 1 664 ? -2.783 1.332 -15.424 1.00 72.62 664 GLU A C 1
ATOM 5294 O O . GLU A 1 664 ? -2.167 1.140 -14.386 1.00 72.62 664 GLU A O 1
ATOM 5299 N N . ASN A 1 665 ? -3.914 2.058 -15.435 1.00 69.44 665 ASN A N 1
ATOM 5300 C CA . ASN A 1 665 ? -4.305 3.091 -14.452 1.00 69.44 665 ASN A CA 1
ATOM 5301 C C . ASN A 1 665 ? -3.453 4.374 -14.526 1.00 69.44 665 ASN A C 1
ATOM 5303 O O . ASN A 1 665 ? -3.243 5.007 -13.499 1.00 69.44 665 ASN A O 1
ATOM 5307 N N . TYR A 1 666 ? -2.980 4.773 -15.711 1.00 73.06 666 TYR A N 1
ATOM 5308 C CA . TYR A 1 666 ? -2.261 6.039 -15.882 1.00 73.06 666 TYR A CA 1
ATOM 5309 C C . TYR A 1 666 ? -2.879 6.871 -17.022 1.00 73.06 666 TYR A C 1
ATOM 5311 O O . TYR A 1 666 ? -2.760 6.450 -18.170 1.00 73.06 666 TYR A O 1
ATOM 5319 N N . PRO A 1 667 ? -3.572 7.999 -16.766 1.00 74.12 667 PRO A N 1
ATOM 5320 C CA . PRO A 1 667 ? -3.865 8.589 -15.455 1.00 74.12 667 PRO A CA 1
ATOM 5321 C C . PRO A 1 667 ? -4.676 7.657 -14.544 1.00 74.12 667 PRO A C 1
ATOM 5323 O O . PRO A 1 667 ? -5.478 6.841 -15.017 1.00 74.12 667 PRO A O 1
ATOM 5326 N N . TYR A 1 668 ? -4.497 7.800 -13.227 1.00 75.31 668 TYR A N 1
ATOM 5327 C CA . TYR A 1 668 ? -5.320 7.095 -12.245 1.00 75.31 668 TYR A CA 1
ATOM 5328 C C . TYR A 1 668 ? -6.714 7.726 -12.213 1.00 75.31 668 TYR A C 1
ATOM 5330 O O . TYR A 1 668 ? -6.921 8.787 -11.623 1.00 75.31 668 TYR A O 1
ATOM 5338 N N . LEU A 1 669 ? -7.671 7.080 -12.884 1.00 75.88 669 LEU A N 1
ATOM 5339 C CA . LEU A 1 669 ? -9.066 7.519 -12.908 1.00 75.88 669 LEU A CA 1
ATOM 5340 C C . LEU A 1 669 ? -9.987 6.589 -12.117 1.00 75.88 669 LEU A C 1
ATOM 5342 O O . LEU A 1 669 ? -9.852 5.356 -12.167 1.00 75.88 669 LEU A O 1
ATOM 5346 N N . GLU A 1 670 ? -10.973 7.217 -11.481 1.00 70.81 670 GLU A N 1
ATOM 5347 C CA . GLU A 1 670 ? -12.105 6.624 -10.772 1.00 70.81 670 GLU A CA 1
ATOM 5348 C C . GLU A 1 670 ? -13.440 7.040 -11.403 1.00 70.81 670 GLU A C 1
ATOM 5350 O O . GLU A 1 670 ? -13.548 8.051 -12.096 1.00 70.81 670 GLU A O 1
ATOM 5355 N N . ILE A 1 671 ? -14.492 6.257 -11.164 1.00 69.50 671 ILE A N 1
ATOM 5356 C CA . ILE A 1 671 ? -15.841 6.610 -11.617 1.00 69.50 671 ILE A CA 1
ATOM 5357 C C . ILE A 1 671 ? -16.386 7.700 -10.683 1.00 69.50 671 ILE A C 1
ATOM 5359 O O . ILE A 1 671 ? -16.406 7.536 -9.463 1.00 69.50 671 ILE A O 1
ATOM 5363 N N . GLY A 1 672 ? -16.803 8.823 -11.267 1.00 67.06 672 GLY A N 1
ATOM 5364 C CA . GLY A 1 672 ? -17.122 10.065 -10.564 1.00 67.06 672 GLY A CA 1
ATOM 5365 C C . GLY A 1 672 ? -16.052 11.164 -10.651 1.00 67.06 672 GLY A C 1
ATOM 5366 O O . GLY A 1 672 ? -16.405 12.309 -10.359 1.00 67.06 672 GLY A O 1
ATOM 5367 N N . ASP A 1 673 ? -14.815 10.864 -11.094 1.00 76.94 673 ASP A N 1
ATOM 5368 C CA . ASP A 1 673 ? -13.800 11.889 -11.416 1.00 76.94 673 ASP A CA 1
ATOM 5369 C C . ASP A 1 673 ? -14.380 12.927 -12.393 1.00 76.94 673 ASP A C 1
ATOM 5371 O O . ASP A 1 673 ? -15.172 12.599 -13.290 1.00 76.94 673 ASP A O 1
ATOM 5375 N N . LEU A 1 674 ? -13.964 14.184 -12.225 1.00 81.25 674 LEU A N 1
ATOM 5376 C CA . LEU A 1 674 ? -14.353 15.279 -13.109 1.00 81.25 674 LEU A CA 1
ATOM 5377 C C . LEU A 1 674 ? -13.423 15.340 -14.323 1.00 81.25 674 LEU A C 1
ATOM 5379 O O . LEU A 1 674 ? -12.207 15.175 -14.224 1.00 81.25 674 LEU A O 1
ATOM 5383 N N . VAL A 1 675 ? -14.023 15.580 -15.485 1.00 88.06 675 VAL A N 1
ATOM 5384 C CA . VAL A 1 675 ? -13.360 15.615 -16.787 1.00 88.06 675 VAL A CA 1
ATOM 5385 C C . VAL A 1 675 ? -13.612 16.981 -17.406 1.00 88.06 675 VAL A C 1
ATOM 5387 O O . VAL A 1 675 ? -14.751 17.320 -17.727 1.00 88.06 675 VAL A O 1
ATOM 5390 N N . HIS A 1 676 ? -12.556 17.772 -17.568 1.00 87.56 676 HIS A N 1
ATOM 5391 C CA . HIS A 1 676 ? -12.631 19.082 -18.204 1.00 87.56 676 HIS A CA 1
ATOM 5392 C C . HIS A 1 676 ? -12.369 18.950 -19.700 1.00 87.56 676 HIS A C 1
ATOM 5394 O O . HIS A 1 676 ? -11.313 18.489 -20.126 1.00 87.56 676 HIS A O 1
ATOM 5400 N N . LEU A 1 677 ? -13.359 19.355 -20.491 1.00 86.62 677 LEU A N 1
ATOM 5401 C CA . LEU A 1 677 ? -13.397 19.233 -21.941 1.00 86.62 677 LEU A CA 1
ATOM 5402 C C . LEU A 1 677 ? -13.290 20.624 -22.562 1.00 86.62 677 LEU A C 1
ATOM 5404 O O . LEU A 1 677 ? -14.119 21.499 -22.304 1.00 86.62 677 LEU A O 1
ATOM 5408 N N . ARG A 1 678 ? -12.285 20.834 -23.409 1.00 86.12 678 ARG A N 1
ATOM 5409 C CA . ARG A 1 678 ? -12.018 22.134 -24.031 1.00 86.12 678 ARG A CA 1
ATOM 5410 C C . ARG A 1 678 ? -11.953 22.023 -25.544 1.00 86.12 678 ARG A C 1
ATOM 5412 O O . ARG A 1 678 ? -11.040 21.389 -26.062 1.00 86.12 678 ARG A O 1
ATOM 5419 N N . GLU A 1 679 ? -12.893 22.648 -26.246 1.00 83.06 679 GLU A N 1
ATOM 5420 C CA . GLU A 1 679 ? -12.986 22.531 -27.705 1.00 83.06 679 GLU A CA 1
ATOM 5421 C C . GLU A 1 679 ? -11.740 23.096 -28.419 1.00 83.06 679 GLU A C 1
ATOM 5423 O O . GLU A 1 679 ? -11.272 24.200 -28.126 1.00 83.06 679 GLU A O 1
ATOM 5428 N N . VAL A 1 680 ? -11.218 22.341 -29.387 1.00 77.25 680 VAL A N 1
ATOM 5429 C CA . VAL A 1 680 ? -10.082 22.719 -30.233 1.00 77.25 680 VAL A CA 1
ATOM 5430 C C . VAL A 1 680 ? -10.596 23.179 -31.597 1.00 77.25 680 VAL A C 1
ATOM 5432 O O . VAL A 1 680 ? -10.950 22.368 -32.451 1.00 77.25 680 VAL A O 1
ATOM 5435 N N . HIS A 1 681 ? -10.606 24.493 -31.832 1.00 71.31 681 HIS A N 1
ATOM 5436 C CA . HIS A 1 681 ? -10.918 25.047 -33.152 1.00 71.31 681 HIS A CA 1
ATOM 5437 C C . HIS A 1 681 ? -9.652 25.159 -34.020 1.00 71.31 681 HIS A C 1
ATOM 5439 O O . HIS A 1 681 ? -8.713 25.862 -33.646 1.00 71.31 681 HIS A O 1
ATOM 5445 N N . GLU A 1 682 ? -9.661 24.594 -35.229 1.00 57.00 682 GLU A N 1
ATOM 5446 C CA . GLU A 1 682 ? -8.570 24.793 -36.207 1.00 57.00 682 GLU A CA 1
ATOM 5447 C C . GLU A 1 682 ? -8.781 26.018 -37.124 1.00 57.00 682 GLU A C 1
ATOM 5449 O O . GLU A 1 682 ? -7.836 26.495 -37.745 1.00 57.00 682 GLU A O 1
ATOM 5454 N N . LEU A 1 683 ? -10.010 26.557 -37.202 1.00 46.28 683 LEU A N 1
ATOM 5455 C CA . LEU A 1 683 ? -10.412 27.591 -38.180 1.00 46.28 683 LEU A CA 1
ATOM 5456 C C . LEU A 1 683 ? -11.160 28.808 -37.583 1.00 46.28 683 LEU A C 1
ATOM 5458 O O . LEU A 1 683 ? -11.832 29.553 -38.295 1.00 46.28 683 LEU A O 1
ATOM 5462 N N . GLY A 1 684 ? -11.033 29.049 -36.273 1.00 45.72 684 GLY A N 1
ATOM 5463 C CA . GLY A 1 684 ? -11.295 30.369 -35.668 1.00 45.72 684 GLY A CA 1
ATOM 5464 C C . GLY A 1 684 ? -12.735 30.916 -35.681 1.00 45.72 684 GLY A C 1
ATOM 5465 O O . GLY A 1 684 ? -12.908 32.114 -35.470 1.00 45.72 684 GLY A O 1
ATOM 5466 N N . ARG A 1 685 ? -13.767 30.088 -35.907 1.00 44.38 685 ARG A N 1
ATOM 5467 C CA . ARG A 1 685 ? -15.189 30.508 -35.973 1.00 44.38 685 ARG A CA 1
ATOM 5468 C C . ARG A 1 685 ? -16.119 29.797 -34.970 1.00 44.38 685 ARG A C 1
ATOM 5470 O O . ARG A 1 685 ? -17.234 29.430 -35.321 1.00 44.38 685 ARG A O 1
ATOM 5477 N N . GLY A 1 686 ? -15.682 29.628 -33.722 1.00 46.41 686 GLY A N 1
ATOM 5478 C CA . GLY A 1 686 ? -16.509 29.088 -32.632 1.00 46.41 686 GLY A CA 1
ATOM 5479 C C . GLY A 1 686 ? -16.466 29.949 -31.365 1.00 46.41 686 GLY A C 1
ATOM 5480 O O . GLY A 1 686 ? -15.556 30.762 -31.180 1.00 46.41 686 GLY A O 1
ATOM 5481 N N . ARG A 1 687 ? -17.467 29.786 -30.487 1.00 54.19 687 ARG A N 1
ATOM 5482 C CA . ARG A 1 687 ? -17.411 30.311 -29.113 1.00 54.19 687 ARG A CA 1
ATOM 5483 C C . ARG A 1 687 ? -16.579 29.345 -28.273 1.00 54.19 687 ARG A C 1
ATOM 5485 O O . ARG A 1 687 ? -16.989 28.208 -28.076 1.00 54.19 687 ARG A O 1
ATOM 5492 N N . ARG A 1 688 ? -15.443 29.818 -27.754 1.00 59.06 688 ARG A N 1
ATOM 5493 C CA . ARG A 1 688 ? -14.535 29.027 -26.909 1.00 59.06 688 ARG A CA 1
ATOM 5494 C C . ARG A 1 688 ? -15.242 28.637 -25.605 1.00 59.06 688 ARG A C 1
ATOM 5496 O O . ARG A 1 688 ? -15.410 29.482 -24.728 1.00 59.06 688 ARG A O 1
ATOM 5503 N N . GLY A 1 689 ? -15.673 27.383 -25.508 1.00 66.25 689 GLY A N 1
ATOM 5504 C CA . GLY A 1 689 ? -16.315 26.807 -24.327 1.00 66.25 689 GLY A CA 1
ATOM 5505 C C . GLY A 1 689 ? -15.380 25.864 -23.569 1.00 66.25 689 GLY A C 1
ATOM 5506 O O . GLY A 1 689 ? -14.591 25.141 -24.181 1.00 66.25 689 GLY A O 1
ATOM 5507 N N . ALA A 1 690 ? -15.493 25.864 -22.242 1.00 78.75 690 ALA A N 1
ATOM 5508 C CA . ALA A 1 690 ? -14.985 24.805 -21.379 1.00 78.75 690 ALA A CA 1
ATOM 5509 C C . ALA A 1 690 ? -16.190 24.102 -20.731 1.00 78.75 690 ALA A C 1
ATOM 5511 O O . ALA A 1 690 ? -17.116 24.758 -20.249 1.00 78.75 690 ALA A O 1
ATOM 5512 N N . LEU A 1 691 ? -16.210 22.774 -20.790 1.00 86.19 691 LEU A N 1
ATOM 5513 C CA . LEU A 1 691 ? -17.371 21.945 -20.472 1.00 86.19 691 LEU A CA 1
ATOM 5514 C C . LEU A 1 691 ? -16.962 20.866 -19.468 1.00 86.19 691 LEU A C 1
ATOM 5516 O O . LEU A 1 691 ? -15.882 20.290 -19.579 1.00 86.19 691 LEU A O 1
ATOM 5520 N N . GLU A 1 692 ? -17.835 20.566 -18.514 1.00 87.19 692 GLU A N 1
ATOM 5521 C CA . GLU A 1 692 ? -17.611 19.509 -17.528 1.00 87.19 692 GLU A CA 1
ATOM 5522 C C . GLU A 1 692 ? -18.300 18.200 -17.930 1.00 87.19 692 GLU A C 1
ATOM 5524 O O . GLU A 1 692 ? -19.453 18.185 -18.373 1.00 87.19 692 GLU A O 1
ATOM 5529 N N . GLY A 1 693 ? -17.612 17.082 -17.717 1.00 87.00 693 GLY A N 1
ATOM 5530 C CA . GLY A 1 693 ? -18.179 15.737 -17.672 1.00 87.00 693 GLY A CA 1
ATOM 5531 C C . GLY A 1 693 ? -17.786 15.016 -16.381 1.00 87.00 693 GLY A C 1
ATOM 5532 O O . GLY A 1 693 ? -16.844 15.413 -15.699 1.00 87.00 693 GLY A O 1
ATOM 5533 N N . ARG A 1 694 ? -18.496 13.938 -16.047 1.00 83.38 694 ARG A N 1
ATOM 5534 C CA . ARG A 1 694 ? -18.087 12.974 -15.008 1.00 83.38 694 ARG A CA 1
ATOM 5535 C C . ARG A 1 694 ? -17.772 11.641 -15.655 1.00 83.38 694 ARG A C 1
ATOM 5537 O O . ARG A 1 694 ? -18.524 11.215 -16.527 1.00 83.38 694 ARG A O 1
ATOM 5544 N N . VAL A 1 695 ? -16.724 10.960 -15.202 1.00 83.25 695 VAL A N 1
ATOM 5545 C CA . VAL A 1 695 ? -16.484 9.553 -15.557 1.00 83.25 695 VAL A CA 1
ATOM 5546 C C . VAL A 1 695 ? -17.677 8.712 -15.094 1.00 83.25 695 VAL A C 1
ATOM 5548 O O . VAL A 1 695 ? -17.962 8.678 -13.898 1.00 83.25 695 VAL A O 1
ATOM 5551 N N . SER A 1 696 ? -18.356 8.032 -16.021 1.00 74.38 696 SER A N 1
ATOM 5552 C CA . SER A 1 696 ? -19.491 7.140 -15.738 1.00 74.38 696 SER A CA 1
ATOM 5553 C C . SER A 1 696 ? -19.121 5.658 -15.803 1.00 74.38 696 SER A C 1
ATOM 5555 O O . SER A 1 696 ? -19.653 4.862 -15.033 1.00 74.38 696 SER A O 1
ATOM 5557 N N . ALA A 1 697 ? -18.157 5.280 -16.650 1.00 72.06 697 ALA A N 1
ATOM 5558 C CA . ALA A 1 697 ? -17.558 3.947 -16.637 1.00 72.06 697 ALA A CA 1
ATOM 5559 C C . ALA A 1 697 ? -16.121 3.944 -17.181 1.00 72.06 697 ALA A C 1
ATOM 5561 O O . ALA A 1 697 ? -15.773 4.656 -18.121 1.00 72.06 697 ALA A O 1
ATOM 5562 N N . LEU A 1 698 ? -15.276 3.073 -16.625 1.00 74.12 698 LEU A N 1
ATOM 5563 C CA . LEU A 1 698 ? -13.874 2.936 -17.022 1.00 74.12 698 LEU A CA 1
ATOM 5564 C C . LEU A 1 698 ? -13.656 1.637 -17.802 1.00 74.12 698 LEU A C 1
ATOM 5566 O O . LEU A 1 698 ? -13.421 0.573 -17.228 1.00 74.12 698 LEU A O 1
ATOM 5570 N N . ARG A 1 699 ? -13.671 1.708 -19.137 1.00 76.44 699 ARG A N 1
ATOM 5571 C CA . ARG A 1 699 ? -13.370 0.568 -20.022 1.00 76.44 699 ARG A CA 1
ATOM 5572 C C . ARG A 1 699 ? -11.852 0.364 -20.146 1.00 76.44 699 ARG A C 1
ATOM 5574 O O . ARG A 1 699 ? -11.295 0.303 -21.244 1.00 76.44 699 ARG A O 1
ATOM 5581 N N . LYS A 1 700 ? -11.168 0.193 -19.003 1.00 72.81 700 LYS A N 1
ATOM 5582 C CA . LYS A 1 700 ? -9.698 0.028 -18.898 1.00 72.81 700 LYS A CA 1
ATOM 5583 C C . LYS A 1 700 ? -9.164 -1.096 -19.803 1.00 72.81 700 LYS A C 1
ATOM 5585 O O . LYS A 1 700 ? -8.095 -0.978 -20.392 1.00 72.81 700 LYS A O 1
ATOM 5590 N N . ARG A 1 701 ? -9.948 -2.164 -20.008 1.00 64.12 701 ARG A N 1
ATOM 5591 C CA . ARG A 1 701 ? -9.639 -3.269 -20.940 1.00 64.12 701 ARG A CA 1
ATOM 5592 C C . ARG A 1 701 ? -9.542 -2.831 -22.409 1.00 64.12 701 ARG A C 1
ATOM 5594 O O . ARG A 1 701 ? -8.778 -3.419 -23.178 1.00 64.12 701 ARG A O 1
ATOM 5601 N N . GLU A 1 702 ? -10.323 -1.841 -22.813 1.00 72.56 702 GLU A N 1
ATOM 5602 C CA . GLU A 1 702 ? -10.470 -1.399 -24.204 1.00 72.56 702 GLU A CA 1
ATOM 5603 C C . GLU A 1 702 ? -9.660 -0.134 -24.501 1.00 72.56 702 GLU A C 1
ATOM 5605 O O . GLU A 1 702 ? -9.233 0.033 -25.640 1.00 72.56 702 GLU A O 1
ATOM 5610 N N . GLY A 1 703 ? -9.298 0.642 -23.473 1.00 74.62 703 GLY A N 1
ATOM 5611 C CA . GLY A 1 703 ? -8.553 1.904 -23.595 1.00 74.62 703 GLY A CA 1
ATOM 5612 C C . GLY A 1 703 ? -9.457 3.140 -23.607 1.00 74.62 703 GLY A C 1
ATOM 5613 O O . GLY A 1 703 ? -9.024 4.213 -24.020 1.00 74.62 703 GLY A O 1
ATOM 5614 N N . TYR A 1 704 ? -10.712 2.977 -23.179 1.00 84.94 704 TYR A N 1
ATOM 5615 C CA . TYR A 1 704 ? -11.731 4.017 -23.245 1.00 84.94 704 TYR A CA 1
ATOM 5616 C C . TYR A 1 704 ? -12.249 4.419 -21.866 1.00 84.94 704 TYR A C 1
ATOM 5618 O O . TYR A 1 704 ? -12.330 3.607 -20.939 1.00 84.94 704 TYR A O 1
ATOM 5626 N N . VAL A 1 705 ? -12.641 5.683 -21.762 1.00 87.75 705 VAL A N 1
ATOM 5627 C CA . VAL A 1 705 ? -13.364 6.254 -20.626 1.00 87.75 705 VAL A CA 1
ATOM 5628 C C . VAL A 1 705 ? -14.732 6.684 -21.139 1.00 87.75 705 VAL A C 1
ATOM 5630 O O . VAL A 1 705 ? -14.828 7.398 -22.135 1.00 87.75 705 VAL A O 1
ATOM 5633 N N . HIS A 1 706 ? -15.791 6.206 -20.495 1.00 89.44 706 HIS A N 1
ATOM 5634 C CA . HIS A 1 706 ? -17.157 6.658 -20.737 1.00 89.44 706 HIS A CA 1
ATOM 5635 C C . HIS A 1 706 ? -17.458 7.786 -19.746 1.00 89.44 706 HIS A C 1
ATOM 5637 O O . HIS A 1 706 ? -17.146 7.666 -18.557 1.00 89.44 706 HIS A O 1
ATOM 5643 N N . ILE A 1 707 ? -17.991 8.899 -20.248 1.00 90.94 707 ILE A N 1
ATOM 5644 C CA . ILE A 1 707 ? -18.325 10.094 -19.468 1.00 90.94 707 ILE A CA 1
ATOM 5645 C C . ILE A 1 707 ? -19.783 10.498 -19.675 1.00 90.94 707 ILE A C 1
ATOM 5647 O O . ILE A 1 707 ? -20.290 10.439 -20.792 1.00 90.94 707 ILE A O 1
ATOM 5651 N N . THR A 1 708 ? -20.433 11.003 -18.630 1.00 88.75 708 THR A N 1
ATOM 5652 C CA . THR A 1 708 ? -21.717 11.706 -18.740 1.00 88.75 708 THR A CA 1
ATOM 5653 C C . THR A 1 708 ? -21.462 13.214 -18.772 1.00 88.75 708 THR A C 1
ATOM 5655 O O . THR A 1 708 ? -20.853 13.756 -17.847 1.00 88.75 708 THR A O 1
ATOM 5658 N N . SER A 1 709 ? -21.928 13.914 -19.812 1.00 90.25 709 SER A N 1
ATOM 5659 C CA . SER A 1 709 ? -21.851 15.381 -19.905 1.00 90.25 709 SER A CA 1
ATOM 5660 C C . SER A 1 709 ? -23.072 15.988 -20.621 1.00 90.25 709 SER A C 1
ATOM 5662 O O . SER A 1 709 ? -23.075 16.156 -21.845 1.00 90.25 709 SER A O 1
ATOM 5664 N N . PRO A 1 710 ? -24.115 16.387 -19.870 1.00 88.94 710 PRO A N 1
ATOM 5665 C CA . PRO A 1 710 ? -25.193 17.222 -20.399 1.00 88.94 710 PRO A CA 1
ATOM 5666 C C . PRO A 1 710 ? -24.700 18.557 -21.003 1.00 88.94 710 PRO A C 1
ATOM 5668 O O . PRO A 1 710 ? -25.143 18.881 -22.106 1.00 88.94 710 PRO A O 1
ATOM 5671 N N . PRO A 1 711 ? -23.719 19.285 -20.407 1.00 87.75 711 PRO A N 1
ATOM 5672 C CA . PRO A 1 711 ? -23.114 20.469 -21.027 1.00 87.75 711 PRO A CA 1
ATOM 5673 C C . PRO A 1 711 ? -22.595 20.232 -22.451 1.00 87.75 711 PRO A C 1
ATOM 5675 O O . PRO A 1 711 ? -22.800 21.073 -23.324 1.00 87.75 711 PRO A O 1
ATOM 5678 N N . MET A 1 712 ? -21.957 19.082 -22.692 1.00 87.94 712 MET A N 1
ATOM 5679 C CA . MET A 1 712 ? -21.434 18.674 -23.997 1.00 87.94 712 MET A CA 1
ATOM 5680 C C . MET A 1 712 ? -22.545 18.334 -24.990 1.00 87.94 712 MET A C 1
ATOM 5682 O O . MET A 1 712 ? -22.478 18.780 -26.133 1.00 87.94 712 MET A O 1
ATOM 5686 N N . LYS A 1 713 ? -23.596 17.623 -24.560 1.00 88.00 713 LYS A N 1
ATOM 5687 C CA . LYS A 1 713 ? -24.780 17.369 -25.397 1.00 88.00 713 LYS A CA 1
ATOM 5688 C C . LYS A 1 713 ? -25.434 18.678 -25.848 1.00 88.00 713 LYS A C 1
ATOM 5690 O O . LYS A 1 713 ? -25.627 18.877 -27.044 1.00 88.00 713 LYS A O 1
ATOM 5695 N N . GLU A 1 714 ? -25.704 19.590 -24.916 1.00 86.38 714 GLU A N 1
ATOM 5696 C CA . GLU A 1 714 ? -26.301 20.897 -25.220 1.00 86.38 714 GLU A CA 1
ATOM 5697 C C . GLU A 1 714 ? -25.416 21.743 -26.152 1.00 86.38 714 GLU A C 1
ATOM 5699 O O . GLU A 1 714 ? -25.924 22.364 -27.083 1.00 86.38 714 GLU A O 1
ATOM 5704 N N . HIS A 1 715 ? -24.090 21.746 -25.951 1.00 84.31 715 HIS A N 1
ATOM 5705 C CA . HIS A 1 715 ? -23.142 22.445 -26.831 1.00 84.31 715 HIS A CA 1
ATOM 5706 C C . HIS A 1 715 ? -23.163 21.873 -28.255 1.00 84.31 715 HIS A C 1
ATOM 5708 O O . HIS A 1 715 ? -23.274 22.621 -29.226 1.00 84.31 715 HIS A O 1
ATOM 5714 N N . VAL A 1 716 ? -23.139 20.543 -28.388 1.00 84.06 716 VAL A N 1
ATOM 5715 C CA . VAL A 1 716 ? -23.246 19.854 -29.682 1.00 84.06 716 VAL A CA 1
ATOM 5716 C C . VAL A 1 716 ? -24.584 20.170 -30.364 1.00 84.06 716 VAL A C 1
ATOM 5718 O O . VAL A 1 716 ? -24.589 20.465 -31.559 1.00 84.06 716 VAL A O 1
ATOM 5721 N N . GLN A 1 717 ? -25.703 20.176 -29.632 1.00 84.38 717 GLN A N 1
ATOM 5722 C CA . GLN A 1 717 ? -27.023 20.527 -30.175 1.00 84.38 717 GLN A CA 1
ATOM 5723 C C . GLN A 1 717 ? -27.127 21.999 -30.603 1.00 84.38 717 GLN A C 1
ATOM 5725 O O . GLN A 1 717 ? -27.765 22.287 -31.613 1.00 84.38 717 GLN A O 1
ATOM 5730 N N . ALA A 1 718 ? -26.491 22.922 -29.876 1.00 80.25 718 ALA A N 1
ATOM 5731 C CA . ALA A 1 718 ? -26.537 24.355 -30.168 1.00 80.25 718 ALA A CA 1
ATOM 5732 C C . ALA A 1 718 ? -25.622 24.791 -31.329 1.00 80.25 718 ALA A C 1
ATOM 5734 O O . ALA A 1 718 ? -25.935 25.772 -32.007 1.00 80.25 718 ALA A O 1
ATOM 5735 N N . PHE A 1 719 ? -24.494 24.102 -31.550 1.00 77.00 719 PHE A N 1
ATOM 5736 C CA . PHE A 1 719 ? -23.466 24.531 -32.510 1.00 77.00 719 PHE A CA 1
ATOM 5737 C C . PHE A 1 719 ? -23.251 23.599 -33.713 1.00 77.00 719 PHE A C 1
ATOM 5739 O O . PHE A 1 719 ? -22.558 23.998 -34.650 1.00 77.00 719 PHE A O 1
ATOM 5746 N N . THR A 1 720 ? -23.852 22.403 -33.757 1.00 77.19 720 THR A N 1
ATOM 5747 C CA . THR A 1 720 ? -23.824 21.575 -34.979 1.00 77.19 720 THR A CA 1
ATOM 5748 C C . THR A 1 720 ? -24.815 22.129 -36.012 1.00 77.19 720 THR A C 1
ATOM 5750 O O . THR A 1 720 ? -26.017 22.135 -35.744 1.00 77.19 720 THR A O 1
ATOM 5753 N N . PRO A 1 721 ? -24.375 22.568 -37.208 1.00 67.19 721 PRO A N 1
ATOM 5754 C CA . PRO A 1 721 ? -25.296 23.047 -38.232 1.00 67.19 721 PRO A CA 1
ATOM 5755 C C . PRO A 1 721 ? -26.140 21.890 -38.780 1.00 67.19 721 PRO A C 1
ATOM 5757 O O . PRO A 1 721 ? -25.601 20.860 -39.190 1.00 67.19 721 PRO A O 1
ATOM 5760 N N . ILE A 1 722 ? -27.462 22.080 -38.838 1.00 67.31 722 ILE A N 1
ATOM 5761 C CA . ILE A 1 722 ? -28.397 21.120 -39.438 1.00 67.31 722 ILE A CA 1
ATOM 5762 C C . ILE A 1 722 ? -28.146 21.079 -40.952 1.00 67.31 722 ILE A C 1
ATOM 5764 O O . ILE A 1 722 ? -28.649 21.910 -41.708 1.00 67.31 722 ILE A O 1
ATOM 5768 N N . THR A 1 723 ? -27.332 20.123 -41.397 1.00 60.19 723 THR A N 1
ATOM 5769 C CA . THR A 1 723 ? -27.032 19.892 -42.812 1.00 60.19 723 THR A CA 1
ATOM 5770 C C . THR A 1 723 ? -27.981 18.848 -43.396 1.00 60.19 723 THR A C 1
ATOM 5772 O O . THR A 1 723 ? -28.098 17.716 -42.922 1.00 60.19 723 THR A O 1
ATOM 5775 N N . SER A 1 724 ? -28.708 19.251 -44.436 1.00 52.53 724 SER A N 1
ATOM 5776 C CA . SER A 1 724 ? -29.743 18.440 -45.071 1.00 52.53 724 SER A CA 1
ATOM 5777 C C . SER A 1 724 ? -29.139 17.316 -45.913 1.00 52.53 724 SER A C 1
ATOM 5779 O O . SER A 1 724 ? -28.710 17.577 -47.031 1.00 52.53 724 SER A O 1
ATOM 5781 N N . GLU A 1 725 ? -29.130 16.089 -45.374 1.00 51.41 725 GLU A N 1
ATOM 5782 C CA . GLU A 1 725 ? -29.433 14.841 -46.116 1.00 51.41 725 GLU A CA 1
ATOM 5783 C C . GLU A 1 725 ? -29.333 13.562 -45.259 1.00 51.41 725 GLU A C 1
ATOM 5785 O O . GLU A 1 725 ? -29.923 12.549 -45.630 1.00 51.41 725 GLU A O 1
ATOM 5790 N N . ARG A 1 726 ? -28.599 13.560 -44.130 1.00 50.56 726 ARG A N 1
ATOM 5791 C CA . ARG A 1 726 ? -28.340 12.323 -43.342 1.00 50.56 726 ARG A CA 1
ATOM 5792 C C . ARG A 1 726 ? -28.442 12.433 -41.815 1.00 50.56 726 ARG A C 1
ATOM 5794 O O . ARG A 1 726 ? -28.194 11.450 -41.124 1.00 50.56 726 ARG A O 1
ATOM 5801 N N . VAL A 1 727 ? -28.789 13.599 -41.281 1.00 60.44 727 VAL A N 1
ATOM 5802 C CA . VAL A 1 727 ? -28.822 13.853 -39.832 1.00 60.44 727 VAL A CA 1
ATOM 5803 C C . VAL A 1 727 ? -30.210 13.534 -39.265 1.00 60.44 727 VAL A C 1
ATOM 5805 O O . VAL A 1 727 ? -31.212 14.000 -39.807 1.00 60.44 727 VAL A O 1
ATOM 5808 N N . LYS A 1 728 ? -30.285 12.758 -38.173 1.00 66.31 728 LYS A N 1
ATOM 5809 C CA . LYS A 1 728 ? -31.533 12.584 -37.410 1.00 66.31 728 LYS A CA 1
ATOM 5810 C C . LYS A 1 728 ? -31.824 13.859 -36.620 1.00 66.31 728 LYS A C 1
ATOM 5812 O O . LYS A 1 728 ? -30.903 14.484 -36.097 1.00 66.31 728 LYS A O 1
ATOM 5817 N N . VAL A 1 729 ? -33.098 14.223 -36.516 1.00 71.25 729 VAL A N 1
ATOM 5818 C CA . VAL A 1 729 ? -33.544 15.411 -35.781 1.00 71.25 729 VAL A CA 1
ATOM 5819 C C . VAL A 1 729 ? -34.561 14.988 -34.727 1.00 71.25 729 VAL A C 1
ATOM 5821 O O . VAL A 1 729 ? -35.571 14.373 -35.064 1.00 71.25 729 VAL A O 1
ATOM 5824 N N . GLU A 1 730 ? -34.292 15.328 -33.470 1.00 67.94 730 GLU A N 1
ATOM 5825 C CA . GLU A 1 730 ? -35.192 15.142 -32.324 1.00 67.94 730 GLU A CA 1
ATOM 5826 C C . GLU A 1 730 ? -35.467 16.527 -31.721 1.00 67.94 730 GLU A C 1
ATOM 5828 O O . GLU A 1 730 ? -34.543 17.321 -31.547 1.00 67.94 730 GLU A O 1
ATOM 5833 N N . ASP A 1 731 ? -36.740 16.857 -31.487 1.00 67.38 731 ASP A N 1
ATOM 5834 C CA . ASP A 1 731 ? -37.208 18.152 -30.952 1.00 67.38 731 ASP A CA 1
ATOM 5835 C C . ASP A 1 731 ? -36.646 19.409 -31.658 1.00 67.38 731 ASP A C 1
ATOM 5837 O O . ASP A 1 731 ? -36.513 20.481 -31.070 1.00 67.38 731 ASP A O 1
ATOM 5841 N N . GLY A 1 732 ? -36.327 19.287 -32.952 1.00 67.44 732 GLY A N 1
ATOM 5842 C CA . GLY A 1 732 ? -35.757 20.360 -33.779 1.00 67.44 732 GLY A CA 1
ATOM 5843 C C . GLY A 1 732 ? -34.229 20.484 -33.721 1.00 67.44 732 GLY A C 1
ATOM 5844 O O . GLY A 1 732 ? -33.665 21.287 -34.462 1.00 67.44 732 GLY A O 1
ATOM 5845 N N . PHE A 1 733 ? -33.552 19.669 -32.910 1.00 74.50 733 PHE A N 1
ATOM 5846 C CA . PHE A 1 733 ? -32.097 19.650 -32.764 1.00 74.50 733 PHE A CA 1
ATOM 5847 C C . PHE A 1 733 ? -31.463 18.415 -33.409 1.00 74.50 733 PHE A C 1
ATOM 5849 O O . PHE A 1 733 ? -32.095 17.374 -33.581 1.00 74.50 733 PHE A O 1
ATOM 5856 N N . VAL A 1 734 ? -30.172 18.521 -33.730 1.00 78.06 734 VAL A N 1
ATOM 5857 C CA . VAL A 1 734 ? -29.351 17.391 -34.185 1.00 78.06 734 VAL A CA 1
ATOM 5858 C C . VAL A 1 734 ? -29.358 16.276 -33.133 1.00 78.06 734 VAL A C 1
ATOM 5860 O O . VAL A 1 734 ? -29.084 16.532 -31.959 1.00 78.06 734 VAL A O 1
ATOM 5863 N N . ALA A 1 735 ? -29.627 15.044 -33.565 1.00 82.00 735 ALA A N 1
ATOM 5864 C CA . ALA A 1 735 ? -29.557 13.841 -32.746 1.00 82.00 735 ALA A CA 1
ATOM 5865 C C . ALA A 1 735 ? -28.599 12.807 -33.352 1.00 82.00 735 ALA A C 1
ATOM 5867 O O . ALA A 1 735 ? -28.568 12.593 -34.566 1.00 82.00 735 ALA A O 1
ATOM 5868 N N . PHE A 1 736 ? -27.825 12.154 -32.486 1.00 84.19 736 PHE A N 1
ATOM 5869 C CA . PHE A 1 736 ? -26.796 11.182 -32.858 1.00 84.19 736 PHE A CA 1
ATOM 5870 C C . PHE A 1 736 ? -27.181 9.771 -32.402 1.00 84.19 736 PHE A C 1
ATOM 5872 O O . PHE A 1 736 ? -27.869 9.582 -31.401 1.00 84.19 736 PHE A O 1
ATOM 5879 N N . SER A 1 737 ? -26.722 8.764 -33.138 1.00 85.62 737 SER A N 1
ATOM 5880 C CA . SER A 1 737 ? -26.893 7.347 -32.811 1.00 85.62 737 SER A CA 1
ATOM 5881 C C . SER A 1 737 ? -25.688 6.827 -32.020 1.00 85.62 737 SER A C 1
ATOM 5883 O O . SER A 1 737 ? -24.582 7.355 -32.128 1.00 85.62 737 SER A O 1
ATOM 5885 N N . THR A 1 738 ? -25.872 5.751 -31.253 1.00 86.75 738 THR A N 1
ATOM 5886 C CA . THR A 1 738 ? -24.762 5.049 -30.591 1.00 86.75 738 THR A CA 1
ATOM 5887 C C . THR A 1 738 ? -23.687 4.645 -31.605 1.00 86.75 738 THR A C 1
ATOM 5889 O O . THR A 1 738 ? -23.980 3.973 -32.593 1.00 86.75 738 THR A O 1
ATOM 5892 N N . GLY A 1 739 ? -22.441 5.039 -31.340 1.00 85.06 739 GLY A N 1
ATOM 5893 C CA . GLY A 1 739 ? -21.280 4.822 -32.203 1.00 85.06 739 GLY A CA 1
ATOM 5894 C C . GLY A 1 739 ? -20.900 6.009 -33.097 1.00 85.06 739 GLY A C 1
ATOM 5895 O O . GLY A 1 739 ? -19.767 6.032 -33.582 1.00 85.06 739 GLY A O 1
ATOM 5896 N N . ASP A 1 740 ? -21.776 7.004 -33.281 1.00 87.44 740 ASP A N 1
ATOM 5897 C CA . ASP A 1 740 ? -21.466 8.188 -34.091 1.00 87.44 740 ASP A CA 1
ATOM 5898 C C . ASP A 1 740 ? -20.361 9.038 -33.432 1.00 87.44 740 ASP A C 1
ATOM 5900 O O . ASP A 1 740 ? -20.361 9.263 -32.219 1.00 87.44 740 ASP A O 1
ATOM 5904 N N . VAL A 1 741 ? -19.417 9.531 -34.242 1.00 87.44 741 VAL A N 1
ATOM 5905 C CA . VAL A 1 741 ? -18.366 10.478 -33.825 1.00 87.44 741 VAL A CA 1
ATOM 5906 C C . VAL A 1 741 ? -18.930 11.897 -33.902 1.00 87.44 741 VAL A C 1
ATOM 5908 O O . VAL A 1 741 ? -19.451 12.288 -34.948 1.00 87.44 741 VAL A O 1
ATOM 5911 N N . ILE A 1 742 ? -18.810 12.687 -32.833 1.00 86.62 742 ILE A N 1
ATOM 5912 C CA . ILE A 1 742 ? -19.272 14.085 -32.862 1.00 86.62 742 ILE A CA 1
ATOM 5913 C C . ILE A 1 742 ? -18.293 14.975 -33.656 1.00 86.62 742 ILE A C 1
ATOM 5915 O O . ILE A 1 742 ? -17.088 14.722 -33.633 1.00 86.62 742 ILE A O 1
ATOM 5919 N N . PRO A 1 743 ? -18.758 16.042 -34.336 1.00 83.88 743 PRO A N 1
ATOM 5920 C CA . PRO A 1 743 ? -17.928 16.868 -35.224 1.00 83.88 743 PRO A CA 1
ATOM 5921 C C . PRO A 1 743 ? -17.016 17.869 -34.480 1.00 83.88 743 PRO A C 1
ATOM 5923 O O . PRO A 1 743 ? -16.733 18.954 -34.984 1.00 83.88 743 PRO A O 1
ATOM 5926 N N . PHE A 1 744 ? -16.552 17.512 -33.281 1.00 84.75 744 PHE A N 1
ATOM 5927 C CA . PHE A 1 744 ? -15.758 18.352 -32.386 1.00 84.75 744 PHE A CA 1
ATOM 5928 C C . PHE A 1 744 ? -14.586 17.554 -31.800 1.00 84.75 744 PHE A C 1
ATOM 5930 O O . PHE A 1 744 ? -14.714 16.361 -31.519 1.00 84.75 744 PHE A O 1
ATOM 5937 N N . THR A 1 745 ? -13.455 18.225 -31.573 1.00 86.31 745 THR A N 1
ATOM 5938 C CA . THR A 1 745 ? -12.303 17.653 -30.855 1.00 86.31 745 THR A CA 1
ATOM 5939 C C . THR A 1 745 ? -11.982 18.482 -29.622 1.00 86.31 745 THR A C 1
ATOM 5941 O O . THR A 1 745 ? -12.224 19.690 -29.599 1.00 86.31 745 THR A O 1
ATOM 5944 N N . PHE A 1 746 ? -11.459 17.826 -28.589 1.00 87.06 746 PHE A N 1
ATOM 5945 C CA . PHE A 1 746 ? -11.278 18.400 -27.264 1.00 87.06 746 PHE A CA 1
ATOM 5946 C C . PHE A 1 746 ? -9.865 18.147 -26.748 1.00 87.06 746 PHE A C 1
ATOM 5948 O O . PHE A 1 746 ? -9.306 17.067 -26.935 1.00 87.06 746 PHE A O 1
ATOM 5955 N N . ASN A 1 747 ? -9.307 19.128 -26.047 1.00 87.31 747 ASN A N 1
ATOM 5956 C CA . ASN A 1 747 ? -8.271 18.855 -25.061 1.00 87.31 747 ASN A CA 1
ATOM 5957 C C . ASN A 1 747 ? -8.964 18.436 -23.767 1.00 87.31 747 ASN A C 1
ATOM 5959 O O . ASN A 1 747 ? -10.022 18.981 -23.433 1.00 87.31 747 ASN A O 1
ATOM 5963 N N . ILE A 1 748 ? -8.383 17.463 -23.073 1.00 87.81 748 ILE A N 1
ATOM 5964 C CA . ILE A 1 748 ? -8.978 16.840 -21.896 1.00 87.81 748 ILE A CA 1
ATOM 5965 C C . ILE A 1 748 ? -7.960 16.828 -20.764 1.00 87.81 748 ILE A C 1
ATOM 5967 O O . ILE A 1 748 ? -6.827 16.387 -20.951 1.00 87.81 748 ILE A O 1
ATOM 5971 N N . SER A 1 749 ? -8.384 17.305 -19.598 1.00 86.75 749 SER A N 1
ATOM 5972 C CA . SER A 1 749 ? -7.661 17.186 -18.331 1.00 86.75 749 SER A CA 1
ATOM 5973 C C . SER A 1 749 ? -8.604 16.643 -17.258 1.00 86.75 749 SER A C 1
ATOM 5975 O O . SER A 1 749 ? -9.826 16.816 -17.344 1.00 86.75 749 SER A O 1
ATOM 5977 N N . PHE A 1 750 ? -8.045 15.976 -16.255 1.00 84.88 750 PHE A N 1
ATOM 5978 C CA . PHE A 1 750 ? -8.804 15.310 -15.198 1.00 84.88 750 PHE A CA 1
ATOM 5979 C C . PHE A 1 750 ? -8.641 16.056 -13.876 1.00 84.88 750 PHE A C 1
ATOM 5981 O O . PHE A 1 750 ? -7.586 16.621 -13.613 1.00 84.88 750 PHE A O 1
ATOM 5988 N N . MET A 1 751 ? -9.680 16.044 -13.045 1.00 78.44 751 MET A N 1
ATOM 5989 C CA . MET A 1 751 ? -9.642 16.598 -11.692 1.00 78.44 751 MET A CA 1
ATOM 5990 C C . MET A 1 751 ? -9.951 15.519 -10.663 1.00 78.44 751 MET A C 1
ATOM 5992 O O . MET A 1 751 ? -10.850 14.697 -10.856 1.00 78.44 751 MET A O 1
ATOM 5996 N N . THR A 1 752 ? -9.198 15.535 -9.564 1.00 76.06 752 THR A N 1
ATOM 5997 C CA . THR A 1 752 ? -9.251 14.519 -8.514 1.00 76.06 752 THR A CA 1
ATOM 5998 C C . THR A 1 752 ? -10.606 14.477 -7.818 1.00 76.06 752 THR A C 1
ATOM 6000 O O . THR A 1 752 ? -11.024 15.426 -7.155 1.00 76.06 752 THR A O 1
ATOM 6003 N N . ASN A 1 753 ? -11.264 13.322 -7.875 1.00 75.06 753 ASN A N 1
ATOM 6004 C CA . ASN A 1 753 ? -12.296 12.936 -6.928 1.00 75.06 753 ASN A CA 1
ATOM 6005 C C . ASN A 1 753 ? -11.717 12.892 -5.499 1.00 75.06 753 ASN A C 1
ATOM 6007 O O . ASN A 1 753 ? -11.251 11.852 -5.049 1.00 75.06 753 ASN A O 1
ATOM 6011 N N . ALA A 1 754 ? -11.771 14.000 -4.755 1.00 79.69 754 ALA A N 1
ATOM 6012 C CA . ALA A 1 754 ? -11.292 14.055 -3.368 1.00 79.69 754 ALA A CA 1
ATOM 6013 C C . ALA A 1 754 ? -12.115 13.183 -2.388 1.00 79.69 754 ALA A C 1
ATOM 6015 O O . ALA A 1 754 ? -11.711 12.981 -1.244 1.00 79.69 754 ALA A O 1
ATOM 6016 N N . ARG A 1 755 ? -13.264 12.633 -2.817 1.00 77.94 755 ARG A N 1
ATOM 6017 C CA . ARG A 1 755 ? -14.221 11.894 -1.973 1.00 77.94 755 ARG A CA 1
ATOM 6018 C C . ARG A 1 755 ? -13.612 10.747 -1.137 1.00 77.94 755 ARG A C 1
ATOM 6020 O O . ARG A 1 755 ? -14.061 10.616 0.006 1.00 77.94 755 ARG A O 1
ATOM 6027 N N . PRO A 1 756 ? -12.643 9.930 -1.606 1.00 83.56 756 PRO A N 1
ATOM 6028 C CA . PRO A 1 756 ? -11.994 8.919 -0.770 1.00 83.56 756 PRO A CA 1
ATOM 6029 C C . PRO A 1 756 ? -11.224 9.566 0.387 1.00 83.56 756 PRO A C 1
ATOM 6031 O O . PRO A 1 756 ? -11.485 9.240 1.542 1.00 83.56 756 PRO A O 1
ATOM 6034 N N . MET A 1 757 ? -10.388 10.570 0.102 1.00 87.44 757 MET A N 1
ATOM 6035 C CA . MET A 1 757 ? -9.607 11.303 1.110 1.00 87.44 757 MET A CA 1
ATOM 6036 C C . MET A 1 757 ? -10.506 12.081 2.085 1.00 87.44 757 MET A C 1
ATOM 6038 O O . MET A 1 757 ? -10.286 12.042 3.291 1.00 87.44 757 MET A O 1
ATOM 6042 N N . CYS A 1 758 ? -11.599 12.686 1.606 1.00 85.31 758 CYS A N 1
ATOM 6043 C CA . CYS A 1 758 ? -12.641 13.279 2.454 1.00 85.31 758 CYS A CA 1
ATOM 6044 C C . CYS A 1 758 ? -13.323 12.252 3.377 1.00 85.31 758 CYS A C 1
ATOM 6046 O O . CYS A 1 758 ? -13.722 12.584 4.493 1.00 85.31 758 CYS A O 1
ATOM 6048 N N . SER A 1 759 ? -13.488 11.008 2.913 1.00 87.25 759 SER A N 1
ATOM 6049 C CA . SER A 1 759 ? -14.075 9.924 3.713 1.00 87.25 759 SER A CA 1
ATOM 6050 C C . SER A 1 759 ? -13.093 9.442 4.783 1.00 87.25 759 SER A C 1
ATOM 6052 O O . SER A 1 759 ? -13.507 9.219 5.920 1.00 87.25 759 SER A O 1
ATOM 6054 N N . MET A 1 760 ? -11.799 9.374 4.450 1.00 93.50 760 MET A N 1
ATOM 6055 C CA . MET A 1 760 ? -10.715 9.126 5.403 1.00 93.50 760 MET A CA 1
ATOM 6056 C C . MET A 1 760 ? -10.618 10.246 6.451 1.00 93.50 760 MET A C 1
ATOM 6058 O O . MET A 1 760 ? -10.672 9.946 7.638 1.00 93.50 760 MET A O 1
ATOM 6062 N N . GLU A 1 761 ? -10.572 11.532 6.066 1.00 92.44 761 GLU A N 1
ATOM 6063 C CA . GLU A 1 761 ? -10.523 12.654 7.027 1.00 92.44 761 GLU A CA 1
ATOM 6064 C C . GLU A 1 761 ? -11.742 12.645 7.963 1.00 92.44 761 GLU A C 1
ATOM 6066 O O . GLU A 1 761 ? -11.594 12.811 9.174 1.00 92.44 761 GLU A O 1
ATOM 6071 N N . ARG A 1 762 ? -12.948 12.379 7.441 1.00 89.62 762 ARG A N 1
ATOM 6072 C CA . ARG A 1 762 ? -14.162 12.266 8.265 1.00 89.62 762 ARG A CA 1
ATOM 6073 C C . ARG A 1 762 ? -14.095 11.093 9.247 1.00 89.62 762 ARG A C 1
ATOM 6075 O O . ARG A 1 762 ? -14.533 11.242 10.390 1.00 89.62 762 ARG A O 1
ATOM 6082 N N . ALA A 1 763 ? -13.537 9.954 8.838 1.00 93.44 763 ALA A N 1
ATOM 6083 C CA . ALA A 1 763 ? -13.318 8.815 9.724 1.00 93.44 763 ALA A CA 1
ATOM 6084 C C . ALA A 1 763 ? -12.269 9.132 10.802 1.00 93.44 763 ALA A C 1
ATOM 6086 O O . ALA A 1 763 ? -12.559 8.974 11.986 1.00 93.44 763 ALA A O 1
ATOM 6087 N N . VAL A 1 764 ? -11.108 9.683 10.421 1.00 94.38 764 VAL A N 1
ATOM 6088 C CA . VAL A 1 764 ? -10.080 10.196 11.346 1.00 94.38 764 VAL A CA 1
ATOM 6089 C C . VAL A 1 764 ? -10.701 11.163 12.358 1.00 94.38 764 VAL A C 1
ATOM 6091 O O . VAL A 1 764 ? -10.489 10.994 13.553 1.00 94.38 764 VAL A O 1
ATOM 6094 N N . SER A 1 765 ? -11.485 12.145 11.904 1.00 91.56 765 SER A N 1
ATOM 6095 C CA . SER A 1 765 ? -12.152 13.141 12.756 1.00 91.56 765 SER A CA 1
ATOM 6096 C C . SER A 1 765 ? -13.097 12.488 13.766 1.00 91.56 765 SER A C 1
ATOM 6098 O O . SER A 1 765 ? -12.993 12.730 14.968 1.00 91.56 765 SER A O 1
ATOM 6100 N N . THR A 1 766 ? -13.955 11.579 13.294 1.00 90.75 766 THR A N 1
ATOM 6101 C CA . THR A 1 766 ? -14.918 10.840 14.124 1.00 90.75 766 THR A CA 1
ATOM 6102 C C . THR A 1 766 ? -14.211 10.006 15.197 1.00 90.75 766 THR A C 1
ATOM 6104 O O . THR A 1 766 ? -14.553 10.076 16.377 1.00 90.75 766 THR A O 1
ATOM 6107 N N . VAL A 1 767 ? -13.182 9.246 14.810 1.00 92.94 767 VAL A N 1
ATOM 6108 C CA . VAL A 1 767 ? -12.443 8.362 15.722 1.00 92.94 767 VAL A CA 1
ATOM 6109 C C . VAL A 1 767 ? -11.553 9.159 16.686 1.00 92.94 767 VAL A C 1
ATOM 6111 O O . VAL A 1 767 ? -11.487 8.830 17.870 1.00 92.94 767 VAL A O 1
ATOM 6114 N N . ALA A 1 768 ? -10.932 10.251 16.231 1.00 92.12 768 ALA A N 1
ATOM 6115 C CA . ALA A 1 768 ? -10.202 11.182 17.092 1.00 92.12 768 ALA A CA 1
ATOM 6116 C C . ALA A 1 768 ? -11.122 11.866 18.113 1.00 92.12 768 ALA A C 1
ATOM 6118 O O . ALA A 1 768 ? -10.697 12.079 19.248 1.00 92.12 768 ALA A O 1
ATOM 6119 N N . GLY A 1 769 ? -12.371 12.166 17.739 1.00 89.44 769 GLY A N 1
ATOM 6120 C CA . GLY A 1 769 ? -13.405 12.659 18.646 1.00 89.44 769 GLY A CA 1
ATOM 6121 C C . GLY A 1 769 ? -13.651 11.688 19.799 1.00 89.44 769 GLY A C 1
ATOM 6122 O O . GLY A 1 769 ? -13.473 12.064 20.955 1.00 89.44 769 GLY A O 1
ATOM 6123 N N . PHE A 1 770 ? -13.944 10.418 19.496 1.00 88.56 770 PHE A N 1
ATOM 6124 C CA . PHE A 1 770 ? -14.121 9.388 20.528 1.00 88.56 770 PHE A CA 1
ATOM 6125 C C . PHE A 1 770 ? -12.857 9.160 21.372 1.00 88.56 770 PHE A C 1
ATOM 6127 O O . PHE A 1 770 ? -12.962 9.007 22.585 1.00 88.56 770 PHE A O 1
ATOM 6134 N N . MET A 1 771 ? -11.654 9.188 20.786 1.00 88.81 771 MET A N 1
ATOM 6135 C CA . MET A 1 771 ? -10.400 9.038 21.546 1.00 88.81 771 MET A CA 1
ATOM 6136 C C . MET A 1 771 ? -10.080 10.211 22.485 1.00 88.81 771 MET A C 1
ATOM 6138 O O . MET A 1 771 ? -9.363 10.012 23.464 1.00 88.81 771 MET A O 1
ATOM 6142 N N . ASN A 1 772 ? -10.571 11.419 22.191 1.00 86.00 772 ASN A N 1
ATOM 6143 C CA . ASN A 1 772 ? -10.322 12.628 22.987 1.00 86.00 772 ASN A CA 1
ATOM 6144 C C . ASN A 1 772 ? -11.499 13.031 23.885 1.00 86.00 772 ASN A C 1
ATOM 6146 O O . ASN A 1 772 ? -11.433 14.065 24.558 1.00 86.00 772 ASN A O 1
ATOM 6150 N N . ASP A 1 773 ? -12.554 12.218 23.916 1.00 82.81 773 ASP A N 1
ATOM 6151 C CA . ASP A 1 773 ? -13.639 12.348 24.877 1.00 82.81 773 ASP A CA 1
ATOM 6152 C C . ASP A 1 773 ? -13.081 12.266 26.312 1.00 82.81 773 ASP A C 1
ATOM 6154 O O . ASP A 1 773 ? -12.274 11.396 26.650 1.00 82.81 773 ASP A O 1
ATOM 6158 N N . LYS A 1 774 ? -13.484 13.228 27.147 1.00 76.56 774 LYS A N 1
ATOM 6159 C CA . LYS A 1 774 ? -13.020 13.386 28.534 1.00 76.56 774 LYS A CA 1
ATOM 6160 C C . LYS A 1 774 ? -13.939 12.701 29.548 1.00 76.56 774 LYS A C 1
ATOM 6162 O O . LYS A 1 774 ? -13.690 12.804 30.749 1.00 76.56 774 LYS A O 1
ATOM 6167 N N . THR A 1 775 ? -15.005 12.042 29.095 1.00 78.44 775 THR A N 1
ATOM 6168 C CA . THR A 1 775 ? -15.855 11.214 29.953 1.00 78.44 775 THR A CA 1
ATOM 6169 C C . THR A 1 775 ? -15.063 10.045 30.543 1.00 78.44 775 THR A C 1
ATOM 6171 O O . THR A 1 775 ? -14.236 9.407 29.892 1.00 78.44 775 THR A O 1
ATOM 6174 N N . THR A 1 776 ? -15.289 9.764 31.824 1.00 67.75 776 THR A N 1
ATOM 6175 C CA . THR A 1 776 ? -14.635 8.654 32.521 1.00 67.75 776 THR A CA 1
ATOM 6176 C C . THR A 1 776 ? -15.337 7.347 32.174 1.00 67.75 776 THR A C 1
ATOM 6178 O O . THR A 1 776 ? -16.456 7.131 32.622 1.00 67.75 776 THR A O 1
ATOM 6181 N N . GLY A 1 777 ? -14.698 6.460 31.410 1.00 75.81 777 GLY A N 1
ATOM 6182 C CA . GLY A 1 777 ? -15.304 5.190 31.002 1.00 75.81 777 GLY A CA 1
ATOM 6183 C C . GLY A 1 777 ? -14.363 4.283 30.210 1.00 75.81 777 GLY A C 1
ATOM 6184 O O . GLY A 1 777 ? -13.158 4.521 30.140 1.00 75.81 777 GLY A O 1
ATOM 6185 N N . VAL A 1 778 ? -14.925 3.234 29.608 1.00 80.00 778 VAL A N 1
ATOM 6186 C CA . VAL A 1 778 ? -14.239 2.362 28.648 1.00 80.00 778 VAL A CA 1
ATOM 6187 C C . VAL A 1 778 ? -14.186 3.081 27.299 1.00 80.00 778 VAL A C 1
ATOM 6189 O O . VAL A 1 778 ? -15.221 3.323 26.677 1.00 80.00 778 VAL A O 1
ATOM 6192 N N . ASN A 1 779 ? -12.981 3.434 26.847 1.00 87.62 779 ASN A N 1
ATOM 6193 C CA . ASN A 1 779 ? -12.754 4.094 25.561 1.00 87.62 779 ASN A CA 1
ATOM 6194 C C . ASN A 1 779 ? -12.190 3.091 24.544 1.00 87.62 779 ASN A C 1
ATOM 6196 O O . ASN A 1 779 ? -10.980 3.007 24.329 1.00 87.62 779 ASN A O 1
ATOM 6200 N N . VAL A 1 780 ? -13.092 2.333 23.916 1.00 87.69 780 VAL A N 1
ATOM 6201 C CA . VAL A 1 780 ? -12.755 1.265 22.959 1.00 87.69 780 VAL A CA 1
ATOM 6202 C C . VAL A 1 780 ? -11.900 1.788 21.792 1.00 87.69 780 VAL A C 1
ATOM 6204 O O . VAL A 1 780 ? -10.937 1.138 21.396 1.00 87.69 780 VAL A O 1
ATOM 6207 N N . GLY A 1 781 ? -12.165 3.003 21.292 1.00 89.62 781 GLY A N 1
ATOM 6208 C CA . GLY A 1 781 ? -11.383 3.614 20.206 1.00 89.62 781 GLY A CA 1
ATOM 6209 C C . GLY A 1 781 ? -9.909 3.822 20.564 1.00 89.62 781 GLY A C 1
ATOM 6210 O O . GLY A 1 781 ? -9.021 3.499 19.772 1.00 89.62 781 GLY A O 1
ATOM 6211 N N . ARG A 1 782 ? -9.637 4.280 21.793 1.00 91.12 782 ARG A N 1
ATOM 6212 C CA . ARG A 1 782 ? -8.273 4.393 22.329 1.00 91.12 782 ARG A CA 1
ATOM 6213 C C . ARG A 1 782 ? -7.610 3.021 22.459 1.00 91.12 782 ARG A C 1
ATOM 6215 O O . ARG A 1 782 ? -6.458 2.869 22.064 1.00 91.12 782 ARG A O 1
ATOM 6222 N N . GLN A 1 783 ? -8.331 2.033 22.988 1.00 88.25 783 GLN A N 1
ATOM 6223 C CA . GLN A 1 783 ? -7.818 0.675 23.219 1.00 88.25 783 GLN A CA 1
ATOM 6224 C C . GLN A 1 783 ? -7.528 -0.074 21.909 1.00 88.25 783 GLN A C 1
ATOM 6226 O O . GLN A 1 783 ? -6.600 -0.878 21.848 1.00 88.25 783 GLN A O 1
ATOM 6231 N N . TRP A 1 784 ? -8.252 0.235 20.831 1.00 91.56 784 TRP A N 1
ATOM 6232 C CA . TRP A 1 784 ? -7.980 -0.314 19.503 1.00 91.56 784 TRP A CA 1
ATOM 6233 C C . TRP A 1 784 ? -6.752 0.299 18.825 1.00 91.56 784 TRP A C 1
ATOM 6235 O O . TRP A 1 784 ? -5.931 -0.432 18.273 1.00 91.56 784 TRP A O 1
ATOM 6245 N N . LEU A 1 785 ? -6.593 1.624 18.872 1.00 93.00 785 LEU A N 1
ATOM 6246 C CA . LEU A 1 785 ? -5.539 2.319 18.121 1.00 93.00 785 LEU A CA 1
ATOM 6247 C C . LEU A 1 785 ? -4.237 2.516 18.910 1.00 93.00 785 LEU A C 1
ATOM 6249 O O . LEU A 1 785 ? -3.155 2.560 18.312 1.00 93.00 785 LEU A O 1
ATOM 6253 N N . PHE A 1 786 ? -4.323 2.619 20.237 1.00 91.81 786 PHE A N 1
ATOM 6254 C CA . PHE A 1 786 ? -3.206 2.861 21.154 1.00 91.81 786 PHE A CA 1
ATOM 6255 C C . PHE A 1 786 ? -3.251 1.953 22.407 1.00 91.81 786 PHE A C 1
ATOM 6257 O O . PHE A 1 786 ? -3.140 2.469 23.518 1.00 91.81 786 PHE A O 1
ATOM 6264 N N . PRO A 1 787 ? -3.347 0.613 22.267 1.00 87.62 787 PRO A N 1
ATOM 6265 C CA . PRO A 1 787 ? -3.393 -0.303 23.411 1.00 87.62 787 PRO A CA 1
ATOM 6266 C C . PRO A 1 787 ? -2.144 -0.213 24.296 1.00 87.62 787 PRO A C 1
ATOM 6268 O O . PRO A 1 787 ? -1.013 -0.129 23.795 1.00 87.62 787 PRO A O 1
ATOM 6271 N N . GLU A 1 788 ? -2.356 -0.276 25.605 1.00 85.25 788 GLU A N 1
ATOM 6272 C CA . GLU A 1 788 ? -1.352 -0.263 26.673 1.00 85.25 788 GLU A CA 1
ATOM 6273 C C . GLU A 1 788 ? -1.406 -1.560 27.500 1.00 85.25 788 GLU A C 1
ATOM 6275 O O . GLU A 1 788 ? -2.306 -2.376 27.327 1.00 85.25 788 GLU A O 1
ATOM 6280 N N . VAL A 1 789 ? -0.430 -1.771 28.393 1.00 77.88 789 VAL A N 1
ATOM 6281 C CA . VAL A 1 789 ? -0.335 -2.992 29.227 1.00 77.88 789 VAL A CA 1
ATOM 6282 C C . VAL A 1 789 ? -1.610 -3.189 30.057 1.00 77.88 789 VAL A C 1
ATOM 6284 O O . VAL A 1 789 ? -2.236 -4.245 30.012 1.00 77.88 789 VAL A O 1
ATOM 6287 N N . ASP A 1 790 ? -2.047 -2.120 30.722 1.00 75.88 790 ASP A N 1
ATOM 6288 C CA . ASP A 1 790 ? -3.256 -2.056 31.538 1.00 75.88 790 ASP A CA 1
ATOM 6289 C C . ASP A 1 790 ? -4.549 -2.479 30.818 1.00 75.88 790 ASP A C 1
ATOM 6291 O O . ASP A 1 790 ? -5.483 -2.916 31.486 1.00 75.88 790 ASP A O 1
ATOM 6295 N N . ASP A 1 791 ? -4.632 -2.379 29.486 1.00 75.88 791 ASP A N 1
ATOM 6296 C CA . ASP A 1 791 ? -5.827 -2.810 28.745 1.00 75.88 791 ASP A CA 1
ATOM 6297 C C . ASP A 1 791 ? -5.963 -4.342 28.707 1.00 75.88 791 ASP A C 1
ATOM 6299 O O . ASP A 1 791 ? -7.080 -4.850 28.649 1.00 75.88 791 ASP A O 1
ATOM 6303 N N . PHE A 1 792 ? -4.845 -5.075 28.779 1.00 68.81 792 PHE A N 1
ATOM 6304 C CA . PHE A 1 792 ? -4.823 -6.542 28.828 1.00 68.81 792 PHE A CA 1
ATOM 6305 C C . PHE A 1 792 ? -4.993 -7.075 30.259 1.00 68.81 792 PHE A C 1
ATOM 6307 O O . PHE A 1 792 ? -5.681 -8.071 30.468 1.00 68.81 792 PHE A O 1
ATOM 6314 N N . ASP A 1 793 ? -4.397 -6.405 31.251 1.00 56.06 793 ASP A N 1
ATOM 6315 C CA . ASP A 1 793 ? -4.404 -6.874 32.646 1.00 56.06 793 ASP A CA 1
ATOM 6316 C C . ASP A 1 793 ? -5.714 -6.555 33.394 1.00 56.06 793 ASP A C 1
ATOM 6318 O O . ASP A 1 793 ? -6.099 -7.282 34.312 1.00 56.06 793 ASP A O 1
ATOM 6322 N N . ARG A 1 794 ? -6.416 -5.467 33.038 1.00 50.94 794 ARG A N 1
ATOM 6323 C CA . ARG A 1 794 ? -7.624 -5.016 33.762 1.00 50.94 794 ARG A CA 1
ATOM 6324 C C . ARG A 1 794 ? -8.917 -5.710 33.330 1.00 50.94 794 ARG A C 1
ATOM 6326 O O . ARG A 1 794 ? -9.895 -5.658 34.075 1.00 50.94 794 ARG A O 1
ATOM 6333 N N . VAL A 1 795 ? -8.946 -6.328 32.148 1.00 53.94 795 VAL A N 1
ATOM 6334 C CA . VAL A 1 795 ? -10.113 -7.043 31.608 1.00 53.94 795 VAL A CA 1
ATOM 6335 C C . VAL A 1 795 ? -9.638 -8.358 30.996 1.00 53.94 795 VAL A C 1
ATOM 6337 O O . VAL A 1 795 ? -9.254 -8.413 29.831 1.00 53.94 795 VAL A O 1
ATOM 6340 N N . LEU A 1 796 ? -9.677 -9.431 31.792 1.00 50.28 796 LEU A N 1
ATOM 6341 C CA . LEU A 1 796 ? -9.467 -10.785 31.276 1.00 50.28 796 LEU A CA 1
ATOM 6342 C C . LEU A 1 796 ? -10.489 -11.079 30.160 1.00 50.28 796 LEU A C 1
ATOM 6344 O O . LEU A 1 796 ? -11.652 -10.698 30.328 1.00 50.28 796 LEU A O 1
ATOM 6348 N N . PRO A 1 797 ? -10.105 -11.776 29.069 1.00 59.88 797 PRO A N 1
ATOM 6349 C CA . PRO A 1 797 ? -11.017 -12.080 27.971 1.00 59.88 797 PRO A CA 1
ATOM 6350 C C . PRO A 1 797 ? -12.273 -12.800 28.470 1.00 59.88 797 PRO A C 1
ATOM 6352 O O . PRO A 1 797 ? -12.197 -13.921 28.981 1.00 59.88 797 PRO A O 1
ATOM 6355 N N . VAL A 1 798 ? -13.428 -12.144 28.355 1.00 64.69 798 VAL A N 1
ATOM 6356 C CA . VAL A 1 798 ? -14.680 -12.655 28.927 1.00 64.69 798 VAL A CA 1
ATOM 6357 C C . VAL A 1 798 ? -15.257 -13.704 27.976 1.00 64.69 798 VAL A C 1
ATOM 6359 O O . VAL A 1 798 ? -15.517 -13.360 26.820 1.00 64.69 798 VAL A O 1
ATOM 6362 N N . PRO A 1 799 ? -15.470 -14.961 28.414 1.00 65.31 799 PRO A N 1
ATOM 6363 C CA . PRO A 1 799 ? -16.108 -15.967 27.579 1.00 65.31 799 PRO A CA 1
ATOM 6364 C C . PRO A 1 799 ? -17.580 -15.601 27.358 1.00 65.31 799 PRO A C 1
ATOM 6366 O O . PRO A 1 799 ? -18.344 -15.420 28.305 1.00 65.31 799 PRO A O 1
ATOM 6369 N N . LEU A 1 800 ? -17.971 -15.499 26.091 1.00 67.56 800 LEU A N 1
ATOM 6370 C CA . LEU A 1 800 ? -19.340 -15.238 25.638 1.00 67.56 800 LEU A CA 1
ATOM 6371 C C . LEU A 1 800 ? -20.255 -16.449 25.859 1.00 67.56 800 LEU A C 1
ATOM 6373 O O . LEU A 1 800 ? -21.451 -16.298 26.103 1.00 67.56 800 LEU A O 1
ATOM 6377 N N . THR A 1 801 ? -19.678 -17.648 25.797 1.00 66.81 801 THR A N 1
ATOM 6378 C CA . THR A 1 801 ? -20.330 -18.939 26.029 1.00 66.81 801 THR A CA 1
ATOM 6379 C C . THR A 1 801 ? -19.406 -19.838 26.846 1.00 66.81 801 THR A C 1
ATOM 6381 O O . THR A 1 801 ? -18.190 -19.796 26.675 1.00 66.81 801 THR A O 1
ATOM 6384 N N . ASN A 1 802 ? -19.970 -20.692 27.705 1.00 58.97 802 ASN A N 1
ATOM 6385 C CA . ASN A 1 802 ? -19.188 -21.693 28.449 1.00 58.97 802 ASN A CA 1
ATOM 6386 C C . ASN A 1 802 ? -18.740 -22.881 27.573 1.00 58.97 802 ASN A C 1
ATOM 6388 O O . ASN A 1 802 ? -17.889 -23.665 27.994 1.00 58.97 802 ASN A O 1
ATOM 6392 N N . ASP A 1 803 ? -19.324 -23.026 26.383 1.00 63.41 803 ASP A N 1
ATOM 6393 C CA . ASP A 1 803 ? -19.096 -24.157 25.489 1.00 63.41 803 ASP A CA 1
ATOM 6394 C C . ASP A 1 803 ? -17.842 -23.961 24.625 1.00 63.41 803 ASP A C 1
ATOM 6396 O O . ASP A 1 803 ? -17.610 -22.891 24.058 1.00 63.41 803 ASP A O 1
ATOM 6400 N N . GLN A 1 804 ? -17.050 -25.026 24.488 1.00 73.38 804 GLN A N 1
ATOM 6401 C CA . GLN A 1 804 ? -15.971 -25.119 23.502 1.00 73.38 804 GLN A CA 1
ATOM 6402 C C . GLN A 1 804 ? -16.532 -25.609 22.160 1.00 73.38 804 GLN A C 1
ATOM 6404 O O . GLN A 1 804 ? -17.417 -26.465 22.140 1.00 73.38 804 GLN A O 1
ATOM 6409 N N . ILE A 1 805 ? -15.986 -25.121 21.040 1.00 81.81 805 ILE A N 1
ATOM 6410 C CA . ILE A 1 805 ? -16.375 -25.574 19.694 1.00 81.81 805 ILE A CA 1
ATOM 6411 C C . ILE A 1 805 ? -15.914 -27.028 19.511 1.00 81.81 805 ILE A C 1
ATOM 6413 O O . ILE A 1 805 ? -14.723 -27.305 19.350 1.00 81.81 805 ILE A O 1
ATOM 6417 N N . SER A 1 806 ? -16.864 -27.960 19.548 1.00 79.50 806 SER A N 1
ATOM 6418 C CA . SER A 1 806 ? -16.616 -29.394 19.354 1.00 79.50 806 SER A CA 1
ATOM 6419 C C . SER A 1 806 ? -16.201 -29.723 17.913 1.00 79.50 806 SER A C 1
ATOM 6421 O O . SER A 1 806 ? -16.483 -28.966 16.987 1.00 79.50 806 SER A O 1
ATOM 6423 N N . GLU A 1 807 ? -15.555 -30.876 17.699 1.00 78.25 807 GLU A N 1
ATOM 6424 C CA . GLU A 1 807 ? -15.087 -31.311 16.367 1.00 78.25 807 GLU A CA 1
ATOM 6425 C C . GLU A 1 807 ? -16.204 -31.320 15.302 1.00 78.25 807 GLU A C 1
ATOM 6427 O O . GLU A 1 807 ? -15.966 -30.954 14.155 1.00 78.25 807 GLU A O 1
ATOM 6432 N N . GLU A 1 808 ? -17.437 -31.662 15.689 1.00 77.38 808 GLU A N 1
ATOM 6433 C CA . GLU A 1 808 ? -18.615 -31.690 14.807 1.00 77.38 808 GLU A CA 1
ATOM 6434 C C . GLU A 1 808 ? -19.174 -30.289 14.480 1.00 77.38 808 GLU A C 1
ATOM 6436 O O . GLU A 1 808 ? -19.961 -30.132 13.546 1.00 77.38 808 GLU A O 1
ATOM 6441 N N . GLN A 1 809 ? -18.779 -29.260 15.236 1.00 82.44 809 GLN A N 1
ATOM 6442 C CA . GLN A 1 809 ? -19.238 -27.879 15.066 1.00 82.44 809 GLN A CA 1
ATOM 6443 C C . GLN A 1 809 ? -18.335 -27.035 14.160 1.00 82.44 809 GLN A C 1
ATOM 6445 O O . GLN A 1 809 ? -18.724 -25.912 13.836 1.00 82.44 809 GLN A O 1
ATOM 6450 N N . TRP A 1 810 ? -17.184 -27.530 13.702 1.00 87.00 810 TRP A N 1
ATOM 6451 C CA . TRP A 1 810 ? -16.385 -26.845 12.679 1.00 87.00 810 TRP A CA 1
ATOM 6452 C C . TRP A 1 810 ? -17.086 -26.960 11.320 1.00 87.00 810 TRP A C 1
ATOM 6454 O O . TRP A 1 810 ? -17.429 -28.055 10.879 1.00 87.00 810 TRP A O 1
ATOM 6464 N N . ALA A 1 811 ? -17.358 -25.832 10.656 1.00 85.00 811 ALA A N 1
ATOM 6465 C CA . ALA A 1 811 ? -17.894 -25.858 9.292 1.00 85.00 811 ALA A CA 1
ATOM 6466 C C . ALA A 1 811 ? -16.814 -26.285 8.286 1.00 85.00 811 ALA A C 1
ATOM 6468 O O . ALA A 1 811 ? -17.135 -26.873 7.251 1.00 85.00 811 ALA A O 1
ATOM 6469 N N . ASP A 1 812 ? -15.550 -26.034 8.626 1.00 84.00 812 ASP A N 1
ATOM 6470 C CA . ASP A 1 812 ? -14.379 -26.451 7.874 1.00 84.00 812 ASP A CA 1
ATOM 6471 C C . ASP A 1 812 ? -13.483 -27.409 8.698 1.00 84.00 812 ASP A C 1
ATOM 6473 O O . ASP A 1 812 ? -12.717 -26.967 9.562 1.00 84.00 812 ASP A O 1
ATOM 6477 N N . PRO A 1 813 ? -13.527 -28.733 8.442 1.00 78.38 813 PRO A N 1
ATOM 6478 C CA . PRO A 1 813 ? -12.729 -29.706 9.191 1.00 78.38 813 PRO A CA 1
ATOM 6479 C C . PRO A 1 813 ? -11.226 -29.625 8.874 1.00 78.38 813 PRO A C 1
ATOM 6481 O O . PRO A 1 813 ? -10.417 -30.164 9.629 1.00 78.38 813 PRO A O 1
ATOM 6484 N N . GLY A 1 814 ? -10.839 -28.959 7.776 1.00 78.94 814 GLY A N 1
ATOM 6485 C CA . GLY A 1 814 ? -9.455 -28.845 7.305 1.00 78.94 814 GLY A CA 1
ATOM 6486 C C . GLY A 1 814 ? -8.618 -27.786 8.028 1.00 78.94 814 GLY A C 1
ATOM 6487 O O . GLY A 1 814 ? -7.464 -27.571 7.654 1.00 78.94 814 GLY A O 1
ATOM 6488 N N . LEU A 1 815 ? -9.181 -27.110 9.033 1.00 82.19 815 LEU A N 1
ATOM 6489 C CA . LEU A 1 815 ? -8.480 -26.111 9.837 1.00 82.19 815 LEU A CA 1
ATOM 6490 C C . LEU A 1 815 ? -7.495 -26.753 10.820 1.00 82.19 815 LEU A C 1
ATOM 6492 O O . LEU A 1 815 ? -7.831 -27.700 11.533 1.00 82.19 815 LEU A O 1
ATOM 6496 N N . ASN A 1 816 ? -6.292 -26.189 10.898 1.00 83.00 816 ASN A N 1
ATOM 6497 C CA . ASN A 1 816 ? -5.239 -26.624 11.812 1.00 83.00 816 ASN A CA 1
ATOM 6498 C C . ASN A 1 816 ? -5.427 -26.064 13.238 1.00 83.00 816 ASN A C 1
ATOM 6500 O O . ASN A 1 816 ? -6.259 -25.190 13.472 1.00 83.00 816 ASN A O 1
ATOM 6504 N N . ALA A 1 817 ? -4.635 -26.547 14.200 1.00 81.75 817 ALA A N 1
ATOM 6505 C CA . ALA A 1 817 ? -4.759 -26.151 15.606 1.00 81.75 817 ALA A CA 1
ATOM 6506 C C . ALA A 1 817 ? -4.587 -24.636 15.849 1.00 81.75 817 ALA A C 1
ATOM 6508 O O . ALA A 1 817 ? -5.334 -24.059 16.634 1.00 81.75 817 ALA A O 1
ATOM 6509 N N . GLU A 1 818 ? -3.653 -23.978 15.160 1.00 81.44 818 GLU A N 1
ATOM 6510 C CA . GLU A 1 818 ? -3.381 -22.539 15.302 1.00 81.44 818 GLU A CA 1
ATOM 6511 C C . GLU A 1 818 ? -4.543 -21.703 14.742 1.00 81.44 818 GLU A C 1
ATOM 6513 O O . GLU A 1 818 ? -5.012 -20.762 15.382 1.00 81.44 818 GLU A O 1
ATOM 6518 N N . GLN A 1 819 ? -5.079 -22.106 13.585 1.00 86.31 819 GLN A N 1
ATOM 6519 C CA . GLN A 1 819 ? -6.272 -21.510 12.979 1.00 86.31 819 GLN A CA 1
ATOM 6520 C C . GLN A 1 819 ? -7.507 -21.699 13.871 1.00 86.31 819 GLN A C 1
ATOM 6522 O O . GLN A 1 819 ? -8.248 -20.746 14.093 1.00 86.31 819 GLN A O 1
ATOM 6527 N N . ARG A 1 820 ? -7.715 -22.901 14.428 1.00 88.00 820 ARG A N 1
ATOM 6528 C CA . ARG A 1 820 ? -8.819 -23.195 15.358 1.00 88.00 820 ARG A CA 1
ATOM 6529 C C . ARG A 1 820 ? -8.710 -22.383 16.650 1.00 88.00 820 ARG A C 1
ATOM 6531 O O . ARG A 1 820 ? -9.728 -21.895 17.136 1.00 88.00 820 ARG A O 1
ATOM 6538 N N . VAL A 1 821 ? -7.503 -22.171 17.182 1.00 85.12 821 VAL A N 1
ATOM 6539 C CA . VAL A 1 821 ? -7.268 -21.266 18.323 1.00 85.12 821 VAL A CA 1
ATOM 6540 C C . VAL A 1 821 ? -7.600 -19.816 17.954 1.00 85.12 821 VAL A C 1
ATOM 6542 O O . VAL A 1 821 ? -8.308 -19.158 18.712 1.00 85.12 821 VAL A O 1
ATOM 6545 N N . ALA A 1 822 ? -7.177 -19.331 16.781 1.00 87.75 822 ALA A N 1
ATOM 6546 C CA . ALA A 1 822 ? -7.495 -17.977 16.319 1.00 87.75 822 ALA A CA 1
ATOM 6547 C C . ALA A 1 822 ? -9.008 -17.757 16.105 1.00 87.75 822 ALA A C 1
ATOM 6549 O O . ALA A 1 822 ? -9.542 -16.729 16.521 1.00 87.75 822 ALA A O 1
ATOM 6550 N N . VAL A 1 823 ? -9.715 -18.735 15.525 1.00 91.25 823 VAL A N 1
ATOM 6551 C CA . VAL A 1 823 ? -11.185 -18.714 15.408 1.00 91.25 823 VAL A CA 1
ATOM 6552 C C . VAL A 1 823 ? -11.844 -18.724 16.786 1.00 91.25 823 VAL A C 1
ATOM 6554 O O . VAL A 1 823 ? -12.727 -17.912 17.043 1.00 91.25 823 VAL A O 1
ATOM 6557 N N . SER A 1 824 ? -11.400 -19.604 17.688 1.00 88.56 824 SER A N 1
ATOM 6558 C CA . SER A 1 824 ? -11.966 -19.714 19.040 1.00 88.56 824 SER A CA 1
ATOM 6559 C C . SER A 1 824 ? -11.789 -18.419 19.835 1.00 88.56 824 SER A C 1
ATOM 6561 O O . SER A 1 824 ? -12.725 -17.993 20.503 1.00 88.56 824 SER A O 1
ATOM 6563 N N . ALA A 1 825 ? -10.632 -17.757 19.721 1.00 86.00 825 ALA A N 1
ATOM 6564 C CA . ALA A 1 825 ? -10.393 -16.445 20.319 1.00 86.00 825 ALA A CA 1
ATOM 6565 C C . ALA A 1 825 ? -11.419 -15.408 19.824 1.00 86.00 825 ALA A C 1
ATOM 6567 O O . ALA A 1 825 ? -12.132 -14.815 20.627 1.00 86.00 825 ALA A O 1
ATOM 6568 N N . VAL A 1 826 ? -11.554 -15.265 18.500 1.00 89.44 826 VAL A N 1
ATOM 6569 C CA . VAL A 1 826 ? -12.436 -14.270 17.862 1.00 89.44 826 VAL A CA 1
ATOM 6570 C C . VAL A 1 826 ? -13.933 -14.564 18.055 1.00 89.44 826 VAL A C 1
ATOM 6572 O O . VAL A 1 826 ? -14.729 -13.629 18.087 1.00 89.44 826 VAL A O 1
ATOM 6575 N N . ALA A 1 827 ? -14.338 -15.834 18.168 1.00 89.31 827 ALA A N 1
ATOM 6576 C CA . ALA A 1 827 ? -15.750 -16.233 18.216 1.00 89.31 827 ALA A CA 1
ATOM 6577 C C . ALA A 1 827 ? -16.318 -16.470 19.628 1.00 89.31 827 ALA A C 1
ATOM 6579 O O . ALA A 1 827 ? -17.543 -16.430 19.788 1.00 89.31 827 ALA A O 1
ATOM 6580 N N . LEU A 1 828 ? -15.464 -16.739 20.628 1.00 85.31 828 LEU A N 1
ATOM 6581 C CA . LEU A 1 828 ? -15.878 -17.105 21.992 1.00 85.31 828 LEU A CA 1
ATOM 6582 C C . LEU A 1 828 ? -15.509 -16.074 23.067 1.00 85.31 828 LEU A C 1
ATOM 6584 O O . LEU A 1 828 ? -16.052 -16.167 24.165 1.00 85.31 828 LEU A O 1
ATOM 6588 N N . TYR A 1 829 ? -14.616 -15.113 22.804 1.00 81.44 829 TYR A N 1
ATOM 6589 C CA . TYR A 1 829 ? -14.113 -14.189 23.827 1.00 81.44 829 TYR A CA 1
ATOM 6590 C C . TYR A 1 829 ? -14.303 -12.717 23.442 1.00 81.44 829 TYR A C 1
ATOM 6592 O O . TYR A 1 829 ? -14.068 -12.319 22.304 1.00 81.44 829 TYR A O 1
ATOM 6600 N N . GLN A 1 830 ? -14.667 -11.885 24.422 1.00 80.88 830 GLN A N 1
ATOM 6601 C CA . GLN A 1 830 ? -14.576 -10.429 24.303 1.00 80.88 830 GLN A CA 1
ATOM 6602 C C . GLN A 1 830 ? -13.221 -9.924 24.800 1.00 80.88 830 GLN A C 1
ATOM 6604 O O . GLN A 1 830 ? -12.863 -10.139 25.959 1.00 80.88 830 GLN A O 1
ATOM 6609 N N . SER A 1 831 ? -12.520 -9.183 23.944 1.00 79.75 831 SER A N 1
ATOM 6610 C CA . SER A 1 831 ? -11.299 -8.436 24.250 1.00 79.75 831 SER A CA 1
ATOM 6611 C C . SER A 1 831 ? -11.534 -6.922 24.107 1.00 79.75 831 SER A C 1
ATOM 6613 O O . SER A 1 831 ? -12.254 -6.505 23.192 1.00 79.75 831 SER A O 1
ATOM 6615 N N . PRO A 1 832 ? -10.946 -6.067 24.969 1.00 78.12 832 PRO A N 1
ATOM 6616 C CA . PRO A 1 832 ? -10.912 -4.619 24.751 1.00 78.12 832 PRO A CA 1
ATOM 6617 C C . PRO A 1 832 ? -9.885 -4.219 23.679 1.00 78.12 832 PRO A C 1
ATOM 6619 O O . PRO A 1 832 ? -9.963 -3.126 23.120 1.00 78.12 832 PRO A O 1
ATOM 6622 N N . THR A 1 833 ? -8.921 -5.095 23.379 1.00 85.00 833 THR A N 1
ATOM 6623 C CA . THR A 1 833 ? -7.843 -4.874 22.409 1.00 85.00 833 THR A CA 1
ATOM 6624 C C . THR A 1 833 ? -8.020 -5.765 21.167 1.00 85.00 833 THR A C 1
ATOM 6626 O O . THR A 1 833 ? -8.580 -6.859 21.269 1.00 85.00 833 THR A O 1
ATOM 6629 N N . PRO A 1 834 ? -7.601 -5.313 19.971 1.00 89.94 834 PRO A N 1
ATOM 6630 C CA . PRO A 1 834 ? -7.925 -5.979 18.713 1.00 89.94 834 PRO A CA 1
ATOM 6631 C C . PRO A 1 834 ? -7.218 -7.325 18.540 1.00 89.94 834 PRO A C 1
ATOM 6633 O O . PRO A 1 834 ? -6.020 -7.466 18.789 1.00 89.94 834 PRO A O 1
ATOM 6636 N N . HIS A 1 835 ? -7.952 -8.297 18.004 1.00 90.00 835 HIS A N 1
ATOM 6637 C CA . HIS A 1 835 ? -7.404 -9.579 17.581 1.00 90.00 835 HIS A CA 1
ATOM 6638 C C . HIS A 1 835 ? -6.582 -9.392 16.296 1.00 90.00 835 HIS A C 1
ATOM 6640 O O . HIS A 1 835 ? -7.117 -8.967 15.271 1.00 90.00 835 HIS A O 1
ATOM 6646 N N . LEU A 1 836 ? -5.283 -9.707 16.329 1.00 90.69 836 LEU A N 1
ATOM 6647 C CA . LEU A 1 836 ? -4.400 -9.601 15.161 1.00 90.69 836 LEU A CA 1
ATOM 6648 C C . LEU A 1 836 ? -4.082 -10.994 14.607 1.00 90.69 836 LEU A C 1
ATOM 6650 O O . LEU A 1 836 ? -3.489 -11.818 15.301 1.00 90.69 836 LEU A O 1
ATOM 6654 N N . ILE A 1 837 ? -4.444 -11.248 13.349 1.00 88.56 837 ILE A N 1
ATOM 6655 C CA . ILE A 1 837 ? -4.200 -12.523 12.662 1.00 88.56 837 ILE A CA 1
ATOM 6656 C C . ILE A 1 837 ? -3.209 -12.283 11.515 1.00 88.56 837 ILE A C 1
ATOM 6658 O O . ILE A 1 837 ? -3.600 -11.943 10.395 1.00 88.56 837 ILE A O 1
ATOM 6662 N N . SER A 1 838 ? -1.917 -12.463 11.800 1.00 83.62 838 SER A N 1
ATOM 6663 C CA . SER A 1 838 ? -0.891 -12.542 10.751 1.00 83.62 838 SER A CA 1
ATOM 6664 C C . SER A 1 838 ? -0.984 -13.874 9.997 1.00 83.62 838 SER A C 1
ATOM 6666 O O . SER A 1 838 ? -1.556 -14.846 10.497 1.00 83.62 838 SER A O 1
ATOM 6668 N N . GLY A 1 839 ? -0.413 -13.937 8.796 1.00 74.88 839 GLY A N 1
ATOM 6669 C CA . GLY A 1 839 ? -0.304 -15.189 8.054 1.00 74.88 839 GLY A CA 1
ATOM 6670 C C . GLY A 1 839 ? 0.317 -15.039 6.658 1.00 74.88 839 GLY A C 1
ATOM 6671 O O . GLY A 1 839 ? -0.338 -14.482 5.765 1.00 74.88 839 GLY A O 1
ATOM 6672 N N . PRO A 1 840 ? 1.524 -15.593 6.436 1.00 76.38 840 PRO A N 1
ATOM 6673 C CA . PRO A 1 840 ? 2.196 -15.621 5.137 1.00 76.38 840 PRO A CA 1
ATOM 6674 C C . PRO A 1 840 ? 1.364 -16.231 3.986 1.00 76.38 840 PRO A C 1
ATOM 6676 O O . PRO A 1 840 ? 0.365 -16.928 4.215 1.00 76.38 840 PRO A O 1
ATOM 6679 N N . PRO A 1 841 ? 1.742 -16.018 2.708 1.00 70.25 841 PRO A N 1
ATOM 6680 C CA . PRO A 1 841 ? 0.940 -16.438 1.558 1.00 70.25 841 PRO A CA 1
ATOM 6681 C C . PRO A 1 841 ? 0.826 -17.969 1.452 1.00 70.25 841 PRO A C 1
ATOM 6683 O O . PRO A 1 841 ? 1.682 -18.644 0.885 1.00 70.25 841 PRO A O 1
ATOM 6686 N N . GLY A 1 842 ? -0.279 -18.517 1.965 1.00 64.94 842 GLY A N 1
ATOM 6687 C CA . GLY A 1 842 ? -0.569 -19.956 1.975 1.00 64.94 842 GLY A CA 1
ATOM 6688 C C . GLY A 1 842 ? -0.906 -20.546 3.349 1.00 64.94 842 GLY A C 1
ATOM 6689 O O . GLY A 1 842 ? -1.281 -21.715 3.408 1.00 64.94 842 GLY A O 1
ATOM 6690 N N . THR A 1 843 ? -0.848 -19.766 4.435 1.00 71.75 843 THR A N 1
ATOM 6691 C CA . THR A 1 843 ? -1.220 -20.225 5.793 1.00 71.75 843 THR A CA 1
ATOM 6692 C C . THR A 1 843 ? -2.724 -20.199 6.081 1.00 71.75 843 THR A C 1
ATOM 6694 O O . THR A 1 843 ? -3.162 -20.613 7.150 1.00 71.75 843 THR A O 1
ATOM 6697 N N . GLY A 1 844 ? -3.545 -19.741 5.130 1.00 78.44 844 GLY A N 1
ATOM 6698 C CA . GLY A 1 844 ? -5.002 -19.870 5.195 1.00 78.44 844 GLY A CA 1
ATOM 6699 C C . GLY A 1 844 ? -5.778 -18.719 5.843 1.00 78.44 844 GLY A C 1
ATOM 6700 O O . GLY A 1 844 ? -6.954 -18.928 6.099 1.00 78.44 844 GLY A O 1
ATOM 6701 N N . LYS A 1 845 ? -5.203 -17.520 6.043 1.00 86.06 845 LYS A N 1
ATOM 6702 C CA . LYS A 1 845 ? -5.878 -16.304 6.578 1.00 86.06 845 LYS A CA 1
ATOM 6703 C C . LYS A 1 845 ? -7.391 -16.197 6.290 1.00 86.06 845 LYS A C 1
ATOM 6705 O O . LYS A 1 845 ? -8.210 -16.325 7.193 1.00 86.06 845 LYS A O 1
ATOM 6710 N N . THR A 1 846 ? -7.779 -16.071 5.019 1.00 87.62 846 THR A N 1
ATOM 6711 C CA . THR A 1 846 ? -9.179 -15.939 4.558 1.00 87.62 846 THR A CA 1
ATOM 6712 C C . THR A 1 846 ? -10.044 -17.197 4.787 1.00 87.62 846 THR A C 1
ATOM 6714 O O . THR A 1 846 ? -11.259 -17.156 4.626 1.00 87.62 846 THR A O 1
ATOM 6717 N N . ARG A 1 847 ? -9.451 -18.356 5.112 1.00 89.00 847 ARG A N 1
ATOM 6718 C CA . ARG A 1 847 ? -10.155 -19.566 5.593 1.00 89.00 847 ARG A CA 1
ATOM 6719 C C . ARG A 1 847 ? -10.528 -19.365 7.067 1.00 89.00 847 ARG A C 1
ATOM 6721 O O . ARG A 1 847 ? -11.699 -19.469 7.407 1.00 89.00 847 ARG A O 1
ATOM 6728 N N . THR A 1 848 ? -9.560 -18.945 7.886 1.00 90.75 848 THR A N 1
ATOM 6729 C CA . THR A 1 848 ? -9.739 -18.562 9.297 1.00 90.75 848 THR A CA 1
ATOM 6730 C C . THR A 1 848 ? -10.786 -17.456 9.463 1.00 90.75 848 THR A C 1
ATOM 6732 O O . THR A 1 848 ? -11.706 -17.611 10.253 1.00 90.75 848 THR A O 1
ATOM 6735 N N . VAL A 1 849 ? -10.707 -16.370 8.680 1.00 93.94 849 VAL A N 1
ATOM 6736 C CA . VAL A 1 849 ? -11.670 -15.248 8.735 1.00 93.94 849 VAL A CA 1
ATOM 6737 C C . VAL A 1 849 ? -13.097 -15.703 8.410 1.00 93.94 849 VAL A C 1
ATOM 6739 O O . VAL A 1 849 ? -14.037 -15.310 9.098 1.00 93.94 849 VAL A O 1
ATOM 6742 N N . VAL A 1 850 ? -13.272 -16.550 7.389 1.00 94.56 850 VAL A N 1
ATOM 6743 C CA . VAL A 1 850 ? -14.592 -17.089 7.021 1.00 94.56 850 VAL A CA 1
ATOM 6744 C C . VAL A 1 850 ? -15.135 -18.011 8.112 1.00 94.56 850 VAL A C 1
ATOM 6746 O O . VAL A 1 850 ? -16.296 -17.861 8.483 1.00 94.56 850 VAL A O 1
ATOM 6749 N N . GLU A 1 851 ? -14.315 -18.898 8.681 1.00 94.06 851 GLU A N 1
ATOM 6750 C CA . GLU A 1 851 ? -14.753 -19.742 9.798 1.00 94.06 851 GLU A CA 1
ATOM 6751 C C . GLU A 1 851 ? -15.121 -18.902 11.030 1.00 94.06 851 GLU A C 1
ATOM 6753 O O . GLU A 1 851 ? -16.165 -19.152 11.624 1.00 94.06 851 GLU A O 1
ATOM 6758 N N . SER A 1 852 ? -14.354 -17.860 11.379 1.00 94.62 852 SER A N 1
ATOM 6759 C CA . SER A 1 852 ? -14.710 -16.943 12.474 1.00 94.62 852 SER A CA 1
ATOM 6760 C C . SER A 1 852 ? -16.103 -16.340 12.291 1.00 94.62 852 SER A C 1
ATOM 6762 O O . SER A 1 852 ? -16.883 -16.328 13.240 1.00 94.62 852 SER A O 1
ATOM 6764 N N . VAL A 1 853 ? -16.463 -15.909 11.075 1.00 95.62 853 VAL A N 1
ATOM 6765 C CA . VAL A 1 853 ? -17.823 -15.425 10.772 1.00 95.62 853 VAL A CA 1
ATOM 6766 C C . VAL A 1 853 ? -18.867 -16.524 10.990 1.00 95.62 853 VAL A C 1
ATOM 6768 O O . VAL A 1 853 ? -19.900 -16.260 11.604 1.00 95.62 853 VAL A O 1
ATOM 6771 N N . LEU A 1 854 ? -18.610 -17.755 10.535 1.00 94.31 854 LEU A N 1
ATOM 6772 C CA . LEU A 1 854 ? -19.539 -18.880 10.704 1.00 94.31 854 LEU A CA 1
ATOM 6773 C C . LEU A 1 854 ? -19.697 -19.305 12.171 1.00 94.31 854 LEU A C 1
ATOM 6775 O O . LEU A 1 854 ? -20.808 -19.643 12.581 1.00 94.31 854 LEU A O 1
ATOM 6779 N N . GLN A 1 855 ? -18.628 -19.257 12.968 1.00 93.00 855 GLN A N 1
ATOM 6780 C CA . GLN A 1 855 ? -18.674 -19.592 14.390 1.00 93.00 855 GLN A CA 1
ATOM 6781 C C . GLN A 1 855 ? -19.358 -18.491 15.204 1.00 93.00 855 GLN A C 1
ATOM 6783 O O . GLN A 1 855 ? -20.278 -18.817 15.945 1.00 93.00 855 GLN A O 1
ATOM 6788 N N . ILE A 1 856 ? -19.046 -17.203 14.985 1.00 92.44 856 ILE A N 1
ATOM 6789 C CA . ILE A 1 856 ? -19.803 -16.083 15.586 1.00 92.44 856 ILE A CA 1
ATOM 6790 C C . ILE A 1 856 ? -21.298 -16.214 15.259 1.00 92.44 856 ILE A C 1
ATOM 6792 O O . ILE A 1 856 ? -22.144 -16.102 16.142 1.00 92.44 856 ILE A O 1
ATOM 6796 N N . PHE A 1 857 ? -21.647 -16.504 14.000 1.00 88.75 857 PHE A N 1
ATOM 6797 C CA . PHE A 1 857 ? -23.044 -16.631 13.573 1.00 88.75 857 PHE A CA 1
ATOM 6798 C C . PHE A 1 857 ? -23.797 -17.772 14.287 1.00 88.75 857 PHE A C 1
ATOM 6800 O O . PHE A 1 857 ? -25.020 -17.677 14.443 1.00 88.75 857 PHE A O 1
ATOM 6807 N N . ARG A 1 858 ? -23.075 -18.821 14.722 1.00 87.06 858 ARG A N 1
ATOM 6808 C CA . ARG A 1 858 ? -23.577 -19.990 15.469 1.00 87.06 858 ARG A CA 1
ATOM 6809 C C . ARG A 1 858 ? -23.625 -19.763 16.983 1.00 87.06 858 ARG A C 1
ATOM 6811 O O . ARG A 1 858 ? -24.642 -20.075 17.592 1.00 87.06 858 ARG A O 1
ATOM 6818 N N . THR A 1 859 ? -22.553 -19.245 17.586 1.00 86.06 859 THR A N 1
ATOM 6819 C CA . THR A 1 859 ? -22.438 -19.055 19.045 1.00 86.06 859 THR A CA 1
ATOM 6820 C C . THR A 1 859 ? -23.188 -17.820 19.536 1.00 86.06 859 THR A C 1
ATOM 6822 O O . THR A 1 859 ? -23.621 -17.781 20.685 1.00 86.06 859 THR A O 1
ATOM 6825 N N . GLN A 1 860 ? -23.389 -16.825 18.667 1.00 87.81 860 GLN A N 1
ATOM 6826 C CA . GLN A 1 860 ? -24.024 -15.551 18.995 1.00 87.81 860 GLN A CA 1
ATOM 6827 C C . GLN A 1 860 ? -25.182 -15.266 18.015 1.00 87.81 860 GLN A C 1
ATOM 6829 O O . GLN A 1 860 ? -24.974 -14.628 16.980 1.00 87.81 860 GLN A O 1
ATOM 6834 N N . PRO A 1 861 ? -26.423 -15.712 18.301 1.00 84.62 861 PRO A N 1
ATOM 6835 C CA . PRO A 1 861 ? -27.569 -15.543 17.395 1.00 84.62 861 PRO A CA 1
ATOM 6836 C C . PRO A 1 861 ? -27.916 -14.085 17.060 1.00 84.62 861 PRO A C 1
ATOM 6838 O O . PRO A 1 861 ? -28.338 -13.803 15.942 1.00 84.62 861 PRO A O 1
ATOM 6841 N N . GLU A 1 862 ? -27.675 -13.158 17.991 1.00 87.31 862 GLU A N 1
ATOM 6842 C CA . GLU A 1 862 ? -27.946 -11.720 17.825 1.00 87.31 862 GLU A CA 1
ATOM 6843 C C . GLU A 1 862 ? -26.764 -10.939 17.214 1.00 87.31 862 GLU A C 1
ATOM 6845 O O . GLU A 1 862 ? -26.863 -9.735 16.990 1.00 87.31 862 GLU A O 1
ATOM 6850 N N . ALA A 1 863 ? -25.624 -11.587 16.937 1.00 91.75 863 ALA A N 1
ATOM 6851 C CA . ALA A 1 863 ? -24.462 -10.885 16.398 1.00 91.75 863 ALA A CA 1
ATOM 6852 C C . ALA A 1 863 ? -24.720 -10.379 14.968 1.00 91.75 863 ALA A C 1
ATOM 6854 O O . ALA A 1 863 ? -25.056 -11.172 14.079 1.00 91.75 863 ALA A O 1
ATOM 6855 N N . CYS A 1 864 ? -24.494 -9.081 14.750 1.00 95.81 864 CYS A N 1
ATOM 6856 C CA . CYS A 1 864 ? -24.339 -8.472 13.430 1.00 95.81 864 CYS A CA 1
ATOM 6857 C C . CYS A 1 864 ? -22.863 -8.112 13.180 1.00 95.81 864 CYS A C 1
ATOM 6859 O O . CYS A 1 864 ? -22.181 -7.586 14.071 1.00 95.81 864 CYS A O 1
ATOM 6861 N N . ILE A 1 865 ? -22.369 -8.435 11.984 1.00 97.75 865 ILE A N 1
ATOM 6862 C CA . ILE A 1 865 ? -20.951 -8.434 11.610 1.00 97.75 865 ILE A CA 1
ATOM 6863 C C . ILE A 1 865 ? -20.732 -7.500 10.415 1.00 97.75 865 ILE A C 1
ATOM 6865 O O . ILE A 1 865 ? -21.346 -7.675 9.360 1.00 97.75 865 ILE A O 1
ATOM 6869 N N . LEU A 1 866 ? -19.798 -6.558 10.553 1.00 98.19 866 LEU A N 1
ATOM 6870 C CA . LEU A 1 866 ? -19.230 -5.824 9.424 1.00 98.19 866 LEU A CA 1
ATOM 6871 C C . LEU A 1 866 ? -17.936 -6.526 8.985 1.00 98.19 866 LEU A C 1
ATOM 6873 O O . LEU A 1 866 ? -17.008 -6.688 9.778 1.00 98.19 866 LEU A O 1
ATOM 6877 N N . LEU A 1 867 ? -17.889 -6.974 7.732 1.00 98.25 867 LEU A N 1
ATOM 6878 C CA . LEU A 1 867 ? -16.770 -7.718 7.159 1.00 98.25 867 LEU A CA 1
ATOM 6879 C C . LEU A 1 867 ? -16.161 -6.932 5.995 1.00 98.25 867 LEU A C 1
ATOM 6881 O O . LEU A 1 867 ? -16.789 -6.750 4.950 1.00 98.25 867 LEU A O 1
ATOM 6885 N N . CYS A 1 868 ? -14.919 -6.493 6.167 1.00 98.06 868 CYS A N 1
ATOM 6886 C CA . CYS A 1 868 ? -14.240 -5.610 5.229 1.00 98.06 868 CYS A CA 1
ATOM 6887 C C . CYS A 1 868 ? -12.928 -6.181 4.687 1.00 98.06 868 CYS A C 1
ATOM 6889 O O . CYS A 1 868 ? -12.342 -7.114 5.230 1.00 98.06 868 CYS A O 1
ATOM 6891 N N . ALA A 1 869 ? -12.463 -5.570 3.603 1.00 96.25 869 ALA A N 1
ATOM 6892 C CA . ALA A 1 869 ? -11.070 -5.565 3.168 1.00 96.25 869 ALA A CA 1
ATOM 6893 C C . ALA A 1 869 ? -10.837 -4.292 2.326 1.00 96.25 869 ALA A C 1
ATOM 6895 O O . ALA A 1 869 ? -11.804 -3.778 1.753 1.00 96.25 869 ALA A O 1
ATOM 6896 N N . PRO A 1 870 ? -9.597 -3.796 2.173 1.00 91.69 870 PRO A N 1
ATOM 6897 C CA . PRO A 1 870 ? -9.322 -2.581 1.391 1.00 91.69 870 PRO A CA 1
ATOM 6898 C C . PRO A 1 870 ? -9.763 -2.650 -0.084 1.00 91.69 870 PRO A C 1
ATOM 6900 O O . PRO A 1 870 ? -10.029 -1.636 -0.720 1.00 91.69 870 PRO A O 1
ATOM 6903 N N . SER A 1 871 ? -9.890 -3.854 -0.663 1.00 86.31 871 SER A N 1
ATOM 6904 C CA . SER A 1 871 ? -10.199 -4.019 -2.092 1.00 86.31 871 SER A CA 1
ATOM 6905 C C . SER A 1 871 ? -11.508 -4.766 -2.382 1.00 86.31 871 SER A C 1
ATOM 6907 O O . SER A 1 871 ? -11.867 -5.752 -1.730 1.00 86.31 871 SER A O 1
ATOM 6909 N N . ASN A 1 872 ? -12.200 -4.324 -3.438 1.00 84.88 872 ASN A N 1
ATOM 6910 C CA . ASN A 1 872 ? -13.421 -4.954 -3.953 1.00 84.88 872 ASN A CA 1
ATOM 6911 C C . ASN A 1 872 ? -13.248 -6.446 -4.349 1.00 84.88 872 ASN A C 1
ATOM 6913 O O . ASN A 1 872 ? -14.128 -7.242 -4.029 1.00 84.88 872 ASN A O 1
ATOM 6917 N N . PRO A 1 873 ? -12.126 -6.891 -4.959 1.00 82.81 873 PRO A N 1
ATOM 6918 C CA . PRO A 1 873 ? -11.901 -8.317 -5.228 1.00 82.81 873 PRO A CA 1
ATOM 6919 C C . PRO A 1 873 ? -11.696 -9.179 -3.969 1.00 82.81 873 PRO A C 1
ATOM 6921 O O . PRO A 1 873 ? -12.084 -10.348 -3.957 1.00 82.81 873 PRO A O 1
ATOM 6924 N N . ALA A 1 874 ? -11.108 -8.630 -2.898 1.00 86.56 874 ALA A N 1
ATOM 6925 C CA . ALA A 1 874 ? -10.943 -9.356 -1.634 1.00 86.56 874 ALA A CA 1
ATOM 6926 C C . ALA A 1 874 ? -12.292 -9.549 -0.917 1.00 86.56 874 ALA A C 1
ATOM 6928 O O . ALA A 1 874 ? -12.622 -10.652 -0.484 1.00 86.56 874 ALA A O 1
ATOM 6929 N N . THR A 1 875 ? -13.126 -8.508 -0.885 1.00 93.31 875 THR A N 1
ATOM 6930 C CA . THR A 1 875 ? -14.490 -8.568 -0.325 1.00 93.31 875 THR A CA 1
ATOM 6931 C C . THR A 1 875 ? -15.436 -9.446 -1.142 1.00 93.31 875 THR A C 1
ATOM 6933 O O . THR A 1 875 ? -16.228 -10.190 -0.565 1.00 93.31 875 THR A O 1
ATOM 6936 N N . ASP A 1 876 ? -15.299 -9.476 -2.469 1.00 91.25 876 ASP A N 1
ATOM 6937 C CA . ASP A 1 876 ? -15.982 -10.471 -3.305 1.00 91.25 876 ASP A CA 1
ATOM 6938 C C . ASP A 1 876 ? -15.523 -11.905 -2.986 1.00 91.25 876 ASP A C 1
ATOM 6940 O O . ASP A 1 876 ? -16.344 -12.818 -2.947 1.00 91.25 876 ASP A O 1
ATOM 6944 N N . THR A 1 877 ? -14.233 -12.118 -2.704 1.00 90.50 877 THR A N 1
ATOM 6945 C CA . THR A 1 877 ? -13.696 -13.442 -2.330 1.00 90.50 877 THR A CA 1
ATOM 6946 C C . THR A 1 877 ? -14.245 -13.917 -0.979 1.00 90.50 877 THR A C 1
ATOM 6948 O O . THR A 1 877 ? -14.588 -15.093 -0.835 1.00 90.50 877 THR A O 1
ATOM 6951 N N . LEU A 1 878 ? -14.392 -13.011 -0.006 1.00 93.44 878 LEU A N 1
ATOM 6952 C CA . LEU A 1 878 ? -15.048 -13.285 1.278 1.00 93.44 878 LEU A CA 1
ATOM 6953 C C . LEU A 1 878 ? -16.527 -13.663 1.079 1.00 93.44 878 LEU A C 1
ATOM 6955 O O . LEU A 1 878 ? -16.965 -14.712 1.556 1.00 93.44 878 LEU A O 1
ATOM 6959 N N . ALA A 1 879 ? -17.278 -12.872 0.305 1.00 95.31 879 ALA A N 1
ATOM 6960 C CA . ALA A 1 879 ? -18.685 -13.145 0.012 1.00 95.31 879 ALA A CA 1
ATOM 6961 C C . ALA A 1 879 ? -18.888 -14.461 -0.770 1.00 95.31 879 ALA A C 1
ATOM 6963 O O . ALA A 1 879 ? -19.783 -15.236 -0.438 1.00 95.31 879 ALA A O 1
ATOM 6964 N N . LEU A 1 880 ? -18.035 -14.774 -1.757 1.00 93.94 880 LEU A N 1
ATOM 6965 C CA . LEU A 1 880 ? -18.101 -16.027 -2.530 1.00 93.94 880 LEU A CA 1
ATOM 6966 C C . LEU A 1 880 ? -17.883 -17.277 -1.667 1.00 93.94 880 LEU A C 1
ATOM 6968 O O . LEU A 1 880 ? -18.434 -18.339 -1.965 1.00 93.94 880 LEU A O 1
ATOM 6972 N N . ARG A 1 881 ? -17.085 -17.164 -0.600 1.00 92.06 881 ARG A N 1
ATOM 6973 C CA . ARG A 1 881 ? -16.887 -18.240 0.379 1.00 92.06 881 ARG A CA 1
ATOM 6974 C C . ARG A 1 881 ? -18.100 -18.362 1.306 1.00 92.06 881 ARG A C 1
ATOM 6976 O O . ARG A 1 881 ? -18.649 -19.453 1.436 1.00 92.06 881 ARG A O 1
ATOM 6983 N N . LEU A 1 882 ? -18.571 -17.247 1.869 1.00 94.00 882 LEU A N 1
ATOM 6984 C CA . LEU A 1 882 ? -19.707 -17.216 2.799 1.00 94.00 882 LEU A CA 1
ATOM 6985 C C . LEU A 1 882 ? -21.051 -17.602 2.164 1.00 94.00 882 LEU A C 1
ATOM 6987 O O . LEU A 1 882 ? -21.873 -18.234 2.828 1.00 94.00 882 LEU A O 1
ATOM 6991 N N . GLN A 1 883 ? -21.279 -17.315 0.879 1.00 93.94 883 GLN A N 1
ATOM 6992 C CA . GLN A 1 883 ? -22.558 -17.605 0.212 1.00 93.94 883 GLN A CA 1
ATOM 6993 C C . GLN A 1 883 ? -22.877 -19.105 0.049 1.00 93.94 883 GLN A C 1
ATOM 6995 O O . GLN A 1 883 ? -23.964 -19.468 -0.388 1.00 93.94 883 GLN A O 1
ATOM 7000 N N . LYS A 1 884 ? -21.938 -20.001 0.382 1.00 90.31 884 LYS A N 1
ATOM 7001 C CA . LYS A 1 884 ? -22.197 -21.447 0.501 1.00 90.31 884 LYS A CA 1
ATOM 7002 C C . LYS A 1 884 ? -22.923 -21.819 1.802 1.00 90.31 884 LYS A C 1
ATOM 7004 O O . LYS A 1 884 ? -23.451 -22.922 1.903 1.00 90.31 884 LYS A O 1
ATOM 7009 N N . HIS A 1 885 ? -22.916 -20.918 2.785 1.00 91.62 885 HIS A N 1
ATOM 7010 C CA . HIS A 1 885 ? -23.369 -21.155 4.157 1.00 91.62 885 HIS A CA 1
ATOM 7011 C C . HIS A 1 885 ? -24.444 -20.154 4.619 1.00 91.62 885 HIS A C 1
ATOM 7013 O O . HIS A 1 885 ? -25.225 -20.492 5.503 1.00 91.62 885 HIS A O 1
ATOM 7019 N N . LEU A 1 886 ? -24.495 -18.948 4.032 1.00 92.25 886 LEU A N 1
ATOM 7020 C CA . LEU A 1 886 ? -25.432 -17.874 4.392 1.00 92.25 886 LEU A CA 1
ATOM 7021 C C . LEU A 1 886 ? -26.479 -17.617 3.297 1.00 92.25 886 LEU A C 1
ATOM 7023 O O . LEU A 1 886 ? -26.163 -17.573 2.101 1.00 92.25 886 LEU A O 1
ATOM 7027 N N . LEU A 1 887 ? -27.729 -17.387 3.705 1.00 92.25 887 LEU A N 1
ATOM 7028 C CA . LEU A 1 887 ? -28.825 -17.062 2.791 1.00 92.25 887 LEU A CA 1
ATOM 7029 C C . LEU A 1 887 ? -28.781 -15.591 2.344 1.00 92.25 887 LEU A C 1
ATOM 7031 O O . LEU A 1 887 ? -28.239 -14.722 3.025 1.00 92.25 887 LEU A O 1
ATOM 7035 N N . GLN A 1 888 ? -29.434 -15.289 1.219 1.00 90.50 888 GLN A N 1
ATOM 7036 C CA . GLN A 1 888 ? -29.512 -13.934 0.640 1.00 90.50 888 GLN A CA 1
ATOM 7037 C C . GLN A 1 888 ? -30.103 -12.878 1.589 1.00 90.50 888 GLN A C 1
ATOM 7039 O O . GLN A 1 888 ? -29.817 -11.704 1.434 1.00 90.50 888 GLN A O 1
ATOM 7044 N N . ARG A 1 889 ? -30.904 -13.280 2.585 1.00 91.50 889 ARG A N 1
ATOM 7045 C CA . ARG A 1 889 ? -31.472 -12.385 3.616 1.00 91.50 889 ARG A CA 1
ATOM 7046 C C . ARG A 1 889 ? -30.553 -12.160 4.828 1.00 91.50 889 ARG A C 1
ATOM 7048 O O . ARG A 1 889 ? -30.888 -11.375 5.704 1.00 91.50 889 ARG A O 1
ATOM 7055 N N . GLU A 1 890 ? -29.474 -12.934 4.935 1.00 93.62 890 GLU A N 1
ATOM 7056 C CA . GLU A 1 890 ? -28.557 -12.947 6.083 1.00 93.62 890 GLU A CA 1
ATOM 7057 C C . GLU A 1 890 ? -27.256 -12.200 5.766 1.00 93.62 890 GLU A C 1
ATOM 7059 O O . GLU A 1 890 ? -26.681 -11.596 6.669 1.00 93.62 890 GLU A O 1
ATOM 7064 N N . MET A 1 891 ? -26.832 -12.185 4.495 1.00 96.31 891 MET A N 1
ATOM 7065 C CA . MET A 1 891 ? -25.626 -11.501 4.024 1.00 96.31 891 MET A CA 1
ATOM 7066 C C . MET A 1 891 ? -25.927 -10.480 2.913 1.00 96.31 891 MET A C 1
ATOM 7068 O O . MET A 1 891 ? -26.525 -10.842 1.904 1.00 96.31 891 MET A O 1
ATOM 7072 N N . LEU A 1 892 ? -25.438 -9.242 3.056 1.00 97.44 892 LEU A N 1
ATOM 7073 C CA . LEU A 1 892 ? -25.448 -8.210 2.007 1.00 97.44 892 LEU A CA 1
ATOM 7074 C C . LEU A 1 892 ? -24.025 -7.949 1.499 1.00 97.44 892 LEU A C 1
ATOM 7076 O O . LEU A 1 892 ? -23.133 -7.631 2.282 1.00 97.44 892 LEU A O 1
ATOM 7080 N N . ARG A 1 893 ? -23.816 -7.980 0.182 1.00 97.06 893 ARG A N 1
ATOM 7081 C CA . ARG A 1 893 ? -22.628 -7.430 -0.483 1.00 97.06 893 ARG A CA 1
ATOM 7082 C C . ARG A 1 893 ? -22.916 -5.976 -0.874 1.00 97.06 893 ARG A C 1
ATOM 7084 O O . ARG A 1 893 ? -23.531 -5.705 -1.904 1.00 97.06 893 ARG A O 1
ATOM 7091 N N . LEU A 1 894 ? -22.484 -5.037 -0.033 1.00 95.69 894 LEU A N 1
ATOM 7092 C CA . LEU A 1 894 ? -22.676 -3.596 -0.236 1.00 95.69 894 LEU A CA 1
ATOM 7093 C C . LEU A 1 894 ? -21.539 -3.026 -1.099 1.00 95.69 894 LEU A C 1
ATOM 7095 O O . LEU A 1 894 ? -20.369 -3.200 -0.765 1.00 95.69 894 LEU A O 1
ATOM 7099 N N . ASN A 1 895 ? -21.888 -2.340 -2.188 1.00 89.25 895 ASN A N 1
ATOM 7100 C CA . ASN A 1 895 ? -20.961 -1.731 -3.148 1.00 89.25 895 ASN A CA 1
ATOM 7101 C C . ASN A 1 895 ? -21.315 -0.248 -3.343 1.00 89.25 895 ASN A C 1
ATOM 7103 O O . ASN A 1 895 ? -22.494 0.104 -3.277 1.00 89.25 895 ASN A O 1
ATOM 7107 N N . ASP A 1 896 ? -20.338 0.603 -3.658 1.00 83.12 896 ASP A N 1
ATOM 7108 C CA . ASP A 1 896 ? -20.609 1.969 -4.114 1.00 83.12 896 ASP A CA 1
ATOM 7109 C C . ASP A 1 896 ? -21.482 1.993 -5.392 1.00 83.12 896 ASP A C 1
ATOM 7111 O O . ASP A 1 896 ? -21.244 1.189 -6.302 1.00 83.12 896 ASP A O 1
ATOM 7115 N N . PRO A 1 897 ? -22.448 2.931 -5.514 1.00 74.75 897 PRO A N 1
ATOM 7116 C CA . PRO A 1 897 ? -23.295 3.082 -6.703 1.00 74.75 897 PRO A CA 1
ATOM 7117 C C . PRO A 1 897 ? -22.555 3.272 -8.034 1.00 74.75 897 PRO A C 1
ATOM 7119 O O . PRO A 1 897 ? -23.160 3.105 -9.093 1.00 74.75 897 PRO A O 1
ATOM 7122 N N . ASN A 1 898 ? -21.267 3.625 -7.999 1.00 70.44 898 ASN A N 1
ATOM 7123 C CA . ASN A 1 898 ? -20.417 3.759 -9.178 1.00 70.44 898 ASN A CA 1
ATOM 7124 C C . ASN A 1 898 ? -19.783 2.433 -9.655 1.00 70.44 898 ASN A C 1
ATOM 7126 O O . ASN A 1 898 ? -19.251 2.393 -10.765 1.00 70.44 898 ASN A O 1
ATOM 7130 N N . ARG A 1 899 ? -19.801 1.350 -8.859 1.00 73.50 899 ARG A N 1
ATOM 7131 C CA . ARG A 1 899 ? -19.217 0.050 -9.251 1.00 73.50 899 ARG A CA 1
ATOM 7132 C C . ARG A 1 899 ? -20.044 -0.594 -10.370 1.00 73.50 899 ARG A C 1
ATOM 7134 O O . ARG A 1 899 ? -21.266 -0.650 -10.273 1.00 73.50 899 ARG A O 1
ATOM 7141 N N . THR A 1 900 ? -19.415 -1.131 -11.420 1.00 66.75 900 THR A N 1
ATOM 7142 C CA . THR A 1 900 ? -20.181 -1.703 -12.546 1.00 66.75 900 THR A CA 1
ATOM 7143 C C . THR A 1 900 ? -20.589 -3.165 -12.314 1.00 66.75 900 THR A C 1
ATOM 7145 O O . THR A 1 900 ? -19.822 -3.969 -11.781 1.00 66.75 900 THR A O 1
ATOM 7148 N N . PHE A 1 901 ? -21.778 -3.568 -12.786 1.00 72.44 901 PHE A N 1
ATOM 7149 C CA . PHE A 1 901 ? -22.275 -4.955 -12.673 1.00 72.44 901 PHE A CA 1
ATOM 7150 C C . PHE A 1 901 ? -21.380 -6.016 -13.338 1.00 72.44 901 PHE A C 1
ATOM 7152 O O . PHE A 1 901 ? -21.519 -7.205 -13.045 1.00 72.44 901 PHE A O 1
ATOM 7159 N N . ALA A 1 902 ? -20.481 -5.604 -14.238 1.00 63.44 902 ALA A N 1
ATOM 7160 C CA . ALA A 1 902 ? -19.518 -6.471 -14.916 1.00 63.44 902 ALA A CA 1
ATOM 7161 C C . ALA A 1 902 ? -18.254 -6.759 -14.080 1.00 63.44 902 ALA A C 1
ATOM 7163 O O . ALA A 1 902 ? -17.500 -7.670 -14.415 1.00 63.44 902 ALA A O 1
ATOM 7164 N N . GLU A 1 903 ? -18.018 -6.001 -13.005 1.00 66.88 903 GLU A N 1
ATOM 7165 C CA . GLU A 1 903 ? -16.936 -6.240 -12.039 1.00 66.88 903 GLU A CA 1
ATOM 7166 C C . GLU A 1 903 ? -17.358 -7.164 -10.894 1.00 66.88 903 GLU A C 1
ATOM 7168 O O . GLU A 1 903 ? -16.494 -7.638 -10.160 1.00 66.88 903 GLU A O 1
ATOM 7173 N N . VAL A 1 904 ? -18.663 -7.388 -10.712 1.00 79.44 904 VAL A N 1
ATOM 7174 C CA . VAL A 1 904 ? -19.218 -8.275 -9.683 1.00 79.44 904 VAL A CA 1
ATOM 7175 C C . VAL A 1 904 ? -19.469 -9.660 -10.295 1.00 79.44 904 VAL A C 1
ATOM 7177 O O . VAL A 1 904 ? -20.161 -9.740 -11.315 1.00 79.44 904 VAL A O 1
ATOM 7180 N N . PRO A 1 905 ? -18.963 -10.755 -9.693 1.00 84.12 905 PRO A N 1
ATOM 7181 C CA . PRO A 1 905 ? -19.290 -12.118 -10.108 1.00 84.12 905 PRO A CA 1
ATOM 7182 C C . PRO A 1 905 ? -20.806 -12.342 -10.180 1.00 84.12 905 PRO A C 1
ATOM 7184 O O . PRO A 1 905 ? -21.518 -11.992 -9.241 1.00 84.12 905 PRO A O 1
ATOM 7187 N N . ASP A 1 906 ? -21.303 -12.980 -11.247 1.00 87.38 906 ASP A N 1
ATOM 7188 C CA . ASP A 1 906 ? -22.748 -13.217 -11.450 1.00 87.38 906 ASP A CA 1
ATOM 7189 C C . ASP A 1 906 ? -23.408 -13.899 -10.236 1.00 87.38 906 ASP A C 1
ATOM 7191 O O . ASP A 1 906 ? -24.519 -13.553 -9.839 1.00 87.38 906 ASP A O 1
ATOM 7195 N N . ILE A 1 907 ? -22.662 -14.813 -9.609 1.00 91.19 907 ILE A N 1
ATOM 7196 C CA . ILE A 1 907 ? -23.005 -15.562 -8.394 1.00 91.19 907 ILE A CA 1
ATOM 7197 C C . ILE A 1 907 ? -23.330 -14.638 -7.201 1.00 91.19 907 ILE A C 1
ATOM 7199 O O . ILE A 1 907 ? -24.220 -14.954 -6.418 1.00 91.19 907 ILE A O 1
ATOM 7203 N N . LEU A 1 908 ? -22.669 -13.480 -7.076 1.00 93.75 908 LEU A N 1
ATOM 7204 C CA . LEU A 1 908 ? -22.893 -12.528 -5.980 1.00 93.75 908 LEU A CA 1
ATOM 7205 C C . LEU A 1 908 ? -24.024 -11.525 -6.237 1.00 93.75 908 LEU A C 1
ATOM 7207 O O . LEU A 1 908 ? -24.444 -10.853 -5.295 1.00 93.75 908 LEU A O 1
ATOM 7211 N N . ARG A 1 909 ? -24.545 -11.400 -7.467 1.00 90.81 909 ARG A N 1
ATOM 7212 C CA . ARG A 1 909 ? -25.610 -10.419 -7.759 1.00 90.81 909 ARG A CA 1
ATOM 7213 C C . ARG A 1 909 ? -26.867 -10.585 -6.887 1.00 90.81 909 ARG A C 1
ATOM 7215 O O . ARG A 1 909 ? -27.358 -9.558 -6.435 1.00 90.81 909 ARG A O 1
ATOM 7222 N N . PRO A 1 910 ? -27.348 -11.802 -6.554 1.00 93.62 910 PRO A N 1
ATOM 7223 C CA . PRO A 1 910 ? -28.477 -11.988 -5.633 1.00 93.62 910 PRO A CA 1
ATOM 7224 C C . PRO A 1 910 ? -28.206 -11.593 -4.172 1.00 93.62 910 PRO A C 1
ATOM 7226 O O . PRO A 1 910 ? -29.135 -11.576 -3.374 1.00 93.62 910 PRO A O 1
ATOM 7229 N N . TYR A 1 911 ? -26.950 -11.310 -3.815 1.00 95.69 911 TYR A N 1
ATOM 7230 C CA . TYR A 1 911 ? -26.542 -10.790 -2.506 1.00 95.69 911 TYR A CA 1
ATOM 7231 C C . TYR A 1 911 ? -26.273 -9.273 -2.548 1.00 95.69 911 TYR A C 1
ATOM 7233 O O . TYR A 1 911 ? -25.862 -8.699 -1.544 1.00 95.69 911 TYR A O 1
ATOM 7241 N N . CYS A 1 912 ? -26.471 -8.610 -3.693 1.00 94.38 912 CYS A N 1
ATOM 7242 C CA . CYS A 1 912 ? -26.305 -7.166 -3.862 1.00 94.38 912 CYS A CA 1
ATOM 7243 C C . CYS A 1 912 ? -27.677 -6.485 -3.980 1.00 94.38 912 CYS A C 1
ATOM 7245 O O . CYS A 1 912 ? -28.565 -7.002 -4.654 1.00 94.38 912 CYS A O 1
ATOM 7247 N N . PHE A 1 913 ? -27.833 -5.288 -3.410 1.00 92.06 913 PHE A N 1
ATOM 7248 C CA . PHE A 1 913 ? -29.044 -4.481 -3.597 1.00 92.06 913 PHE A CA 1
ATOM 7249 C C . PHE A 1 913 ? -28.892 -3.520 -4.785 1.00 92.06 913 PHE A C 1
ATOM 7251 O O . PHE A 1 913 ? -27.848 -2.881 -4.950 1.00 92.06 913 PHE A O 1
ATOM 7258 N N . VAL A 1 914 ? -29.929 -3.432 -5.623 1.00 88.06 914 VAL A N 1
ATOM 7259 C CA . VAL A 1 914 ? -29.920 -2.690 -6.893 1.00 88.06 914 VAL A CA 1
ATOM 7260 C C . VAL A 1 914 ? -31.178 -1.835 -7.013 1.00 88.06 914 VAL A C 1
ATOM 7262 O O . VAL A 1 914 ? -32.292 -2.323 -6.840 1.00 88.06 914 VAL A O 1
ATOM 7265 N N . GLU A 1 915 ? -30.996 -0.562 -7.348 1.00 80.31 915 GLU A N 1
ATOM 7266 C CA . GLU A 1 915 ? -32.050 0.443 -7.478 1.00 80.31 915 GLU A CA 1
ATOM 7267 C C . GLU A 1 915 ? -31.722 1.342 -8.681 1.00 80.31 915 GLU A C 1
ATOM 7269 O O . GLU A 1 915 ? -30.582 1.775 -8.832 1.00 80.31 915 GLU A O 1
ATOM 7274 N N . ASN A 1 916 ? -32.698 1.626 -9.552 1.00 74.25 916 ASN A N 1
ATOM 7275 C CA . ASN A 1 916 ? -32.514 2.488 -10.735 1.00 74.25 916 ASN A CA 1
ATOM 7276 C C . ASN A 1 916 ? -31.292 2.110 -11.614 1.00 74.25 916 ASN A C 1
ATOM 7278 O O . ASN A 1 916 ? -30.557 2.982 -12.074 1.00 74.25 916 ASN A O 1
ATOM 7282 N N . ASP A 1 917 ? -31.084 0.803 -11.821 1.00 73.44 917 ASP A N 1
ATOM 7283 C CA . ASP A 1 917 ? -29.955 0.203 -12.560 1.00 73.44 917 ASP A CA 1
ATOM 7284 C C . ASP A 1 917 ? -28.556 0.556 -12.006 1.00 73.44 917 ASP A C 1
ATOM 7286 O O . ASP A 1 917 ? -27.567 0.618 -12.735 1.00 73.44 917 ASP A O 1
ATOM 7290 N N . LYS A 1 918 ? -28.454 0.780 -10.687 1.00 72.44 918 LYS A N 1
ATOM 7291 C CA . LYS A 1 918 ? -27.190 0.979 -9.955 1.00 72.44 918 LYS A CA 1
ATOM 7292 C C . LYS A 1 918 ? -27.201 0.230 -8.627 1.00 72.44 918 LYS A C 1
ATOM 7294 O O . LYS A 1 918 ? -28.266 -0.088 -8.100 1.00 72.44 918 LYS A O 1
ATOM 7299 N N . PHE A 1 919 ? -26.027 -0.038 -8.055 1.00 84.06 919 PHE A N 1
ATOM 7300 C CA . PHE A 1 919 ? -25.971 -0.488 -6.663 1.00 84.06 919 PHE A CA 1
ATOM 7301 C C . PHE A 1 919 ? -26.505 0.612 -5.738 1.00 84.06 919 PHE A C 1
ATOM 7303 O O . PHE A 1 919 ? -26.242 1.794 -5.950 1.00 84.06 919 PHE A O 1
ATOM 7310 N N . SER A 1 920 ? -27.275 0.221 -4.727 1.00 83.94 920 SER A N 1
ATOM 7311 C CA . SER A 1 920 ? -27.856 1.136 -3.741 1.00 83.94 920 SER A CA 1
ATOM 7312 C C . SER A 1 920 ? -27.843 0.487 -2.356 1.00 83.94 920 SER A C 1
ATOM 7314 O O . SER A 1 920 ? -27.442 -0.667 -2.193 1.00 83.94 920 SER A O 1
ATOM 7316 N N . ILE A 1 921 ? -28.267 1.234 -1.343 1.00 86.88 921 ILE A N 1
ATOM 7317 C CA . ILE A 1 921 ? -28.417 0.748 0.028 1.00 86.88 921 ILE A CA 1
ATOM 7318 C C . ILE A 1 921 ? -29.876 0.291 0.237 1.00 86.88 921 ILE A C 1
ATOM 7320 O O . ILE A 1 921 ? -30.789 1.049 -0.098 1.00 86.88 921 ILE A O 1
ATOM 7324 N N . PRO A 1 922 ? -30.134 -0.920 0.777 1.00 89.56 922 PRO A N 1
ATOM 7325 C CA . PRO A 1 922 ? -31.495 -1.361 1.074 1.00 89.56 922 PRO A CA 1
ATOM 7326 C C . PRO A 1 922 ? -32.243 -0.368 1.976 1.00 89.56 922 PRO A C 1
ATOM 7328 O O . PRO A 1 922 ? -31.610 0.265 2.829 1.00 89.56 922 PRO A O 1
ATOM 7331 N N . PRO A 1 923 ? -33.584 -0.265 1.880 1.00 86.81 923 PRO A N 1
ATOM 7332 C CA . PRO A 1 923 ? -34.389 0.495 2.834 1.00 86.81 923 PRO A CA 1
ATOM 7333 C C . PRO A 1 923 ? -34.056 0.094 4.275 1.00 86.81 923 PRO A C 1
ATOM 7335 O O . PRO A 1 923 ? -33.833 -1.085 4.546 1.00 86.81 923 PRO A O 1
ATOM 7338 N N . TRP A 1 924 ? -34.059 1.046 5.213 1.00 85.19 924 TRP A N 1
ATOM 7339 C CA . TRP A 1 924 ? -33.577 0.851 6.593 1.00 85.19 924 TRP A CA 1
ATOM 7340 C C . TRP A 1 924 ? -34.029 -0.460 7.263 1.00 85.19 924 TRP A C 1
ATOM 7342 O O . TRP A 1 924 ? -33.225 -1.216 7.804 1.00 85.19 924 TRP A O 1
ATOM 7352 N N . LYS A 1 925 ? -35.328 -0.770 7.168 1.00 86.31 925 LYS A N 1
ATOM 7353 C CA . LYS A 1 925 ? -35.955 -1.973 7.744 1.00 86.31 925 LYS A CA 1
ATOM 7354 C C . LYS A 1 925 ? -35.458 -3.293 7.136 1.00 86.31 925 LYS A C 1
ATOM 7356 O O . LYS A 1 925 ? -35.628 -4.343 7.750 1.00 86.31 925 LYS A O 1
ATOM 7361 N N . GLU A 1 926 ? -34.908 -3.255 5.929 1.00 90.69 926 GLU A N 1
ATOM 7362 C CA . GLU A 1 926 ? -34.248 -4.387 5.284 1.00 90.69 926 GLU A CA 1
ATOM 7363 C C . GLU A 1 926 ? -32.758 -4.414 5.634 1.00 90.69 926 GLU A C 1
ATOM 7365 O O . GLU A 1 926 ? -32.261 -5.456 6.047 1.00 90.69 926 GLU A O 1
ATOM 7370 N N . LEU A 1 927 ? -32.076 -3.262 5.585 1.00 91.50 927 LEU A N 1
ATOM 7371 C CA . LEU A 1 927 ? -30.667 -3.128 5.966 1.00 91.50 927 LEU A CA 1
ATOM 7372 C C . LEU A 1 927 ? -30.390 -3.691 7.372 1.00 91.50 927 LEU A C 1
ATOM 7374 O O . LEU A 1 927 ? -29.485 -4.501 7.540 1.00 91.50 927 LEU A O 1
ATOM 7378 N N . MET A 1 928 ? -31.221 -3.331 8.354 1.00 90.75 928 MET A N 1
ATOM 7379 C CA . MET A 1 928 ? -31.113 -3.779 9.752 1.00 90.75 928 MET A CA 1
ATOM 7380 C C . MET A 1 928 ? -31.489 -5.262 9.981 1.00 90.75 928 MET A C 1
ATOM 7382 O O . MET A 1 928 ? -31.500 -5.713 11.124 1.00 90.75 928 MET A O 1
ATOM 7386 N N . ARG A 1 929 ? -31.842 -6.024 8.933 1.00 92.44 929 ARG A N 1
ATOM 7387 C CA . ARG A 1 929 ? -32.103 -7.479 9.011 1.00 92.44 929 ARG A CA 1
ATOM 7388 C C . ARG A 1 929 ? -30.929 -8.337 8.552 1.00 92.44 929 ARG A C 1
ATOM 7390 O O . ARG A 1 929 ? -30.889 -9.515 8.903 1.00 92.44 929 ARG A O 1
ATOM 7397 N N . TYR A 1 930 ? -30.010 -7.781 7.767 1.00 95.31 930 TYR A N 1
ATOM 7398 C CA . TYR A 1 930 ? -28.794 -8.492 7.392 1.00 95.31 930 TYR A CA 1
ATOM 7399 C C . TYR A 1 930 ? -27.918 -8.656 8.637 1.00 95.31 930 TYR A C 1
ATOM 7401 O O . TYR A 1 930 ? -27.704 -7.703 9.380 1.00 95.31 930 TYR A O 1
ATOM 7409 N N . ARG A 1 931 ? -27.415 -9.872 8.863 1.00 94.88 931 ARG A N 1
ATOM 7410 C CA . ARG A 1 931 ? -26.511 -10.200 9.977 1.00 94.88 931 ARG A CA 1
ATOM 7411 C C . ARG A 1 931 ? -25.037 -10.074 9.597 1.00 94.88 931 ARG A C 1
ATOM 7413 O O . ARG A 1 931 ? -24.182 -10.017 10.475 1.00 94.88 931 ARG A O 1
ATOM 7420 N N . VAL A 1 932 ? -24.728 -10.062 8.303 1.00 96.50 932 VAL A N 1
ATOM 7421 C CA . VAL A 1 932 ? -23.374 -9.871 7.775 1.00 96.50 932 VAL A CA 1
ATOM 7422 C C . VAL A 1 932 ? -23.433 -8.866 6.629 1.00 96.50 932 VAL A C 1
ATOM 7424 O O . VAL A 1 932 ? -24.123 -9.104 5.640 1.00 96.50 932 VAL A O 1
ATOM 7427 N N . ILE A 1 933 ? -22.692 -7.762 6.719 1.00 97.94 933 ILE A N 1
ATOM 7428 C CA . ILE A 1 933 ? -22.464 -6.872 5.571 1.00 97.94 933 ILE A CA 1
ATOM 7429 C C . ILE A 1 933 ? -21.012 -7.003 5.122 1.00 97.94 933 ILE A C 1
ATOM 7431 O O . ILE A 1 933 ? -20.092 -6.830 5.917 1.00 97.94 933 ILE A O 1
ATOM 7435 N N . VAL A 1 934 ? -20.821 -7.300 3.835 1.00 98.12 934 VAL A N 1
ATOM 7436 C CA . VAL A 1 934 ? -19.518 -7.448 3.182 1.00 98.12 934 VAL A CA 1
ATOM 7437 C C . VAL A 1 934 ? -19.286 -6.270 2.235 1.00 98.12 934 VAL A C 1
ATOM 7439 O O . VAL A 1 934 ? -19.993 -6.117 1.233 1.00 98.12 934 VAL A O 1
ATOM 7442 N N . CYS A 1 935 ? -18.318 -5.411 2.547 1.00 97.19 935 CYS A N 1
ATOM 7443 C CA . CYS A 1 935 ? -18.071 -4.161 1.818 1.00 97.19 935 CYS A CA 1
ATOM 7444 C C . CYS A 1 935 ? -16.592 -3.752 1.877 1.00 97.19 935 CYS A C 1
ATOM 7446 O O . CYS A 1 935 ? -15.896 -4.133 2.817 1.00 97.19 935 CYS A O 1
ATOM 7448 N N . SER A 1 936 ? -16.070 -3.015 0.887 1.00 95.56 936 SER A N 1
ATOM 7449 C CA . SER A 1 936 ? -14.699 -2.491 1.008 1.00 95.56 936 SER A CA 1
ATOM 7450 C C . SER A 1 936 ? -14.598 -1.449 2.127 1.00 95.56 936 SER A C 1
ATOM 7452 O O . SER A 1 936 ? -15.606 -0.877 2.548 1.00 95.56 936 SER A O 1
ATOM 7454 N N . CYS A 1 937 ? -13.386 -1.172 2.610 1.00 96.06 937 CYS A N 1
ATOM 7455 C CA . CYS A 1 937 ? -13.182 -0.151 3.643 1.00 96.06 937 CYS A CA 1
ATOM 7456 C C . CYS A 1 937 ? -13.733 1.225 3.210 1.00 96.06 937 CYS A C 1
ATOM 7458 O O . CYS A 1 937 ? -14.386 1.899 4.004 1.00 96.06 937 CYS A O 1
ATOM 7460 N N . LEU A 1 938 ? -13.589 1.595 1.931 1.00 91.62 938 LEU A N 1
ATOM 7461 C CA . LEU A 1 938 ? -14.229 2.783 1.350 1.00 91.62 938 LEU A CA 1
ATOM 7462 C C . LEU A 1 938 ? -15.767 2.662 1.262 1.00 91.62 938 LEU A C 1
ATOM 7464 O O . LEU A 1 938 ? -16.471 3.624 1.588 1.00 91.62 938 LEU A O 1
ATOM 7468 N N . ASP A 1 939 ? -16.311 1.497 0.879 1.00 92.44 939 ASP A N 1
ATOM 7469 C CA . ASP A 1 939 ? -17.769 1.264 0.834 1.00 92.44 939 ASP A CA 1
ATOM 7470 C C . ASP A 1 939 ? -18.415 1.389 2.226 1.00 92.44 939 ASP A C 1
ATOM 7472 O O . ASP A 1 939 ? -19.554 1.842 2.331 1.00 92.44 939 ASP A O 1
ATOM 7476 N N . ALA A 1 940 ? -17.710 1.061 3.317 1.00 95.06 940 ALA A N 1
ATOM 7477 C CA . ALA A 1 940 ? -18.209 1.270 4.683 1.00 95.06 940 ALA A CA 1
ATOM 7478 C C . ALA A 1 940 ? -18.536 2.753 4.975 1.00 95.06 940 ALA A C 1
ATOM 7480 O O . ALA A 1 940 ? -19.421 3.058 5.778 1.00 95.06 940 ALA A O 1
ATOM 7481 N N . GLY A 1 941 ? -17.926 3.689 4.237 1.00 89.81 941 GLY A N 1
ATOM 7482 C CA . GLY A 1 941 ? -18.277 5.110 4.247 1.00 89.81 941 GLY A CA 1
ATOM 7483 C C . GLY A 1 941 ? -19.693 5.412 3.732 1.00 89.81 941 GLY A C 1
ATOM 7484 O O . GLY A 1 941 ? -20.182 6.531 3.895 1.00 89.81 941 GLY A O 1
ATOM 7485 N N . ILE A 1 942 ? -20.381 4.448 3.108 1.00 87.81 942 ILE A N 1
ATOM 7486 C CA . ILE A 1 942 ? -21.832 4.484 2.863 1.00 87.81 942 ILE A CA 1
ATOM 7487 C C . ILE A 1 942 ? -22.582 4.390 4.193 1.00 87.81 942 ILE A C 1
ATOM 7489 O O . ILE A 1 942 ? -23.364 5.286 4.493 1.00 87.81 942 ILE A O 1
ATOM 7493 N N . LEU A 1 943 ? -22.303 3.367 5.012 1.00 91.44 943 LEU A N 1
ATOM 7494 C CA . LEU A 1 943 ? -22.954 3.150 6.311 1.00 91.44 943 LEU A CA 1
ATOM 7495 C C . LEU A 1 943 ? -22.736 4.344 7.256 1.00 91.44 943 LEU A C 1
ATOM 7497 O O . LEU A 1 943 ? -23.669 4.772 7.932 1.00 91.44 943 LEU A O 1
ATOM 7501 N N . ALA A 1 944 ? -21.540 4.944 7.235 1.00 88.31 944 ALA A N 1
ATOM 7502 C CA . ALA A 1 944 ? -21.234 6.152 8.003 1.00 88.31 944 ALA A CA 1
ATOM 7503 C C . ALA A 1 944 ? -22.092 7.370 7.592 1.00 88.31 944 ALA A C 1
ATOM 7505 O O . ALA A 1 944 ? -22.703 8.014 8.447 1.00 88.31 944 ALA A O 1
ATOM 7506 N N . ARG A 1 945 ? -22.195 7.666 6.284 1.00 81.44 945 ARG A N 1
ATOM 7507 C CA . ARG A 1 945 ? -23.071 8.736 5.746 1.00 81.44 945 ARG A CA 1
ATOM 7508 C C . ARG A 1 945 ? -24.557 8.439 5.919 1.00 81.44 945 ARG A C 1
ATOM 7510 O O . ARG A 1 945 ? -25.360 9.356 5.998 1.00 81.44 945 ARG A O 1
ATOM 7517 N N . ALA A 1 946 ? -24.907 7.163 5.979 1.00 81.06 946 ALA A N 1
ATOM 7518 C CA . ALA A 1 946 ? -26.247 6.673 6.240 1.00 81.06 946 ALA A CA 1
ATOM 7519 C C . ALA A 1 946 ? -26.600 6.647 7.739 1.00 81.06 946 ALA A C 1
ATOM 7521 O O . ALA A 1 946 ? -27.647 6.127 8.111 1.00 81.06 946 ALA A O 1
ATOM 7522 N N . HIS A 1 947 ? -25.728 7.169 8.612 1.00 83.81 947 HIS A N 1
ATOM 7523 C CA . HIS A 1 947 ? -25.881 7.154 10.072 1.00 83.81 947 HIS A CA 1
ATOM 7524 C C . HIS A 1 947 ? -26.154 5.758 10.661 1.00 83.81 947 HIS A C 1
ATOM 7526 O O . HIS A 1 947 ? -26.613 5.626 11.792 1.00 83.81 947 HIS A O 1
ATOM 7532 N N . CYS A 1 948 ? -25.779 4.706 9.929 1.00 89.94 948 CYS A N 1
ATOM 7533 C CA . CYS A 1 948 ? -25.839 3.310 10.346 1.00 89.94 948 CYS A CA 1
ATOM 7534 C C . CYS A 1 948 ? -24.668 2.966 11.285 1.00 89.94 948 CYS A C 1
ATOM 7536 O O . CYS A 1 948 ? -24.134 1.866 11.204 1.00 89.94 948 CYS A O 1
ATOM 7538 N N . THR A 1 949 ? -24.193 3.903 12.108 1.00 92.81 949 THR A N 1
ATOM 7539 C CA . THR A 1 949 ? -23.044 3.700 13.007 1.00 92.81 949 THR A CA 1
ATOM 7540 C C . THR A 1 949 ? -23.528 3.382 14.413 1.00 92.81 949 THR A C 1
ATOM 7542 O O . THR A 1 949 ? -24.583 3.871 14.814 1.00 92.81 949 THR A O 1
ATOM 7545 N N . ASN A 1 950 ? -22.765 2.608 15.190 1.00 94.31 950 ASN A N 1
ATOM 7546 C CA . ASN A 1 950 ? -23.149 2.248 16.560 1.00 94.31 950 ASN A CA 1
ATOM 7547 C C . ASN A 1 950 ? -23.469 3.488 17.410 1.00 94.31 950 ASN A C 1
ATOM 7549 O O . ASN A 1 950 ? -24.515 3.530 18.048 1.00 94.31 950 ASN A O 1
ATOM 7553 N N . ALA A 1 951 ? -22.655 4.544 17.337 1.00 90.25 951 ALA A N 1
ATOM 7554 C CA . ALA A 1 951 ? -22.917 5.785 18.066 1.00 90.25 951 ALA A CA 1
ATOM 7555 C C . ALA A 1 951 ? -24.221 6.513 17.675 1.00 90.25 951 ALA A C 1
ATOM 7557 O O . ALA A 1 951 ? -24.832 7.143 18.534 1.00 90.25 951 ALA A O 1
ATOM 7558 N N . LYS A 1 952 ? -24.676 6.434 16.415 1.00 88.69 952 LYS A N 1
ATOM 7559 C CA . LYS A 1 952 ? -25.960 7.028 15.989 1.00 88.69 952 LYS A CA 1
ATOM 7560 C C . LYS A 1 952 ? -27.147 6.097 16.249 1.00 88.69 952 LYS A C 1
ATOM 7562 O O . LYS A 1 952 ? -28.197 6.571 16.671 1.00 88.69 952 LYS A O 1
ATOM 7567 N N . LEU A 1 953 ? -26.962 4.790 16.059 1.00 90.88 953 LEU A N 1
ATOM 7568 C CA . LEU A 1 953 ? -27.948 3.746 16.343 1.00 90.88 953 LEU A CA 1
ATOM 7569 C C . LEU A 1 953 ? -28.304 3.681 17.831 1.00 90.88 953 LEU A C 1
ATOM 7571 O O . LEU A 1 953 ? -29.479 3.736 18.173 1.00 90.88 953 LEU A O 1
ATOM 7575 N N . MET A 1 954 ? -27.299 3.626 18.707 1.00 90.06 954 MET A N 1
ATOM 7576 C CA . MET A 1 954 ? -27.495 3.543 20.157 1.00 90.06 954 MET A CA 1
ATOM 7577 C C . MET A 1 954 ? -28.152 4.811 20.714 1.00 90.06 954 MET A C 1
ATOM 7579 O O . MET A 1 954 ? -29.044 4.708 21.548 1.00 90.06 954 MET A O 1
ATOM 7583 N N . ALA A 1 955 ? -27.772 5.994 20.212 1.00 87.56 955 ALA A N 1
ATOM 7584 C CA . ALA A 1 955 ? -28.419 7.254 20.581 1.00 87.56 955 ALA A CA 1
ATOM 7585 C C . ALA A 1 955 ? -29.900 7.276 20.163 1.00 87.56 955 ALA A C 1
ATOM 7587 O O . ALA A 1 955 ? -30.761 7.555 20.989 1.00 87.56 955 ALA A O 1
ATOM 7588 N N . LEU A 1 956 ? -30.213 6.889 18.919 1.00 86.38 956 LEU A N 1
ATOM 7589 C CA . LEU A 1 956 ? -31.595 6.777 18.438 1.00 86.38 956 LEU A CA 1
ATOM 7590 C C . LEU A 1 956 ? -32.414 5.762 19.260 1.00 86.38 956 LEU A C 1
ATOM 7592 O O . LEU A 1 956 ? -33.593 5.988 19.526 1.00 86.38 956 LEU A O 1
ATOM 7596 N N . GLU A 1 957 ? -31.804 4.655 19.686 1.00 88.00 957 GLU A N 1
ATOM 7597 C CA . GLU A 1 957 ? -32.447 3.650 20.537 1.00 88.00 957 GLU A CA 1
ATOM 7598 C C . GLU A 1 957 ? -32.703 4.174 21.967 1.00 88.00 957 GLU A C 1
ATOM 7600 O O . GLU A 1 957 ? -33.784 3.956 22.517 1.00 88.00 957 GLU A O 1
ATOM 7605 N N . GLU A 1 958 ? -31.756 4.911 22.558 1.00 85.88 958 GLU A N 1
ATOM 7606 C CA . GLU A 1 958 ? -31.891 5.563 23.872 1.00 85.88 958 GLU A CA 1
ATOM 7607 C C . GLU A 1 958 ? -32.925 6.714 23.846 1.00 85.88 958 GLU A C 1
ATOM 7609 O O . GLU A 1 958 ? -33.752 6.816 24.760 1.00 85.88 958 GLU A O 1
ATOM 7614 N N . ASP A 1 959 ? -32.975 7.505 22.770 1.00 84.69 959 ASP A N 1
ATOM 7615 C CA . ASP A 1 959 ? -33.983 8.551 22.531 1.00 84.69 959 ASP A CA 1
ATOM 7616 C C . ASP A 1 959 ? -35.396 7.960 22.369 1.00 84.69 959 ASP A C 1
ATOM 7618 O O . ASP A 1 959 ? -36.359 8.445 22.970 1.00 84.69 959 ASP A O 1
ATOM 7622 N N . ILE A 1 960 ? -35.545 6.868 21.609 1.00 85.31 960 ILE A N 1
ATOM 7623 C CA . ILE A 1 960 ? -36.829 6.162 21.459 1.00 85.31 960 ILE A CA 1
ATOM 7624 C C . ILE A 1 960 ? -37.253 5.524 22.790 1.00 85.31 960 ILE A C 1
ATOM 7626 O O . ILE A 1 960 ? -38.407 5.667 23.205 1.00 85.31 960 ILE A O 1
ATOM 7630 N N . ALA A 1 961 ? -36.341 4.846 23.492 1.00 86.00 961 ALA A N 1
ATOM 7631 C CA . ALA A 1 961 ? -36.645 4.169 24.751 1.00 86.00 961 ALA A CA 1
ATOM 7632 C C . ALA A 1 961 ? -37.022 5.147 25.877 1.00 86.00 961 ALA A C 1
ATOM 7634 O O . ALA A 1 961 ? -37.897 4.832 26.689 1.00 86.00 961 ALA A O 1
ATOM 7635 N N . SER A 1 962 ? -36.394 6.324 25.928 1.00 85.00 962 SER A N 1
ATOM 7636 C CA . SER A 1 962 ? -36.744 7.389 26.876 1.00 85.00 962 SER A CA 1
ATOM 7637 C C . SER A 1 962 ? -38.058 8.084 26.502 1.00 85.00 962 SER A C 1
ATOM 7639 O O . SER A 1 962 ? -38.901 8.279 27.377 1.00 85.00 962 SER A O 1
ATOM 7641 N N . SER A 1 963 ? -38.298 8.353 25.213 1.00 86.00 963 SER A N 1
ATOM 7642 C CA . SER A 1 963 ? -39.552 8.948 24.718 1.00 86.00 963 SER A CA 1
ATOM 7643 C C . SER A 1 963 ? -40.777 8.060 24.963 1.00 86.00 963 SER A C 1
ATOM 7645 O O . SER A 1 963 ? -41.841 8.557 25.329 1.00 86.00 963 SER A O 1
ATOM 7647 N N . LEU A 1 964 ? -40.643 6.740 24.793 1.00 86.69 964 LEU A N 1
ATOM 7648 C CA . LEU A 1 964 ? -41.722 5.780 25.058 1.00 86.69 964 LEU A CA 1
ATOM 7649 C C . LEU A 1 964 ? -41.940 5.525 26.558 1.00 86.69 964 LEU A C 1
ATOM 7651 O O . LEU A 1 964 ? -43.055 5.189 26.968 1.00 86.69 964 LEU A O 1
ATOM 7655 N N . HIS A 1 965 ? -40.896 5.655 27.385 1.00 85.56 965 HIS A N 1
ATOM 7656 C CA . HIS A 1 965 ? -40.928 5.317 28.813 1.00 85.56 965 HIS A CA 1
ATOM 7657 C C . HIS A 1 965 ? -40.286 6.411 29.703 1.00 85.56 965 HIS A C 1
ATOM 7659 O O . HIS A 1 965 ? -39.338 6.125 30.441 1.00 85.56 965 HIS A O 1
ATOM 7665 N N . PRO A 1 966 ? -40.828 7.646 29.733 1.00 82.38 966 PRO A N 1
ATOM 7666 C CA . PRO A 1 966 ? -40.212 8.807 30.401 1.00 82.38 966 PRO A CA 1
ATOM 7667 C C . PRO A 1 966 ? -40.173 8.737 31.941 1.00 82.38 966 PRO A C 1
ATOM 7669 O O . PRO A 1 966 ? -39.669 9.647 32.598 1.00 82.38 966 PRO A O 1
ATOM 7672 N N . HIS A 1 967 ? -40.718 7.679 32.547 1.00 84.25 967 HIS A N 1
ATOM 7673 C CA . HIS A 1 967 ? -40.724 7.447 33.999 1.00 84.25 967 HIS A CA 1
ATOM 7674 C C . HIS A 1 967 ? -39.962 6.168 34.399 1.00 84.25 967 HIS A C 1
ATOM 7676 O O . HIS A 1 967 ? -40.168 5.621 35.483 1.00 84.25 967 HIS A O 1
ATOM 7682 N N . ARG A 1 968 ? -39.092 5.654 33.519 1.00 79.62 968 ARG A N 1
ATOM 7683 C CA . ARG A 1 968 ? -38.291 4.447 33.764 1.00 79.62 968 ARG A CA 1
ATOM 7684 C C . ARG A 1 968 ? -37.216 4.718 34.828 1.00 79.62 968 ARG A C 1
ATOM 7686 O O . ARG A 1 968 ? -36.347 5.557 34.641 1.00 79.62 968 ARG A O 1
ATOM 7693 N N . THR A 1 969 ? -37.252 3.975 35.934 1.00 64.88 969 THR A N 1
ATOM 7694 C CA . THR A 1 969 ? -36.349 4.163 37.093 1.00 64.88 969 THR A CA 1
ATOM 7695 C C . THR A 1 969 ? -34.951 3.559 36.929 1.00 64.88 969 THR A C 1
ATOM 7697 O O . THR A 1 969 ? -34.063 3.846 37.727 1.00 64.88 969 THR A O 1
ATOM 7700 N N . ARG A 1 970 ? -34.743 2.719 35.909 1.00 68.12 970 ARG A N 1
ATOM 7701 C CA . ARG A 1 970 ? -33.424 2.265 35.447 1.00 68.12 970 ARG A CA 1
ATOM 7702 C C . ARG A 1 970 ? -33.192 2.843 34.054 1.00 68.12 970 ARG A C 1
ATOM 7704 O O . ARG A 1 970 ? -34.053 2.663 33.189 1.00 68.12 970 ARG A O 1
ATOM 7711 N N . ASN A 1 971 ? -32.044 3.483 33.837 1.00 69.31 971 ASN A N 1
ATOM 7712 C CA . ASN A 1 971 ? -31.638 3.945 32.509 1.00 69.31 971 ASN A CA 1
ATOM 7713 C C . ASN A 1 971 ? -31.663 2.769 31.525 1.00 69.31 971 ASN A C 1
ATOM 7715 O O . ASN A 1 971 ? -31.283 1.649 31.875 1.00 69.31 971 ASN A O 1
ATOM 7719 N N . TYR A 1 972 ? -32.121 3.022 30.302 1.00 79.25 972 TYR A N 1
ATOM 7720 C CA . TYR A 1 972 ? -31.950 2.053 29.230 1.00 79.25 972 TYR A CA 1
ATOM 7721 C C . TYR A 1 972 ? -30.488 2.059 28.781 1.00 79.25 972 TYR A C 1
ATOM 7723 O O . TYR A 1 972 ? -29.876 3.120 28.707 1.00 79.25 972 TYR A O 1
ATOM 7731 N N . VAL A 1 973 ? -29.937 0.879 28.511 1.00 80.06 973 VAL A N 1
ATOM 7732 C CA . VAL A 1 973 ? -28.584 0.717 27.977 1.00 80.06 973 VAL A CA 1
ATOM 7733 C C . VAL A 1 973 ? -28.751 0.136 26.584 1.00 80.06 973 VAL A C 1
ATOM 7735 O O . VAL A 1 973 ? -28.963 -1.070 26.454 1.00 80.06 973 VAL A O 1
ATOM 7738 N N . ALA A 1 974 ? -28.682 0.985 25.554 1.00 87.50 974 ALA A N 1
ATOM 7739 C CA . ALA A 1 974 ? -28.675 0.499 24.178 1.00 87.50 974 ALA A CA 1
ATOM 7740 C C . ALA A 1 974 ? -27.470 -0.416 23.944 1.00 87.50 974 ALA A C 1
ATOM 7742 O O . ALA A 1 974 ? -26.409 -0.247 24.566 1.00 87.50 974 ALA A O 1
ATOM 7743 N N . GLN A 1 975 ? -27.631 -1.377 23.044 1.00 88.75 975 GLN A N 1
ATOM 7744 C CA . GLN A 1 975 ? -26.571 -2.304 22.664 1.00 88.75 975 GLN A CA 1
ATOM 7745 C C . GLN A 1 975 ? -25.998 -1.891 21.301 1.00 88.75 975 GLN A C 1
ATOM 7747 O O . GLN A 1 975 ? -26.730 -1.364 20.463 1.00 88.75 975 GLN A O 1
ATOM 7752 N N . PRO A 1 976 ? -24.697 -2.102 21.045 1.00 92.25 976 PRO A N 1
ATOM 7753 C CA . PRO A 1 976 ? -24.155 -1.903 19.707 1.00 92.25 976 PRO A CA 1
ATOM 7754 C C . PRO A 1 976 ? -24.824 -2.870 18.724 1.00 92.25 976 PRO A C 1
ATOM 7756 O O . PRO A 1 976 ? -24.850 -4.076 18.960 1.00 92.25 976 PRO A O 1
ATOM 7759 N N . HIS A 1 977 ? -25.320 -2.351 17.601 1.00 94.00 977 HIS A N 1
ATOM 7760 C CA . HIS A 1 977 ? -25.820 -3.181 16.506 1.00 94.00 977 HIS A CA 1
ATOM 7761 C C . HIS A 1 977 ? -24.664 -3.958 15.865 1.00 94.00 977 HIS A C 1
ATOM 7763 O O . HIS A 1 977 ? -24.698 -5.182 15.781 1.00 94.00 977 HIS A O 1
ATOM 7769 N N . TRP A 1 978 ? -23.593 -3.259 15.473 1.00 96.06 978 TRP A N 1
ATOM 7770 C CA . TRP A 1 978 ? -22.372 -3.892 14.982 1.00 96.06 978 TRP A CA 1
ATOM 7771 C C . TRP A 1 978 ? -21.591 -4.469 16.157 1.00 96.06 978 TRP A C 1
ATOM 7773 O O . TRP A 1 978 ? -20.925 -3.744 16.897 1.00 96.06 978 TRP A O 1
ATOM 7783 N N . THR A 1 979 ? -21.683 -5.782 16.324 1.00 94.88 979 THR A N 1
ATOM 7784 C CA . THR A 1 979 ? -20.994 -6.516 17.394 1.00 94.88 979 THR A CA 1
ATOM 7785 C C . THR A 1 979 ? -19.551 -6.863 17.022 1.00 94.88 979 THR A C 1
ATOM 7787 O O . THR A 1 979 ? -18.686 -6.879 17.893 1.00 94.88 979 THR A O 1
ATOM 7790 N N . HIS A 1 980 ? -19.263 -7.093 15.736 1.00 96.38 980 HIS A N 1
ATOM 7791 C CA . HIS A 1 980 ? -17.927 -7.472 15.266 1.00 96.38 980 HIS A CA 1
ATOM 7792 C C . HIS A 1 980 ? -17.541 -6.702 13.996 1.00 96.38 980 HIS A C 1
ATOM 7794 O O . HIS A 1 980 ? -18.358 -6.542 13.086 1.00 96.38 980 HIS A O 1
ATOM 7800 N N . LEU A 1 981 ? -16.277 -6.286 13.926 1.00 97.94 981 LEU A N 1
ATOM 7801 C CA . LEU A 1 981 ? -15.596 -5.802 12.729 1.00 97.94 981 LEU A CA 1
ATOM 7802 C C . LEU A 1 981 ? -14.425 -6.734 12.419 1.00 97.94 981 LEU A C 1
ATOM 7804 O O . LEU A 1 981 ? -13.467 -6.809 13.188 1.00 97.94 981 LEU A O 1
ATOM 7808 N N . LEU A 1 982 ? -14.493 -7.434 11.290 1.00 98.06 982 LEU A N 1
ATOM 7809 C CA . LEU A 1 982 ? -13.389 -8.237 10.769 1.00 98.06 982 LEU A CA 1
ATOM 7810 C C . LEU A 1 982 ? -12.870 -7.560 9.497 1.00 98.06 982 LEU A C 1
ATOM 7812 O O . LEU A 1 982 ? -13.654 -7.295 8.586 1.00 98.06 982 LEU A O 1
ATOM 7816 N N . ILE A 1 983 ? -11.566 -7.292 9.418 1.00 97.81 983 ILE A N 1
ATOM 7817 C CA . ILE A 1 983 ? -10.918 -6.774 8.205 1.00 97.81 983 ILE A CA 1
ATOM 7818 C C . ILE A 1 983 ? -9.877 -7.788 7.722 1.00 97.81 983 ILE A C 1
ATOM 7820 O O . ILE A 1 983 ? -8.902 -8.031 8.430 1.00 97.81 983 ILE A O 1
ATOM 7824 N N . ASP A 1 984 ? -10.075 -8.376 6.539 1.00 95.75 984 ASP A N 1
ATOM 7825 C CA . ASP A 1 984 ? -9.057 -9.197 5.860 1.00 95.75 984 ASP A CA 1
ATOM 7826 C C . ASP A 1 984 ? -8.167 -8.326 4.958 1.00 95.75 984 ASP A C 1
ATOM 7828 O O . ASP A 1 984 ? -8.550 -7.231 4.543 1.00 95.75 984 ASP A O 1
ATOM 7832 N N . GLU A 1 985 ? -6.964 -8.813 4.659 1.00 93.12 985 GLU A N 1
ATOM 7833 C CA . GLU A 1 985 ? -5.925 -8.095 3.912 1.00 93.12 985 GLU A CA 1
ATOM 7834 C C . GLU A 1 985 ? -5.653 -6.659 4.426 1.00 93.12 985 GLU A C 1
ATOM 7836 O O . GLU A 1 985 ? -5.284 -5.763 3.669 1.00 93.12 985 GLU A O 1
ATOM 7841 N N . ALA A 1 986 ? -5.777 -6.441 5.741 1.00 94.19 986 ALA A N 1
ATOM 7842 C CA . ALA A 1 986 ? -5.635 -5.145 6.411 1.00 94.19 986 ALA A CA 1
ATOM 7843 C C . ALA A 1 986 ? -4.224 -4.522 6.322 1.00 94.19 986 ALA A C 1
ATOM 7845 O O . ALA A 1 986 ? -4.050 -3.362 6.677 1.00 94.19 986 ALA A O 1
ATOM 7846 N N . ALA A 1 987 ? -3.223 -5.258 5.829 1.00 90.94 987 ALA A N 1
ATOM 7847 C CA . ALA A 1 987 ? -1.914 -4.699 5.477 1.00 90.94 987 ALA A CA 1
ATOM 7848 C C . ALA A 1 987 ? -1.956 -3.840 4.192 1.00 90.94 987 ALA A C 1
ATOM 7850 O O . ALA A 1 987 ? -1.133 -2.946 4.030 1.00 90.94 987 ALA A O 1
ATOM 7851 N N . GLN A 1 988 ? -2.928 -4.078 3.298 1.00 90.81 988 GLN A N 1
ATOM 7852 C CA . GLN A 1 988 ? -3.041 -3.399 1.997 1.00 90.81 988 GLN A CA 1
ATOM 7853 C C . GLN A 1 988 ? -3.690 -2.003 2.083 1.00 90.81 988 GLN A C 1
ATOM 7855 O O . GLN A 1 988 ? -3.709 -1.293 1.081 1.00 90.81 988 GLN A O 1
ATOM 7860 N N . GLY A 1 989 ? -4.263 -1.630 3.233 1.00 91.44 989 GLY A N 1
ATOM 7861 C CA . GLY A 1 989 ? -4.985 -0.367 3.432 1.00 91.44 989 GLY A CA 1
ATOM 7862 C C . GLY A 1 989 ? -4.245 0.572 4.381 1.00 91.44 989 GLY A C 1
ATOM 7863 O O . GLY A 1 989 ? -3.677 0.126 5.383 1.00 91.44 989 GLY A O 1
ATOM 7864 N N . SER A 1 990 ? -4.245 1.872 4.076 1.00 95.06 990 SER A N 1
ATOM 7865 C CA . SER A 1 990 ? -3.642 2.875 4.964 1.00 95.06 990 SER A CA 1
ATOM 7866 C C . SER A 1 990 ? -4.459 3.002 6.250 1.00 95.06 990 SER A C 1
ATOM 7868 O O . SER A 1 990 ? -5.657 2.708 6.273 1.00 95.06 990 SER A O 1
ATOM 7870 N N . GLU A 1 991 ? -3.841 3.441 7.351 1.00 95.94 991 GLU A N 1
ATOM 7871 C CA . GLU A 1 991 ? -4.564 3.554 8.624 1.00 95.94 991 GLU A CA 1
ATOM 7872 C C . GLU A 1 991 ? -5.851 4.406 8.506 1.00 95.94 991 GLU A C 1
ATOM 7874 O O . GLU A 1 991 ? -6.903 3.890 8.888 1.00 95.94 991 GLU A O 1
ATOM 7879 N N . PRO A 1 992 ? -5.853 5.607 7.886 1.00 96.44 992 PRO A N 1
ATOM 7880 C CA . PRO A 1 992 ? -7.079 6.381 7.660 1.00 96.44 992 PRO A CA 1
ATOM 7881 C C . PRO A 1 992 ? -8.153 5.712 6.784 1.00 96.44 992 PRO A C 1
ATOM 7883 O O . PRO A 1 992 ? -9.328 6.046 6.932 1.00 96.44 992 PRO A O 1
ATOM 7886 N N . GLU A 1 993 ? -7.801 4.765 5.908 1.00 96.69 993 GLU A N 1
ATOM 7887 C CA . GLU A 1 993 ? -8.781 3.954 5.170 1.00 96.69 993 GLU A CA 1
ATOM 7888 C C . GLU A 1 993 ? -9.453 2.929 6.096 1.00 96.69 993 GLU A C 1
ATOM 7890 O O . GLU A 1 993 ? -10.679 2.803 6.123 1.00 96.69 993 GLU A O 1
ATOM 7895 N N . LEU A 1 994 ? -8.654 2.230 6.908 1.00 97.44 994 LEU A N 1
ATOM 7896 C CA . LEU A 1 994 ? -9.130 1.240 7.880 1.00 97.44 994 LEU A CA 1
ATOM 7897 C C . LEU A 1 994 ? -9.988 1.879 8.985 1.00 97.44 994 LEU A C 1
ATOM 7899 O O . LEU A 1 994 ? -10.872 1.224 9.543 1.00 97.44 994 LEU A O 1
ATOM 7903 N N . LEU A 1 995 ? -9.792 3.173 9.263 1.00 97.44 995 LEU A N 1
ATOM 7904 C CA . LEU A 1 995 ? -10.656 3.932 10.166 1.00 97.44 995 LEU A CA 1
ATOM 7905 C C . LEU A 1 995 ? -12.101 4.063 9.677 1.00 97.44 995 LEU A C 1
ATOM 7907 O O . LEU A 1 995 ? -12.988 4.255 10.507 1.00 97.44 995 LEU A O 1
ATOM 7911 N N . ILE A 1 996 ? -12.371 3.965 8.371 1.00 97.00 996 ILE A N 1
ATOM 7912 C CA . ILE A 1 996 ? -13.722 4.152 7.827 1.00 97.00 996 ILE A CA 1
ATOM 7913 C C . ILE A 1 996 ? -14.698 3.100 8.393 1.00 97.00 996 ILE A C 1
ATOM 7915 O O . ILE A 1 996 ? -15.661 3.512 9.047 1.00 97.00 996 ILE A O 1
ATOM 7919 N N . PRO A 1 997 ? -14.473 1.774 8.274 1.00 97.94 997 PRO A N 1
ATOM 7920 C CA . PRO A 1 997 ? -15.325 0.786 8.938 1.00 97.94 997 PRO A CA 1
ATOM 7921 C C . PRO A 1 997 ? -15.223 0.829 10.473 1.00 97.94 997 PRO A C 1
ATOM 7923 O O . PRO A 1 997 ? -16.231 0.628 11.147 1.00 97.94 997 PRO A O 1
ATOM 7926 N N . ILE A 1 998 ? -14.064 1.170 11.052 1.00 97.50 998 ILE A N 1
ATOM 7927 C CA . ILE A 1 998 ? -13.927 1.356 12.513 1.00 97.50 998 ILE A CA 1
ATOM 7928 C C . ILE A 1 998 ? -14.886 2.451 13.018 1.00 97.50 998 ILE A C 1
ATOM 7930 O O . ILE A 1 998 ? -15.558 2.256 14.028 1.00 97.50 998 ILE A O 1
ATOM 7934 N N . SER A 1 999 ? -15.041 3.560 12.286 1.00 95.88 999 SER A N 1
ATOM 7935 C CA . SER A 1 999 ? -15.967 4.656 12.623 1.00 95.88 999 SER A CA 1
ATOM 7936 C C . SER A 1 999 ? -17.453 4.268 12.557 1.00 95.88 999 SER A C 1
ATOM 7938 O O . SER A 1 999 ? -18.293 4.938 13.158 1.00 95.88 999 SER A O 1
ATOM 7940 N N . VAL A 1 1000 ? -17.785 3.168 11.869 1.00 96.38 1000 VAL A N 1
ATOM 7941 C CA . VAL A 1 1000 ? -19.137 2.589 11.841 1.00 96.38 1000 VAL A CA 1
ATOM 7942 C C . VAL A 1 1000 ? -19.392 1.738 13.090 1.00 96.38 1000 VAL A C 1
ATOM 7944 O O . VAL A 1 1000 ? -20.492 1.769 13.643 1.00 96.38 1000 VAL A O 1
ATOM 7947 N N . VAL A 1 1001 ? -18.378 1.004 13.556 1.00 96.19 1001 VAL A N 1
ATOM 7948 C CA . VAL A 1 1001 ? -18.510 -0.013 14.614 1.00 96.19 1001 VAL A CA 1
ATOM 7949 C C . VAL A 1 1001 ? -18.145 0.506 16.013 1.00 96.19 1001 VAL A C 1
ATOM 7951 O O . VAL A 1 1001 ? -18.573 -0.077 17.010 1.00 96.19 1001 VAL A O 1
ATOM 7954 N N . LEU A 1 1002 ? -17.425 1.624 16.141 1.00 93.19 1002 LEU A N 1
ATOM 7955 C CA . LEU A 1 1002 ? -17.114 2.184 17.459 1.00 93.19 1002 LEU A CA 1
ATOM 7956 C C . LEU A 1 1002 ? -18.377 2.628 18.231 1.00 93.19 1002 LEU A C 1
ATOM 7958 O O . LEU A 1 1002 ? -19.200 3.377 17.692 1.00 93.19 1002 LEU A O 1
ATOM 7962 N N . PRO A 1 1003 ? -18.528 2.205 19.501 1.00 90.44 1003 PRO A N 1
ATOM 7963 C CA . PRO A 1 1003 ? -19.523 2.756 20.410 1.00 90.44 1003 PRO A CA 1
ATOM 7964 C C . PRO A 1 1003 ? -19.027 4.094 21.002 1.00 90.44 1003 PRO A C 1
ATOM 7966 O O . PRO A 1 1003 ? -17.819 4.353 21.013 1.00 90.44 1003 PRO A O 1
ATOM 7969 N N . PRO A 1 1004 ? -19.926 4.932 21.550 1.00 86.06 1004 PRO A N 1
ATOM 7970 C CA . PRO A 1 1004 ? -19.526 6.059 22.390 1.00 86.06 1004 PRO A CA 1
ATOM 7971 C C . PRO A 1 1004 ? -18.883 5.552 23.693 1.00 86.06 1004 PRO A C 1
ATOM 7973 O O . PRO A 1 1004 ? -19.116 4.411 24.101 1.00 86.06 1004 PRO A O 1
ATOM 7976 N N . VAL A 1 1005 ? -18.096 6.396 24.369 1.00 84.06 1005 VAL A N 1
ATOM 7977 C CA . VAL A 1 1005 ? -17.487 6.059 25.670 1.00 84.06 1005 VAL A CA 1
ATOM 7978 C C . VAL A 1 1005 ? -18.583 5.763 26.701 1.00 84.06 1005 VAL A C 1
ATOM 7980 O O . VAL A 1 1005 ? -19.591 6.467 26.767 1.00 84.06 1005 VAL A O 1
ATOM 7983 N N . TYR A 1 1006 ? -18.409 4.708 27.502 1.00 76.62 1006 TYR A N 1
ATOM 7984 C CA . TYR A 1 1006 ? -19.419 4.269 28.473 1.00 76.62 1006 TYR A CA 1
ATOM 7985 C C . TYR A 1 1006 ? -18.820 3.849 29.818 1.00 76.62 1006 TYR A C 1
ATOM 7987 O O . TYR A 1 1006 ? -17.728 3.285 29.888 1.00 76.62 1006 TYR A O 1
ATOM 7995 N N . GLU A 1 1007 ? -19.548 4.091 30.910 1.00 68.56 1007 GLU A N 1
ATOM 7996 C CA . GLU A 1 1007 ? -19.167 3.573 32.225 1.00 68.56 1007 GLU A CA 1
ATOM 7997 C C . GLU A 1 1007 ? -19.536 2.086 32.369 1.00 68.56 1007 GLU A C 1
ATOM 7999 O O . GLU A 1 1007 ? -20.666 1.707 32.062 1.00 68.56 1007 GLU A O 1
ATOM 8004 N N . PRO A 1 1008 ? -18.659 1.235 32.936 1.00 62.78 1008 PRO A N 1
ATOM 8005 C CA . PRO A 1 1008 ? -18.954 -0.179 33.192 1.00 62.78 1008 PRO A CA 1
ATOM 8006 C C . PRO A 1 1008 ? -19.843 -0.405 34.439 1.00 62.78 1008 PRO A C 1
ATOM 8008 O O . PRO A 1 1008 ? -19.861 -1.495 35.006 1.00 62.78 1008 PRO A O 1
ATOM 8011 N N . LYS A 1 1009 ? -20.554 0.623 34.925 1.00 49.78 1009 LYS A N 1
ATOM 8012 C CA . LYS A 1 1009 ? -21.275 0.608 36.212 1.00 49.78 1009 LYS A CA 1
ATOM 8013 C C . LYS A 1 1009 ? -22.736 0.158 36.074 1.00 49.78 1009 LYS A C 1
ATOM 8015 O O . LYS A 1 1009 ? -23.651 0.946 36.316 1.00 49.78 1009 LYS A O 1
ATOM 8020 N N . THR A 1 1010 ? -22.998 -1.100 35.719 1.00 47.78 1010 THR A N 1
ATOM 8021 C CA . THR A 1 1010 ? -24.325 -1.715 35.955 1.00 47.78 1010 THR A CA 1
ATOM 8022 C C . THR A 1 1010 ? -24.290 -3.243 35.912 1.00 47.78 1010 THR A C 1
ATOM 8024 O O . THR A 1 1010 ? -23.419 -3.837 35.290 1.00 47.78 1010 THR A O 1
ATOM 8027 N N . GLU A 1 1011 ? -25.285 -3.880 36.540 1.00 45.19 1011 GLU A N 1
ATOM 8028 C CA . GLU A 1 1011 ? -25.500 -5.342 36.545 1.00 45.19 1011 GLU A CA 1
ATOM 8029 C C . GLU A 1 1011 ? -25.809 -5.924 35.147 1.00 45.19 1011 GLU A C 1
ATOM 8031 O O . GLU A 1 1011 ? -25.786 -7.136 34.957 1.00 45.19 1011 GLU A O 1
ATOM 8036 N N . SER A 1 1012 ? -26.114 -5.065 34.170 1.00 53.16 1012 SER A N 1
ATOM 8037 C CA . SER A 1 1012 ? -26.291 -5.400 32.757 1.00 53.16 1012 SER A CA 1
ATOM 8038 C C . SER A 1 1012 ? -25.079 -4.921 31.956 1.00 53.16 1012 SER A C 1
ATOM 8040 O O . SER A 1 1012 ? -24.967 -3.731 31.654 1.00 53.16 1012 SER A O 1
ATOM 8042 N N . THR A 1 1013 ? -24.177 -5.833 31.600 1.00 65.25 1013 THR A N 1
ATOM 8043 C CA . THR A 1 1013 ? -23.022 -5.521 30.753 1.00 65.25 1013 THR A CA 1
ATOM 8044 C C . THR A 1 1013 ? -23.469 -5.131 29.339 1.00 65.25 1013 THR A C 1
ATOM 8046 O O . THR A 1 1013 ? -24.176 -5.873 28.657 1.00 65.25 1013 THR A O 1
ATOM 8049 N N . ARG A 1 1014 ? -23.051 -3.945 28.881 1.00 75.06 1014 ARG A N 1
ATOM 8050 C CA . ARG A 1 1014 ? -23.116 -3.557 27.463 1.00 75.06 1014 ARG A CA 1
ATOM 8051 C C . ARG A 1 1014 ? -22.162 -4.458 26.674 1.00 75.06 1014 ARG A C 1
ATOM 8053 O O . ARG A 1 1014 ? -21.018 -4.628 27.095 1.00 75.06 1014 ARG A O 1
ATOM 8060 N N . PHE A 1 1015 ? -22.616 -5.023 25.555 1.00 83.69 1015 PHE A N 1
ATOM 8061 C CA . PHE A 1 1015 ? -21.749 -5.798 24.666 1.00 83.69 1015 PHE A CA 1
ATOM 8062 C C . PHE A 1 1015 ? -20.599 -4.901 24.194 1.00 83.69 1015 PHE A C 1
ATOM 8064 O O . PHE A 1 1015 ? -20.834 -3.777 23.752 1.00 83.69 1015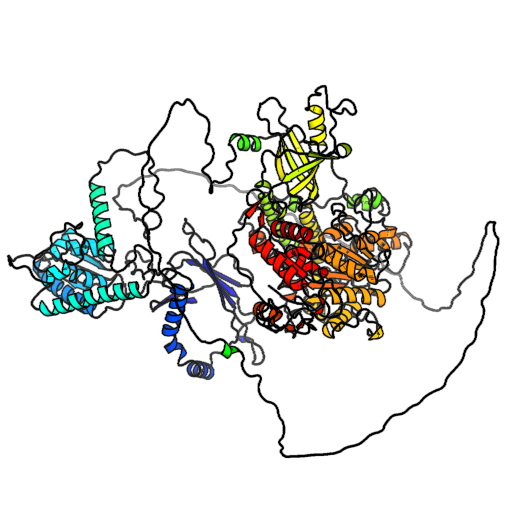 PHE A O 1
ATOM 8071 N N . MET A 1 1016 ? -19.362 -5.384 24.289 1.00 86.69 1016 MET A N 1
ATOM 8072 C CA . MET A 1 1016 ? -18.179 -4.658 23.831 1.00 86.69 1016 MET A CA 1
ATOM 8073 C C . MET A 1 1016 ? -17.854 -5.095 22.397 1.00 86.69 1016 MET A C 1
ATOM 8075 O O . MET A 1 1016 ? -17.483 -6.260 22.216 1.00 86.69 1016 MET A O 1
ATOM 8079 N N . PRO A 1 1017 ? -17.984 -4.219 21.378 1.00 91.94 1017 PRO A N 1
ATOM 8080 C CA . PRO A 1 1017 ? -17.687 -4.588 19.998 1.00 91.94 1017 PRO A CA 1
ATOM 8081 C C . PRO A 1 1017 ? -16.272 -5.143 19.846 1.00 91.94 1017 PRO A C 1
ATOM 8083 O O . PRO A 1 1017 ? -15.361 -4.736 20.567 1.00 91.94 1017 PRO A O 1
ATOM 8086 N N . GLN A 1 1018 ? -16.088 -6.070 18.911 1.00 91.75 1018 GLN A N 1
ATOM 8087 C CA . GLN A 1 1018 ? -14.825 -6.776 18.701 1.00 91.75 1018 GLN A CA 1
ATOM 8088 C C . GLN A 1 1018 ? -14.188 -6.377 17.370 1.00 91.75 1018 GLN A C 1
ATOM 8090 O O . GLN A 1 1018 ? -14.828 -6.479 16.325 1.00 91.75 1018 GLN A O 1
ATOM 8095 N N . LEU A 1 1019 ? -12.918 -5.962 17.394 1.00 95.19 1019 LEU A N 1
ATOM 8096 C CA . LEU A 1 1019 ? -12.121 -5.696 16.194 1.00 95.19 1019 LEU A CA 1
ATOM 8097 C C . LEU A 1 1019 ? -11.158 -6.860 15.938 1.00 95.19 1019 LEU A C 1
ATOM 8099 O O . LEU A 1 1019 ? -10.419 -7.272 16.831 1.00 95.19 1019 LEU A O 1
ATOM 8103 N N . THR A 1 1020 ? -11.141 -7.356 14.702 1.00 95.50 1020 THR A N 1
ATOM 8104 C CA . THR A 1 1020 ? -10.143 -8.303 14.194 1.00 95.50 1020 THR A CA 1
ATOM 8105 C C . THR A 1 1020 ? -9.490 -7.737 12.939 1.00 95.50 1020 THR A C 1
ATOM 8107 O O . THR A 1 1020 ? -10.184 -7.392 11.982 1.00 95.50 1020 THR A O 1
ATOM 8110 N N . LEU A 1 1021 ? -8.160 -7.679 12.921 1.00 95.56 1021 LEU A N 1
ATOM 8111 C CA . LEU A 1 1021 ? -7.365 -7.293 11.756 1.00 95.56 1021 LEU A CA 1
ATOM 8112 C C . LEU A 1 1021 ? -6.562 -8.506 11.279 1.00 95.56 1021 LEU A C 1
ATOM 8114 O O . LEU A 1 1021 ? -5.738 -9.045 12.017 1.00 95.56 1021 LEU A O 1
ATOM 8118 N N . CYS A 1 1022 ? -6.799 -8.938 10.045 1.00 93.44 1022 CYS A N 1
ATOM 8119 C CA . CYS A 1 1022 ? -6.106 -10.048 9.407 1.00 93.44 1022 CYS A CA 1
ATOM 8120 C C . CYS A 1 1022 ? -5.338 -9.549 8.179 1.00 93.44 1022 CYS A C 1
ATOM 8122 O O . CYS A 1 1022 ? -5.824 -8.697 7.439 1.00 93.44 1022 CYS A O 1
ATOM 8124 N N . GLY A 1 1023 ? -4.115 -10.029 7.967 1.00 90.31 1023 GLY A N 1
ATOM 8125 C CA . GLY A 1 1023 ? -3.257 -9.528 6.893 1.00 90.31 1023 GLY A CA 1
ATOM 8126 C C . GLY A 1 1023 ? -1.845 -10.097 6.948 1.00 90.31 1023 GLY A C 1
ATOM 8127 O O . GLY A 1 1023 ? -1.566 -11.034 7.690 1.00 90.31 1023 GLY A O 1
ATOM 8128 N N . ASP A 1 1024 ? -0.951 -9.553 6.128 1.00 87.81 1024 ASP A N 1
ATOM 8129 C CA . ASP A 1 1024 ? 0.463 -9.927 6.114 1.00 87.81 1024 ASP A CA 1
ATOM 8130 C C . ASP A 1 1024 ? 1.321 -8.713 5.753 1.00 87.81 1024 ASP A C 1
ATOM 8132 O O . ASP A 1 1024 ? 1.229 -8.188 4.645 1.00 87.81 1024 ASP A O 1
ATOM 8136 N N . ILE A 1 1025 ? 2.146 -8.281 6.705 1.00 86.50 1025 ILE A N 1
ATOM 8137 C CA . ILE A 1 1025 ? 3.007 -7.095 6.594 1.00 86.50 1025 ILE A CA 1
ATOM 8138 C C . ILE A 1 1025 ? 4.154 -7.270 5.582 1.00 86.50 1025 ILE A C 1
ATOM 8140 O O . ILE A 1 1025 ? 4.786 -6.292 5.206 1.00 86.50 1025 ILE A O 1
ATOM 8144 N N . ASN A 1 1026 ? 4.415 -8.499 5.122 1.00 83.50 1026 ASN A N 1
ATOM 8145 C CA . ASN A 1 1026 ? 5.424 -8.806 4.105 1.00 83.50 1026 ASN A CA 1
ATOM 8146 C C . ASN A 1 1026 ? 4.838 -8.919 2.677 1.00 83.50 1026 ASN A C 1
ATOM 8148 O O . ASN A 1 1026 ? 5.551 -9.323 1.753 1.00 83.50 1026 ASN A O 1
ATOM 8152 N N . GLN A 1 1027 ? 3.549 -8.613 2.480 1.00 83.88 1027 GLN A N 1
ATOM 8153 C CA . GLN A 1 1027 ? 2.900 -8.568 1.161 1.00 83.88 1027 GLN A CA 1
ATOM 8154 C C . GLN A 1 1027 ? 2.717 -7.113 0.680 1.00 83.88 1027 GLN A C 1
ATOM 8156 O O . GLN A 1 1027 ? 3.551 -6.257 0.963 1.00 83.88 1027 GLN A O 1
ATOM 8161 N N . LEU A 1 1028 ? 1.700 -6.834 -0.141 1.00 80.69 1028 LEU A N 1
ATOM 8162 C CA . LEU A 1 1028 ? 1.452 -5.491 -0.669 1.00 80.69 1028 LEU A CA 1
ATOM 8163 C C . LEU A 1 1028 ? 0.973 -4.556 0.453 1.00 80.69 1028 LEU A C 1
ATOM 8165 O O . LEU A 1 1028 ? 0.009 -4.878 1.144 1.00 80.69 1028 LEU A O 1
ATOM 8169 N N . GLY A 1 1029 ? 1.629 -3.405 0.592 1.00 84.31 1029 GLY A N 1
ATOM 8170 C CA . GLY A 1 1029 ? 1.175 -2.304 1.442 1.00 84.31 1029 GLY A CA 1
ATOM 8171 C C . GLY A 1 1029 ? 0.191 -1.358 0.731 1.00 84.31 1029 GLY A C 1
ATOM 8172 O O . GLY A 1 1029 ? -0.213 -1.624 -0.408 1.00 84.31 1029 GLY A O 1
ATOM 8173 N N . PRO A 1 1030 ? -0.171 -0.237 1.378 1.00 86.62 1030 PRO A N 1
ATOM 8174 C CA . PRO A 1 1030 ? -0.955 0.844 0.786 1.00 86.62 1030 PRO A CA 1
ATOM 8175 C C . PRO A 1 1030 ? -0.234 1.488 -0.405 1.00 86.62 1030 PRO A C 1
ATOM 8177 O O . PRO A 1 1030 ? 0.990 1.623 -0.414 1.00 86.62 1030 PRO A O 1
ATOM 8180 N N . HIS A 1 1031 ? -0.994 1.942 -1.403 1.00 83.12 1031 HIS A N 1
ATOM 8181 C CA . HIS A 1 1031 ? -0.446 2.740 -2.500 1.00 83.12 1031 HIS A CA 1
ATOM 8182 C C . HIS A 1 1031 ? -0.397 4.219 -2.098 1.00 83.12 1031 HIS A C 1
ATOM 8184 O O . HIS A 1 1031 ? -1.439 4.808 -1.821 1.00 83.12 1031 HIS A O 1
ATOM 8190 N N . VAL A 1 1032 ? 0.799 4.810 -2.106 1.00 86.69 1032 VAL A N 1
ATOM 8191 C CA . VAL A 1 1032 ? 1.053 6.211 -1.730 1.00 86.69 1032 VAL A CA 1
ATOM 8192 C C . VAL A 1 1032 ? 1.764 6.912 -2.881 1.00 86.69 1032 VAL A C 1
ATOM 8194 O O . VAL A 1 1032 ? 2.781 6.400 -3.351 1.00 86.69 1032 VAL A O 1
ATOM 8197 N N . VAL A 1 1033 ? 1.262 8.062 -3.328 1.00 86.19 1033 VAL A N 1
ATOM 8198 C CA . VAL A 1 1033 ? 1.836 8.868 -4.420 1.00 86.19 1033 VAL A CA 1
ATOM 8199 C C . VAL A 1 1033 ? 2.882 9.849 -3.887 1.00 86.19 1033 VAL A C 1
ATOM 8201 O O . VAL A 1 1033 ? 4.004 9.890 -4.395 1.00 86.19 1033 VAL A O 1
ATOM 8204 N N . SER A 1 1034 ? 2.546 10.606 -2.842 1.00 86.56 1034 SER A N 1
ATOM 8205 C CA . SER A 1 1034 ? 3.394 11.652 -2.268 1.00 86.56 1034 SER A CA 1
ATOM 8206 C C . SER A 1 1034 ? 4.617 11.074 -1.547 1.00 86.56 1034 SER A C 1
ATOM 8208 O O . SER A 1 1034 ? 4.490 10.305 -0.595 1.00 86.56 1034 SER A O 1
ATOM 8210 N N . GLU A 1 1035 ? 5.824 11.503 -1.929 1.00 85.19 1035 GLU A N 1
ATOM 8211 C CA . GLU A 1 1035 ? 7.059 11.174 -1.196 1.00 85.19 1035 GLU A CA 1
ATOM 8212 C C . GLU A 1 1035 ? 7.067 11.814 0.206 1.00 85.19 1035 GLU A C 1
ATOM 8214 O O . GLU A 1 1035 ? 7.635 11.251 1.143 1.00 85.19 1035 GLU A O 1
ATOM 8219 N N . GLN A 1 1036 ? 6.384 12.951 0.386 1.00 84.50 1036 GLN A N 1
ATOM 8220 C CA . GLN A 1 1036 ? 6.161 13.573 1.692 1.00 84.50 1036 GLN A CA 1
ATOM 8221 C C . GLN A 1 1036 ? 5.230 12.709 2.552 1.00 84.50 1036 GLN A C 1
ATOM 8223 O O . GLN A 1 1036 ? 5.593 12.398 3.683 1.00 84.50 1036 GLN A O 1
ATOM 8228 N N . ALA A 1 1037 ? 4.090 12.244 2.022 1.00 84.56 1037 ALA A N 1
ATOM 8229 C CA . ALA A 1 1037 ? 3.198 11.332 2.751 1.00 84.56 1037 ALA A CA 1
ATOM 8230 C C . ALA A 1 1037 ? 3.857 9.967 3.025 1.00 84.56 1037 ALA A C 1
ATOM 8232 O O . ALA A 1 1037 ? 3.633 9.379 4.081 1.00 84.56 1037 ALA A O 1
ATOM 8233 N N . ARG A 1 1038 ? 4.722 9.486 2.122 1.00 84.81 1038 ARG A N 1
ATOM 8234 C CA . ARG A 1 1038 ? 5.536 8.273 2.303 1.00 84.81 1038 ARG A CA 1
ATOM 8235 C C . ARG A 1 1038 ? 6.582 8.445 3.408 1.00 84.81 1038 ARG A C 1
ATOM 8237 O O . ARG A 1 1038 ? 6.681 7.606 4.295 1.00 84.81 1038 ARG A O 1
ATOM 8244 N N . THR A 1 1039 ? 7.287 9.579 3.428 1.00 81.38 1039 THR A N 1
ATOM 8245 C CA . THR A 1 1039 ? 8.224 9.962 4.506 1.00 81.38 1039 THR A CA 1
ATOM 8246 C C . THR A 1 1039 ? 7.504 10.195 5.842 1.00 81.38 1039 THR A C 1
ATOM 8248 O O . THR A 1 1039 ? 8.083 9.964 6.902 1.00 81.38 1039 THR A O 1
ATOM 8251 N N . ALA A 1 1040 ? 6.238 10.614 5.786 1.00 79.31 1040 ALA A N 1
ATOM 8252 C CA . ALA A 1 1040 ? 5.303 10.703 6.906 1.00 79.31 1040 ALA A CA 1
ATOM 8253 C C . ALA A 1 1040 ? 4.568 9.383 7.215 1.00 79.31 1040 ALA A C 1
ATOM 8255 O O . ALA A 1 1040 ? 3.728 9.341 8.110 1.00 79.31 1040 ALA A O 1
ATOM 8256 N N . GLU A 1 1041 ? 4.926 8.306 6.513 1.00 84.44 1041 GLU A N 1
ATOM 8257 C CA . GLU A 1 1041 ? 4.587 6.920 6.831 1.00 84.44 1041 GLU A CA 1
ATOM 8258 C C . GLU A 1 1041 ? 3.111 6.549 6.625 1.00 84.44 1041 GLU A C 1
ATOM 8260 O O . GLU A 1 1041 ? 2.598 5.619 7.243 1.00 84.44 1041 GLU A O 1
ATOM 8265 N N . PHE A 1 1042 ? 2.453 7.206 5.663 1.00 89.62 1042 PHE A N 1
ATOM 8266 C CA . PHE A 1 1042 ? 1.137 6.816 5.134 1.00 89.62 1042 PHE A CA 1
ATOM 8267 C C . PHE A 1 1042 ? 1.127 5.400 4.516 1.00 89.62 1042 PHE A C 1
ATOM 8269 O O . PHE A 1 1042 ? 0.069 4.784 4.390 1.00 89.62 1042 PHE A O 1
ATOM 8276 N N . GLU A 1 1043 ? 2.307 4.865 4.172 1.00 88.31 1043 GLU A N 1
ATOM 8277 C CA . GLU A 1 1043 ? 2.506 3.475 3.732 1.00 88.31 1043 GLU A CA 1
ATOM 8278 C C . GLU A 1 1043 ? 2.489 2.447 4.882 1.00 88.31 1043 GLU A C 1
ATOM 8280 O O . GLU A 1 1043 ? 2.378 1.252 4.624 1.00 88.31 1043 GLU A O 1
ATOM 8285 N N . VAL A 1 1044 ? 2.557 2.872 6.150 1.00 89.94 1044 VAL A N 1
ATOM 8286 C CA . VAL A 1 1044 ? 2.509 1.955 7.300 1.00 89.94 1044 VAL A CA 1
ATOM 8287 C C . VAL A 1 1044 ? 1.053 1.681 7.676 1.00 89.94 1044 VAL A C 1
ATOM 8289 O O . VAL A 1 1044 ? 0.321 2.565 8.127 1.00 89.94 1044 VAL A O 1
ATOM 8292 N N . SER A 1 1045 ? 0.628 0.429 7.514 1.00 93.50 1045 SER A N 1
ATOM 8293 C CA . SER A 1 1045 ? -0.732 -0.001 7.864 1.00 93.50 1045 SER A CA 1
ATOM 8294 C C . SER A 1 1045 ? -0.972 -0.004 9.383 1.00 93.50 1045 SER A C 1
ATOM 8296 O O . SER A 1 1045 ? -0.052 -0.208 10.182 1.00 93.50 1045 SER A O 1
ATOM 8298 N N . LEU A 1 1046 ? -2.239 0.123 9.805 1.00 94.88 1046 LEU A N 1
ATOM 8299 C CA . LEU A 1 1046 ? -2.619 -0.015 11.222 1.00 94.88 1046 LEU A CA 1
ATOM 8300 C C . LEU A 1 1046 ? -2.188 -1.378 11.795 1.00 94.88 1046 LEU A C 1
ATOM 8302 O O . LEU A 1 1046 ? -1.753 -1.462 12.943 1.00 94.88 1046 LEU A O 1
ATOM 8306 N N . LEU A 1 1047 ? -2.282 -2.443 10.990 1.00 93.25 1047 LEU A N 1
ATOM 8307 C CA . LEU A 1 1047 ? -1.875 -3.796 11.375 1.00 93.25 1047 LEU A CA 1
ATOM 8308 C C . LEU A 1 1047 ? -0.371 -3.863 11.693 1.00 93.25 1047 LEU A C 1
ATOM 8310 O O . LEU A 1 1047 ? 0.020 -4.392 12.733 1.00 93.25 1047 LEU A O 1
ATOM 8314 N N . GLU A 1 1048 ? 0.464 -3.279 10.834 1.00 91.00 1048 GLU A N 1
ATOM 8315 C CA . GLU A 1 1048 ? 1.913 -3.194 11.033 1.00 91.00 1048 GLU A CA 1
ATOM 8316 C C . GLU A 1 1048 ? 2.270 -2.347 12.262 1.00 91.00 1048 GLU A C 1
ATOM 8318 O O . GLU A 1 1048 ? 3.011 -2.803 13.138 1.00 91.00 1048 GLU A O 1
ATOM 8323 N N . ARG A 1 1049 ? 1.670 -1.155 12.395 1.00 92.12 1049 ARG A N 1
ATOM 8324 C CA . ARG A 1 1049 ? 1.887 -0.267 13.548 1.00 92.12 1049 ARG A CA 1
ATOM 8325 C C . ARG A 1 1049 ? 1.490 -0.917 14.877 1.00 92.12 1049 ARG A C 1
ATOM 8327 O O . ARG A 1 1049 ? 2.082 -0.607 15.914 1.00 92.12 1049 ARG A O 1
ATOM 8334 N N . LEU A 1 1050 ? 0.494 -1.804 14.879 1.00 90.12 1050 LEU A N 1
ATOM 8335 C CA . LEU A 1 1050 ? 0.134 -2.582 16.063 1.00 90.12 1050 LEU A CA 1
ATOM 8336 C C . LEU A 1 1050 ? 1.148 -3.707 16.330 1.00 90.12 1050 LEU A C 1
ATOM 8338 O O . LEU A 1 1050 ? 1.601 -3.814 17.470 1.00 90.12 1050 LEU A O 1
ATOM 8342 N N . PHE A 1 1051 ? 1.597 -4.462 15.319 1.00 85.75 1051 PHE A N 1
ATOM 8343 C CA . PHE A 1 1051 ? 2.651 -5.480 15.487 1.00 85.75 1051 PHE A CA 1
ATOM 8344 C C . PHE A 1 1051 ? 4.010 -4.916 15.944 1.00 85.75 1051 PHE A C 1
ATOM 8346 O O . PHE A 1 1051 ? 4.769 -5.615 16.620 1.00 85.75 1051 PHE A O 1
ATOM 8353 N N . GLU A 1 1052 ? 4.325 -3.649 15.653 1.00 84.38 1052 GLU A N 1
ATOM 8354 C CA . GLU A 1 1052 ? 5.512 -2.990 16.217 1.00 84.38 1052 GLU A CA 1
ATOM 8355 C C . GLU A 1 1052 ? 5.452 -2.819 17.749 1.00 84.38 1052 GLU A C 1
ATOM 8357 O O . GLU A 1 1052 ? 6.507 -2.783 18.402 1.00 84.38 1052 GLU A O 1
ATOM 8362 N N . ARG A 1 1053 ? 4.251 -2.726 18.348 1.00 78.75 1053 ARG A N 1
ATOM 8363 C CA . ARG A 1 1053 ? 4.085 -2.514 19.799 1.00 78.75 1053 ARG A CA 1
ATOM 8364 C C . ARG A 1 1053 ? 4.574 -3.752 20.568 1.00 78.75 1053 ARG A C 1
ATOM 8366 O O . ARG A 1 1053 ? 4.191 -4.866 20.218 1.00 78.75 1053 ARG A O 1
ATOM 8373 N N . PRO A 1 1054 ? 5.331 -3.596 21.677 1.00 72.69 1054 PRO A N 1
ATOM 8374 C CA . PRO A 1 1054 ? 5.840 -4.728 22.464 1.00 72.69 1054 PRO A CA 1
ATOM 8375 C C . PRO A 1 1054 ? 4.778 -5.749 22.906 1.00 72.69 1054 PRO A C 1
ATOM 8377 O O . PRO A 1 1054 ? 5.101 -6.920 23.060 1.00 72.69 1054 PRO A O 1
ATOM 8380 N N . LEU A 1 1055 ? 3.526 -5.308 23.066 1.00 69.81 1055 LEU A N 1
ATOM 8381 C CA . LEU A 1 1055 ? 2.369 -6.118 23.465 1.00 69.81 1055 LEU A CA 1
ATOM 8382 C C . LEU A 1 1055 ? 2.028 -7.224 22.450 1.00 69.81 1055 LEU A C 1
ATOM 8384 O O . LEU A 1 1055 ? 1.743 -8.348 22.847 1.00 69.81 1055 LEU A O 1
ATOM 8388 N N . TYR A 1 1056 ? 2.124 -6.934 21.148 1.00 72.88 1056 TYR A N 1
ATOM 8389 C CA . TYR A 1 1056 ? 1.851 -7.898 20.070 1.00 72.88 1056 TYR A CA 1
ATOM 8390 C C . TYR A 1 1056 ? 3.120 -8.582 19.542 1.00 72.88 1056 TYR A C 1
ATOM 8392 O O . TYR A 1 1056 ? 3.066 -9.391 18.617 1.00 72.88 1056 TYR A O 1
ATOM 8400 N N . LYS A 1 1057 ? 4.281 -8.283 20.136 1.00 64.19 1057 LYS A N 1
ATOM 8401 C CA . LYS A 1 1057 ? 5.599 -8.726 19.671 1.00 64.19 1057 LYS A CA 1
ATOM 8402 C C . LYS A 1 1057 ? 5.942 -10.141 20.148 1.00 64.19 1057 LYS A C 1
ATOM 8404 O O . LYS A 1 1057 ? 6.959 -10.368 20.809 1.00 64.19 1057 LYS A O 1
ATOM 8409 N N . GLN A 1 1058 ? 5.070 -11.096 19.830 1.00 55.09 1058 GLN A N 1
ATOM 8410 C CA . GLN A 1 1058 ? 5.301 -12.512 20.100 1.00 55.09 1058 GLN A CA 1
ATOM 8411 C C . GLN A 1 1058 ? 6.459 -13.084 19.266 1.00 55.09 1058 GLN A C 1
ATOM 8413 O O . GLN A 1 1058 ? 6.938 -12.492 18.298 1.00 55.09 1058 GLN A O 1
ATOM 8418 N N . ARG A 1 1059 ? 6.953 -14.249 19.693 1.00 42.22 1059 ARG A N 1
ATOM 8419 C CA . ARG A 1 1059 ? 8.003 -14.993 18.989 1.00 42.22 1059 ARG A CA 1
ATOM 8420 C C . ARG A 1 1059 ? 7.394 -15.716 17.795 1.00 42.22 1059 ARG A C 1
ATOM 8422 O O . ARG A 1 1059 ? 6.349 -16.339 17.946 1.00 42.22 1059 ARG A O 1
ATOM 8429 N N . SER A 1 1060 ? 8.081 -15.689 16.657 1.00 45.19 1060 SER A N 1
ATOM 8430 C CA . SER A 1 1060 ? 7.666 -16.406 15.453 1.00 45.19 1060 SER A CA 1
ATOM 8431 C C . SER A 1 1060 ? 7.503 -17.905 15.728 1.00 45.19 1060 SER A C 1
ATOM 8433 O O . SER A 1 1060 ? 8.473 -18.583 16.078 1.00 45.19 1060 SER A O 1
ATOM 8435 N N . ALA A 1 1061 ? 6.279 -18.410 15.571 1.00 47.88 1061 ALA A N 1
ATOM 8436 C CA . ALA A 1 1061 ? 6.008 -19.837 15.451 1.00 47.88 1061 ALA A CA 1
ATOM 8437 C C . ALA A 1 1061 ? 6.496 -20.356 14.083 1.00 47.88 1061 ALA A C 1
ATOM 8439 O O . ALA A 1 1061 ? 6.889 -19.575 13.215 1.00 47.88 1061 ALA A O 1
ATOM 8440 N N . SER A 1 1062 ? 6.499 -21.677 13.891 1.00 48.94 1062 SER A N 1
ATOM 8441 C CA . SER A 1 1062 ? 6.730 -22.267 12.567 1.00 48.94 1062 SER A CA 1
ATOM 8442 C C . SER A 1 1062 ? 5.405 -22.399 11.830 1.00 48.94 1062 SER A C 1
ATOM 8444 O O . SER A 1 1062 ? 4.597 -23.258 12.165 1.00 48.94 1062 SER A O 1
ATOM 8446 N N . GLU A 1 1063 ? 5.183 -21.547 10.838 1.00 67.00 1063 GLU A N 1
ATOM 8447 C CA . GLU A 1 1063 ? 3.886 -21.409 10.182 1.00 67.00 1063 GLU A CA 1
ATOM 8448 C C . GLU A 1 1063 ? 3.729 -22.440 9.055 1.00 67.00 1063 GLU A C 1
ATOM 8450 O O . GLU A 1 1063 ? 4.569 -22.553 8.156 1.00 67.00 1063 GLU A O 1
ATOM 8455 N N . LEU A 1 1064 ? 2.635 -23.202 9.085 1.00 66.38 1064 LEU A N 1
ATOM 8456 C CA . LEU A 1 1064 ? 2.363 -24.248 8.098 1.00 66.38 1064 LEU A CA 1
ATOM 8457 C C . LEU A 1 1064 ? 1.792 -23.649 6.801 1.00 66.38 1064 LEU A C 1
ATOM 8459 O O . LEU A 1 1064 ? 0.745 -23.000 6.798 1.00 66.38 1064 LEU A O 1
ATOM 8463 N N . ASN A 1 1065 ? 2.468 -23.891 5.678 1.00 73.94 1065 ASN A N 1
ATOM 8464 C CA . ASN A 1 1065 ? 2.054 -23.441 4.353 1.00 73.94 1065 ASN A CA 1
ATOM 8465 C C . ASN A 1 1065 ? 1.328 -24.566 3.595 1.00 73.94 1065 ASN A C 1
ATOM 8467 O O . ASN A 1 1065 ? 1.938 -25.547 3.170 1.00 73.94 1065 ASN A O 1
ATOM 8471 N N . TYR A 1 1066 ? 0.023 -24.400 3.388 1.00 71.25 1066 TYR A N 1
ATOM 8472 C CA . TYR A 1 1066 ? -0.862 -25.395 2.765 1.00 71.25 1066 TYR A CA 1
ATOM 8473 C C . TYR A 1 1066 ? -0.936 -25.269 1.237 1.00 71.25 1066 TYR A C 1
ATOM 8475 O O . TYR A 1 1066 ? -1.685 -26.001 0.591 1.00 71.25 1066 TYR A O 1
ATOM 8483 N N . ARG A 1 1067 ? -0.198 -24.314 0.659 1.00 71.69 1067 ARG A N 1
ATOM 8484 C CA . ARG A 1 1067 ? -0.279 -23.923 -0.751 1.00 71.69 1067 ARG A CA 1
ATOM 8485 C C . ARG A 1 1067 ? 0.870 -24.492 -1.573 1.00 71.69 1067 ARG A C 1
ATOM 8487 O O . ARG A 1 1067 ? 0.608 -25.089 -2.612 1.00 71.69 1067 ARG A O 1
ATOM 8494 N N . SER A 1 1068 ? 2.107 -24.284 -1.117 1.00 73.38 1068 SER A N 1
ATOM 8495 C CA . SER A 1 1068 ? 3.255 -24.288 -2.024 1.00 73.38 1068 SER A CA 1
ATOM 8496 C C . SE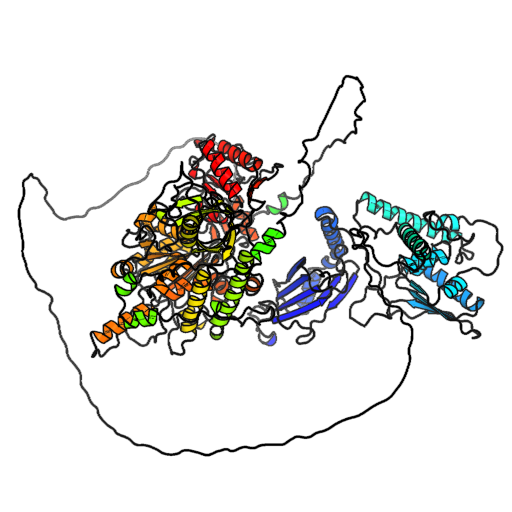R A 1 1068 ? 4.238 -25.445 -1.862 1.00 73.38 1068 SER A C 1
ATOM 8498 O O . SER A 1 1068 ? 4.527 -25.910 -0.757 1.00 73.38 1068 SER A O 1
ATOM 8500 N N . HIS A 1 1069 ? 4.801 -25.874 -2.993 1.00 74.81 1069 HIS A N 1
ATOM 8501 C CA . HIS A 1 1069 ? 5.813 -26.925 -3.057 1.00 74.81 1069 HIS A CA 1
ATOM 8502 C C . HIS A 1 1069 ? 7.110 -26.454 -2.363 1.00 74.81 1069 HIS A C 1
ATOM 8504 O O . HIS A 1 1069 ? 7.509 -25.302 -2.566 1.00 74.81 1069 HIS A O 1
ATOM 8510 N N . PRO A 1 1070 ? 7.841 -27.308 -1.610 1.00 76.75 1070 PRO A N 1
ATOM 8511 C CA . PRO A 1 1070 ? 9.026 -26.904 -0.836 1.00 76.75 1070 PRO A CA 1
ATOM 8512 C C . PRO A 1 1070 ? 10.056 -26.056 -1.607 1.00 76.75 1070 PRO A C 1
ATOM 8514 O O . PRO A 1 1070 ? 10.579 -25.075 -1.087 1.00 76.75 1070 PRO A O 1
ATOM 8517 N N . VAL A 1 1071 ? 10.304 -26.400 -2.876 1.00 80.31 1071 VAL A N 1
ATOM 8518 C CA . VAL A 1 1071 ? 11.224 -25.680 -3.784 1.00 80.31 1071 VAL A CA 1
ATOM 8519 C C . VAL A 1 1071 ? 10.786 -24.235 -4.056 1.00 80.31 1071 VAL A C 1
ATOM 8521 O O . VAL A 1 1071 ? 11.635 -23.356 -4.182 1.00 80.31 1071 VAL A O 1
ATOM 8524 N N . ILE A 1 1072 ? 9.479 -23.995 -4.169 1.00 80.38 1072 ILE A N 1
ATOM 8525 C CA . ILE A 1 1072 ? 8.886 -22.687 -4.488 1.00 80.38 1072 ILE A CA 1
ATOM 8526 C C . ILE A 1 1072 ? 8.714 -21.858 -3.208 1.00 80.38 1072 ILE A C 1
ATOM 8528 O O . ILE A 1 1072 ? 8.881 -20.641 -3.238 1.00 80.38 1072 ILE A O 1
ATOM 8532 N N . LEU A 1 1073 ? 8.470 -22.518 -2.071 1.00 78.38 1073 LEU A N 1
ATOM 8533 C CA . LEU A 1 1073 ? 8.385 -21.893 -0.751 1.00 78.38 1073 LEU A CA 1
ATOM 8534 C C . LEU A 1 1073 ? 9.749 -21.426 -0.207 1.00 78.38 1073 LEU A C 1
ATOM 8536 O O . LEU A 1 1073 ? 9.807 -20.414 0.489 1.00 78.38 1073 LEU A O 1
ATOM 8540 N N . MET A 1 1074 ? 10.845 -22.123 -0.530 1.00 82.38 1074 MET A N 1
ATOM 8541 C CA . MET A 1 1074 ? 12.178 -21.834 0.021 1.00 82.38 1074 MET A CA 1
ATOM 8542 C C . MET A 1 1074 ? 12.661 -20.385 -0.238 1.00 82.38 1074 MET A C 1
ATOM 8544 O O . MET A 1 1074 ? 13.053 -19.735 0.731 1.00 82.38 1074 MET A O 1
ATOM 8548 N N . PRO A 1 1075 ? 12.625 -19.813 -1.465 1.00 83.31 1075 PRO A N 1
ATOM 8549 C CA . PRO A 1 1075 ? 13.062 -18.429 -1.676 1.00 83.31 1075 PRO A CA 1
ATOM 8550 C C . PRO A 1 1075 ? 12.279 -17.366 -0.878 1.00 83.31 1075 PRO A C 1
ATOM 8552 O O . PRO A 1 1075 ? 12.934 -16.574 -0.200 1.00 83.31 1075 PRO A O 1
ATOM 8555 N N . PRO A 1 1076 ? 10.927 -17.304 -0.889 1.00 79.31 1076 PRO A N 1
ATOM 8556 C CA . PRO A 1 1076 ? 10.212 -16.313 -0.085 1.00 79.31 1076 PRO A CA 1
ATOM 8557 C C . PRO A 1 1076 ? 10.365 -16.560 1.423 1.00 79.31 1076 PRO A C 1
ATOM 8559 O O . PRO A 1 1076 ? 10.496 -15.595 2.173 1.00 79.31 1076 PRO A O 1
ATOM 8562 N N . SER A 1 1077 ? 10.418 -17.823 1.864 1.00 81.94 1077 SER A N 1
ATOM 8563 C CA . SER A 1 1077 ? 10.676 -18.201 3.262 1.00 81.94 1077 SER A CA 1
ATOM 8564 C C . SER A 1 1077 ? 11.989 -17.608 3.791 1.00 81.94 1077 SER A C 1
ATOM 8566 O O . SER A 1 1077 ? 11.987 -16.910 4.808 1.00 81.94 1077 SER A O 1
ATOM 8568 N N . ALA A 1 1078 ? 13.087 -17.795 3.055 1.00 82.88 1078 ALA A N 1
ATOM 8569 C CA . ALA A 1 1078 ? 14.410 -17.312 3.445 1.00 82.88 1078 ALA A CA 1
ATOM 8570 C C . ALA A 1 1078 ? 14.557 -15.781 3.347 1.00 82.88 1078 ALA A C 1
ATOM 8572 O O . ALA A 1 1078 ? 15.297 -15.179 4.125 1.00 82.88 1078 ALA A O 1
ATOM 8573 N N . ILE A 1 1079 ? 13.878 -15.139 2.387 1.00 81.94 1079 ILE A N 1
ATOM 8574 C CA . ILE A 1 1079 ? 14.019 -13.694 2.127 1.00 81.94 1079 ILE A CA 1
ATOM 8575 C C . ILE A 1 1079 ? 13.143 -12.847 3.063 1.00 81.94 1079 ILE A C 1
ATOM 8577 O O . ILE A 1 1079 ? 13.609 -11.812 3.539 1.00 81.94 1079 ILE A O 1
ATOM 8581 N N . PHE A 1 1080 ? 11.899 -13.262 3.326 1.00 78.69 1080 PHE A N 1
ATOM 8582 C CA . PHE A 1 1080 ? 10.906 -12.432 4.025 1.00 78.69 1080 PHE A CA 1
ATOM 8583 C C . PHE A 1 1080 ? 10.503 -12.977 5.406 1.00 78.69 1080 PHE A C 1
ATOM 8585 O O . PHE A 1 1080 ? 10.190 -12.194 6.302 1.00 78.69 1080 PHE A O 1
ATOM 8592 N N . TYR A 1 1081 ? 10.546 -14.299 5.614 1.00 80.88 1081 TYR A N 1
ATOM 8593 C CA . TYR A 1 1081 ? 9.985 -14.955 6.808 1.00 80.88 1081 TYR A CA 1
ATOM 8594 C C . TYR A 1 1081 ? 11.038 -15.663 7.685 1.00 80.88 1081 TYR A C 1
ATOM 8596 O O . TYR A 1 1081 ? 10.687 -16.415 8.584 1.00 80.88 1081 TYR A O 1
ATOM 8604 N N . ASN A 1 1082 ? 12.334 -15.388 7.492 1.00 80.69 1082 ASN A N 1
ATOM 8605 C CA . ASN A 1 1082 ? 13.440 -15.922 8.312 1.00 80.69 1082 ASN A CA 1
ATOM 8606 C C . ASN A 1 1082 ? 13.447 -17.464 8.452 1.00 80.69 1082 ASN A C 1
ATOM 8608 O O . ASN A 1 1082 ? 13.824 -17.986 9.501 1.00 80.69 1082 ASN A O 1
ATOM 8612 N N . ASP A 1 1083 ? 13.018 -18.181 7.411 1.00 80.00 1083 ASP A N 1
ATOM 8613 C CA . ASP A 1 1083 ? 12.888 -19.645 7.392 1.00 80.00 1083 ASP A CA 1
ATOM 8614 C C . ASP A 1 1083 ? 11.908 -20.265 8.413 1.00 80.00 1083 ASP A C 1
ATOM 8616 O O . ASP A 1 1083 ? 12.043 -21.429 8.790 1.00 80.00 1083 ASP A O 1
ATOM 8620 N N . THR A 1 1084 ? 10.867 -19.528 8.826 1.00 77.50 1084 THR A N 1
ATOM 8621 C CA . THR A 1 1084 ? 9.789 -20.074 9.681 1.00 77.50 1084 THR A CA 1
ATOM 8622 C C . THR A 1 1084 ? 8.735 -20.890 8.930 1.00 77.50 1084 THR A C 1
ATOM 8624 O O . THR A 1 1084 ? 7.982 -21.626 9.570 1.00 77.50 1084 THR A O 1
ATOM 8627 N N . LEU A 1 1085 ? 8.649 -20.777 7.599 1.00 77.31 1085 LEU A N 1
ATOM 8628 C CA . LEU A 1 1085 ? 7.579 -21.392 6.811 1.00 77.31 1085 LEU A CA 1
ATOM 8629 C C . LEU A 1 1085 ? 7.855 -22.862 6.491 1.00 77.31 1085 LEU A C 1
ATOM 8631 O O . LEU A 1 1085 ? 8.797 -23.198 5.774 1.00 77.31 1085 LEU A O 1
ATOM 8635 N N . GLN A 1 1086 ? 6.970 -23.739 6.960 1.00 75.94 1086 GLN A N 1
ATOM 8636 C CA . GLN A 1 1086 ? 7.058 -25.178 6.726 1.00 75.94 1086 GLN A CA 1
ATOM 8637 C C . GLN A 1 1086 ? 6.079 -25.619 5.622 1.00 75.94 1086 GLN A C 1
ATOM 8639 O O . GLN A 1 1086 ? 4.885 -25.330 5.719 1.00 75.94 1086 GLN A O 1
ATOM 8644 N N . PRO A 1 1087 ? 6.530 -26.329 4.571 1.00 73.81 1087 PRO A N 1
ATOM 8645 C CA . PRO A 1 1087 ? 5.647 -26.799 3.507 1.00 73.81 1087 PRO A CA 1
ATOM 8646 C C . PRO A 1 1087 ? 4.781 -27.974 3.984 1.00 73.81 1087 PRO A C 1
ATOM 8648 O O . PRO A 1 1087 ? 5.297 -29.029 4.345 1.00 73.81 1087 PRO A O 1
ATOM 8651 N N . TYR A 1 1088 ? 3.461 -27.797 3.929 1.00 73.06 1088 TYR A N 1
ATOM 8652 C CA . TYR A 1 1088 ? 2.447 -28.803 4.274 1.00 73.06 1088 TYR A CA 1
ATOM 8653 C C . TYR A 1 1088 ? 1.525 -29.146 3.082 1.00 73.06 1088 TYR A C 1
ATOM 8655 O O . TYR A 1 1088 ? 0.624 -29.976 3.189 1.00 73.06 1088 TYR A O 1
ATOM 8663 N N . ALA A 1 1089 ? 1.734 -28.517 1.921 1.00 65.88 1089 ALA A N 1
ATOM 8664 C CA . ALA A 1 1089 ? 0.957 -28.774 0.714 1.00 65.88 1089 ALA A CA 1
ATOM 8665 C C . ALA A 1 1089 ? 1.066 -30.243 0.256 1.00 65.88 1089 ALA A C 1
ATOM 8667 O O . ALA A 1 1089 ? 2.159 -30.759 0.002 1.00 65.88 1089 ALA A O 1
ATOM 8668 N N . VAL A 1 1090 ? -0.083 -30.908 0.091 1.00 60.03 1090 VAL A N 1
ATOM 8669 C CA . VAL A 1 1090 ? -0.163 -32.224 -0.559 1.00 60.03 1090 VAL A CA 1
ATOM 8670 C C . VAL A 1 1090 ? -0.026 -32.006 -2.066 1.00 60.03 1090 VAL A C 1
ATOM 8672 O O . VAL A 1 1090 ? -0.979 -31.611 -2.739 1.00 60.03 1090 VAL A O 1
ATOM 8675 N N . ASN A 1 1091 ? 1.189 -32.202 -2.573 1.00 60.31 1091 ASN A N 1
ATOM 8676 C CA . ASN A 1 1091 ? 1.557 -31.869 -3.948 1.00 60.31 1091 ASN A CA 1
ATOM 8677 C C . ASN A 1 1091 ? 1.020 -32.896 -4.956 1.00 60.31 1091 ASN A C 1
ATOM 8679 O O . ASN A 1 1091 ? 1.214 -34.102 -4.794 1.00 60.31 1091 ASN A O 1
ATOM 8683 N N . GLY A 1 1092 ? 0.397 -32.407 -6.027 1.00 61.84 1092 GLY A N 1
ATOM 8684 C CA . GLY A 1 1092 ? 0.059 -33.200 -7.206 1.00 61.84 1092 GLY A CA 1
ATOM 8685 C C . GLY A 1 1092 ? 1.291 -33.470 -8.065 1.00 61.84 1092 GLY A C 1
ATOM 8686 O O . GLY A 1 1092 ? 2.244 -32.691 -8.079 1.00 61.84 1092 GLY A O 1
ATOM 8687 N N . VAL A 1 1093 ? 1.274 -34.573 -8.813 1.00 67.38 1093 VAL A N 1
ATOM 8688 C CA . VAL A 1 1093 ? 2.377 -34.921 -9.720 1.00 67.38 1093 VAL A CA 1
ATOM 8689 C C . VAL A 1 1093 ? 2.039 -34.435 -11.124 1.00 67.38 1093 VAL A C 1
ATOM 8691 O O . VAL A 1 1093 ? 1.052 -34.885 -11.700 1.00 67.38 1093 VAL A O 1
ATOM 8694 N N . ILE A 1 1094 ? 2.879 -33.564 -11.693 1.00 71.50 1094 ILE A N 1
ATOM 8695 C CA . ILE A 1 1094 ? 2.830 -33.163 -13.108 1.00 71.50 1094 ILE A CA 1
ATOM 8696 C C . ILE A 1 1094 ? 4.071 -33.732 -13.818 1.00 71.50 1094 ILE A C 1
ATOM 8698 O O . ILE A 1 1094 ? 5.151 -33.143 -13.723 1.00 71.50 1094 ILE A O 1
ATOM 8702 N N . PRO A 1 1095 ? 3.970 -34.845 -14.567 1.00 72.62 1095 PRO A N 1
ATOM 8703 C CA . PRO A 1 1095 ? 5.093 -35.406 -15.320 1.00 72.62 1095 PRO A CA 1
ATOM 8704 C C . PRO A 1 1095 ? 5.327 -34.649 -16.645 1.00 72.62 1095 PRO A C 1
ATOM 8706 O O . PRO A 1 1095 ? 5.348 -35.231 -17.732 1.00 72.62 1095 PRO A O 1
ATOM 8709 N N . TRP A 1 1096 ? 5.500 -33.324 -16.580 1.00 83.19 1096 TRP A N 1
ATOM 8710 C CA . TRP A 1 1096 ? 5.732 -32.504 -17.769 1.00 83.19 1096 TRP A CA 1
ATOM 8711 C C . TRP A 1 1096 ? 7.152 -32.693 -18.308 1.00 83.19 1096 TRP A C 1
ATOM 8713 O O . TRP A 1 1096 ? 8.135 -32.299 -17.681 1.00 83.19 1096 TRP A O 1
ATOM 8723 N N . LYS A 1 1097 ? 7.254 -33.205 -19.541 1.00 79.94 1097 LYS A N 1
ATOM 8724 C CA . LYS A 1 1097 ? 8.519 -33.412 -20.277 1.00 79.94 1097 LYS A CA 1
ATOM 8725 C C . LYS A 1 1097 ? 9.339 -32.129 -20.505 1.00 79.94 1097 LYS A C 1
ATOM 8727 O O . LYS A 1 1097 ? 10.478 -32.214 -20.950 1.00 79.94 1097 LYS A O 1
ATOM 8732 N N . GLY A 1 1098 ? 8.772 -30.950 -20.236 1.00 79.06 1098 GLY A N 1
ATOM 8733 C CA . GLY A 1 1098 ? 9.486 -29.675 -20.281 1.00 79.06 1098 GLY A CA 1
ATOM 8734 C C . GLY A 1 1098 ? 10.332 -29.363 -19.040 1.00 79.06 1098 GLY A C 1
ATOM 8735 O O . GLY A 1 1098 ? 11.136 -28.429 -19.112 1.00 79.06 1098 GLY A O 1
ATOM 8736 N N . LEU A 1 1099 ? 10.190 -30.108 -17.936 1.00 82.12 1099 LEU A N 1
ATOM 8737 C CA . LEU A 1 1099 ? 11.087 -30.032 -16.777 1.00 82.12 1099 LEU A CA 1
ATOM 8738 C C . LEU A 1 1099 ? 12.368 -30.841 -17.012 1.00 82.12 1099 LEU A C 1
ATOM 8740 O O . LEU A 1 1099 ? 12.321 -31.980 -17.467 1.00 82.12 1099 LEU A O 1
ATOM 8744 N N . ALA A 1 1100 ? 13.512 -30.279 -16.615 1.00 76.19 1100 ALA A N 1
ATOM 8745 C CA . ALA A 1 1100 ? 14.785 -31.006 -16.585 1.00 76.19 1100 ALA A CA 1
ATOM 8746 C C . ALA A 1 1100 ? 14.893 -31.974 -15.386 1.00 76.19 1100 ALA A C 1
ATOM 8748 O O . ALA A 1 1100 ? 15.661 -32.930 -15.432 1.00 76.19 1100 ALA A O 1
ATOM 8749 N N . ASN A 1 1101 ? 14.127 -31.728 -14.318 1.00 78.12 1101 ASN A N 1
ATOM 8750 C CA . ASN A 1 1101 ? 14.020 -32.589 -13.142 1.00 78.12 1101 ASN A CA 1
ATOM 8751 C C . ASN A 1 1101 ? 12.581 -32.510 -12.588 1.00 78.12 1101 ASN A C 1
ATOM 8753 O O . ASN A 1 1101 ? 12.197 -31.438 -12.124 1.00 78.12 1101 ASN A O 1
ATOM 8757 N N . PRO A 1 1102 ? 11.791 -33.602 -12.586 1.00 70.25 1102 PRO A N 1
ATOM 8758 C CA . PRO A 1 1102 ? 10.430 -33.601 -12.039 1.00 70.25 1102 PRO A CA 1
ATOM 8759 C C . PRO A 1 1102 ? 10.328 -33.243 -10.546 1.00 70.25 1102 PRO A C 1
ATOM 8761 O O . PRO A 1 1102 ? 9.292 -32.749 -10.120 1.00 70.25 1102 PRO A O 1
ATOM 8764 N N . ALA A 1 1103 ? 11.390 -33.443 -9.754 1.00 71.81 1103 ALA A N 1
ATOM 8765 C CA . ALA A 1 1103 ? 11.431 -33.043 -8.341 1.00 71.81 1103 ALA A CA 1
ATOM 8766 C C . ALA A 1 1103 ? 11.707 -31.537 -8.133 1.00 71.81 1103 ALA A C 1
ATOM 8768 O O . ALA A 1 1103 ? 11.686 -31.044 -7.006 1.00 71.81 1103 ALA A O 1
ATOM 8769 N N . LEU A 1 1104 ? 11.976 -30.799 -9.215 1.00 78.06 1104 LEU A N 1
ATOM 8770 C CA . LEU A 1 1104 ? 12.166 -29.353 -9.224 1.00 78.06 1104 LEU A CA 1
ATOM 8771 C C . LEU A 1 1104 ? 11.114 -28.723 -10.159 1.00 78.06 1104 LEU A C 1
ATOM 8773 O O . LEU A 1 1104 ? 11.428 -28.458 -11.321 1.00 78.06 1104 LEU A O 1
ATOM 8777 N N . PRO A 1 1105 ? 9.876 -28.464 -9.692 1.00 79.81 1105 PRO A N 1
ATOM 8778 C CA . PRO A 1 1105 ? 8.807 -27.861 -10.496 1.00 79.81 1105 PRO A CA 1
ATOM 8779 C C . PRO A 1 1105 ? 9.003 -26.341 -10.678 1.00 79.81 1105 PRO A C 1
ATOM 8781 O O . PRO A 1 1105 ? 8.092 -25.534 -10.510 1.00 79.81 1105 PRO A O 1
ATOM 8784 N N . LEU A 1 1106 ? 10.231 -25.949 -11.008 1.00 83.25 1106 LEU A N 1
ATOM 8785 C CA . LEU A 1 1106 ? 10.664 -24.585 -11.250 1.00 83.25 1106 LEU A CA 1
ATOM 8786 C C . LEU A 1 1106 ? 11.545 -24.565 -12.500 1.00 83.25 1106 LEU A C 1
ATOM 8788 O O . LEU A 1 1106 ? 12.550 -25.273 -12.594 1.00 83.25 1106 LEU A O 1
ATOM 8792 N N . LYS A 1 1107 ? 11.170 -23.720 -13.451 1.00 84.62 1107 LYS A N 1
ATOM 8793 C CA . LYS A 1 1107 ? 11.896 -23.417 -14.678 1.00 84.62 1107 LYS A CA 1
ATOM 8794 C C . LYS A 1 1107 ? 11.953 -21.894 -14.841 1.00 84.62 1107 LYS A C 1
ATOM 8796 O O . LYS A 1 1107 ? 11.210 -21.166 -14.196 1.00 84.62 1107 LYS A O 1
ATOM 8801 N N . PHE A 1 1108 ? 12.887 -21.437 -15.667 1.00 88.50 1108 PHE A N 1
ATOM 8802 C CA . PHE A 1 1108 ? 12.960 -20.058 -16.134 1.00 88.50 1108 PHE A CA 1
ATOM 8803 C C . PHE A 1 1108 ? 13.239 -20.089 -17.635 1.00 88.50 1108 PHE A C 1
ATOM 8805 O O . PHE A 1 1108 ? 14.236 -20.684 -18.059 1.00 88.50 1108 PHE A O 1
ATOM 8812 N N . ILE A 1 1109 ? 12.380 -19.469 -18.445 1.00 88.50 1109 ILE A N 1
ATOM 8813 C CA . ILE A 1 1109 ? 12.573 -19.375 -19.900 1.00 88.50 1109 ILE A CA 1
ATOM 8814 C C . ILE A 1 1109 ? 13.014 -17.959 -20.293 1.00 88.50 1109 ILE A C 1
ATOM 8816 O O . ILE A 1 1109 ? 12.226 -17.017 -20.302 1.00 88.50 1109 ILE A O 1
ATOM 8820 N N . GLY A 1 1110 ? 14.293 -17.814 -20.650 1.00 85.81 1110 GLY A N 1
ATOM 8821 C CA . GLY A 1 1110 ? 14.825 -16.580 -21.235 1.00 85.81 1110 GLY A CA 1
ATOM 8822 C C . GLY A 1 1110 ? 14.371 -16.374 -22.685 1.00 85.81 1110 GLY A C 1
ATOM 8823 O O . GLY A 1 1110 ? 14.123 -17.337 -23.410 1.00 85.81 1110 GLY A O 1
ATOM 8824 N N . THR A 1 1111 ? 14.288 -15.116 -23.122 1.00 85.69 1111 THR A N 1
ATOM 8825 C CA . THR A 1 1111 ? 13.994 -14.757 -24.517 1.00 85.69 1111 THR A CA 1
ATOM 8826 C C . THR A 1 1111 ? 14.635 -13.426 -24.904 1.00 85.69 1111 THR A C 1
ATOM 8828 O O . THR A 1 1111 ? 14.617 -12.479 -24.121 1.00 85.69 1111 THR A O 1
ATOM 8831 N N . ASP A 1 1112 ? 15.161 -13.354 -26.128 1.00 88.31 1112 ASP A N 1
ATOM 8832 C CA . ASP A 1 1112 ? 15.737 -12.142 -26.730 1.00 88.31 1112 ASP A CA 1
ATOM 8833 C C . ASP A 1 1112 ? 14.696 -11.329 -27.535 1.00 88.31 1112 ASP A C 1
ATOM 8835 O O . ASP A 1 1112 ? 15.036 -10.387 -28.254 1.00 88.31 1112 ASP A O 1
ATOM 8839 N N . ALA A 1 1113 ? 13.414 -11.709 -27.470 1.00 87.81 1113 ALA A N 1
ATOM 8840 C CA . ALA A 1 1113 ? 12.344 -11.033 -28.195 1.00 87.81 1113 ALA A CA 1
ATOM 8841 C C . ALA A 1 1113 ? 12.144 -9.595 -27.692 1.00 87.81 1113 ALA A C 1
ATOM 8843 O O . ALA A 1 1113 ? 11.969 -9.365 -26.496 1.00 87.81 1113 ALA A O 1
ATOM 8844 N N . GLN A 1 1114 ? 12.111 -8.629 -28.613 1.00 86.69 1114 GLN A N 1
ATOM 8845 C CA . GLN A 1 1114 ? 11.880 -7.225 -28.276 1.00 86.69 1114 GLN A CA 1
ATOM 8846 C C . GLN A 1 1114 ? 10.430 -6.967 -27.851 1.00 86.69 1114 GLN A C 1
ATOM 8848 O O . GLN A 1 1114 ? 9.473 -7.438 -28.476 1.00 86.69 1114 GLN A O 1
ATOM 8853 N N . GLU A 1 1115 ? 10.284 -6.166 -26.801 1.00 87.88 1115 GLU A N 1
ATOM 8854 C CA . GLU A 1 1115 ? 9.004 -5.620 -26.369 1.00 87.88 1115 GLU A CA 1
ATOM 8855 C C . GLU A 1 1115 ? 8.464 -4.562 -27.342 1.00 87.88 1115 GLU A C 1
ATOM 8857 O O . GLU A 1 1115 ? 9.178 -3.984 -28.164 1.00 87.88 1115 GLU A O 1
ATOM 8862 N N . LYS A 1 1116 ? 7.157 -4.334 -27.260 1.00 87.19 1116 LYS A N 1
ATOM 8863 C CA . LYS A 1 1116 ? 6.408 -3.338 -28.020 1.00 87.19 1116 LYS A CA 1
ATOM 8864 C C . LYS A 1 1116 ? 5.500 -2.590 -27.058 1.00 87.19 1116 LYS A C 1
ATOM 8866 O O . LYS A 1 1116 ? 5.063 -3.145 -26.054 1.00 87.19 1116 LYS A O 1
ATOM 8871 N N . SER A 1 1117 ? 5.163 -1.356 -27.395 1.00 80.62 1117 SER A N 1
ATOM 8872 C CA . SER A 1 1117 ? 4.179 -0.578 -26.647 1.00 80.62 1117 SER A CA 1
ATOM 8873 C C . SER A 1 1117 ? 2.966 -0.262 -27.518 1.00 80.62 1117 SER A C 1
ATOM 8875 O O . SER A 1 1117 ? 3.063 -0.267 -28.750 1.00 80.62 1117 SER A O 1
ATOM 8877 N N . THR A 1 1118 ? 1.826 0.015 -26.895 1.00 68.75 1118 THR A N 1
ATOM 8878 C CA . THR A 1 1118 ? 0.778 0.837 -27.518 1.00 68.75 1118 THR A CA 1
ATOM 8879 C C . THR A 1 1118 ? 0.646 2.161 -26.777 1.00 68.75 1118 THR A C 1
ATOM 8881 O O . THR A 1 1118 ? 1.377 2.412 -25.823 1.00 68.75 1118 THR A O 1
ATOM 8884 N N . ASP A 1 1119 ? -0.271 3.013 -27.235 1.00 62.75 1119 ASP A N 1
ATOM 8885 C CA . ASP A 1 1119 ? -0.811 4.114 -26.436 1.00 62.75 1119 ASP A CA 1
ATOM 8886 C C . ASP A 1 1119 ? 0.303 5.049 -25.900 1.00 62.75 1119 ASP A C 1
ATOM 8888 O O . ASP A 1 1119 ? 0.522 5.168 -24.700 1.00 62.75 1119 ASP A O 1
ATOM 8892 N N . GLU A 1 1120 ? 1.062 5.648 -26.830 1.00 65.00 1120 GLU A N 1
ATOM 8893 C CA . GLU A 1 1120 ? 2.113 6.665 -26.591 1.00 65.00 1120 GLU A CA 1
ATOM 8894 C C . GLU A 1 1120 ? 3.263 6.256 -25.644 1.00 65.00 1120 GLU A C 1
ATOM 8896 O O . GLU A 1 1120 ? 3.919 7.097 -25.042 1.00 65.00 1120 GLU A O 1
ATOM 8901 N N . ARG A 1 1121 ? 3.581 4.953 -25.597 1.00 64.19 1121 ARG A N 1
ATOM 8902 C CA . ARG A 1 1121 ? 4.577 4.308 -24.707 1.00 64.19 1121 ARG A CA 1
ATOM 8903 C C . ARG A 1 1121 ? 4.102 4.054 -23.269 1.00 64.19 1121 ARG A C 1
ATOM 8905 O O . ARG A 1 1121 ? 4.879 3.547 -22.462 1.00 64.19 1121 ARG A O 1
ATOM 8912 N N . ALA A 1 1122 ? 2.828 4.296 -22.964 1.00 64.75 1122 ALA A N 1
ATOM 8913 C CA . ALA A 1 1122 ? 2.271 4.099 -21.626 1.00 64.75 1122 ALA A CA 1
ATOM 8914 C C . ALA A 1 1122 ? 1.922 2.633 -21.277 1.00 64.75 1122 ALA A C 1
ATOM 8916 O O . ALA A 1 1122 ? 1.492 2.370 -20.157 1.00 64.75 1122 ALA A O 1
ATOM 8917 N N . SER A 1 1123 ? 2.042 1.664 -22.201 1.00 73.44 1123 SER A N 1
ATOM 8918 C CA . SER A 1 1123 ? 1.597 0.281 -21.943 1.00 73.44 1123 SER A CA 1
ATOM 8919 C C . SER A 1 1123 ? 2.297 -0.777 -22.811 1.00 73.44 1123 SER A C 1
ATOM 8921 O O . SER A 1 1123 ? 2.151 -0.805 -24.036 1.00 73.44 1123 SER A O 1
ATOM 8923 N N . TRP A 1 1124 ? 3.046 -1.680 -22.168 1.00 83.06 1124 TRP A N 1
ATOM 8924 C CA . TRP A 1 1124 ? 4.004 -2.585 -22.820 1.00 83.06 1124 TRP A CA 1
ATOM 8925 C C . TRP A 1 1124 ? 3.513 -4.038 -22.946 1.00 83.06 1124 TRP A C 1
ATOM 8927 O O . TRP A 1 1124 ? 2.732 -4.543 -22.138 1.00 83.06 1124 TRP A O 1
ATOM 8937 N N . PHE A 1 1125 ? 3.979 -4.731 -23.987 1.00 88.31 1125 PHE A N 1
ATOM 8938 C CA . PHE A 1 1125 ? 3.747 -6.157 -24.224 1.00 88.31 1125 PHE A CA 1
ATOM 8939 C C . PHE A 1 1125 ? 4.865 -6.770 -25.081 1.00 88.31 1125 PHE A C 1
ATOM 8941 O O . PHE A 1 1125 ? 5.432 -6.116 -25.953 1.00 88.31 1125 PHE A O 1
ATOM 8948 N N . ASN A 1 1126 ? 5.174 -8.047 -24.874 1.00 91.25 1126 ASN A N 1
ATOM 8949 C CA . ASN A 1 1126 ? 6.234 -8.755 -25.590 1.00 91.25 1126 ASN A CA 1
ATOM 8950 C C . ASN A 1 1126 ? 5.646 -9.948 -26.370 1.00 91.25 1126 ASN A C 1
ATOM 8952 O O . ASN A 1 1126 ? 5.283 -10.953 -25.752 1.00 91.25 1126 ASN A O 1
ATOM 8956 N N . PRO A 1 1127 ? 5.551 -9.867 -27.715 1.00 90.62 1127 PRO A N 1
ATOM 8957 C CA . PRO A 1 1127 ? 4.989 -10.936 -28.542 1.00 90.62 1127 PRO A CA 1
ATOM 8958 C C . PRO A 1 1127 ? 5.703 -12.284 -28.389 1.00 90.62 1127 PRO A C 1
ATOM 8960 O O . PRO A 1 1127 ? 5.039 -13.311 -28.316 1.00 90.62 1127 PRO A O 1
ATOM 8963 N N . GLY A 1 1128 ? 7.036 -12.291 -28.282 1.00 90.00 1128 GLY A N 1
ATOM 8964 C CA . GLY A 1 1128 ? 7.794 -13.538 -28.149 1.00 90.00 1128 GLY A CA 1
ATOM 8965 C C . GLY A 1 1128 ? 7.540 -14.236 -26.815 1.00 90.00 1128 GLY A C 1
ATOM 8966 O O . GLY A 1 1128 ? 7.380 -15.452 -26.785 1.00 90.00 1128 GLY A O 1
ATOM 8967 N N . GLN A 1 1129 ? 7.408 -13.475 -25.723 1.00 91.69 1129 GLN A N 1
ATOM 8968 C CA . GLN A 1 1129 ? 6.962 -14.028 -24.437 1.00 91.69 1129 GLN A CA 1
ATOM 8969 C C . GLN A 1 1129 ? 5.536 -14.591 -24.519 1.00 91.69 1129 GLN A C 1
ATOM 8971 O O . GLN A 1 1129 ? 5.262 -15.631 -23.929 1.00 91.69 1129 GLN A O 1
ATOM 8976 N N . ILE A 1 1130 ? 4.631 -13.931 -25.254 1.00 92.00 1130 ILE A N 1
ATOM 8977 C CA . ILE A 1 1130 ? 3.239 -14.381 -25.415 1.00 92.00 1130 ILE A CA 1
ATOM 8978 C C . ILE A 1 1130 ? 3.176 -15.747 -26.104 1.00 92.00 1130 ILE A C 1
ATOM 8980 O O . ILE A 1 1130 ? 2.497 -16.639 -25.600 1.00 92.00 1130 ILE A O 1
ATOM 8984 N N . ASP A 1 1131 ? 3.885 -15.929 -27.220 1.00 92.56 1131 ASP A N 1
ATOM 8985 C CA . ASP A 1 1131 ? 3.887 -17.212 -27.930 1.00 92.56 1131 ASP A CA 1
ATOM 8986 C C . ASP A 1 1131 ? 4.595 -18.312 -27.110 1.00 92.56 1131 ASP A C 1
ATOM 8988 O O . ASP A 1 1131 ? 4.048 -19.406 -26.981 1.00 92.56 1131 ASP A O 1
ATOM 8992 N N . ILE A 1 1132 ? 5.717 -18.006 -26.435 1.00 92.25 1132 ILE A N 1
ATOM 8993 C CA . ILE A 1 1132 ? 6.392 -18.937 -25.503 1.00 92.25 1132 ILE A CA 1
ATOM 8994 C C . ILE A 1 1132 ? 5.442 -19.421 -24.397 1.00 92.25 1132 ILE A C 1
ATOM 8996 O O . ILE A 1 1132 ? 5.359 -20.622 -24.143 1.00 92.25 1132 ILE A O 1
ATOM 9000 N N . VAL A 1 1133 ? 4.713 -18.510 -23.744 1.00 92.75 1133 VAL A N 1
ATOM 9001 C CA . VAL A 1 1133 ? 3.763 -18.861 -22.675 1.00 92.75 1133 VAL A CA 1
ATOM 9002 C C . VAL A 1 1133 ? 2.633 -19.741 -23.214 1.00 92.75 1133 VAL A C 1
ATOM 9004 O O . VAL A 1 1133 ? 2.277 -20.737 -22.587 1.00 92.75 1133 VAL A O 1
ATOM 9007 N N . VAL A 1 1134 ? 2.093 -19.431 -24.395 1.00 93.19 1134 VAL A N 1
ATOM 9008 C CA . VAL A 1 1134 ? 1.029 -20.237 -25.013 1.00 93.19 1134 VAL A CA 1
ATOM 9009 C C . VAL A 1 1134 ? 1.515 -21.636 -25.394 1.00 93.19 1134 VAL A C 1
ATOM 9011 O O . VAL A 1 1134 ? 0.803 -22.608 -25.138 1.00 93.19 1134 VAL A O 1
ATOM 9014 N N . ASP A 1 1135 ? 2.726 -21.770 -25.929 1.00 92.12 1135 ASP A N 1
ATOM 9015 C CA . ASP A 1 1135 ? 3.294 -23.073 -26.281 1.00 92.12 1135 ASP A CA 1
ATOM 9016 C C . ASP A 1 1135 ? 3.681 -23.901 -25.039 1.00 92.12 1135 ASP A C 1
ATOM 9018 O O . ASP A 1 1135 ? 3.496 -25.121 -25.037 1.00 92.12 1135 ASP A O 1
ATOM 9022 N N . VAL A 1 1136 ? 4.106 -23.264 -23.939 1.00 91.75 1136 VAL A N 1
ATOM 9023 C CA . VAL A 1 1136 ? 4.252 -23.918 -22.623 1.00 91.75 1136 VAL A CA 1
ATOM 9024 C C . VAL A 1 1136 ? 2.911 -24.471 -22.137 1.00 91.75 1136 VAL A C 1
ATOM 9026 O O . VAL A 1 1136 ? 2.837 -25.642 -21.768 1.00 91.75 1136 VAL A O 1
ATOM 9029 N N . ILE A 1 1137 ? 1.837 -23.678 -22.183 1.00 91.31 1137 ILE A N 1
ATOM 9030 C CA . ILE A 1 1137 ? 0.503 -24.095 -21.722 1.00 91.31 1137 ILE A CA 1
ATOM 9031 C C . ILE A 1 1137 ? -0.051 -25.235 -22.590 1.00 91.31 1137 ILE A C 1
ATOM 9033 O O . ILE A 1 1137 ? -0.547 -26.228 -22.057 1.00 91.31 1137 ILE A O 1
ATOM 9037 N N . LYS A 1 1138 ? 0.101 -25.156 -23.920 1.00 91.94 1138 LYS A N 1
ATOM 9038 C CA . LYS A 1 1138 ? -0.215 -26.267 -24.836 1.00 91.94 1138 LYS A CA 1
ATOM 9039 C C . LYS A 1 1138 ? 0.591 -27.526 -24.514 1.00 91.94 1138 LYS A C 1
ATOM 9041 O O . LYS A 1 1138 ? 0.052 -28.626 -24.564 1.00 91.94 1138 LYS A O 1
ATOM 9046 N N . SER A 1 1139 ? 1.873 -27.377 -24.179 1.00 90.25 1139 SER A N 1
ATOM 9047 C CA . SER A 1 1139 ? 2.740 -28.498 -23.810 1.00 90.25 1139 SER A CA 1
ATOM 9048 C C . SER A 1 1139 ? 2.318 -29.140 -22.482 1.00 90.25 1139 SER A C 1
ATOM 9050 O O . SER A 1 1139 ? 2.333 -30.366 -22.372 1.00 90.25 1139 SER A O 1
ATOM 9052 N N . LEU A 1 1140 ? 1.878 -28.347 -21.502 1.00 87.69 1140 LEU A N 1
ATOM 9053 C CA . LEU A 1 1140 ? 1.333 -28.837 -20.231 1.00 87.69 1140 LEU A CA 1
ATOM 9054 C C . LEU A 1 1140 ? 0.008 -29.584 -20.411 1.00 87.69 1140 LEU A C 1
ATOM 9056 O O . LEU A 1 1140 ? -0.188 -30.643 -19.824 1.00 87.69 1140 LEU A O 1
ATOM 9060 N N . LEU A 1 1141 ? -0.867 -29.078 -21.279 1.00 87.94 1141 LEU A N 1
ATOM 9061 C CA . LEU A 1 1141 ? -2.155 -29.694 -21.611 1.00 87.94 1141 LEU A CA 1
ATOM 9062 C C . LEU A 1 1141 ? -2.058 -30.777 -22.708 1.00 87.94 1141 LEU A C 1
ATOM 9064 O O . LEU A 1 1141 ? -3.089 -31.227 -23.205 1.00 87.94 1141 LEU A O 1
ATOM 9068 N N . SER A 1 1142 ? -0.849 -31.210 -23.092 1.00 86.94 1142 SER A N 1
ATOM 9069 C CA . SER A 1 1142 ? -0.656 -32.220 -24.148 1.00 86.94 1142 SER A CA 1
ATOM 9070 C C . SER A 1 1142 ? -0.942 -33.658 -23.695 1.00 86.94 1142 SER A C 1
ATOM 9072 O O . SER A 1 1142 ? -1.390 -34.469 -24.503 1.00 86.94 1142 SER A O 1
ATOM 9074 N N . ASP A 1 1143 ? -0.753 -33.959 -22.407 1.00 81.44 1143 ASP A N 1
ATOM 9075 C CA . ASP A 1 1143 ? -1.268 -35.172 -21.759 1.00 81.44 1143 ASP A CA 1
ATOM 9076 C C . ASP A 1 1143 ? -1.850 -34.826 -20.375 1.00 81.44 1143 ASP A C 1
ATOM 9078 O O . ASP A 1 1143 ? -1.186 -34.989 -19.347 1.00 81.44 1143 ASP A O 1
ATOM 9082 N N . PRO A 1 1144 ? -3.103 -34.333 -20.324 1.00 77.75 1144 PRO A N 1
ATOM 9083 C CA . PRO A 1 1144 ? -3.757 -33.940 -19.078 1.00 77.75 1144 PRO A CA 1
ATOM 9084 C C . PRO A 1 1144 ? -3.909 -35.077 -18.065 1.00 77.75 1144 PRO A C 1
ATOM 9086 O O . PRO A 1 1144 ? -4.070 -34.807 -16.878 1.00 77.75 1144 PRO A O 1
ATOM 9089 N N . ARG A 1 1145 ? -3.905 -36.339 -18.524 1.00 79.12 1145 ARG A N 1
ATOM 9090 C CA . ARG A 1 1145 ? -4.196 -37.533 -17.711 1.00 79.12 1145 ARG A CA 1
ATOM 9091 C C . ARG A 1 1145 ? -2.950 -38.177 -17.110 1.00 79.12 1145 ARG A C 1
ATOM 9093 O O . ARG A 1 1145 ? -3.094 -39.000 -16.212 1.00 79.12 1145 ARG A O 1
ATOM 9100 N N . ALA A 1 1146 ? -1.757 -37.826 -17.590 1.00 78.06 1146 ALA A N 1
ATOM 9101 C CA . ALA A 1 1146 ? -0.510 -38.227 -16.949 1.00 78.06 1146 ALA A CA 1
ATOM 9102 C C . ALA A 1 1146 ? -0.297 -37.514 -15.600 1.00 78.06 1146 ALA A C 1
ATOM 9104 O O . ALA A 1 1146 ? 0.366 -38.057 -14.718 1.00 78.06 1146 ALA A O 1
ATOM 9105 N N . SER A 1 1147 ? -0.870 -36.319 -15.424 1.00 79.19 1147 SER A N 1
ATOM 9106 C CA . SER A 1 1147 ? -0.916 -35.641 -14.126 1.00 79.19 1147 SER A CA 1
ATOM 9107 C C . SER A 1 1147 ? -1.868 -36.347 -13.156 1.00 79.19 1147 SER A C 1
ATOM 9109 O O . SER A 1 1147 ? -2.913 -36.856 -13.568 1.00 79.19 1147 SER A O 1
ATOM 9111 N N . ASN A 1 1148 ? -1.535 -36.335 -11.861 1.00 73.00 1148 ASN A N 1
ATOM 9112 C CA . ASN A 1 1148 ? -2.425 -36.808 -10.799 1.00 73.00 1148 ASN A CA 1
ATOM 9113 C C . ASN A 1 1148 ? -2.697 -35.703 -9.753 1.00 73.00 1148 ASN A C 1
ATOM 9115 O O . ASN A 1 1148 ? -1.757 -35.334 -9.038 1.00 73.00 1148 ASN A O 1
ATOM 9119 N N . PRO A 1 1149 ? -3.949 -35.210 -9.614 1.00 76.56 1149 PRO A N 1
ATOM 9120 C CA . PRO A 1 1149 ? -5.102 -35.481 -10.484 1.00 76.56 1149 PRO A CA 1
ATOM 9121 C C . PRO A 1 1149 ? -4.904 -34.956 -11.928 1.00 76.56 1149 PRO A C 1
ATOM 9123 O O . PRO A 1 1149 ? -3.878 -34.342 -12.228 1.00 76.56 1149 PRO A O 1
ATOM 9126 N N . PRO A 1 1150 ? -5.860 -35.182 -12.851 1.00 80.00 1150 PRO A N 1
ATOM 9127 C CA . PRO A 1 1150 ? -5.750 -34.668 -14.213 1.00 80.00 1150 PRO A CA 1
ATOM 9128 C C . PRO A 1 1150 ? -5.763 -33.132 -14.276 1.00 80.00 1150 PRO A C 1
ATOM 9130 O O . PRO A 1 1150 ? -6.660 -32.488 -13.725 1.00 80.00 1150 PRO A O 1
ATOM 9133 N N . LEU A 1 1151 ? -4.794 -32.552 -14.991 1.00 84.31 1151 LEU A N 1
ATOM 9134 C CA . LEU A 1 1151 ? -4.605 -31.101 -15.106 1.00 84.31 1151 LEU A CA 1
ATOM 9135 C C . LEU A 1 1151 ? -5.634 -30.476 -16.060 1.00 84.31 1151 LEU A C 1
ATOM 9137 O O . LEU A 1 1151 ? -5.808 -30.950 -17.182 1.00 84.31 1151 LEU A O 1
ATOM 9141 N N . ARG A 1 1152 ? -6.284 -29.381 -15.654 1.00 84.88 1152 ARG A N 1
ATOM 9142 C CA . ARG A 1 1152 ? -7.286 -28.666 -16.467 1.00 84.88 1152 ARG A CA 1
ATOM 9143 C C . ARG A 1 1152 ? -6.888 -27.203 -16.722 1.00 84.88 1152 ARG A C 1
ATOM 9145 O O . ARG A 1 1152 ? -6.133 -26.648 -15.923 1.00 84.88 1152 ARG A O 1
ATOM 9152 N N . PRO A 1 1153 ? -7.392 -26.550 -17.790 1.00 84.56 1153 PRO A N 1
ATOM 9153 C CA . PRO A 1 1153 ? -7.063 -25.155 -18.101 1.00 84.56 1153 PRO A CA 1
ATOM 9154 C C . PRO A 1 1153 ? -7.345 -24.175 -16.955 1.00 84.56 1153 PRO A C 1
ATOM 9156 O O . PRO A 1 1153 ? -6.549 -23.271 -16.728 1.00 84.56 1153 PRO A O 1
ATOM 9159 N N . GLU A 1 1154 ? -8.417 -24.396 -16.189 1.00 82.62 1154 GLU A N 1
ATOM 9160 C CA . GLU A 1 1154 ? -8.843 -23.557 -15.055 1.00 82.62 1154 GLU A CA 1
ATOM 9161 C C . GLU A 1 1154 ? -7.868 -23.602 -13.863 1.00 82.62 1154 GLU A C 1
ATOM 9163 O O . GLU A 1 1154 ? -8.026 -22.857 -12.899 1.00 82.62 1154 GLU A O 1
ATOM 9168 N N . GLN A 1 1155 ? -6.881 -24.504 -13.898 1.00 80.88 1155 GLN A N 1
ATOM 9169 C CA . GLN A 1 1155 ? -5.858 -24.687 -12.865 1.00 80.88 1155 GLN A CA 1
ATOM 9170 C C . GLN A 1 1155 ? -4.495 -24.105 -13.287 1.00 80.88 1155 GLN A C 1
ATOM 9172 O O . GLN A 1 1155 ? -3.537 -24.190 -12.523 1.00 80.88 1155 GLN A O 1
ATOM 9177 N N . ILE A 1 1156 ? -4.388 -23.526 -14.491 1.00 85.12 1156 ILE A N 1
ATOM 9178 C CA . ILE A 1 1156 ? -3.148 -22.964 -15.042 1.00 85.12 1156 ILE A CA 1
ATOM 9179 C C . ILE A 1 1156 ? -3.209 -21.437 -15.001 1.00 85.12 1156 ILE A C 1
ATOM 9181 O O . ILE A 1 1156 ? -4.122 -20.842 -15.570 1.00 85.12 1156 ILE A O 1
ATOM 9185 N N . GLY A 1 1157 ? -2.196 -20.816 -14.388 1.00 86.38 1157 GLY A N 1
ATOM 9186 C CA . GLY A 1 1157 ? -2.122 -19.368 -14.202 1.00 86.38 1157 GLY A CA 1
ATOM 9187 C C . GLY A 1 1157 ? -0.994 -18.670 -14.938 1.00 86.38 1157 GLY A C 1
ATOM 9188 O O . GLY A 1 1157 ? 0.126 -19.167 -15.016 1.00 86.38 1157 GLY A O 1
ATOM 9189 N N . VAL A 1 1158 ? -1.293 -17.465 -15.427 1.00 86.06 1158 VAL A N 1
ATOM 9190 C CA . VAL A 1 1158 ? -0.304 -16.554 -16.014 1.00 86.06 1158 VAL A CA 1
ATOM 9191 C C . VAL A 1 1158 ? -0.399 -15.185 -15.346 1.00 86.06 1158 VAL A C 1
ATOM 9193 O O . VAL A 1 1158 ? -1.430 -14.517 -15.412 1.00 86.06 1158 VAL A O 1
ATOM 9196 N N . MET A 1 1159 ? 0.688 -14.733 -14.727 1.00 85.50 1159 MET A N 1
ATOM 9197 C CA . MET A 1 1159 ? 0.781 -13.390 -14.151 1.00 85.50 1159 MET A CA 1
ATOM 9198 C C . MET A 1 1159 ? 1.741 -12.543 -14.986 1.00 85.50 1159 MET A C 1
ATOM 9200 O O . MET A 1 1159 ? 2.826 -13.001 -15.337 1.00 85.50 1159 MET A O 1
ATOM 9204 N N . ALA A 1 1160 ? 1.353 -11.313 -15.320 1.00 85.50 1160 ALA A N 1
ATOM 9205 C CA . ALA A 1 1160 ? 2.206 -10.370 -16.042 1.00 85.50 1160 ALA A CA 1
ATOM 9206 C C . ALA A 1 1160 ? 1.933 -8.935 -15.566 1.00 85.50 1160 ALA A C 1
ATOM 9208 O O . ALA A 1 1160 ? 0.767 -8.593 -15.392 1.00 85.50 1160 ALA A O 1
ATOM 9209 N N . PRO A 1 1161 ? 2.951 -8.076 -15.370 1.00 79.69 1161 PRO A N 1
ATOM 9210 C CA . PRO A 1 1161 ? 2.753 -6.757 -14.762 1.00 79.69 1161 PRO A CA 1
ATOM 9211 C C . PRO A 1 1161 ? 1.836 -5.843 -15.590 1.00 79.69 1161 PRO A C 1
ATOM 9213 O O . PRO A 1 1161 ? 0.939 -5.218 -15.036 1.00 79.69 1161 PRO A O 1
ATOM 9216 N N . TRP A 1 1162 ? 2.013 -5.814 -16.914 1.00 82.81 1162 TRP A N 1
ATOM 9217 C CA . TRP A 1 1162 ? 1.286 -4.917 -17.818 1.00 82.81 1162 TRP A CA 1
ATOM 9218 C C . TRP A 1 1162 ? -0.071 -5.483 -18.265 1.00 82.81 1162 TRP A C 1
ATOM 9220 O O . TRP A 1 1162 ? -0.163 -6.602 -18.788 1.00 82.81 1162 TRP A O 1
ATOM 9230 N N . ARG A 1 1163 ? -1.136 -4.679 -18.176 1.00 78.69 1163 ARG A N 1
ATOM 9231 C CA . ARG A 1 1163 ? -2.507 -5.055 -18.568 1.00 78.69 1163 ARG A CA 1
ATOM 9232 C C . ARG A 1 1163 ? -2.622 -5.294 -20.075 1.00 78.69 1163 ARG A C 1
ATOM 9234 O O . ARG A 1 1163 ? -3.450 -6.102 -20.503 1.00 78.69 1163 ARG A O 1
ATOM 9241 N N . LYS A 1 1164 ? -1.760 -4.686 -20.900 1.00 82.94 1164 LYS A N 1
ATOM 9242 C CA . LYS A 1 1164 ? -1.642 -5.018 -22.335 1.00 82.94 1164 LYS A CA 1
ATOM 9243 C C . LYS A 1 1164 ? -1.024 -6.389 -22.608 1.00 82.94 1164 LYS A C 1
ATOM 9245 O O . LYS A 1 1164 ? -1.536 -7.094 -23.484 1.00 82.94 1164 LYS A O 1
ATOM 9250 N N . GLN A 1 1165 ? -0.001 -6.801 -21.857 1.00 86.88 1165 GLN A N 1
ATOM 9251 C CA . GLN A 1 1165 ? 0.546 -8.163 -21.923 1.00 86.88 1165 GLN A CA 1
ATOM 9252 C C . GLN A 1 1165 ? -0.553 -9.176 -21.561 1.00 86.88 1165 GLN A C 1
ATOM 9254 O O . GLN A 1 1165 ? -0.865 -10.059 -22.360 1.00 86.88 1165 GLN A O 1
ATOM 9259 N N . VAL A 1 1166 ? -1.244 -8.958 -20.435 1.00 85.50 1166 VAL A N 1
ATOM 9260 C CA . VAL A 1 1166 ? -2.419 -9.732 -19.982 1.00 85.50 1166 VAL A CA 1
ATOM 9261 C C . VAL A 1 1166 ? -3.515 -9.824 -21.050 1.00 85.50 1166 VAL A C 1
ATOM 9263 O O . VAL A 1 1166 ? -4.007 -10.911 -21.353 1.00 85.50 1166 VAL A O 1
ATOM 9266 N N . TRP A 1 1167 ? -3.917 -8.699 -21.647 1.00 82.94 1167 TRP A N 1
ATOM 9267 C CA . TRP A 1 1167 ? -4.968 -8.671 -22.670 1.00 82.94 1167 TRP A CA 1
ATOM 9268 C C . TRP A 1 1167 ? -4.566 -9.438 -23.933 1.00 82.94 1167 TRP A C 1
ATOM 9270 O O . TRP A 1 1167 ? -5.382 -10.169 -24.502 1.00 82.94 1167 TRP A O 1
ATOM 9280 N N . THR A 1 1168 ? -3.307 -9.304 -24.356 1.00 87.81 1168 THR A N 1
ATOM 9281 C CA . THR A 1 1168 ? -2.801 -9.955 -25.569 1.00 87.81 1168 THR A CA 1
ATOM 9282 C C . THR A 1 1168 ? -2.635 -11.462 -25.353 1.00 87.81 1168 THR A C 1
ATOM 9284 O O . THR A 1 1168 ? -3.057 -12.230 -26.216 1.00 87.81 1168 THR A O 1
ATOM 9287 N N . LEU A 1 1169 ? -2.167 -11.894 -24.173 1.00 89.62 1169 LEU A N 1
ATOM 9288 C CA . LEU A 1 1169 ? -2.204 -13.290 -23.711 1.00 89.62 1169 LEU A CA 1
ATOM 9289 C C . LEU A 1 1169 ? -3.635 -13.852 -23.733 1.00 89.62 1169 LEU A C 1
ATOM 9291 O O . LEU A 1 1169 ? -3.893 -14.837 -24.423 1.00 89.62 1169 LEU A O 1
ATOM 9295 N N . ARG A 1 1170 ? -4.593 -13.190 -23.059 1.00 88.50 1170 ARG A N 1
ATOM 9296 C CA . ARG A 1 1170 ? -6.014 -13.600 -23.037 1.00 88.50 1170 ARG A CA 1
ATOM 9297 C C . ARG A 1 1170 ? -6.591 -13.741 -24.451 1.00 88.50 1170 ARG A C 1
ATOM 9299 O O . ARG A 1 1170 ? -7.354 -14.668 -24.703 1.00 88.50 1170 ARG A O 1
ATOM 9306 N N . LYS A 1 1171 ? -6.236 -12.852 -25.389 1.00 89.31 1171 LYS A N 1
ATOM 9307 C CA . LYS A 1 1171 ? -6.656 -12.951 -26.799 1.00 89.31 1171 LYS A CA 1
ATOM 9308 C C . LYS A 1 1171 ? -5.982 -14.128 -27.518 1.00 89.31 1171 LYS A C 1
ATOM 9310 O O . LYS A 1 1171 ? -6.668 -14.892 -28.191 1.00 89.31 1171 LYS A O 1
ATOM 9315 N N . ARG A 1 1172 ? -4.665 -14.295 -27.359 1.00 93.62 1172 ARG A N 1
ATOM 9316 C CA . ARG A 1 1172 ? -3.876 -15.366 -27.987 1.00 93.62 1172 ARG A CA 1
ATOM 9317 C C . ARG A 1 1172 ? -4.339 -16.757 -27.541 1.00 93.62 1172 ARG A C 1
ATOM 9319 O O . ARG A 1 1172 ? -4.477 -17.623 -28.397 1.00 93.62 1172 ARG A O 1
ATOM 9326 N N . LEU A 1 1173 ? -4.635 -16.935 -26.250 1.00 92.06 1173 LEU A N 1
ATOM 9327 C CA . LEU A 1 1173 ? -5.152 -18.176 -25.658 1.00 92.06 1173 LEU A CA 1
ATOM 9328 C C . LEU A 1 1173 ? -6.580 -18.501 -26.118 1.00 92.06 1173 LEU A C 1
ATOM 9330 O O . LEU A 1 1173 ? -6.855 -19.636 -26.496 1.00 92.06 1173 LEU A O 1
ATOM 9334 N N . ARG A 1 1174 ? -7.483 -17.510 -26.170 1.00 91.06 1174 ARG A N 1
ATOM 9335 C CA . ARG A 1 1174 ? -8.856 -17.699 -26.684 1.00 91.06 1174 ARG A CA 1
ATOM 9336 C C . ARG A 1 1174 ? -8.879 -18.188 -28.132 1.00 91.06 1174 ARG A C 1
ATOM 9338 O O . ARG A 1 1174 ? -9.673 -19.065 -28.454 1.00 91.06 1174 ARG A O 1
ATOM 9345 N N . ASN A 1 1175 ? -7.983 -17.675 -28.977 1.00 92.38 1175 ASN A N 1
ATOM 9346 C CA . ASN A 1 1175 ? -7.827 -18.131 -30.362 1.00 92.38 1175 ASN A CA 1
ATOM 9347 C C . ASN A 1 1175 ? -7.352 -19.597 -30.480 1.00 92.38 1175 ASN A C 1
ATOM 9349 O O . ASN A 1 1175 ? -7.471 -20.180 -31.551 1.00 92.38 1175 ASN A O 1
ATOM 9353 N N . GLU A 1 1176 ? -6.820 -20.181 -29.405 1.00 91.31 1176 GLU A N 1
ATOM 9354 C CA . GLU A 1 1176 ? -6.324 -21.565 -29.320 1.00 91.31 1176 GLU A CA 1
ATOM 9355 C C . GLU A 1 1176 ? -7.292 -22.470 -28.526 1.00 91.31 1176 GLU A C 1
ATOM 9357 O O . GLU A 1 1176 ? -6.928 -23.566 -28.112 1.00 91.31 1176 GLU A O 1
ATOM 9362 N N . GLY A 1 1177 ? -8.514 -21.998 -28.242 1.00 90.12 1177 GLY A N 1
ATOM 9363 C CA . GLY A 1 1177 ? -9.506 -22.703 -27.417 1.00 90.12 1177 GLY A CA 1
ATOM 9364 C C . GLY A 1 1177 ? -9.248 -22.647 -25.903 1.00 90.12 1177 GLY A C 1
ATOM 9365 O O . GLY A 1 1177 ? -10.120 -23.006 -25.117 1.00 90.12 1177 GLY A O 1
ATOM 9366 N N . LEU A 1 1178 ? -8.101 -22.121 -25.467 1.00 90.06 1178 LEU A N 1
ATOM 9367 C CA . LEU A 1 1178 ? -7.652 -22.061 -24.070 1.00 90.06 1178 LEU A CA 1
ATOM 9368 C C . LEU A 1 1178 ? -8.257 -20.872 -23.300 1.00 90.06 1178 LEU A C 1
ATOM 9370 O O . LEU A 1 1178 ? -7.586 -20.187 -22.533 1.00 90.06 1178 LEU A O 1
ATOM 9374 N N . ALA A 1 1179 ? -9.545 -20.600 -23.517 1.00 85.81 1179 ALA A N 1
ATOM 9375 C CA . ALA A 1 1179 ? -10.244 -19.434 -22.972 1.00 85.81 1179 ALA A CA 1
ATOM 9376 C C . ALA A 1 1179 ? -10.430 -19.451 -21.440 1.00 85.81 1179 ALA A C 1
ATOM 9378 O O . ALA A 1 1179 ? -10.718 -18.398 -20.870 1.00 85.81 1179 ALA A O 1
ATOM 9379 N N . ALA A 1 1180 ? -10.287 -20.625 -20.816 1.00 84.00 1180 ALA A N 1
ATOM 9380 C CA . ALA A 1 1180 ? -10.502 -20.874 -19.389 1.00 84.00 1180 ALA A CA 1
ATOM 9381 C C . ALA A 1 1180 ? -9.220 -20.815 -18.528 1.00 84.00 1180 ALA A C 1
ATOM 9383 O O . ALA A 1 1180 ? -9.305 -20.887 -17.307 1.00 84.00 1180 ALA A O 1
ATOM 9384 N N . VAL A 1 1181 ? -8.047 -20.642 -19.150 1.00 84.62 1181 VAL A N 1
ATOM 9385 C CA . VAL A 1 1181 ? -6.798 -20.289 -18.450 1.00 84.62 1181 VAL A CA 1
ATOM 9386 C C . VAL A 1 1181 ? -6.937 -18.865 -17.916 1.00 84.62 1181 VAL A C 1
ATOM 9388 O O . VAL A 1 1181 ? -7.181 -17.947 -18.708 1.00 84.62 1181 VAL A O 1
ATOM 9391 N N . ASP A 1 1182 ? -6.768 -18.651 -16.608 1.00 80.12 1182 ASP A N 1
ATOM 9392 C CA . ASP A 1 1182 ? -6.799 -17.292 -16.060 1.00 80.12 1182 ASP A CA 1
ATOM 9393 C C . ASP A 1 1182 ? -5.421 -16.609 -16.090 1.00 80.12 1182 ASP A C 1
ATOM 9395 O O . ASP A 1 1182 ? -4.363 -17.193 -15.849 1.00 80.12 1182 ASP A O 1
ATOM 9399 N N . VAL A 1 1183 ? -5.468 -15.326 -16.432 1.00 82.19 1183 VAL A N 1
ATOM 9400 C CA . VAL A 1 1183 ? -4.346 -14.485 -16.829 1.00 82.19 1183 VAL A CA 1
ATOM 9401 C C . VAL A 1 1183 ? -4.598 -13.074 -16.311 1.00 82.19 1183 VAL A C 1
ATOM 9403 O O . VAL A 1 1183 ? -5.632 -12.506 -16.656 1.00 82.19 1183 VAL A O 1
ATOM 9406 N N . GLY A 1 1184 ? -3.673 -12.447 -15.590 1.00 76.31 1184 GLY A N 1
ATOM 9407 C CA . GLY A 1 1184 ? -3.917 -11.113 -15.029 1.00 76.31 1184 GLY A CA 1
ATOM 9408 C C . GLY A 1 1184 ? -2.683 -10.404 -14.492 1.00 76.31 1184 GLY A C 1
ATOM 9409 O O . GLY A 1 1184 ? -1.566 -10.917 -14.594 1.00 76.31 1184 GLY A O 1
ATOM 9410 N N . THR A 1 1185 ? -2.882 -9.194 -13.957 1.00 74.19 1185 THR A N 1
ATOM 9411 C CA . THR A 1 1185 ? -1.799 -8.474 -13.275 1.00 74.19 1185 THR A CA 1
ATOM 9412 C C . THR A 1 1185 ? -1.453 -9.157 -11.968 1.00 74.19 1185 THR A C 1
ATOM 9414 O O . THR A 1 1185 ? -2.278 -9.878 -11.407 1.00 74.19 1185 THR A O 1
ATOM 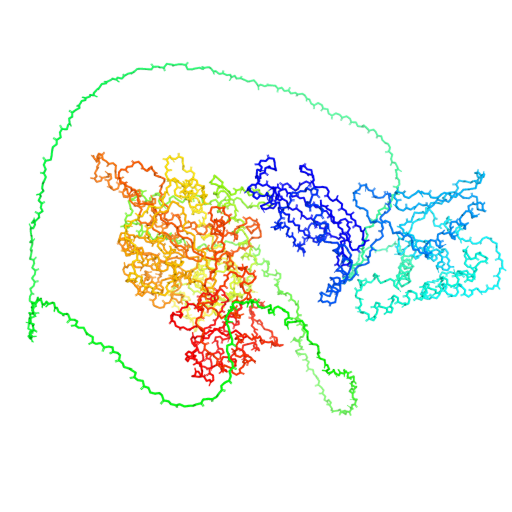9417 N N . VAL A 1 1186 ? -0.243 -8.920 -11.460 1.00 69.38 1186 VAL A N 1
ATOM 9418 C CA . VAL A 1 1186 ? 0.176 -9.443 -10.151 1.00 69.38 1186 VAL A CA 1
ATOM 9419 C C . VAL A 1 1186 ? -0.841 -9.033 -9.073 1.00 69.38 1186 VAL A C 1
ATOM 9421 O O . VAL A 1 1186 ? -1.333 -9.886 -8.347 1.00 69.38 1186 VAL A O 1
ATOM 9424 N N . GLU A 1 1187 ? -1.286 -7.772 -9.083 1.00 61.06 1187 GLU A N 1
ATOM 9425 C CA . GLU A 1 1187 ? -2.314 -7.205 -8.187 1.00 61.06 1187 GLU A CA 1
ATOM 9426 C C . GLU A 1 1187 ? -3.658 -7.967 -8.186 1.00 61.06 1187 GLU A C 1
ATOM 9428 O O . GLU A 1 1187 ? -4.422 -7.886 -7.223 1.00 61.06 1187 GLU A O 1
ATOM 9433 N N . VAL A 1 1188 ? -4.006 -8.628 -9.295 1.00 54.84 1188 VAL A N 1
ATOM 9434 C CA . VAL A 1 1188 ? -5.312 -9.275 -9.507 1.00 54.84 1188 VAL A CA 1
ATOM 9435 C C . VAL A 1 1188 ? -5.186 -10.789 -9.371 1.00 54.84 1188 VAL A C 1
ATOM 9437 O O . VAL A 1 1188 ? -5.955 -11.412 -8.645 1.00 54.84 1188 VAL A O 1
ATOM 9440 N N . ASN A 1 1189 ? -4.174 -11.399 -9.982 1.00 45.97 1189 ASN A N 1
ATOM 9441 C CA . ASN A 1 1189 ? -4.027 -12.851 -9.985 1.00 45.97 1189 ASN A CA 1
ATOM 9442 C C . ASN A 1 1189 ? -3.372 -13.394 -8.710 1.00 45.97 1189 ASN A C 1
ATOM 9444 O O . ASN A 1 1189 ? -3.664 -14.527 -8.333 1.00 45.97 1189 ASN A O 1
ATOM 9448 N N . MET A 1 1190 ? -2.637 -12.566 -7.959 1.00 47.47 1190 MET A N 1
ATOM 9449 C CA . MET A 1 1190 ? -2.288 -12.854 -6.561 1.00 47.47 1190 MET A CA 1
ATOM 9450 C C . MET A 1 1190 ? -3.517 -12.820 -5.625 1.00 47.47 1190 MET A C 1
ATOM 9452 O O . MET A 1 1190 ? -3.421 -13.247 -4.479 1.00 47.47 1190 MET A O 1
ATOM 9456 N N . ARG A 1 1191 ? -4.690 -12.378 -6.109 1.00 43.00 1191 ARG A N 1
ATOM 9457 C CA . ARG A 1 1191 ? -5.984 -12.496 -5.412 1.00 43.00 1191 ARG A CA 1
ATOM 9458 C C . ARG A 1 1191 ? -6.825 -13.663 -5.966 1.00 43.00 1191 ARG A C 1
ATOM 9460 O O . ARG A 1 1191 ? -7.389 -14.428 -5.189 1.00 43.00 1191 ARG A O 1
ATOM 9467 N N . CYS A 1 1192 ? -6.864 -13.867 -7.288 1.00 32.66 1192 CYS A N 1
ATOM 9468 C CA . CYS A 1 1192 ? -7.730 -14.878 -7.921 1.00 32.66 1192 CYS A CA 1
ATOM 9469 C C . CYS A 1 1192 ? -7.256 -16.344 -7.821 1.00 32.66 1192 CYS A C 1
ATOM 9471 O O . CYS A 1 1192 ? -8.103 -17.237 -7.830 1.00 32.66 1192 CYS A O 1
ATOM 9473 N N . TYR A 1 1193 ? -5.952 -16.632 -7.687 1.00 36.69 1193 TYR A N 1
ATOM 9474 C CA . TYR A 1 1193 ? -5.428 -18.014 -7.778 1.00 36.69 1193 TYR A CA 1
ATOM 9475 C C . TYR A 1 1193 ? -5.780 -18.965 -6.620 1.00 36.69 1193 TYR A C 1
ATOM 9477 O O . TYR A 1 1193 ? -5.364 -20.122 -6.608 1.00 36.69 1193 TYR A O 1
ATOM 9485 N N . PHE A 1 1194 ? -6.568 -18.506 -5.646 1.00 43.22 1194 PHE A N 1
ATOM 9486 C CA . PHE A 1 1194 ? -6.756 -19.172 -4.354 1.00 43.22 1194 PHE A CA 1
ATOM 9487 C C . PHE A 1 1194 ? -8.229 -19.509 -4.051 1.00 43.22 1194 PHE A C 1
ATOM 9489 O O . PHE A 1 1194 ? -8.668 -19.486 -2.896 1.00 43.22 1194 PHE A O 1
ATOM 9496 N N . MET A 1 1195 ? -8.995 -19.832 -5.104 1.00 30.88 1195 MET A N 1
ATOM 9497 C CA . MET A 1 1195 ? -10.400 -20.271 -5.026 1.00 30.88 1195 MET A CA 1
ATOM 9498 C C . MET A 1 1195 ? -10.647 -21.761 -5.327 1.00 30.88 1195 MET A C 1
ATOM 9500 O O . MET A 1 1195 ? -11.767 -22.230 -5.118 1.00 30.88 1195 MET A O 1
ATOM 9504 N N . VAL A 1 1196 ? -9.642 -22.532 -5.765 1.00 26.72 1196 VAL A N 1
ATOM 9505 C CA . VAL A 1 1196 ? -9.767 -24.000 -5.824 1.00 26.72 1196 VAL A CA 1
ATOM 9506 C C . VAL A 1 1196 ? -9.638 -24.542 -4.399 1.00 26.72 1196 VAL A C 1
ATOM 9508 O O . VAL A 1 1196 ? -8.552 -24.539 -3.824 1.00 26.72 1196 VAL A O 1
ATOM 9511 N N . GLY A 1 1197 ? -10.769 -24.934 -3.812 1.00 27.44 1197 GLY A N 1
ATOM 9512 C CA . GLY A 1 1197 ? -10.814 -25.562 -2.492 1.00 27.44 1197 GLY A CA 1
ATOM 9513 C C . GLY A 1 1197 ? -10.362 -27.023 -2.521 1.00 27.44 1197 GLY A C 1
ATOM 9514 O O . GLY A 1 1197 ? -10.404 -27.663 -3.567 1.00 27.44 1197 GLY A O 1
ATOM 9515 N N . ASP A 1 1198 ? -9.950 -27.494 -1.346 1.00 30.39 1198 ASP A N 1
ATOM 9516 C CA . ASP A 1 1198 ? -9.799 -28.881 -0.885 1.00 30.39 1198 ASP A CA 1
ATOM 9517 C C . ASP A 1 1198 ? -9.450 -29.970 -1.919 1.00 30.39 1198 ASP A C 1
ATOM 9519 O O . ASP A 1 1198 ? -10.287 -30.425 -2.698 1.00 30.39 1198 ASP A O 1
ATOM 9523 N N . SER A 1 1199 ? -8.240 -30.523 -1.751 1.00 33.75 1199 SER A N 1
ATOM 9524 C CA . SER A 1 1199 ? -7.611 -31.649 -2.474 1.00 33.75 1199 SER A CA 1
ATOM 9525 C C . SER A 1 1199 ? -6.614 -31.256 -3.572 1.00 33.75 1199 SER A C 1
ATOM 9527 O O . SER A 1 1199 ? -6.975 -31.018 -4.720 1.00 33.75 1199 SER A O 1
ATOM 9529 N N . ILE A 1 1200 ? -5.334 -31.375 -3.201 1.00 32.62 1200 ILE A N 1
ATOM 9530 C CA . ILE A 1 1200 ? -4.141 -31.470 -4.058 1.00 32.62 1200 ILE A CA 1
ATOM 9531 C C . ILE A 1 1200 ? -3.788 -30.193 -4.842 1.00 32.62 1200 ILE A C 1
ATOM 9533 O O . ILE A 1 1200 ? -4.439 -29.812 -5.814 1.00 32.62 1200 ILE A O 1
ATOM 9537 N N . ALA A 1 1201 ? -2.677 -29.567 -4.443 1.00 31.22 1201 ALA A N 1
ATOM 9538 C CA . ALA A 1 1201 ? -2.128 -28.393 -5.111 1.00 31.22 1201 ALA A CA 1
ATOM 9539 C C . ALA A 1 1201 ? -1.244 -28.789 -6.304 1.00 31.22 1201 ALA A C 1
ATOM 9541 O O . ALA A 1 1201 ? -0.416 -29.696 -6.211 1.00 31.22 1201 ALA A O 1
ATOM 9542 N N . TYR A 1 1202 ? -1.388 -28.060 -7.408 1.00 44.19 1202 TYR A N 1
ATOM 9543 C CA . TYR A 1 1202 ? -0.474 -28.100 -8.545 1.00 44.19 1202 TYR A CA 1
ATOM 9544 C C . TYR A 1 1202 ? 0.348 -26.818 -8.523 1.00 44.19 1202 TYR A C 1
ATOM 9546 O O . TYR A 1 1202 ? -0.200 -25.741 -8.749 1.00 44.19 1202 TYR A O 1
ATOM 9554 N N . GLU A 1 1203 ? 1.654 -26.920 -8.306 1.00 47.00 1203 GLU A N 1
ATOM 9555 C CA . GLU A 1 1203 ? 2.556 -25.802 -8.557 1.00 47.00 1203 GLU A CA 1
ATOM 9556 C C . GLU A 1 1203 ? 3.629 -26.206 -9.557 1.00 47.00 1203 GLU A C 1
ATOM 9558 O O . GLU A 1 1203 ? 4.337 -27.196 -9.380 1.00 47.00 1203 GLU A O 1
ATOM 9563 N N . LEU A 1 1204 ? 3.736 -25.403 -10.610 1.00 38.53 1204 LEU A N 1
ATOM 9564 C CA . LEU A 1 1204 ? 4.821 -25.405 -11.573 1.00 38.53 1204 LEU A CA 1
ATOM 9565 C C . LEU A 1 1204 ? 5.014 -23.957 -12.025 1.00 38.53 1204 LEU A C 1
ATOM 9567 O O . LEU A 1 1204 ? 4.099 -23.363 -12.591 1.00 38.53 1204 LEU A O 1
ATOM 9571 N N . LEU A 1 1205 ? 6.198 -23.404 -11.777 1.00 49.91 1205 LEU A N 1
ATOM 9572 C CA . LEU A 1 1205 ? 6.568 -22.043 -12.174 1.00 49.91 1205 LEU A CA 1
ATOM 9573 C C . LEU A 1 1205 ? 7.597 -22.119 -13.319 1.00 49.91 1205 LEU A C 1
ATOM 9575 O O . LEU A 1 1205 ? 8.481 -22.977 -13.272 1.00 49.91 1205 LEU A O 1
ATOM 9579 N N . VAL A 1 1206 ? 7.442 -21.306 -14.375 1.00 40.12 1206 VAL A N 1
ATOM 9580 C CA . VAL A 1 1206 ? 8.123 -21.468 -15.686 1.00 40.12 1206 VAL A CA 1
ATOM 9581 C C . VAL A 1 1206 ? 8.656 -20.150 -16.248 1.00 40.12 1206 VAL A C 1
ATOM 9583 O O . VAL A 1 1206 ? 7.931 -19.145 -16.107 1.00 40.12 1206 VAL A O 1
#

Foldseek 3Di:
DWAAAPVGDIFDDDFDPPPQWDPDAFPQAPTKHKDAQQFDRYQLDDRAAIKIKGKHDFPDDPVPDDPPDAGGWMKMKIWTAGADPVSDGHHTDDIDIDTDPHDDPPDPVVVVVVCVVCVCVVVCVNVVVVVVVCCCCPVVVGAGEDGDFWDAPVPDDPDRDTDDADDDDPLLVVLVVLVVVLLLVLQQVVQEKEWEAESPPVDDIDIHGHPDNDDPHYKYKYFRHSCLSVLLLQAQAQVSSCLLCCVFSNGMDMPDPVVSNVRQDDDDDDPPDADVSSVLSCPPADPLPPDDGDSDGSSPPPPVVVSSVSSVVVVVVLVVVVVVCVVVVHHHDPPNDPSCSNVRSSVSVVVVVVVVVDDDDDDDDDDDPPPPPPDDPDDDDDDDDDDDDDDDDDDDDDDDDDDDDDDDDDDDDDDDDDDDDDDDDDDDDDDDDDDDDDDDDDDDDDDDDDDDDDDDDDDDDDDDDDDDDDDDDDDDDDDDDDDDDDDDDDDDPDDPVVPPPDDDDDDDDDDDDDDDDDDDDDDDDDDDDDDDDDDDDDDDPPDDDDDDVVQVVLVPDDDDEDDDDDDADPPDPVLCVLDDDPVVVVVLPPDDPLCLVVPDQDDPPDDQDDDDLQCLLSNLSVLLNLQQVLLQVQQQVDKDFFWWWFDADLVQQKIKTQAFLLLQCVVVDDFFWKKWWWWDDPPPPDDTHIYIWTFQDRPSLVRMTMTHGPRVSVRLFVPPDPDPDDFDDDPNTTTDDRGDIRPTTTIMTIGDPCLLSSLLSVLSVLLSVLSPDPDPFLSLSCCAQPNDPCQPVVDPWDFPDPDDQDCVNQPDNPDDPVLSVLLCSLQTTDGSYAAEAADDQFLCLLVSLLRSVVSNVVSPVLAAEEEEEQDPLQLLVSCVSCPVPDDLLAEAAAEPQSDDPVVHDPSCPSRFDDDPNTGGQPRPVSNLRHRYYRYYLSSLSSCVSSLLAQASVQVVVQVVVCVVCVPDPDRDGGARSNQEYEYAQQQAAFASSNSSNVSRRGYRGDHCPDPDGHRDHHHYYYHHNLDHFYDGSRPVSVSSPSRGGSSNVVCVDPVNVDDQAQRERQADDPLVCVVCCVPPVVVSYDYPHPAKQQPQPPDPDSSRLEDDDDDPFDKDADRSNSFIATPVVLVVVLVVVCSSQVFQVVIVVRDDLLLAEEEDATSVNQSVSCVVCVVVVSNNRDGYYCVNCSSVNPPDDDDHYYDHYD

pLDDT: mean 70.25, std 21.54, range [23.16, 98.25]

InterPro domains:
  IPR010775 Protein of unknown function DUF1365 [PF07103] (2-150)
  IPR026122 Helicase MOV-10/SDE3, DEXXQ/H-box helicase domain [cd18038] (815-1067)
  IPR027417 P-loop containing nucleoside triphosphate hydrolase [G3DSA:3.40.50.300] (752-1058)
  IPR027417 P-loop containing nucleoside triphosphate hydrolase [G3DSA:3.40.50.300] (1066-1188)
  IPR027417 P-loop containing nucleoside triphosphate hydrolase [SSF52540] (813-1188)
  IPR041677 DNA2/NAM7 helicase, helicase domain [PF13086] (815-896)
  IPR041679 DNA2/NAM7 helicase-like, C-terminal [PF13087] (1043-1187)
  IPR045055 DNA2/NAM7-like helicase [PTHR10887] (606-1187)
  IPR047187 Upf1-like, C-terminal helicase domain [cd18808] (1068-1187)

Organism: NCBI:txid84607

Secondary structure (DSSP, 8-state):
-EEE-TTS-EEE----TTSS--SSPPTT-SEEEEEE--S-SSTTS-S-SEEEEEEPPPSS-GGG--TTSPPP---EEEEEEEEPTTSSEEEEEEEEEE--S------HHHHHHHHHH-HHHHHTHHHHHHHHHHIIIIIS-PPBPPPPPPPPTTT----S-PPPPPPPPHHHHHHHHHHHHHHHHHHHHHT-EEEEEES-TTSPPEEE--SS-----EEEEEESSTHHHHHHHHSSSHHHHHIIIIIIS--EEES-HHHHHHHHS--S-------HHHHHHHTT--TT--PPPPSS-TT--S-HHHHHHHHHHHHHHHHHHHHHHHHHT--BPTT--GGGHHHHHHHHHHHHHHHTTS-S-----PPP-TT-TT---SPPPPP----------------------------------------------------------------------------------------------------------------GGGGGS---------PPPP-PPPP------------------S--SS------HHHHHHHTS---EEPPPPPPPSSPHHHHTTT--HHHHHHHH-----HHHHSPPPPTT--PPP-STTTHHHHHHHHHHHHHHHHHHHHHH--EEEEEEEEEETTTTEEEEE-TTGGGTSS---TT-EEEEEE--SSS-S---EEEEEEEEEETTTTEEEEE-HHHHHHHHHHS---TTT-EEETTEEE--TTPEEEEEEEEEEE---HHHHHHHHHHHHHHHHHH--SSSB-HHHHHHS--HHHHHSS--EES-S----GGG-S-TT--HHHHHHHHHHHHEE-SS-EEEE--TTS-HHHHHHHHHHHHHHH-TT-EEEEEESSHHHHHHHHHHHTTTS-TTTEEE---TTS-TTTS-GGGGGGS-EETTEE-PPPHHHHTT-SEEEEETTTHHHHHHTT-SHHHHHHHHHHHHHHH-TT-SS---PPPSEEEEEESSTTSS-HHHHHHHHHHHPPPPB---SSSPPP--EEEEEE-TTS-------HHHHHTTTTS-HHHHHHTSGGG-PPPP-EEESS--HHHHHHHHHHHSTT-EEE---BPB---TT-S-TT--B------PPPEEEGGGTEEE-HHHHHHHHHHHHHHTTSTTTSBS---GGG-EEE-SSHHHHHHHHHHHHTTT-TTSEEE-HHHHHHHTT---SS-B---B-

Mean predicted aligned error: 21.35 Å

Solvent-accessible surface area (backbone atoms only — not comparable to full-atom values): 74403 Å² total; per-residue (Å²): 84,79,47,67,28,82,83,79,43,74,32,65,51,79,85,51,88,93,49,86,46,44,96,73,47,60,90,89,27,80,39,25,37,65,47,71,41,84,60,56,56,38,50,72,47,72,48,68,22,32,40,36,40,34,36,24,71,51,89,62,65,85,90,75,68,62,103,83,66,84,80,65,70,50,38,42,38,39,37,34,26,33,46,34,94,87,68,44,87,34,60,82,73,48,78,49,77,46,72,70,91,76,88,76,76,94,39,77,67,53,50,51,50,52,52,72,71,43,70,61,56,69,73,45,44,63,64,51,51,53,52,50,49,50,43,42,38,71,76,66,63,47,47,36,51,76,86,79,78,40,72,54,60,92,75,56,70,93,63,78,65,72,64,70,80,75,81,69,48,77,64,29,50,52,28,38,54,52,51,52,55,49,44,55,56,43,16,51,75,70,47,30,38,38,33,46,33,56,29,49,89,87,54,79,65,48,76,31,63,37,102,65,91,79,59,94,50,70,38,45,36,41,30,44,46,59,61,50,33,39,44,69,67,45,44,42,35,58,68,50,30,41,43,49,33,35,75,61,66,61,36,34,52,57,80,37,70,67,56,50,45,63,66,54,50,82,84,85,80,92,73,93,57,82,39,72,64,39,57,62,36,48,58,82,60,50,90,80,56,87,71,82,71,50,52,64,54,83,81,66,68,97,49,55,69,60,56,43,53,52,53,53,52,48,56,49,48,54,51,48,49,55,47,51,41,59,74,71,62,62,52,54,42,86,88,69,50,81,96,38,57,47,63,51,32,40,51,53,54,51,51,52,58,54,62,76,69,61,81,96,81,85,88,87,78,90,73,90,69,91,78,66,92,83,75,78,97,70,84,89,78,82,87,86,80,84,85,89,88,86,89,82,88,84,85,88,78,90,86,86,86,90,88,88,85,86,87,88,88,82,87,88,86,92,82,90,83,87,88,83,90,87,85,83,90,87,86,89,87,89,86,89,89,86,85,90,80,89,81,89,80,91,88,91,79,91,88,81,89,88,83,90,88,87,86,84,90,81,85,85,89,82,86,88,82,87,89,91,82,86,91,87,87,91,86,91,83,89,80,88,79,89,86,80,89,82,83,86,80,92,84,80,91,74,79,72,79,72,77,78,78,79,84,89,85,88,89,81,90,85,80,91,74,89,77,86,85,81,89,83,90,84,83,87,82,86,84,84,86,90,81,92,80,85,84,91,87,90,80,77,94,77,69,74,88,84,75,56,69,70,58,57,57,56,70,74,53,91,64,72,70,49,80,71,80,84,75,78,66,74,62,47,68,71,57,52,66,69,74,55,55,70,72,54,52,55,62,68,65,61,72,76,85,56,59,78,82,69,57,77,87,85,60,102,78,69,80,78,55,66,89,42,71,90,35,39,39,61,25,52,42,54,39,51,37,44,33,50,52,39,52,35,52,59,35,58,71,50,64,47,74,68,40,56,40,26,30,60,35,62,87,79,22,26,31,37,36,72,44,61,21,33,48,70,47,39,67,79,78,57,63,61,21,40,34,43,38,31,67,61,76,93,77,85,84,75,82,88,52,32,32,38,29,30,31,62,41,77,41,34,94,80,31,35,39,30,27,38,18,60,55,50,47,52,50,51,42,74,68,54,77,92,59,93,85,81,71,48,70,53,100,88,30,69,48,69,56,67,71,41,67,54,101,57,31,22,33,38,37,45,46,72,62,55,63,64,58,54,45,20,45,50,17,35,45,55,44,32,49,60,46,60,54,83,73,83,50,55,47,56,60,37,30,56,79,63,64,53,73,67,58,58,73,75,46,69,66,44,67,77,53,96,73,76,87,48,85,88,69,49,92,61,82,87,63,50,72,68,45,49,49,54,26,48,50,70,39,35,39,45,46,66,50,56,47,75,44,78,42,63,100,37,51,47,56,77,55,39,55,51,48,26,54,55,44,28,54,67,76,32,80,85,51,20,34,42,36,29,12,62,39,65,71,56,26,50,50,52,48,66,61,46,57,80,80,47,52,64,70,36,35,36,46,50,56,51,54,63,62,58,77,86,79,48,60,77,86,52,50,76,28,39,47,74,51,94,93,26,37,42,80,60,58,66,84,55,50,77,54,37,35,31,40,34,20,21,22,72,38,31,46,48,42,48,64,56,50,65,14,17,49,50,47,28,49,54,46,41,52,50,53,40,72,78,40,80,81,60,91,63,82,79,78,56,56,55,60,40,35,33,40,42,27,42,52,33,18,40,23,26,40,46,43,55,29,21,42,46,49,23,40,44,66,67,73,41,65,88,85,55,100,69,79,68,72,68,50,37,50,33,44,24,28,35,84,89,59,65,52,26,91,71,82,19,67,66,20,47,76,68,42,54,45,52,12,53,56,50,63,48,46,71,36,78,90,59,55,69,79,87,65,76,46,56,22,60,52,43,53,60,82,72,42,46,61,58,20,58,73,76,50,77,61,31,63,41,67,61,35,57,70,39,50,66,82,52,87,87,48,97,43,80,93,48,54,65,53,80,78,86,78,90,58,69,68,46,61,47,54,94,72,52,39,46,34,38,66,54,60,44,54,52,51,51,52,50,52,51,59,57,59,66,54,27,73,72,19,47,72,64,60,52,54,76,73,44,80,46,73,36,82,38,48,52,34,23,51,49,40,55,50,58,31,42,77,70,72,46,61,57,40,51,62,24,29,53,89,50,40,79,62,61,77,76,71,81,70,91,82,66,38,78,73,72,47,98

Radius of gyration: 43.41 Å; Cα contacts (8 Å, |Δi|>4): 1595; chains: 1; bounding box: 144×134×125 Å